Protein 1U96 (pdb70)

GO terms:
  GO:0005739 mitochondrion (C, IDA)
  GO:0018343 protein farnesylation (P, IDA)
  GO:0005758 mitochondrial intermembrane space (C, IDA)
  GO:0005829 cytosol (C, IDA)
  GO:0016531 copper chaperone activity (F, IDA)
  GO:0033617 mitochondrial respiratory chain complex IV assembly (P, IDA)
  GO:0006825 copper ion transport (P, IDA)
  GO:0005739 mitochondrion (C, HDA)
  GO:0016531 copper chaperone activity (F, IMP)
  GO:0033617 mitochondrial respiratory chain complex IV assembly (P, IMP)
  GO:0005758 mitochondrial intermembrane space (C, EXP)
  GO:0005758 mitochondrial intermembrane space (C, TAS)
  GO:1903136 cuprous ion binding (F, IDA)

Foldseek 3Di:
DPPDPDDDPDDDDDDQDKDDDPDPQDDVLVVVLVVVCVVPHVDDCRSVVSVVCVQCVAVVPPHDMPNRD

Nearest PDB structures (foldseek):
  1u96-assembly1_A  TM=6.035E-01  e=3.982E-09  Saccharomyces cerevisiae
  8om4-assembly1_Z  TM=4.361E-01  e=4.913E+00  Saccharomyces cerevisiae
  1u96-assembly1_A  TM=5.772E-01  e=7.305E-09  Saccharomyces cerevisiae
  1u96-assembly1_A  TM=6.243E-01  e=2.579E-09  Saccharomyces cerevisiae
  8d8l-assembly1_Z  TM=6.093E-01  e=8.422E+00  Saccharomyces cerevisiae

Radius of gyration: 16.54 Å; Cα contacts (8 Å, |Δi|>4): 35; chains: 1; bounding box: 46×29×39 Å

Solvent-accessible surface area: 6716 Å² total; per-residue (Å²): 241,136,129,130,114,162,186,147,158,163,156,92,200,89,141,48,136,43,71,49,144,53,40,126,78,3,136,86,42,42,103,100,66,76,57,25,61,127,168,72,37,114,108,54,138,149,7,123,94,72,86,72,119,38,94,100,82,8,141,28,236,26,78,84,43,63,54,75,193

Structure (mmCIF, N/CA/C/O backbone):
data_1U96
#
_entry.id   1U96
#
loop_
_entity.id
_entity.type
_entity.pdbx_description
1 polymer 'Cytochrome c oxidase copper chaperone'
2 non-polymer 'COPPER (I) ION'
#
loop_
_atom_site.group_PDB
_atom_site.id
_atom_site.type_symbol
_atom_site.label_atom_id
_atom_site.label_alt_id
_atom_site.label_comp_id
_atom_site.label_asym_id
_atom_site.label_entity_id
_atom_site.label_seq_id
_atom_site.pdbx_PDB_ins_code
_atom_site.Cartn_x
_atom_site.Cartn_y
_atom_site.Cartn_z
_atom_site.occupancy
_atom_site.B_iso_or_equiv
_atom_site.auth_seq_id
_atom_site.auth_comp_id
_atom_site.auth_asym_id
_atom_site.auth_atom_id
_atom_site.pdbx_PDB_model_num
ATOM 1 N N . MET A 1 1 ? -27.173 -5.180 -31.098 1.00 0.00 1 MET A N 1
ATOM 2 C CA . MET A 1 1 ? -26.129 -6.202 -31.368 1.00 0.00 1 MET A CA 1
ATOM 3 C C . MET A 1 1 ? -25.526 -6.721 -30.066 1.00 0.00 1 MET A C 1
ATOM 4 O O . MET A 1 1 ? -24.933 -5.963 -29.299 1.00 0.00 1 MET A O 1
ATOM 20 N N . THR A 1 2 ? -25.683 -8.019 -29.827 1.00 0.00 2 THR A N 1
ATOM 21 C CA . THR A 1 2 ? -25.158 -8.645 -28.619 1.00 0.00 2 THR A CA 1
ATOM 22 C C . THR A 1 2 ? -23.680 -8.994 -28.778 1.00 0.00 2 THR A C 1
ATOM 23 O O . THR A 1 2 ? -23.113 -8.854 -29.862 1.00 0.00 2 THR A O 1
ATOM 34 N N . GLU A 1 3 ? -23.064 -9.446 -27.690 1.00 0.00 3 GLU A N 1
ATOM 35 C CA . GLU A 1 3 ? -21.653 -9.817 -27.706 1.00 0.00 3 GLU A CA 1
ATOM 36 C C . GLU A 1 3 ? -21.372 -10.921 -26.690 1.00 0.00 3 GLU A C 1
ATOM 37 O O . GLU A 1 3 ? -21.993 -10.973 -25.628 1.00 0.00 3 GLU A O 1
ATOM 49 N N . THR A 1 4 ? -20.432 -11.802 -27.022 1.00 0.00 4 THR A N 1
ATOM 50 C CA . THR A 1 4 ? -20.068 -12.903 -26.137 1.00 0.00 4 THR A CA 1
ATOM 51 C C . THR A 1 4 ? -19.357 -12.389 -24.890 1.00 0.00 4 THR A C 1
ATOM 52 O O . THR A 1 4 ? -19.862 -12.526 -23.775 1.00 0.00 4 THR A O 1
ATOM 63 N N . ASP A 1 5 ? -18.183 -11.797 -25.087 1.00 0.00 5 ASP A N 1
ATOM 64 C CA . ASP A 1 5 ? -17.400 -11.258 -23.980 1.00 0.00 5 ASP A CA 1
ATOM 65 C C . ASP A 1 5 ? -16.578 -10.054 -24.432 1.00 0.00 5 ASP A C 1
ATOM 66 O O . ASP A 1 5 ? -16.102 -10.008 -25.567 1.00 0.00 5 ASP A O 1
ATOM 75 N N . LYS A 1 6 ? -16.418 -9.082 -23.540 1.00 0.00 6 LYS A N 1
ATOM 76 C CA . LYS A 1 6 ? -15.654 -7.878 -23.848 1.00 0.00 6 LYS A CA 1
ATOM 77 C C . LYS A 1 6 ? -15.066 -7.275 -22.575 1.00 0.00 6 LYS A C 1
ATOM 78 O O . LYS A 1 6 ? -13.869 -6.995 -22.504 1.00 0.00 6 LYS A O 1
ATOM 97 N N . LYS A 1 7 ? -15.917 -7.080 -21.571 1.00 0.00 7 LYS A N 1
ATOM 98 C CA . LYS A 1 7 ? -15.488 -6.509 -20.298 1.00 0.00 7 LYS A CA 1
ATOM 99 C C . LYS A 1 7 ? -14.428 -7.385 -19.638 1.00 0.00 7 LYS A C 1
ATOM 100 O O . LYS A 1 7 ? -14.676 -8.550 -19.330 1.00 0.00 7 LYS A O 1
ATOM 119 N N . GLN A 1 8 ? -13.247 -6.814 -19.422 1.00 0.00 8 GLN A N 1
ATOM 120 C CA . GLN A 1 8 ? -12.148 -7.542 -18.798 1.00 0.00 8 GLN A CA 1
ATOM 121 C C . GLN A 1 8 ? -12.227 -7.452 -17.277 1.00 0.00 8 GLN A C 1
ATOM 122 O O . GLN A 1 8 ? -12.445 -6.375 -16.719 1.00 0.00 8 GLN A O 1
ATOM 136 N N . GLU A 1 9 ? -12.047 -8.588 -16.612 1.00 0.00 9 GLU A N 1
ATOM 137 C CA . GLU A 1 9 ? -12.095 -8.638 -15.155 1.00 0.00 9 GLU A CA 1
ATOM 138 C C . GLU A 1 9 ? -10.792 -8.120 -14.553 1.00 0.00 9 GLU A C 1
ATOM 139 O O . GLU A 1 9 ? -10.780 -7.097 -13.867 1.00 0.00 9 GLU A O 1
ATOM 151 N N . GLN A 1 10 ? -9.699 -8.834 -14.817 1.00 0.00 10 GLN A N 1
ATOM 152 C CA . GLN A 1 10 ? -8.384 -8.453 -14.309 1.00 0.00 10 GLN A CA 1
ATOM 153 C C . GLN A 1 10 ? -8.376 -8.411 -12.782 1.00 0.00 10 GLN A C 1
ATOM 154 O O . GLN A 1 10 ? -8.839 -7.447 -12.173 1.00 0.00 10 GLN A O 1
ATOM 168 N N . GLU A 1 11 ? -7.842 -9.464 -12.170 1.00 0.00 11 GLU A N 1
ATOM 169 C CA . GLU A 1 11 ? -7.770 -9.553 -10.716 1.00 0.00 11 GLU A CA 1
ATOM 170 C C . GLU A 1 11 ? -6.402 -9.109 -10.208 1.00 0.00 11 GLU A C 1
ATOM 171 O O . GLU A 1 11 ? -5.500 -8.820 -10.995 1.00 0.00 11 GLU A O 1
ATOM 183 N N . ASN A 1 12 ? -6.258 -9.054 -8.887 1.00 0.00 12 ASN A N 1
ATOM 184 C CA . ASN A 1 12 ? -4.999 -8.649 -8.270 1.00 0.00 12 ASN A CA 1
ATOM 185 C C . ASN A 1 12 ? -4.114 -9.860 -7.996 1.00 0.00 12 ASN A C 1
ATOM 186 O O . ASN A 1 12 ? -4.552 -11.004 -8.125 1.00 0.00 12 ASN A O 1
ATOM 197 N N . HIS A 1 13 ? -2.866 -9.601 -7.619 1.00 0.00 13 HIS A N 1
ATOM 198 C CA . HIS A 1 13 ? -1.916 -10.669 -7.330 1.00 0.00 13 HIS A CA 1
ATOM 199 C C . HIS A 1 13 ? -2.341 -11.464 -6.099 1.00 0.00 13 HIS A C 1
ATOM 200 O O . HIS A 1 13 ? -2.706 -12.635 -6.200 1.00 0.00 13 HIS A O 1
ATOM 215 N N . ALA A 1 14 ? -2.286 -10.819 -4.938 1.00 0.00 14 ALA A N 1
ATOM 216 C CA . ALA A 1 14 ? -2.663 -11.465 -3.687 1.00 0.00 14 ALA A CA 1
ATOM 217 C C . ALA A 1 14 ? -3.781 -10.696 -2.989 1.00 0.00 14 ALA A C 1
ATOM 218 O O . ALA A 1 14 ? -4.892 -11.202 -2.835 1.00 0.00 14 ALA A O 1
ATOM 225 N N . GLU A 1 15 ? -3.477 -9.471 -2.569 1.00 0.00 15 GLU A N 1
ATOM 226 C CA . GLU A 1 15 ? -4.456 -8.630 -1.890 1.00 0.00 15 GLU A CA 1
ATOM 227 C C . GLU A 1 15 ? -3.954 -7.193 -1.773 1.00 0.00 15 GLU A C 1
ATOM 228 O O . GLU A 1 15 ? -2.784 -6.959 -1.471 1.00 0.00 15 GLU A O 1
ATOM 240 N N . CYS A 1 16 ? -4.850 -6.238 -2.017 1.00 0.00 16 CYS A N 1
ATOM 241 C CA . CYS A 1 16 ? -4.509 -4.819 -1.941 1.00 0.00 16 CYS A CA 1
ATOM 242 C C . CYS A 1 16 ? -3.407 -4.463 -2.933 1.00 0.00 16 CYS A C 1
ATOM 243 O O . CYS A 1 16 ? -2.226 -4.706 -2.679 1.00 0.00 16 CYS A O 1
ATOM 251 N N . GLU A 1 17 ? -3.801 -3.885 -4.066 1.00 0.00 17 GLU A N 1
ATOM 252 C CA . GLU A 1 17 ? -2.847 -3.494 -5.099 1.00 0.00 17 GLU A CA 1
ATOM 253 C C . GLU A 1 17 ? -1.832 -2.493 -4.554 1.00 0.00 17 GLU A C 1
ATOM 254 O O . GLU A 1 17 ? -0.653 -2.536 -4.910 1.00 0.00 17 GLU A O 1
ATOM 266 N N . ASP A 1 18 ? -2.298 -1.592 -3.690 1.00 0.00 18 ASP A N 1
ATOM 267 C CA . ASP A 1 18 ? -1.434 -0.578 -3.089 1.00 0.00 18 ASP A CA 1
ATOM 268 C C . ASP A 1 18 ? -0.812 0.318 -4.160 1.00 0.00 18 ASP A C 1
ATOM 269 O O . ASP A 1 18 ? -1.004 0.096 -5.356 1.00 0.00 18 ASP A O 1
ATOM 278 N N . LYS A 1 19 ? -0.073 1.335 -3.720 1.00 0.00 19 LYS A N 1
ATOM 279 C CA . LYS A 1 19 ? 0.584 2.267 -4.634 1.00 0.00 19 LYS A CA 1
ATOM 280 C C . LYS A 1 19 ? -0.441 3.022 -5.485 1.00 0.00 19 LYS A C 1
ATOM 281 O O . LYS A 1 19 ? -0.948 2.486 -6.470 1.00 0.00 19 LYS A O 1
ATOM 300 N N . PRO A 1 20 ? -0.762 4.280 -5.118 1.00 0.00 20 PRO A N 1
ATOM 301 C CA . PRO A 1 20 ? -1.729 5.092 -5.863 1.00 0.00 20 PRO A CA 1
ATOM 302 C C . PRO A 1 20 ? -1.148 5.624 -7.171 1.00 0.00 20 PRO A C 1
ATOM 303 O O . PRO A 1 20 ? -1.392 5.072 -8.244 1.00 0.00 20 PRO A O 1
ATOM 314 N N . LYS A 1 21 ? -0.379 6.700 -7.064 1.00 0.00 21 LYS A N 1
ATOM 315 C CA . LYS A 1 21 ? 0.263 7.318 -8.215 1.00 0.00 21 LYS A CA 1
ATOM 316 C C . LYS A 1 21 ? 1.630 7.864 -7.806 1.00 0.00 21 LYS A C 1
ATOM 317 O O . LYS A 1 21 ? 1.913 9.049 -7.987 1.00 0.00 21 LYS A O 1
ATOM 336 N N . PRO A 1 22 ? 2.486 6.986 -7.240 1.00 0.00 22 PRO A N 1
ATOM 337 C CA . PRO A 1 22 ? 3.824 7.309 -6.775 1.00 0.00 22 PRO A CA 1
ATOM 338 C C . PRO A 1 22 ? 4.427 8.530 -7.459 1.00 0.00 22 PRO A C 1
ATOM 339 O O . PRO A 1 22 ? 5.056 8.423 -8.512 1.00 0.00 22 PRO A O 1
ATOM 350 N N . CYS A 1 23 ? 4.216 9.693 -6.850 1.00 0.00 23 CYS A N 1
ATOM 351 C CA . CYS A 1 23 ? 4.737 10.946 -7.386 1.00 0.00 23 CYS A CA 1
ATOM 352 C C . CYS A 1 23 ? 6.263 10.988 -7.307 1.00 0.00 23 CYS A C 1
ATOM 353 O O . CYS A 1 23 ? 6.918 9.950 -7.199 1.00 0.00 23 CYS A O 1
ATOM 361 N N . CYS A 1 24 ? 6.822 12.194 -7.363 1.00 0.00 24 CYS A N 1
ATOM 362 C CA . CYS A 1 24 ? 8.269 12.372 -7.314 1.00 0.00 24 CYS A CA 1
ATOM 363 C C . CYS A 1 24 ? 8.808 12.283 -5.887 1.00 0.00 24 CYS A C 1
ATOM 364 O O . CYS A 1 24 ? 9.999 12.044 -5.685 1.00 0.00 24 CYS A O 1
ATOM 372 N N . VAL A 1 25 ? 7.936 12.475 -4.900 1.00 0.00 25 VAL A N 1
ATOM 373 C CA . VAL A 1 25 ? 8.356 12.418 -3.501 1.00 0.00 25 VAL A CA 1
ATOM 374 C C . VAL A 1 25 ? 8.815 11.011 -3.125 1.00 0.00 25 VAL A C 1
ATOM 375 O O . VAL A 1 25 ? 9.518 10.822 -2.133 1.00 0.00 25 VAL A O 1
ATOM 388 N N . CYS A 1 26 ? 8.412 10.029 -3.927 1.00 0.00 26 CYS A N 1
ATOM 389 C CA . CYS A 1 26 ? 8.780 8.639 -3.679 1.00 0.00 26 CYS A CA 1
ATOM 390 C C . CYS A 1 26 ? 9.432 8.016 -4.912 1.00 0.00 26 CYS A C 1
ATOM 391 O O . CYS A 1 26 ? 8.794 7.858 -5.952 1.00 0.00 26 CYS A O 1
ATOM 399 N N . LYS A 1 27 ? 10.707 7.665 -4.781 1.00 0.00 27 LYS A N 1
ATOM 400 C CA . LYS A 1 27 ? 11.453 7.058 -5.879 1.00 0.00 27 LYS A CA 1
ATOM 401 C C . LYS A 1 27 ? 12.710 6.327 -5.381 1.00 0.00 27 LYS A C 1
ATOM 402 O O . LYS A 1 27 ? 12.922 5.166 -5.731 1.00 0.00 27 LYS A O 1
ATOM 421 N N . PRO A 1 28 ? 13.568 6.983 -4.562 1.00 0.00 28 PRO A N 1
ATOM 422 C CA . PRO A 1 28 ? 14.796 6.352 -4.050 1.00 0.00 28 PRO A CA 1
ATOM 423 C C . PRO A 1 28 ? 14.523 5.110 -3.207 1.00 0.00 28 PRO A C 1
ATOM 424 O O . PRO A 1 28 ? 15.048 4.033 -3.494 1.00 0.00 28 PRO A O 1
ATOM 435 N N . GLU A 1 29 ? 13.705 5.259 -2.167 1.00 0.00 29 GLU A N 1
ATOM 436 C CA . GLU A 1 29 ? 13.377 4.139 -1.290 1.00 0.00 29 GLU A CA 1
ATOM 437 C C . GLU A 1 29 ? 12.772 2.988 -2.086 1.00 0.00 29 GLU A C 1
ATOM 438 O O . GLU A 1 29 ? 12.945 1.820 -1.737 1.00 0.00 29 GLU A O 1
ATOM 450 N N . LYS A 1 30 ? 12.060 3.328 -3.156 1.00 0.00 30 LYS A N 1
ATOM 451 C CA . LYS A 1 30 ? 11.438 2.322 -4.009 1.00 0.00 30 LYS A CA 1
ATOM 452 C C . LYS A 1 30 ? 12.505 1.465 -4.679 1.00 0.00 30 LYS A C 1
ATOM 453 O O . LYS A 1 30 ? 12.388 0.241 -4.740 1.00 0.00 30 LYS A O 1
ATOM 472 N N . GLU A 1 31 ? 13.546 2.123 -5.180 1.00 0.00 31 GLU A N 1
ATOM 473 C CA . GLU A 1 31 ? 14.644 1.431 -5.840 1.00 0.00 31 GLU A CA 1
ATOM 474 C C . GLU A 1 31 ? 15.406 0.569 -4.839 1.00 0.00 31 GLU A C 1
ATOM 475 O O . GLU A 1 31 ? 15.895 -0.509 -5.177 1.00 0.00 31 GLU A O 1
ATOM 487 N N . GLU A 1 32 ? 15.504 1.054 -3.604 1.00 0.00 32 GLU A N 1
ATOM 488 C CA . GLU A 1 32 ? 16.197 0.325 -2.549 1.00 0.00 32 GLU A CA 1
ATOM 489 C C . GLU A 1 32 ? 15.439 -0.951 -2.198 1.00 0.00 32 GLU A C 1
ATOM 490 O O . GLU A 1 32 ? 16.043 -1.987 -1.916 1.00 0.00 32 GLU A O 1
ATOM 502 N N . ARG A 1 33 ? 14.113 -0.867 -2.221 1.00 0.00 33 ARG A N 1
ATOM 503 C CA . ARG A 1 33 ? 13.267 -2.011 -1.906 1.00 0.00 33 ARG A CA 1
ATOM 504 C C . ARG A 1 33 ? 13.369 -3.075 -2.993 1.00 0.00 33 ARG A C 1
ATOM 505 O O . ARG A 1 33 ? 13.506 -4.262 -2.702 1.00 0.00 33 ARG A O 1
ATOM 526 N N . ASP A 1 34 ? 13.298 -2.641 -4.248 1.00 0.00 34 ASP A N 1
ATOM 527 C CA . ASP A 1 34 ? 13.384 -3.557 -5.379 1.00 0.00 34 ASP A CA 1
ATOM 528 C C . ASP A 1 34 ? 14.727 -4.279 -5.388 1.00 0.00 34 ASP A C 1
ATOM 529 O O . ASP A 1 34 ? 14.791 -5.491 -5.600 1.00 0.00 34 ASP A O 1
ATOM 538 N N . THR A 1 35 ? 15.798 -3.528 -5.152 1.00 0.00 35 THR A N 1
ATOM 539 C CA . THR A 1 35 ? 17.140 -4.096 -5.128 1.00 0.00 35 THR A CA 1
ATOM 540 C C . THR A 1 35 ? 17.285 -5.100 -3.990 1.00 0.00 35 THR A C 1
ATOM 541 O O . THR A 1 35 ? 17.896 -6.156 -4.153 1.00 0.00 35 THR A O 1
ATOM 552 N N . CYS A 1 36 ? 16.714 -4.764 -2.838 1.00 0.00 36 CYS A N 1
ATOM 553 C CA . CYS A 1 36 ? 16.777 -5.634 -1.669 1.00 0.00 36 CYS A CA 1
ATOM 554 C C . CYS A 1 36 ? 16.108 -6.974 -1.951 1.00 0.00 36 CYS A C 1
ATOM 555 O O . CYS A 1 36 ? 16.637 -8.029 -1.602 1.00 0.00 36 CYS A O 1
ATOM 563 N N . ILE A 1 37 ? 14.946 -6.926 -2.592 1.00 0.00 37 ILE A N 1
ATOM 564 C CA . ILE A 1 37 ? 14.199 -8.134 -2.922 1.00 0.00 37 ILE A CA 1
ATOM 565 C C . ILE A 1 37 ? 14.848 -8.883 -4.082 1.00 0.00 37 ILE A C 1
ATOM 566 O O . ILE A 1 37 ? 14.677 -10.094 -4.226 1.00 0.00 37 ILE A O 1
ATOM 582 N N . LEU A 1 38 ? 15.599 -8.157 -4.903 1.00 0.00 38 LEU A N 1
ATOM 583 C CA . LEU A 1 38 ? 16.270 -8.752 -6.054 1.00 0.00 38 LEU A CA 1
ATOM 584 C C . LEU A 1 38 ? 17.427 -9.649 -5.619 1.00 0.00 38 LEU A C 1
ATOM 585 O O . LEU A 1 38 ? 17.510 -10.808 -6.025 1.00 0.00 38 LEU A O 1
ATOM 601 N N . PHE A 1 39 ? 18.317 -9.108 -4.795 1.00 0.00 39 PHE A N 1
ATOM 602 C CA . PHE A 1 39 ? 19.475 -9.859 -4.315 1.00 0.00 39 PHE A CA 1
ATOM 603 C C . PHE A 1 39 ? 19.081 -10.884 -3.255 1.00 0.00 39 PHE A C 1
ATOM 604 O O . PHE A 1 39 ? 19.560 -12.018 -3.274 1.00 0.00 39 PHE A O 1
ATOM 621 N N . ASN A 1 40 ? 18.210 -10.485 -2.334 1.00 0.00 40 ASN A N 1
ATOM 622 C CA . ASN A 1 40 ? 17.768 -11.382 -1.269 1.00 0.00 40 ASN A CA 1
ATOM 623 C C . ASN A 1 40 ? 16.784 -12.423 -1.794 1.00 0.00 40 ASN A C 1
ATOM 624 O O . ASN A 1 40 ? 17.070 -13.619 -1.784 1.00 0.00 40 ASN A O 1
ATOM 635 N N . GLY A 1 41 ? 15.624 -11.958 -2.253 1.00 0.00 41 GLY A N 1
ATOM 636 C CA . GLY A 1 41 ? 14.616 -12.864 -2.772 1.00 0.00 41 GLY A CA 1
ATOM 637 C C . GLY A 1 41 ? 13.335 -12.821 -1.971 1.00 0.00 41 GLY A C 1
ATOM 638 O O . GLY A 1 41 ? 12.534 -13.754 -2.020 1.00 0.00 41 GLY A O 1
ATOM 642 N N . GLN A 1 42 ? 13.153 -11.734 -1.227 1.00 0.00 42 GLN A N 1
ATOM 643 C CA . GLN A 1 42 ? 11.971 -11.549 -0.387 1.00 0.00 42 GLN A CA 1
ATOM 644 C C . GLN A 1 42 ? 11.931 -12.585 0.739 1.00 0.00 42 GLN A C 1
ATOM 645 O O . GLN A 1 42 ? 11.100 -12.499 1.644 1.00 0.00 42 GLN A O 1
ATOM 659 N N . ASP A 1 43 ? 12.842 -13.556 0.686 1.00 0.00 43 ASP A N 1
ATOM 660 C CA . ASP A 1 43 ? 12.904 -14.602 1.704 1.00 0.00 43 ASP A CA 1
ATOM 661 C C . ASP A 1 43 ? 13.685 -14.129 2.926 1.00 0.00 43 ASP A C 1
ATOM 662 O O . ASP A 1 43 ? 13.957 -14.908 3.840 1.00 0.00 43 ASP A O 1
ATOM 671 N N . SER A 1 44 ? 14.043 -12.847 2.936 1.00 0.00 44 SER A N 1
ATOM 672 C CA . SER A 1 44 ? 14.792 -12.268 4.047 1.00 0.00 44 SER A CA 1
ATOM 673 C C . SER A 1 44 ? 13.921 -11.310 4.854 1.00 0.00 44 SER A C 1
ATOM 674 O O . SER A 1 44 ? 13.711 -10.163 4.457 1.00 0.00 44 SER A O 1
ATOM 682 N N . GLU A 1 45 ? 13.412 -11.791 5.988 1.00 0.00 45 GLU A N 1
ATOM 683 C CA . GLU A 1 45 ? 12.561 -10.983 6.857 1.00 0.00 45 GLU A CA 1
ATOM 684 C C . GLU A 1 45 ? 11.326 -10.495 6.102 1.00 0.00 45 GLU A C 1
ATOM 685 O O . GLU A 1 45 ? 10.652 -9.557 6.528 1.00 0.00 45 GLU A O 1
ATOM 697 N N . LYS A 1 46 ? 11.037 -11.145 4.976 1.00 0.00 46 LYS A N 1
ATOM 698 C CA . LYS A 1 46 ? 9.886 -10.790 4.149 1.00 0.00 46 LYS A CA 1
ATOM 699 C C . LYS A 1 46 ? 10.003 -9.364 3.619 1.00 0.00 46 LYS A C 1
ATOM 700 O O . LYS A 1 46 ? 9.067 -8.842 3.012 1.00 0.00 46 LYS A O 1
ATOM 719 N N . CYS A 1 47 ? 11.156 -8.741 3.850 1.00 0.00 47 CYS A N 1
ATOM 720 C CA . CYS A 1 47 ? 11.398 -7.374 3.396 1.00 0.00 47 CYS A CA 1
ATOM 721 C C . CYS A 1 47 ? 10.305 -6.431 3.893 1.00 0.00 47 CYS A C 1
ATOM 722 O O . CYS A 1 47 ? 10.059 -5.380 3.300 1.00 0.00 47 CYS A O 1
ATOM 730 N N . LYS A 1 48 ? 9.654 -6.809 4.989 1.00 0.00 48 LYS A N 1
ATOM 731 C CA . LYS A 1 48 ? 8.588 -5.997 5.562 1.00 0.00 48 LYS A CA 1
ATOM 732 C C . LYS A 1 48 ? 9.152 -4.726 6.189 1.00 0.00 48 LYS A C 1
ATOM 733 O O . LYS A 1 48 ? 8.424 -3.761 6.419 1.00 0.00 48 LYS A O 1
ATOM 752 N N . GLU A 1 49 ? 10.452 -4.735 6.466 1.00 0.00 49 GLU A N 1
ATOM 753 C CA . GLU A 1 49 ? 11.113 -3.581 7.068 1.00 0.00 49 GLU A CA 1
ATOM 754 C C . GLU A 1 49 ? 10.976 -2.351 6.178 1.00 0.00 49 GLU A C 1
ATOM 755 O O . GLU A 1 49 ? 10.627 -1.268 6.648 1.00 0.00 49 GLU A O 1
ATOM 767 N N . PHE A 1 50 ? 11.252 -2.524 4.889 1.00 0.00 50 PHE A N 1
ATOM 768 C CA . PHE A 1 50 ? 11.161 -1.428 3.933 1.00 0.00 50 PHE A CA 1
ATOM 769 C C . PHE A 1 50 ? 9.711 -0.996 3.737 1.00 0.00 50 PHE A C 1
ATOM 770 O O . PHE A 1 50 ? 9.432 0.179 3.500 1.00 0.00 50 PHE A O 1
ATOM 787 N N . ILE A 1 51 ? 8.796 -1.954 3.834 1.00 0.00 51 ILE A N 1
ATOM 788 C CA . ILE A 1 51 ? 7.375 -1.672 3.672 1.00 0.00 51 ILE A CA 1
ATOM 789 C C . ILE A 1 51 ? 6.869 -0.758 4.784 1.00 0.00 51 ILE A C 1
ATOM 790 O O . ILE A 1 51 ? 6.130 0.194 4.531 1.00 0.00 51 ILE A O 1
ATOM 806 N N . GLU A 1 52 ? 7.271 -1.056 6.017 1.00 0.00 52 GLU A N 1
ATOM 807 C CA . GLU A 1 52 ? 6.859 -0.263 7.169 1.00 0.00 52 GLU A CA 1
ATOM 808 C C . GLU A 1 52 ? 7.500 1.122 7.137 1.00 0.00 52 GLU A C 1
ATOM 809 O O . GLU A 1 52 ? 6.821 2.131 7.321 1.00 0.00 52 GLU A O 1
ATOM 821 N N . LYS A 1 53 ? 8.811 1.165 6.909 1.00 0.00 53 LYS A N 1
ATOM 822 C CA . LYS A 1 53 ? 9.535 2.431 6.850 1.00 0.00 53 LYS A CA 1
ATOM 823 C C . LYS A 1 53 ? 8.938 3.336 5.780 1.00 0.00 53 LYS A C 1
ATOM 824 O O . LYS A 1 53 ? 8.854 4.553 5.951 1.00 0.00 53 LYS A O 1
ATOM 843 N N . TYR A 1 54 ? 8.523 2.727 4.675 1.00 0.00 54 TYR A N 1
ATOM 844 C CA . TYR A 1 54 ? 7.920 3.463 3.573 1.00 0.00 54 TYR A CA 1
ATOM 845 C C . TYR A 1 54 ? 6.567 4.028 3.989 1.00 0.00 54 TYR A C 1
ATOM 846 O O . TYR A 1 54 ? 6.334 5.236 3.920 1.00 0.00 54 TYR A O 1
ATOM 864 N N . LYS A 1 55 ? 5.680 3.140 4.431 1.00 0.00 55 LYS A N 1
ATOM 865 C CA . LYS A 1 55 ? 4.346 3.537 4.863 1.00 0.00 55 LYS A CA 1
ATOM 866 C C . LYS A 1 55 ? 4.429 4.561 5.991 1.00 0.00 55 LYS A C 1
ATOM 867 O O . LYS A 1 55 ? 3.531 5.386 6.161 1.00 0.00 55 LYS A O 1
ATOM 886 N N . GLU A 1 56 ? 5.516 4.501 6.754 1.00 0.00 56 GLU A N 1
ATOM 887 C CA . GLU A 1 56 ? 5.721 5.411 7.874 1.00 0.00 56 GLU A CA 1
ATOM 888 C C . GLU A 1 56 ? 6.205 6.778 7.400 1.00 0.00 56 GLU A C 1
ATOM 889 O O . GLU A 1 56 ? 5.860 7.805 7.983 1.00 0.00 56 GLU A O 1
ATOM 901 N N . CYS A 1 57 ? 7.009 6.783 6.345 1.00 0.00 57 CYS A N 1
ATOM 902 C CA . CYS A 1 57 ? 7.548 8.025 5.805 1.00 0.00 57 CYS A CA 1
ATOM 903 C C . CYS A 1 57 ? 6.571 8.692 4.839 1.00 0.00 57 CYS A C 1
ATOM 904 O O . CYS A 1 57 ? 6.732 9.864 4.496 1.00 0.00 57 CYS A O 1
ATOM 912 N N . MET A 1 58 ? 5.556 7.951 4.404 1.00 0.00 58 MET A N 1
ATOM 913 C CA . MET A 1 58 ? 4.578 8.490 3.462 1.00 0.00 58 MET A CA 1
ATOM 914 C C . MET A 1 58 ? 3.276 8.913 4.143 1.00 0.00 58 MET A C 1
ATOM 915 O O . MET A 1 58 ? 2.693 9.937 3.783 1.00 0.00 58 MET A O 1
ATOM 929 N N . LYS A 1 59 ? 2.814 8.137 5.121 1.00 0.00 59 LYS A N 1
ATOM 930 C CA . LYS A 1 59 ? 1.569 8.463 5.814 1.00 0.00 59 LYS A CA 1
ATOM 931 C C . LYS A 1 59 ? 1.706 9.740 6.640 1.00 0.00 59 LYS A C 1
ATOM 932 O O . LYS A 1 59 ? 0.710 10.375 6.987 1.00 0.00 59 LYS A O 1
ATOM 951 N N . GLY A 1 60 ? 2.946 10.113 6.950 1.00 0.00 60 GLY A N 1
ATOM 952 C CA . GLY A 1 60 ? 3.186 11.311 7.735 1.00 0.00 60 GLY A CA 1
ATOM 953 C C . GLY A 1 60 ? 3.721 12.458 6.899 1.00 0.00 60 GLY A C 1
ATOM 954 O O . GLY A 1 60 ? 4.921 12.528 6.628 1.00 0.00 60 GLY A O 1
ATOM 958 N N . TYR A 1 61 ? 2.827 13.357 6.492 1.00 0.00 61 TYR A N 1
ATOM 959 C CA . TYR A 1 61 ? 3.206 14.512 5.680 1.00 0.00 61 TYR A CA 1
ATOM 960 C C . TYR A 1 61 ? 3.929 14.076 4.409 1.00 0.00 61 TYR A C 1
ATOM 961 O O . TYR A 1 61 ? 4.604 14.876 3.761 1.00 0.00 61 TYR A O 1
ATOM 979 N N . GLY A 1 62 ? 3.781 12.803 4.057 1.00 0.00 62 GLY A N 1
ATOM 980 C CA . GLY A 1 62 ? 4.427 12.282 2.866 1.00 0.00 62 GLY A CA 1
ATOM 981 C C . GLY A 1 62 ? 3.637 12.568 1.606 1.00 0.00 62 GLY A C 1
ATOM 982 O O . GLY A 1 62 ? 3.770 13.638 1.012 1.00 0.00 62 GLY A O 1
ATOM 986 N N . PHE A 1 63 ? 2.811 11.610 1.197 1.00 0.00 63 PHE A N 1
ATOM 987 C CA . PHE A 1 63 ? 1.998 11.766 -0.002 1.00 0.00 63 PHE A CA 1
ATOM 988 C C . PHE A 1 63 ? 0.611 11.158 0.197 1.00 0.00 63 PHE A C 1
ATOM 989 O O . PHE A 1 63 ? -0.309 11.833 0.662 1.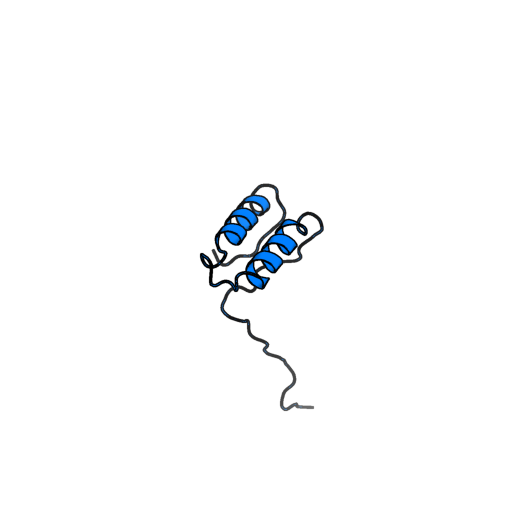00 0.00 63 PHE A O 1
ATOM 1006 N N . GLU A 1 64 ? 0.471 9.885 -0.150 1.00 0.00 64 GLU A N 1
ATOM 1007 C CA . GLU A 1 64 ? -0.804 9.187 -0.006 1.00 0.00 64 GLU A CA 1
ATOM 1008 C C . GLU A 1 64 ? -0.644 7.695 -0.276 1.00 0.00 64 GLU A C 1
ATOM 1009 O O . GLU A 1 64 ? 0.078 7.292 -1.189 1.00 0.00 64 GLU A O 1
ATOM 1021 N N . VAL A 1 65 ? -1.321 6.879 0.528 1.00 0.00 65 VAL A N 1
ATOM 1022 C CA . VAL A 1 65 ? -1.264 5.429 0.378 1.00 0.00 65 VAL A CA 1
ATOM 1023 C C . VAL A 1 65 ? -2.644 4.807 0.608 1.00 0.00 65 VAL A C 1
ATOM 1024 O O . VAL A 1 65 ? -3.274 5.054 1.637 1.00 0.00 65 VAL A O 1
ATOM 1037 N N . PRO A 1 66 ? -3.137 3.989 -0.345 1.00 0.00 66 PRO A N 1
ATOM 1038 C CA . PRO A 1 66 ? -4.448 3.341 -0.225 1.00 0.00 66 PRO A CA 1
ATOM 1039 C C . PRO A 1 66 ? -4.493 2.335 0.921 1.00 0.00 66 PRO A C 1
ATOM 1040 O O . PRO A 1 66 ? -5.303 2.464 1.840 1.00 0.00 66 PRO A O 1
ATOM 1051 N N . SER A 1 67 ? -3.619 1.332 0.856 1.00 0.00 67 SER A N 1
ATOM 1052 C CA . SER A 1 67 ? -3.549 0.297 1.883 1.00 0.00 67 SER A CA 1
ATOM 1053 C C . SER A 1 67 ? -4.870 -0.459 1.998 1.00 0.00 67 SER A C 1
ATOM 1054 O O . SER A 1 67 ? -5.814 -0.198 1.252 1.00 0.00 67 SER A O 1
ATOM 1062 N N . ALA A 1 68 ? -4.925 -1.401 2.935 1.00 0.00 68 ALA A N 1
ATOM 1063 C CA . ALA A 1 68 ? -6.126 -2.198 3.152 1.00 0.00 68 ALA A CA 1
ATOM 1064 C C . ALA A 1 68 ? -6.705 -1.947 4.540 1.00 0.00 68 ALA A C 1
ATOM 1065 O O . ALA A 1 68 ? -7.837 -2.335 4.830 1.00 0.00 68 ALA A O 1
ATOM 1072 N N . ASN A 1 69 ? -5.916 -1.297 5.393 1.00 0.00 69 ASN A N 1
ATOM 1073 C CA . ASN A 1 69 ? -6.340 -0.990 6.756 1.00 0.00 69 ASN A CA 1
ATOM 1074 C C . ASN A 1 69 ? -6.712 -2.261 7.515 1.00 0.00 69 ASN A C 1
ATOM 1075 O O . ASN A 1 69 ? -5.815 -2.847 8.157 1.00 0.00 69 ASN A O 1
ATOM 1088 N N . MET A 1 1 ? -19.065 -11.155 16.855 1.00 0.00 1 MET A N 2
ATOM 1089 C CA . MET A 1 1 ? -18.850 -9.812 17.451 1.00 0.00 1 MET A CA 2
ATOM 1090 C C . MET A 1 1 ? -19.246 -8.711 16.473 1.00 0.00 1 MET A C 2
ATOM 1091 O O . MET A 1 1 ? -20.002 -7.803 16.820 1.00 0.00 1 MET A O 2
ATOM 1107 N N . THR A 1 2 ? -18.732 -8.798 15.249 1.00 0.00 2 THR A N 2
ATOM 1108 C CA . THR A 1 2 ? -19.031 -7.807 14.223 1.00 0.00 2 THR A CA 2
ATOM 1109 C C . THR A 1 2 ? -19.520 -8.472 12.940 1.00 0.00 2 THR A C 2
ATOM 1110 O O . THR A 1 2 ? -19.072 -9.563 12.586 1.00 0.00 2 THR A O 2
ATOM 1121 N N . GLU A 1 3 ? -20.440 -7.808 12.248 1.00 0.00 3 GLU A N 2
ATOM 1122 C CA . GLU A 1 3 ? -20.992 -8.335 11.004 1.00 0.00 3 GLU A CA 2
ATOM 1123 C C . GLU A 1 3 ? -19.953 -8.295 9.887 1.00 0.00 3 GLU A C 2
ATOM 1124 O O . GLU A 1 3 ? -19.418 -9.330 9.488 1.00 0.00 3 GLU A O 2
ATOM 1136 N N . THR A 1 4 ? -19.674 -7.095 9.386 1.00 0.00 4 THR A N 2
ATOM 1137 C CA . THR A 1 4 ? -18.698 -6.920 8.316 1.00 0.00 4 THR A CA 2
ATOM 1138 C C . THR A 1 4 ? -17.885 -5.645 8.515 1.00 0.00 4 THR A C 2
ATOM 1139 O O . THR A 1 4 ? -16.674 -5.698 8.738 1.00 0.00 4 THR A O 2
ATOM 1150 N N . ASP A 1 5 ? -18.557 -4.502 8.434 1.00 0.00 5 ASP A N 2
ATOM 1151 C CA . ASP A 1 5 ? -17.901 -3.210 8.605 1.00 0.00 5 ASP A CA 2
ATOM 1152 C C . ASP A 1 5 ? -18.291 -2.576 9.936 1.00 0.00 5 ASP A C 2
ATOM 1153 O O . ASP A 1 5 ? -19.454 -2.239 10.157 1.00 0.00 5 ASP A O 2
ATOM 1162 N N . LYS A 1 6 ? -17.311 -2.413 10.820 1.00 0.00 6 LYS A N 2
ATOM 1163 C CA . LYS A 1 6 ? -17.552 -1.822 12.132 1.00 0.00 6 LYS A CA 2
ATOM 1164 C C . LYS A 1 6 ? -16.907 -0.443 12.241 1.00 0.00 6 LYS A C 2
ATOM 1165 O O . LYS A 1 6 ? -17.358 0.404 13.010 1.00 0.00 6 LYS A O 2
ATOM 1184 N N . LYS A 1 7 ? -15.848 -0.226 11.465 1.00 0.00 7 LYS A N 2
ATOM 1185 C CA . LYS A 1 7 ? -15.143 1.049 11.479 1.00 0.00 7 LYS A CA 2
ATOM 1186 C C . LYS A 1 7 ? -14.333 1.232 10.199 1.00 0.00 7 LYS A C 2
ATOM 1187 O O . LYS A 1 7 ? -13.544 0.365 9.825 1.00 0.00 7 LYS A O 2
ATOM 1206 N N . GLN A 1 8 ? -14.540 2.368 9.535 1.00 0.00 8 GLN A N 2
ATOM 1207 C CA . GLN A 1 8 ? -13.835 2.681 8.293 1.00 0.00 8 GLN A CA 2
ATOM 1208 C C . GLN A 1 8 ? -14.156 1.659 7.204 1.00 0.00 8 GLN A C 2
ATOM 1209 O O . GLN A 1 8 ? -13.666 0.530 7.231 1.00 0.00 8 GLN A O 2
ATOM 1223 N N . GLU A 1 9 ? -14.980 2.070 6.245 1.00 0.00 9 GLU A N 2
ATOM 1224 C CA . GLU A 1 9 ? -15.373 1.196 5.145 1.00 0.00 9 GLU A CA 2
ATOM 1225 C C . GLU A 1 9 ? -14.180 0.875 4.249 1.00 0.00 9 GLU A C 2
ATOM 1226 O O . GLU A 1 9 ? -13.423 1.767 3.866 1.00 0.00 9 GLU A O 2
ATOM 1238 N N . GLN A 1 10 ? -14.022 -0.403 3.918 1.00 0.00 10 GLN A N 2
ATOM 1239 C CA . GLN A 1 10 ? -12.924 -0.839 3.063 1.00 0.00 10 GLN A CA 2
ATOM 1240 C C . GLN A 1 10 ? -13.421 -1.137 1.652 1.00 0.00 10 GLN A C 2
ATOM 1241 O O . GLN A 1 10 ? -14.296 -1.980 1.457 1.00 0.00 10 GLN A O 2
ATOM 1255 N N . GLU A 1 11 ? -12.857 -0.441 0.671 1.00 0.00 11 GLU A N 2
ATOM 1256 C CA . GLU A 1 11 ? -13.244 -0.633 -0.721 1.00 0.00 11 GLU A CA 2
ATOM 1257 C C . GLU A 1 11 ? -12.768 -1.985 -1.237 1.00 0.00 11 GLU A C 2
ATOM 1258 O O . GLU A 1 11 ? -11.566 -2.237 -1.334 1.00 0.00 11 GLU A O 2
ATOM 1270 N N . ASN A 1 12 ? -13.718 -2.854 -1.565 1.00 0.00 12 ASN A N 2
ATOM 1271 C CA . ASN A 1 12 ? -13.401 -4.183 -2.073 1.00 0.00 12 ASN A CA 2
ATOM 1272 C C . ASN A 1 12 ? -14.468 -4.655 -3.052 1.00 0.00 12 ASN A C 2
ATOM 1273 O O . ASN A 1 12 ? -15.656 -4.388 -2.868 1.00 0.00 12 ASN A O 2
ATOM 1284 N N . HIS A 1 13 ? -14.038 -5.359 -4.094 1.00 0.00 13 HIS A N 2
ATOM 1285 C CA . HIS A 1 13 ? -14.959 -5.868 -5.104 1.00 0.00 13 HIS A CA 2
ATOM 1286 C C . HIS A 1 13 ? -14.538 -7.253 -5.584 1.00 0.00 13 HIS A C 2
ATOM 1287 O O . HIS A 1 13 ? -15.381 -8.102 -5.869 1.00 0.00 13 HIS A O 2
ATOM 1302 N N . ALA A 1 14 ? -13.227 -7.475 -5.668 1.00 0.00 14 ALA A N 2
ATOM 1303 C CA . ALA A 1 14 ? -12.699 -8.758 -6.116 1.00 0.00 14 ALA A CA 2
ATOM 1304 C C . ALA A 1 14 ? -11.222 -8.903 -5.760 1.00 0.00 14 ALA A C 2
ATOM 1305 O O . ALA A 1 14 ? -10.859 -9.694 -4.888 1.00 0.00 14 ALA A O 2
ATOM 1312 N N . GLU A 1 15 ? -10.377 -8.136 -6.442 1.00 0.00 15 GLU A N 2
ATOM 1313 C CA . GLU A 1 15 ? -8.939 -8.177 -6.202 1.00 0.00 15 GLU A CA 2
ATOM 1314 C C . GLU A 1 15 ? -8.348 -6.772 -6.214 1.00 0.00 15 GLU A C 2
ATOM 1315 O O . GLU A 1 15 ? -9.074 -5.788 -6.355 1.00 0.00 15 GLU A O 2
ATOM 1327 N N . CYS A 1 16 ? -7.028 -6.689 -6.067 1.00 0.00 16 CYS A N 2
ATOM 1328 C CA . CYS A 1 16 ? -6.331 -5.406 -6.066 1.00 0.00 16 CYS A CA 2
ATOM 1329 C C . CYS A 1 16 ? -6.863 -4.493 -4.967 1.00 0.00 16 CYS A C 2
ATOM 1330 O O . CYS A 1 16 ? -7.881 -3.821 -5.140 1.00 0.00 16 CYS A O 2
ATOM 1338 N N . GLU A 1 17 ? -6.169 -4.472 -3.833 1.00 0.00 17 GLU A N 2
ATOM 1339 C CA . GLU A 1 17 ? -6.574 -3.638 -2.707 1.00 0.00 17 GLU A CA 2
ATOM 1340 C C . GLU A 1 17 ? -5.470 -2.652 -2.343 1.00 0.00 17 GLU A C 2
ATOM 1341 O O . GLU A 1 17 ? -4.285 -2.965 -2.455 1.00 0.00 17 GLU A O 2
ATOM 1353 N N . ASP A 1 18 ? -5.869 -1.460 -1.906 1.00 0.00 18 ASP A N 2
ATOM 1354 C CA . ASP A 1 18 ? -4.918 -0.422 -1.530 1.00 0.00 18 ASP A CA 2
ATOM 1355 C C . ASP A 1 18 ? -3.981 -0.103 -2.693 1.00 0.00 18 ASP A C 2
ATOM 1356 O O . ASP A 1 18 ? -4.293 -0.401 -3.846 1.00 0.00 18 ASP A O 2
ATOM 1365 N N . LYS A 1 19 ? -2.837 0.506 -2.383 1.00 0.00 19 LYS A N 2
ATOM 1366 C CA . LYS A 1 19 ? -1.855 0.866 -3.402 1.00 0.00 19 LYS A CA 2
ATOM 1367 C C . LYS A 1 19 ? -2.448 1.856 -4.407 1.00 0.00 19 LYS A C 2
ATOM 1368 O O . LYS A 1 19 ? -3.215 1.469 -5.288 1.00 0.00 19 LYS A O 2
ATOM 1387 N N . PRO A 1 20 ? -2.100 3.153 -4.289 1.00 0.00 20 PRO A N 2
ATOM 1388 C CA . PRO A 1 20 ? -2.600 4.196 -5.178 1.00 0.00 20 PRO A CA 2
ATOM 1389 C C . PRO A 1 20 ? -1.656 4.452 -6.344 1.00 0.00 20 PRO A C 2
ATOM 1390 O O . PRO A 1 20 ? -1.698 5.515 -6.965 1.00 0.00 20 PRO A O 2
ATOM 1401 N N . LYS A 1 21 ? -0.804 3.473 -6.632 1.00 0.00 21 LYS A N 2
ATOM 1402 C CA . LYS A 1 21 ? 0.177 3.605 -7.701 1.00 0.00 21 LYS A CA 2
ATOM 1403 C C . LYS A 1 21 ? 1.121 4.764 -7.392 1.00 0.00 21 LYS A C 2
ATOM 1404 O O . LYS A 1 21 ? 1.157 5.761 -8.114 1.00 0.00 21 LYS A O 2
ATOM 1423 N N . PRO A 1 22 ? 1.897 4.642 -6.296 1.00 0.00 22 PRO A N 2
ATOM 1424 C CA . PRO A 1 22 ? 2.839 5.681 -5.866 1.00 0.00 22 PRO A CA 2
ATOM 1425 C C . PRO A 1 22 ? 3.938 5.928 -6.890 1.00 0.00 22 PRO A C 2
ATOM 1426 O O . PRO A 1 22 ? 4.755 5.049 -7.161 1.00 0.00 22 PRO A O 2
ATOM 1437 N N . CYS A 1 23 ? 3.949 7.132 -7.453 1.00 0.00 23 CYS A N 2
ATOM 1438 C CA . CYS A 1 23 ? 4.948 7.506 -8.453 1.00 0.00 23 CYS A CA 2
ATOM 1439 C C . CYS A 1 23 ? 5.033 9.022 -8.608 1.00 0.00 23 CYS A C 2
ATOM 1440 O O . CYS A 1 23 ? 5.568 9.524 -9.597 1.00 0.00 23 CYS A O 2
ATOM 1448 N N . CYS A 1 24 ? 4.512 9.744 -7.624 1.00 0.00 24 CYS A N 2
ATOM 1449 C CA . CYS A 1 24 ? 4.527 11.202 -7.661 1.00 0.00 24 CYS A CA 2
ATOM 1450 C C . CYS A 1 24 ? 5.510 11.769 -6.641 1.00 0.00 24 CYS A C 2
ATOM 1451 O O . CYS A 1 24 ? 5.632 12.986 -6.493 1.00 0.00 24 CYS A O 2
ATOM 1459 N N . VAL A 1 25 ? 6.215 10.884 -5.939 1.00 0.00 25 VAL A N 2
ATOM 1460 C CA . VAL A 1 25 ? 7.181 11.311 -4.934 1.00 0.00 25 VAL A CA 2
ATOM 1461 C C . VAL A 1 25 ? 8.199 10.213 -4.630 1.00 0.00 25 VAL A C 2
ATOM 1462 O O . VAL A 1 25 ? 9.356 10.498 -4.316 1.00 0.00 25 VAL A O 2
ATOM 1475 N N . CYS A 1 26 ? 7.765 8.960 -4.724 1.00 0.00 26 CYS A N 2
ATOM 1476 C CA . CYS A 1 26 ? 8.641 7.825 -4.450 1.00 0.00 26 CYS A CA 2
ATOM 1477 C C . CYS A 1 26 ? 9.795 7.769 -5.446 1.00 0.00 26 CYS A C 2
ATOM 1478 O O . CYS A 1 26 ? 9.614 8.027 -6.637 1.00 0.00 26 CYS A O 2
ATOM 1486 N N . LYS A 1 27 ? 10.982 7.430 -4.952 1.00 0.00 27 LYS A N 2
ATOM 1487 C CA . LYS A 1 27 ? 12.167 7.335 -5.799 1.00 0.00 27 LYS A CA 2
ATOM 1488 C C . LYS A 1 27 ? 13.310 6.603 -5.084 1.00 0.00 27 LYS A C 2
ATOM 1489 O O . LYS A 1 27 ? 13.854 5.638 -5.622 1.00 0.00 27 LYS A O 2
ATOM 1508 N N . PRO A 1 28 ? 13.698 7.040 -3.863 1.00 0.00 28 PRO A N 2
ATOM 1509 C CA . PRO A 1 28 ? 14.782 6.396 -3.114 1.00 0.00 28 PRO A CA 2
ATOM 1510 C C . PRO A 1 28 ? 14.356 5.065 -2.499 1.00 0.00 28 PRO A C 2
ATOM 1511 O O . PRO A 1 28 ? 14.989 4.035 -2.728 1.00 0.00 28 PRO A O 2
ATOM 1522 N N . GLU A 1 29 ? 13.277 5.096 -1.722 1.00 0.00 29 GLU A N 2
ATOM 1523 C CA . GLU A 1 29 ? 12.768 3.895 -1.070 1.00 0.00 29 GLU A CA 2
ATOM 1524 C C . GLU A 1 29 ? 12.342 2.850 -2.096 1.00 0.00 29 GLU A C 2
ATOM 1525 O O . GLU A 1 29 ? 12.362 1.651 -1.821 1.00 0.00 29 GLU A O 2
ATOM 1537 N N . LYS A 1 30 ? 11.957 3.315 -3.281 1.00 0.00 30 LYS A N 2
ATOM 1538 C CA . LYS A 1 30 ? 11.523 2.424 -4.350 1.00 0.00 30 LYS A CA 2
ATOM 1539 C C . LYS A 1 30 ? 12.682 1.568 -4.855 1.00 0.00 30 LYS A C 2
ATOM 1540 O O . LYS A 1 30 ? 12.606 0.340 -4.850 1.00 0.00 30 LYS A O 2
ATOM 1559 N N . GLU A 1 31 ? 13.754 2.227 -5.286 1.00 0.00 31 GLU A N 2
ATOM 1560 C CA . GLU A 1 31 ? 14.928 1.530 -5.801 1.00 0.00 31 GLU A CA 2
ATOM 1561 C C . GLU A 1 31 ? 15.552 0.629 -4.740 1.00 0.00 31 GLU A C 2
ATOM 1562 O O . GLU A 1 31 ? 15.980 -0.485 -5.036 1.00 0.00 31 GLU A O 2
ATOM 1574 N N . GLU A 1 32 ? 15.602 1.117 -3.505 1.00 0.00 32 GLU A N 2
ATOM 1575 C CA . GLU A 1 32 ? 16.181 0.352 -2.405 1.00 0.00 32 GLU A CA 2
ATOM 1576 C C . GLU A 1 32 ? 15.389 -0.925 -2.134 1.00 0.00 32 GLU A C 2
ATOM 1577 O O . GLU A 1 32 ? 15.968 -1.998 -1.958 1.00 0.00 32 GLU A O 2
ATOM 1589 N N . ARG A 1 33 ? 14.065 -0.803 -2.102 1.00 0.00 33 ARG A N 2
ATOM 1590 C CA . ARG A 1 33 ? 13.198 -1.949 -1.843 1.00 0.00 33 ARG A CA 2
ATOM 1591 C C . ARG A 1 33 ? 13.327 -3.000 -2.942 1.00 0.00 33 ARG A C 2
ATOM 1592 O O . ARG A 1 33 ? 13.550 -4.178 -2.660 1.00 0.00 33 ARG A O 2
ATOM 1613 N N . ASP A 1 34 ? 13.185 -2.570 -4.192 1.00 0.00 34 ASP A N 2
ATOM 1614 C CA . ASP A 1 34 ? 13.285 -3.480 -5.329 1.00 0.00 34 ASP A CA 2
ATOM 1615 C C . ASP A 1 34 ? 14.630 -4.202 -5.334 1.00 0.00 34 ASP A C 2
ATOM 1616 O O . ASP A 1 34 ? 14.698 -5.404 -5.592 1.00 0.00 34 ASP A O 2
ATOM 1625 N N . THR A 1 35 ? 15.695 -3.462 -5.043 1.00 0.00 35 THR A N 2
ATOM 1626 C CA . THR A 1 35 ? 17.037 -4.032 -5.012 1.00 0.00 35 THR A CA 2
ATOM 1627 C C . THR A 1 35 ? 17.142 -5.113 -3.941 1.00 0.00 35 THR A C 2
ATOM 1628 O O . THR A 1 35 ? 17.724 -6.172 -4.172 1.00 0.00 35 THR A O 2
ATOM 1639 N N . CYS A 1 36 ? 16.571 -4.839 -2.771 1.00 0.00 36 CYS A N 2
ATOM 1640 C CA . CYS A 1 36 ? 16.601 -5.791 -1.666 1.00 0.00 36 CYS A CA 2
ATOM 1641 C C . CYS A 1 36 ? 15.901 -7.091 -2.045 1.00 0.00 36 CYS A C 2
ATOM 1642 O O . CYS A 1 36 ? 16.418 -8.181 -1.800 1.00 0.00 36 CYS A O 2
ATOM 1650 N N . ILE A 1 37 ? 14.723 -6.967 -2.648 1.00 0.00 37 ILE A N 2
ATOM 1651 C CA . ILE A 1 37 ? 13.949 -8.131 -3.063 1.00 0.00 37 ILE A CA 2
ATOM 1652 C C . ILE A 1 37 ? 14.596 -8.818 -4.263 1.00 0.00 37 ILE A C 2
ATOM 1653 O O . ILE A 1 37 ? 14.359 -9.999 -4.518 1.00 0.00 37 ILE A O 2
ATOM 1669 N N . LEU A 1 38 ? 15.420 -8.073 -4.992 1.00 0.00 38 LEU A N 2
ATOM 1670 C CA . LEU A 1 38 ? 16.102 -8.610 -6.165 1.00 0.00 38 LEU A CA 2
ATOM 1671 C C . LEU A 1 38 ? 17.235 -9.553 -5.760 1.00 0.00 38 LEU A C 2
ATOM 1672 O O . LEU A 1 38 ? 17.364 -10.650 -6.304 1.00 0.00 38 LEU A O 2
ATOM 1688 N N . PHE A 1 39 ? 18.053 -9.119 -4.806 1.00 0.00 39 PHE A N 2
ATOM 1689 C CA . PHE A 1 39 ? 19.177 -9.926 -4.336 1.00 0.00 39 PHE A CA 2
ATOM 1690 C C . PHE A 1 39 ? 18.746 -10.902 -3.246 1.00 0.00 39 PHE A C 2
ATOM 1691 O O . PHE A 1 39 ? 18.924 -12.113 -3.382 1.00 0.00 39 PHE A O 2
ATOM 1708 N N . ASN A 1 40 ? 18.184 -10.372 -2.164 1.00 0.00 40 ASN A N 2
ATOM 1709 C CA . ASN A 1 40 ? 17.735 -11.204 -1.052 1.00 0.00 40 ASN A CA 2
ATOM 1710 C C . ASN A 1 40 ? 16.440 -11.931 -1.399 1.00 0.00 40 ASN A C 2
ATOM 1711 O O . ASN A 1 40 ? 16.407 -13.161 -1.463 1.00 0.00 40 ASN A O 2
ATOM 1722 N N . GLY A 1 41 ? 15.379 -11.164 -1.622 1.00 0.00 41 GLY A N 2
ATOM 1723 C CA . GLY A 1 41 ? 14.096 -11.752 -1.955 1.00 0.00 41 GLY A CA 2
ATOM 1724 C C . GLY A 1 41 ? 13.016 -11.391 -0.957 1.00 0.00 41 GLY A C 2
ATOM 1725 O O . GLY A 1 41 ? 13.266 -10.661 0.003 1.00 0.00 41 GLY A O 2
ATOM 1729 N N . GLN A 1 42 ? 11.812 -11.905 -1.182 1.00 0.00 42 GLN A N 2
ATOM 1730 C CA . GLN A 1 42 ? 10.687 -11.635 -0.295 1.00 0.00 42 GLN A CA 2
ATOM 1731 C C . GLN A 1 42 ? 10.789 -12.467 0.979 1.00 0.00 42 GLN A C 2
ATOM 1732 O O . GLN A 1 42 ? 10.006 -12.289 1.912 1.00 0.00 42 GLN A O 2
ATOM 1746 N N . ASP A 1 43 ? 11.758 -13.377 1.007 1.00 0.00 43 ASP A N 2
ATOM 1747 C CA . ASP A 1 43 ? 11.965 -14.237 2.168 1.00 0.00 43 ASP A CA 2
ATOM 1748 C C . ASP A 1 43 ? 13.433 -14.251 2.583 1.00 0.00 43 ASP A C 2
ATOM 1749 O O . ASP A 1 43 ? 14.232 -15.022 2.054 1.00 0.00 43 ASP A O 2
ATOM 1758 N N . SER A 1 44 ? 13.779 -13.385 3.532 1.00 0.00 44 SER A N 2
ATOM 1759 C CA . SER A 1 44 ? 15.147 -13.293 4.027 1.00 0.00 44 SER A CA 2
ATOM 1760 C C . SER A 1 44 ? 15.218 -12.384 5.250 1.00 0.00 44 SER A C 2
ATOM 1761 O O . SER A 1 44 ? 15.290 -11.161 5.122 1.00 0.00 44 SER A O 2
ATOM 1769 N N . GLU A 1 45 ? 15.189 -12.992 6.434 1.00 0.00 45 GLU A N 2
ATOM 1770 C CA . GLU A 1 45 ? 15.247 -12.242 7.686 1.00 0.00 45 GLU A CA 2
ATOM 1771 C C . GLU A 1 45 ? 14.121 -11.213 7.758 1.00 0.00 45 GLU A C 2
ATOM 1772 O O . GLU A 1 45 ? 14.213 -10.229 8.493 1.00 0.00 45 GLU A O 2
ATOM 1784 N N . LYS A 1 46 ? 13.058 -11.454 6.994 1.00 0.00 46 LYS A N 2
ATOM 1785 C CA . LYS A 1 46 ? 11.909 -10.556 6.963 1.00 0.00 46 LYS A CA 2
ATOM 1786 C C . LYS A 1 46 ? 12.321 -9.161 6.504 1.00 0.00 46 LYS A C 2
ATOM 1787 O O . LYS A 1 46 ? 12.668 -8.302 7.316 1.00 0.00 46 LYS A O 2
ATOM 1806 N N . CYS A 1 47 ? 12.287 -8.950 5.194 1.00 0.00 47 CYS A N 2
ATOM 1807 C CA . CYS A 1 47 ? 12.655 -7.664 4.610 1.00 0.00 47 CYS A CA 2
ATOM 1808 C C . CYS A 1 47 ? 11.481 -6.689 4.652 1.00 0.00 47 CYS A C 2
ATOM 1809 O O . CYS A 1 47 ? 11.464 -5.691 3.931 1.00 0.00 47 CYS A O 2
ATOM 1817 N N . LYS A 1 48 ? 10.503 -6.981 5.506 1.00 0.00 48 LYS A N 2
ATOM 1818 C CA . LYS A 1 48 ? 9.323 -6.133 5.642 1.00 0.00 48 LYS A CA 2
ATOM 1819 C C . LYS A 1 48 ? 9.688 -4.770 6.225 1.00 0.00 48 LYS A C 2
ATOM 1820 O O . LYS A 1 48 ? 8.872 -3.849 6.226 1.00 0.00 48 LYS A O 2
ATOM 1839 N N . GLU A 1 49 ? 10.916 -4.651 6.722 1.00 0.00 49 GLU A N 2
ATOM 1840 C CA . GLU A 1 49 ? 11.389 -3.400 7.307 1.00 0.00 49 GLU A CA 2
ATOM 1841 C C . GLU A 1 49 ? 11.277 -2.252 6.308 1.00 0.00 49 GLU A C 2
ATOM 1842 O O . GLU A 1 49 ? 10.860 -1.148 6.661 1.00 0.00 49 GLU A O 2
ATOM 1854 N N . PHE A 1 50 ? 11.648 -2.519 5.059 1.00 0.00 50 PHE A N 2
ATOM 1855 C CA . PHE A 1 50 ? 11.593 -1.507 4.010 1.00 0.00 50 PHE A CA 2
ATOM 1856 C C . PHE A 1 50 ? 10.155 -1.067 3.745 1.00 0.00 50 PHE A C 2
ATOM 1857 O O . PHE A 1 50 ? 9.877 0.126 3.618 1.00 0.00 50 PHE A O 2
ATOM 1874 N N . ILE A 1 51 ? 9.248 -2.035 3.660 1.00 0.00 51 ILE A N 2
ATOM 1875 C CA . ILE A 1 51 ? 7.839 -1.746 3.410 1.00 0.00 51 ILE A CA 2
ATOM 1876 C C . ILE A 1 51 ? 7.252 -0.861 4.508 1.00 0.00 51 ILE A C 2
ATOM 1877 O O . ILE A 1 51 ? 6.724 0.219 4.232 1.00 0.00 51 ILE A O 2
ATOM 1893 N N . GLU A 1 52 ? 7.346 -1.328 5.749 1.00 0.00 52 GLU A N 2
ATOM 1894 C CA . GLU A 1 52 ? 6.824 -0.585 6.893 1.00 0.00 52 GLU A CA 2
ATOM 1895 C C . GLU A 1 52 ? 7.411 0.821 6.945 1.00 0.00 52 GLU A C 2
ATOM 1896 O O . GLU A 1 52 ? 6.712 1.786 7.253 1.00 0.00 52 GLU A O 2
ATOM 1908 N N . LYS A 1 53 ? 8.702 0.928 6.646 1.00 0.00 53 LYS A N 2
ATOM 1909 C CA . LYS A 1 53 ? 9.387 2.215 6.658 1.00 0.00 53 LYS A CA 2
ATOM 1910 C C . LYS A 1 53 ? 8.779 3.148 5.618 1.00 0.00 53 LYS A C 2
ATOM 1911 O O . LYS A 1 53 ? 8.583 4.336 5.871 1.00 0.00 53 LYS A O 2
ATOM 1930 N N . TYR A 1 54 ? 8.479 2.594 4.447 1.00 0.00 54 TYR A N 2
ATOM 1931 C CA . TYR A 1 54 ? 7.886 3.365 3.362 1.00 0.00 54 TYR A CA 2
ATOM 1932 C C . TYR A 1 54 ? 6.561 3.978 3.805 1.00 0.00 54 TYR A C 2
ATOM 1933 O O . TYR A 1 54 ? 6.395 5.199 3.786 1.00 0.00 54 TYR A O 2
ATOM 1951 N N . LYS A 1 55 ? 5.627 3.123 4.213 1.00 0.00 55 LYS A N 2
ATOM 1952 C CA . LYS A 1 55 ? 4.315 3.577 4.667 1.00 0.00 55 LYS A CA 2
ATOM 1953 C C . LYS A 1 55 ? 4.451 4.651 5.742 1.00 0.00 55 LYS A C 2
ATOM 1954 O O . LYS A 1 55 ? 3.734 5.651 5.731 1.00 0.00 55 LYS A O 2
ATOM 1973 N N . GLU A 1 56 ? 5.382 4.433 6.666 1.00 0.00 56 GLU A N 2
ATOM 1974 C CA . GLU A 1 56 ? 5.618 5.369 7.759 1.00 0.00 56 GLU A CA 2
ATOM 1975 C C . GLU A 1 56 ? 6.131 6.710 7.241 1.00 0.00 56 GLU A C 2
ATOM 1976 O O . GLU A 1 56 ? 5.837 7.760 7.814 1.00 0.00 56 GLU A O 2
ATOM 1988 N N . CYS A 1 57 ? 6.894 6.667 6.156 1.00 0.00 57 CYS A N 2
ATOM 1989 C CA . CYS A 1 57 ? 7.456 7.878 5.566 1.00 0.00 57 CYS A CA 2
ATOM 1990 C C . CYS A 1 57 ? 6.459 8.554 4.628 1.00 0.00 57 CYS A C 2
ATOM 1991 O O . CYS A 1 57 ? 6.618 9.724 4.282 1.00 0.00 57 CYS A O 2
ATOM 1999 N N . MET A 1 58 ? 5.431 7.815 4.222 1.00 0.00 58 MET A N 2
ATOM 2000 C CA . MET A 1 58 ? 4.421 8.350 3.314 1.00 0.00 58 MET A CA 2
ATOM 2001 C C . MET A 1 58 ? 3.332 9.119 4.061 1.00 0.00 58 MET A C 2
ATOM 2002 O O . MET A 1 58 ? 3.089 10.292 3.775 1.00 0.00 58 MET A O 2
ATOM 2016 N N . LYS A 1 59 ? 2.677 8.460 5.014 1.00 0.00 59 LYS A N 2
ATOM 2017 C CA . LYS A 1 59 ? 1.605 9.095 5.775 1.00 0.00 59 LYS A CA 2
ATOM 2018 C C . LYS A 1 59 ? 2.139 10.220 6.661 1.00 0.00 59 LYS A C 2
ATOM 2019 O O . LYS A 1 59 ? 1.366 10.985 7.239 1.00 0.00 59 LYS A O 2
ATOM 2038 N N . GLY A 1 60 ? 3.461 10.313 6.764 1.00 0.00 60 GLY A N 2
ATOM 2039 C CA . GLY A 1 60 ? 4.073 11.347 7.581 1.00 0.00 60 GLY A CA 2
ATOM 2040 C C . GLY A 1 60 ? 3.787 12.742 7.061 1.00 0.00 60 GLY A C 2
ATOM 2041 O O . GLY A 1 60 ? 3.975 13.728 7.774 1.00 0.00 60 GLY A O 2
ATOM 2045 N N . TYR A 1 61 ? 3.337 12.825 5.813 1.00 0.00 61 TYR A N 2
ATOM 2046 C CA . TYR A 1 61 ? 3.024 14.109 5.196 1.00 0.00 61 TYR A CA 2
ATOM 2047 C C . TYR A 1 61 ? 1.586 14.133 4.692 1.00 0.00 61 TYR A C 2
ATOM 2048 O O . TYR A 1 61 ? 0.972 15.196 4.586 1.00 0.00 61 TYR A O 2
ATOM 2066 N N . GLY A 1 62 ? 1.054 12.954 4.386 1.00 0.00 62 GLY A N 2
ATOM 2067 C CA . GLY A 1 62 ? -0.309 12.860 3.897 1.00 0.00 62 GLY A CA 2
ATOM 2068 C C . GLY A 1 62 ? -0.378 12.853 2.383 1.00 0.00 62 GLY A C 2
ATOM 2069 O O . GLY A 1 62 ? -1.387 13.249 1.799 1.00 0.00 62 GLY A O 2
ATOM 2073 N N . PHE A 1 63 ? 0.699 12.403 1.748 1.00 0.00 63 PHE A N 2
ATOM 2074 C CA . PHE A 1 63 ? 0.763 12.345 0.293 1.00 0.00 63 PHE A CA 2
ATOM 2075 C C . PHE A 1 63 ? 0.566 10.913 -0.195 1.00 0.00 63 PHE A C 2
ATOM 2076 O O . PHE A 1 63 ? 1.255 9.996 0.254 1.00 0.00 63 PHE A O 2
ATOM 2093 N N . GLU A 1 64 ? -0.380 10.728 -1.115 1.00 0.00 64 GLU A N 2
ATOM 2094 C CA . GLU A 1 64 ? -0.672 9.405 -1.661 1.00 0.00 64 GLU A CA 2
ATOM 2095 C C . GLU A 1 64 ? -1.115 8.450 -0.551 1.00 0.00 64 GLU A C 2
ATOM 2096 O O . GLU A 1 64 ? -1.442 8.885 0.553 1.00 0.00 64 GLU A O 2
ATOM 2108 N N . VAL A 1 65 ? -1.129 7.153 -0.856 1.00 0.00 65 VAL A N 2
ATOM 2109 C CA . VAL A 1 65 ? -1.533 6.132 0.109 1.00 0.00 65 VAL A CA 2
ATOM 2110 C C . VAL A 1 65 ? -3.007 6.293 0.498 1.00 0.00 65 VAL A C 2
ATOM 2111 O O . VAL A 1 65 ? -3.360 7.207 1.241 1.00 0.00 65 VAL A O 2
ATOM 2124 N N . PRO A 1 66 ? -3.893 5.401 0.000 1.00 0.00 66 PRO A N 2
ATOM 2125 C CA . PRO A 1 66 ? -5.327 5.456 0.295 1.00 0.00 66 PRO A CA 2
ATOM 2126 C C . PRO A 1 66 ? -5.646 4.984 1.709 1.00 0.00 66 PRO A C 2
ATOM 2127 O O . PRO A 1 66 ? -6.679 5.344 2.275 1.00 0.00 66 PRO A O 2
ATOM 2138 N N . SER A 1 67 ? -4.755 4.175 2.276 1.00 0.00 67 SER A N 2
ATOM 2139 C CA . SER A 1 67 ? -4.946 3.653 3.625 1.00 0.00 67 SER A CA 2
ATOM 2140 C C . SER A 1 67 ? -4.333 4.587 4.663 1.00 0.00 67 SER A C 2
ATOM 2141 O O . SER A 1 67 ? -3.295 5.203 4.422 1.00 0.00 67 SER A O 2
ATOM 2149 N N . ALA A 1 68 ? -4.980 4.687 5.820 1.00 0.00 68 ALA A N 2
ATOM 2150 C CA . ALA A 1 68 ? -4.497 5.545 6.896 1.00 0.00 68 ALA A CA 2
ATOM 2151 C C . ALA A 1 68 ? -3.820 4.724 7.988 1.00 0.00 68 ALA A C 2
ATOM 2152 O O . ALA A 1 68 ? -3.753 3.497 7.906 1.00 0.00 68 ALA A O 2
ATOM 2159 N N . ASN A 1 69 ? -3.321 5.410 9.012 1.00 0.00 69 ASN A N 2
ATOM 2160 C CA . ASN A 1 69 ? -2.649 4.746 10.123 1.00 0.00 69 ASN A CA 2
ATOM 2161 C C . ASN A 1 69 ? -3.658 4.278 11.167 1.00 0.00 69 ASN A C 2
ATOM 2162 O O . ASN A 1 69 ? -4.105 3.115 11.077 1.00 0.00 69 ASN A O 2
ATOM 2175 N N . MET A 1 1 ? 1.050 -24.472 5.917 1.00 0.00 1 MET A N 3
ATOM 2176 C CA . MET A 1 1 ? 1.468 -25.840 5.517 1.00 0.00 1 MET A CA 3
ATOM 2177 C C . MET A 1 1 ? 0.255 -26.745 5.345 1.00 0.00 1 MET A C 3
ATOM 2178 O O . MET A 1 1 ? 0.182 -27.531 4.400 1.00 0.00 1 MET A O 3
ATOM 2194 N N . THR A 1 2 ? -0.699 -26.627 6.264 1.00 0.00 2 THR A N 3
ATOM 2195 C CA . THR A 1 2 ? -1.911 -27.433 6.216 1.00 0.00 2 THR A CA 3
ATOM 2196 C C . THR A 1 2 ? -3.080 -26.637 5.645 1.00 0.00 2 THR A C 3
ATOM 2197 O O . THR A 1 2 ? -3.262 -25.463 5.970 1.00 0.00 2 THR A O 3
ATOM 2208 N N . GLU A 1 3 ? -3.868 -27.283 4.790 1.00 0.00 3 GLU A N 3
ATOM 2209 C CA . GLU A 1 3 ? -5.021 -26.636 4.172 1.00 0.00 3 GLU A CA 3
ATOM 2210 C C . GLU A 1 3 ? -6.214 -27.584 4.125 1.00 0.00 3 GLU A C 3
ATOM 2211 O O . GLU A 1 3 ? -7.194 -27.395 4.845 1.00 0.00 3 GLU A O 3
ATOM 2223 N N . THR A 1 4 ? -6.112 -28.605 3.273 1.00 0.00 4 THR A N 3
ATOM 2224 C CA . THR A 1 4 ? -7.169 -29.597 3.110 1.00 0.00 4 THR A CA 3
ATOM 2225 C C . THR A 1 4 ? -8.556 -28.956 3.065 1.00 0.00 4 THR A C 3
ATOM 2226 O O . THR A 1 4 ? -8.999 -28.497 2.011 1.00 0.00 4 THR A O 3
ATOM 2237 N N . ASP A 1 5 ? -9.240 -28.925 4.208 1.00 0.00 5 ASP A N 3
ATOM 2238 C CA . ASP A 1 5 ? -10.574 -28.340 4.284 1.00 0.00 5 ASP A CA 3
ATOM 2239 C C . ASP A 1 5 ? -10.659 -27.335 5.429 1.00 0.00 5 ASP A C 3
ATOM 2240 O O . ASP A 1 5 ? -9.795 -27.311 6.306 1.00 0.00 5 ASP A O 3
ATOM 2249 N N . LYS A 1 6 ? -11.707 -26.512 5.412 1.00 0.00 6 LYS A N 3
ATOM 2250 C CA . LYS A 1 6 ? -11.916 -25.496 6.441 1.00 0.00 6 LYS A CA 3
ATOM 2251 C C . LYS A 1 6 ? -10.803 -24.452 6.412 1.00 0.00 6 LYS A C 3
ATOM 2252 O O . LYS A 1 6 ? -9.632 -24.769 6.626 1.00 0.00 6 LYS A O 3
ATOM 2271 N N . LYS A 1 7 ? -11.175 -23.205 6.147 1.00 0.00 7 LYS A N 3
ATOM 2272 C CA . LYS A 1 7 ? -10.212 -22.115 6.088 1.00 0.00 7 LYS A CA 3
ATOM 2273 C C . LYS A 1 7 ? -10.876 -20.781 6.412 1.00 0.00 7 LYS A C 3
ATOM 2274 O O . LYS A 1 7 ? -11.899 -20.426 5.827 1.00 0.00 7 LYS A O 3
ATOM 2293 N N . GLN A 1 8 ? -10.288 -20.046 7.351 1.00 0.00 8 GLN A N 3
ATOM 2294 C CA . GLN A 1 8 ? -10.820 -18.750 7.753 1.00 0.00 8 GLN A CA 3
ATOM 2295 C C . GLN A 1 8 ? -10.219 -17.632 6.906 1.00 0.00 8 GLN A C 3
ATOM 2296 O O . GLN A 1 8 ? -10.602 -16.469 7.034 1.00 0.00 8 GLN A O 3
ATOM 2310 N N . GLU A 1 9 ? -9.275 -17.995 6.041 1.00 0.00 9 GLU A N 3
ATOM 2311 C CA . GLU A 1 9 ? -8.616 -17.025 5.172 1.00 0.00 9 GLU A CA 3
ATOM 2312 C C . GLU A 1 9 ? -9.289 -16.974 3.803 1.00 0.00 9 GLU A C 3
ATOM 2313 O O . GLU A 1 9 ? -9.446 -17.998 3.139 1.00 0.00 9 GLU A O 3
ATOM 2325 N N . GLN A 1 10 ? -9.684 -15.774 3.389 1.00 0.00 10 GLN A N 3
ATOM 2326 C CA . GLN A 1 10 ? -10.340 -15.587 2.100 1.00 0.00 10 GLN A CA 3
ATOM 2327 C C . GLN A 1 10 ? -9.886 -14.288 1.442 1.00 0.00 10 GLN A C 3
ATOM 2328 O O . GLN A 1 10 ? -10.122 -13.199 1.967 1.00 0.00 10 GLN A O 3
ATOM 2342 N N . GLU A 1 11 ? -9.233 -14.410 0.290 1.00 0.00 11 GLU A N 3
ATOM 2343 C CA . GLU A 1 11 ? -8.745 -13.244 -0.440 1.00 0.00 11 GLU A CA 3
ATOM 2344 C C . GLU A 1 11 ? -9.874 -12.591 -1.232 1.00 0.00 11 GLU A C 3
ATOM 2345 O O . GLU A 1 11 ? -11.036 -12.968 -1.092 1.00 0.00 11 GLU A O 3
ATOM 2357 N N . ASN A 1 12 ? -9.518 -11.612 -2.064 1.00 0.00 12 ASN A N 3
ATOM 2358 C CA . ASN A 1 12 ? -10.495 -10.894 -2.881 1.00 0.00 12 ASN A CA 3
ATOM 2359 C C . ASN A 1 12 ? -11.511 -10.165 -2.004 1.00 0.00 12 ASN A C 3
ATOM 2360 O O . ASN A 1 12 ? -11.375 -8.968 -1.746 1.00 0.00 12 ASN A O 3
ATOM 2371 N N . HIS A 1 13 ? -12.527 -10.891 -1.548 1.00 0.00 13 HIS A N 3
ATOM 2372 C CA . HIS A 1 13 ? -13.560 -10.311 -0.697 1.00 0.00 13 HIS A CA 3
ATOM 2373 C C . HIS A 1 13 ? -13.002 -9.989 0.687 1.00 0.00 13 HIS A C 3
ATOM 2374 O O . HIS A 1 13 ? -12.874 -10.872 1.536 1.00 0.00 13 HIS A O 3
ATOM 2389 N N . ALA A 1 14 ? -12.671 -8.721 0.905 1.00 0.00 14 ALA A N 3
ATOM 2390 C CA . ALA A 1 14 ? -12.127 -8.279 2.185 1.00 0.00 14 ALA A CA 3
ATOM 2391 C C . ALA A 1 14 ? -12.127 -6.758 2.281 1.00 0.00 14 ALA A C 3
ATOM 2392 O O . ALA A 1 14 ? -12.700 -6.185 3.209 1.00 0.00 14 ALA A O 3
ATOM 2399 N N . GLU A 1 15 ? -11.476 -6.110 1.315 1.00 0.00 15 GLU A N 3
ATOM 2400 C CA . GLU A 1 15 ? -11.395 -4.652 1.278 1.00 0.00 15 GLU A CA 3
ATOM 2401 C C . GLU A 1 15 ? -10.670 -4.107 2.506 1.00 0.00 15 GLU A C 3
ATOM 2402 O O . GLU A 1 15 ? -10.377 -4.845 3.447 1.00 0.00 15 GLU A O 3
ATOM 2414 N N . CYS A 1 16 ? -10.383 -2.809 2.485 1.00 0.00 16 CYS A N 3
ATOM 2415 C CA . CYS A 1 16 ? -9.693 -2.155 3.591 1.00 0.00 16 CYS A CA 3
ATOM 2416 C C . CYS A 1 16 ? -9.729 -0.638 3.430 1.00 0.00 16 CYS A C 3
ATOM 2417 O O . CYS A 1 16 ? -10.088 -0.125 2.370 1.00 0.00 16 CYS A O 3
ATOM 2425 N N . GLU A 1 17 ? -9.353 0.074 4.489 1.00 0.00 17 GLU A N 3
ATOM 2426 C CA . GLU A 1 17 ? -9.341 1.533 4.465 1.00 0.00 17 GLU A CA 3
ATOM 2427 C C . GLU A 1 17 ? -7.923 2.066 4.274 1.00 0.00 17 GLU A C 3
ATOM 2428 O O . GLU A 1 17 ? -7.697 3.276 4.298 1.00 0.00 17 GLU A O 3
ATOM 2440 N N . ASP A 1 18 ? -6.973 1.154 4.087 1.00 0.00 18 ASP A N 3
ATOM 2441 C CA . ASP A 1 18 ? -5.577 1.531 3.888 1.00 0.00 18 ASP A CA 3
ATOM 2442 C C . ASP A 1 18 ? -5.134 1.239 2.457 1.00 0.00 18 ASP A C 3
ATOM 2443 O O . ASP A 1 18 ? -5.883 0.653 1.675 1.00 0.00 18 ASP A O 3
ATOM 2452 N N . LYS A 1 19 ? -3.911 1.650 2.127 1.00 0.00 19 LYS A N 3
ATOM 2453 C CA . LYS A 1 19 ? -3.359 1.440 0.791 1.00 0.00 19 LYS A CA 3
ATOM 2454 C C . LYS A 1 19 ? -4.258 2.070 -0.276 1.00 0.00 19 LYS A C 3
ATOM 2455 O O . LYS A 1 19 ? -5.238 1.460 -0.706 1.00 0.00 19 LYS A O 3
ATOM 2474 N N . PRO A 1 20 ? -3.937 3.303 -0.719 1.00 0.00 20 PRO A N 3
ATOM 2475 C CA . PRO A 1 20 ? -4.722 4.004 -1.730 1.00 0.00 20 PRO A CA 3
ATOM 2476 C C . PRO A 1 20 ? -4.286 3.646 -3.149 1.00 0.00 20 PRO A C 3
ATOM 2477 O O . PRO A 1 20 ? -5.032 3.023 -3.905 1.00 0.00 20 PRO A O 3
ATOM 2488 N N . LYS A 1 21 ? -3.065 4.043 -3.494 1.00 0.00 21 LYS A N 3
ATOM 2489 C CA . LYS A 1 21 ? -2.495 3.776 -4.808 1.00 0.00 21 LYS A CA 3
ATOM 2490 C C . LYS A 1 21 ? -1.025 4.193 -4.823 1.00 0.00 21 LYS A C 3
ATOM 2491 O O . LYS A 1 21 ? -0.660 5.190 -5.448 1.00 0.00 21 LYS A O 3
ATOM 2510 N N . PRO A 1 22 ? -0.165 3.439 -4.114 1.00 0.00 22 PRO A N 3
ATOM 2511 C CA . PRO A 1 22 ? 1.271 3.736 -4.028 1.00 0.00 22 PRO A CA 3
ATOM 2512 C C . PRO A 1 22 ? 1.949 3.810 -5.393 1.00 0.00 22 PRO A C 3
ATOM 2513 O O . PRO A 1 22 ? 2.474 2.815 -5.889 1.00 0.00 22 PRO A O 3
ATOM 2524 N N . CYS A 1 23 ? 1.933 5.000 -5.990 1.00 0.00 23 CYS A N 3
ATOM 2525 C CA . CYS A 1 23 ? 2.551 5.221 -7.296 1.00 0.00 23 CYS A CA 3
ATOM 2526 C C . CYS A 1 23 ? 2.626 6.710 -7.614 1.00 0.00 23 CYS A C 3
ATOM 2527 O O . CYS A 1 23 ? 2.057 7.536 -6.900 1.00 0.00 23 CYS A O 3
ATOM 2535 N N . CYS A 1 24 ? 3.337 7.043 -8.691 1.00 0.00 24 CYS A N 3
ATOM 2536 C CA . CYS A 1 24 ? 3.497 8.432 -9.115 1.00 0.00 24 CYS A CA 3
ATOM 2537 C C . CYS A 1 24 ? 4.246 9.247 -8.063 1.00 0.00 24 CYS A C 3
ATOM 2538 O O . CYS A 1 24 ? 4.395 10.460 -8.198 1.00 0.00 24 CYS A O 3
ATOM 2546 N N . VAL A 1 25 ? 4.719 8.572 -7.018 1.00 0.00 25 VAL A N 3
ATOM 2547 C CA . VAL A 1 25 ? 5.454 9.237 -5.948 1.00 0.00 25 VAL A CA 3
ATOM 2548 C C . VAL A 1 25 ? 6.578 8.352 -5.416 1.00 0.00 25 VAL A C 3
ATOM 2549 O O . VAL A 1 25 ? 7.624 8.848 -4.998 1.00 0.00 25 VAL A O 3
ATOM 2562 N N . CYS A 1 26 ? 6.354 7.041 -5.435 1.00 0.00 26 CYS A N 3
ATOM 2563 C CA . CYS A 1 26 ? 7.349 6.091 -4.951 1.00 0.00 26 CYS A CA 3
ATOM 2564 C C . CYS A 1 26 ? 8.434 5.849 -5.995 1.00 0.00 26 CYS A C 3
ATOM 2565 O O . CYS A 1 26 ? 8.212 5.159 -6.990 1.00 0.00 26 CYS A O 3
ATOM 2573 N N . LYS A 1 27 ? 9.608 6.428 -5.762 1.00 0.00 27 LYS A N 3
ATOM 2574 C CA . LYS A 1 27 ? 10.735 6.271 -6.676 1.00 0.00 27 LYS A CA 3
ATOM 2575 C C . LYS A 1 27 ? 11.988 5.773 -5.941 1.00 0.00 27 LYS A C 3
ATOM 2576 O O . LYS A 1 27 ? 12.597 4.789 -6.363 1.00 0.00 27 LYS A O 3
ATOM 2595 N N . PRO A 1 28 ? 12.403 6.434 -4.834 1.00 0.00 28 PRO A N 3
ATOM 2596 C CA . PRO A 1 28 ? 13.585 6.015 -4.073 1.00 0.00 28 PRO A CA 3
ATOM 2597 C C . PRO A 1 28 ? 13.355 4.690 -3.349 1.00 0.00 28 PRO A C 3
ATOM 2598 O O . PRO A 1 28 ? 14.121 3.738 -3.513 1.00 0.00 28 PRO A O 3
ATOM 2609 N N . GLU A 1 29 ? 12.294 4.640 -2.550 1.00 0.00 29 GLU A N 3
ATOM 2610 C CA . GLU A 1 29 ? 11.950 3.437 -1.798 1.00 0.00 29 GLU A CA 3
ATOM 2611 C C . GLU A 1 29 ? 11.780 2.245 -2.735 1.00 0.00 29 GLU A C 3
ATOM 2612 O O . GLU A 1 29 ? 12.099 1.112 -2.378 1.00 0.00 29 GLU A O 3
ATOM 2624 N N . LYS A 1 30 ? 11.278 2.510 -3.938 1.00 0.00 30 LYS A N 3
ATOM 2625 C CA . LYS A 1 30 ? 11.069 1.459 -4.927 1.00 0.00 30 LYS A CA 3
ATOM 2626 C C . LYS A 1 30 ? 12.396 0.818 -5.318 1.00 0.00 30 LYS A C 3
ATOM 2627 O O . LYS A 1 30 ? 12.495 -0.404 -5.428 1.00 0.00 30 LYS A O 3
ATOM 2646 N N . GLU A 1 31 ? 13.412 1.649 -5.522 1.00 0.00 31 GLU A N 3
ATOM 2647 C CA . GLU A 1 31 ? 14.734 1.162 -5.900 1.00 0.00 31 GLU A CA 3
ATOM 2648 C C . GLU A 1 31 ? 15.384 0.402 -4.749 1.00 0.00 31 GLU A C 3
ATOM 2649 O O . GLU A 1 31 ? 16.091 -0.582 -4.965 1.00 0.00 31 GLU A O 3
ATOM 2661 N N . GLU A 1 32 ? 15.141 0.863 -3.526 1.00 0.00 32 GLU A N 3
ATOM 2662 C CA . GLU A 1 32 ? 15.706 0.222 -2.343 1.00 0.00 32 GLU A CA 3
ATOM 2663 C C . GLU A 1 32 ? 15.140 -1.184 -2.158 1.00 0.00 32 GLU A C 3
ATOM 2664 O O . GLU A 1 32 ? 15.885 -2.162 -2.110 1.00 0.00 32 GLU A O 3
ATOM 2676 N N . ARG A 1 33 ? 13.817 -1.274 -2.053 1.00 0.00 33 ARG A N 3
ATOM 2677 C CA . ARG A 1 33 ? 13.148 -2.558 -1.873 1.00 0.00 33 ARG A CA 3
ATOM 2678 C C . ARG A 1 33 ? 13.478 -3.512 -3.019 1.00 0.00 33 ARG A C 3
ATOM 2679 O O . ARG A 1 33 ? 13.733 -4.696 -2.799 1.00 0.00 33 ARG A O 3
ATOM 2700 N N . ASP A 1 34 ? 13.475 -2.986 -4.241 1.00 0.00 34 ASP A N 3
ATOM 2701 C CA . ASP A 1 34 ? 13.773 -3.792 -5.421 1.00 0.00 34 ASP A CA 3
ATOM 2702 C C . ASP A 1 34 ? 15.180 -4.380 -5.337 1.00 0.00 34 ASP A C 3
ATOM 2703 O O . ASP A 1 34 ? 15.372 -5.583 -5.517 1.00 0.00 34 ASP A O 3
ATOM 2712 N N . THR A 1 35 ? 16.159 -3.523 -5.059 1.00 0.00 35 THR A N 3
ATOM 2713 C CA . THR A 1 35 ? 17.546 -3.957 -4.947 1.00 0.00 35 THR A CA 3
ATOM 2714 C C . THR A 1 35 ? 17.690 -5.060 -3.904 1.00 0.00 35 THR A C 3
ATOM 2715 O O . THR A 1 35 ? 18.434 -6.022 -4.104 1.00 0.00 35 THR A O 3
ATOM 2726 N N . CYS A 1 36 ? 16.975 -4.918 -2.793 1.00 0.00 36 CYS A N 3
ATOM 2727 C CA . CYS A 1 36 ? 17.021 -5.911 -1.726 1.00 0.00 36 CYS A CA 3
ATOM 2728 C C . CYS A 1 36 ? 16.505 -7.256 -2.224 1.00 0.00 36 CYS A C 3
ATOM 2729 O O . CYS A 1 36 ? 17.085 -8.303 -1.930 1.00 0.00 36 CYS A O 3
ATOM 2737 N N . ILE A 1 37 ? 15.411 -7.222 -2.979 1.00 0.00 37 ILE A N 3
ATOM 2738 C CA . ILE A 1 37 ? 14.822 -8.439 -3.526 1.00 0.00 37 ILE A CA 3
ATOM 2739 C C . ILE A 1 37 ? 15.785 -9.114 -4.499 1.00 0.00 37 ILE A C 3
ATOM 2740 O O . ILE A 1 37 ? 15.814 -10.339 -4.612 1.00 0.00 37 ILE A O 3
ATOM 2756 N N . LEU A 1 38 ? 16.572 -8.304 -5.199 1.00 0.00 38 LEU A N 3
ATOM 2757 C CA . LEU A 1 38 ? 17.539 -8.823 -6.161 1.00 0.00 38 LEU A CA 3
ATOM 2758 C C . LEU A 1 38 ? 18.673 -9.554 -5.444 1.00 0.00 38 LEU A C 3
ATOM 2759 O O . LEU A 1 38 ? 19.079 -10.642 -5.853 1.00 0.00 38 LEU A O 3
ATOM 2775 N N . PHE A 1 39 ? 19.173 -8.951 -4.370 1.00 0.00 39 PHE A N 3
ATOM 2776 C CA . PHE A 1 39 ? 20.267 -9.538 -3.598 1.00 0.00 39 PHE A CA 3
ATOM 2777 C C . PHE A 1 39 ? 19.782 -10.687 -2.720 1.00 0.00 39 PHE A C 3
ATOM 2778 O O . PHE A 1 39 ? 20.077 -11.852 -2.989 1.00 0.00 39 PHE A O 3
ATOM 2795 N N . ASN A 1 40 ? 19.037 -10.352 -1.672 1.00 0.00 40 ASN A N 3
ATOM 2796 C CA . ASN A 1 40 ? 18.526 -11.356 -0.744 1.00 0.00 40 ASN A CA 3
ATOM 2797 C C . ASN A 1 40 ? 17.369 -12.140 -1.353 1.00 0.00 40 ASN A C 3
ATOM 2798 O O . ASN A 1 40 ? 17.473 -13.347 -1.570 1.00 0.00 40 ASN A O 3
ATOM 2809 N N . GLY A 1 41 ? 16.269 -11.447 -1.629 1.00 0.00 41 GLY A N 3
ATOM 2810 C CA . GLY A 1 41 ? 15.108 -12.102 -2.203 1.00 0.00 41 GLY A CA 3
ATOM 2811 C C . GLY A 1 41 ? 13.813 -11.648 -1.560 1.00 0.00 41 GLY A C 3
ATOM 2812 O O . GLY A 1 41 ? 13.827 -10.974 -0.529 1.00 0.00 41 GLY A O 3
ATOM 2816 N N . GLN A 1 42 ? 12.691 -12.016 -2.169 1.00 0.00 42 GLN A N 3
ATOM 2817 C CA . GLN A 1 42 ? 11.382 -11.644 -1.647 1.00 0.00 42 GLN A CA 3
ATOM 2818 C C . GLN A 1 42 ? 10.805 -12.761 -0.783 1.00 0.00 42 GLN A C 3
ATOM 2819 O O . GLN A 1 42 ? 9.684 -12.658 -0.284 1.00 0.00 42 GLN A O 3
ATOM 2833 N N . ASP A 1 43 ? 11.581 -13.827 -0.608 1.00 0.00 43 ASP A N 3
ATOM 2834 C CA . ASP A 1 43 ? 11.150 -14.967 0.194 1.00 0.00 43 ASP A CA 3
ATOM 2835 C C . ASP A 1 43 ? 11.834 -14.968 1.558 1.00 0.00 43 ASP A C 3
ATOM 2836 O O . ASP A 1 43 ? 11.573 -15.836 2.391 1.00 0.00 43 ASP A O 3
ATOM 2845 N N . SER A 1 44 ? 12.711 -13.993 1.779 1.00 0.00 44 SER A N 3
ATOM 2846 C CA . SER A 1 44 ? 13.429 -13.886 3.044 1.00 0.00 44 SER A CA 3
ATOM 2847 C C . SER A 1 44 ? 12.522 -13.333 4.138 1.00 0.00 44 SER A C 3
ATOM 2848 O O . SER A 1 44 ? 12.125 -14.055 5.052 1.00 0.00 44 SER A O 3
ATOM 2856 N N . GLU A 1 45 ? 12.197 -12.049 4.036 1.00 0.00 45 GLU A N 3
ATOM 2857 C CA . GLU A 1 45 ? 11.336 -11.393 5.013 1.00 0.00 45 GLU A CA 3
ATOM 2858 C C . GLU A 1 45 ? 10.224 -10.618 4.318 1.00 0.00 45 GLU A C 3
ATOM 2859 O O . GLU A 1 45 ? 9.603 -9.736 4.912 1.00 0.00 45 GLU A O 3
ATOM 2871 N N . LYS A 1 46 ? 9.983 -10.954 3.053 1.00 0.00 46 LYS A N 3
ATOM 2872 C CA . LYS A 1 46 ? 8.950 -10.292 2.260 1.00 0.00 46 LYS A CA 3
ATOM 2873 C C . LYS A 1 46 ? 9.266 -8.810 2.083 1.00 0.00 46 LYS A C 3
ATOM 2874 O O . LYS A 1 46 ? 8.465 -8.058 1.527 1.00 0.00 46 LYS A O 3
ATOM 2893 N N . CYS A 1 47 ? 10.442 -8.399 2.556 1.00 0.00 47 CYS A N 3
ATOM 2894 C CA . CYS A 1 47 ? 10.871 -7.008 2.455 1.00 0.00 47 CYS A CA 3
ATOM 2895 C C . CYS A 1 47 ? 9.817 -6.067 3.033 1.00 0.00 47 CYS A C 3
ATOM 2896 O O . CYS A 1 47 ? 9.732 -4.901 2.646 1.00 0.00 47 CYS A O 3
ATOM 2904 N N . LYS A 1 48 ? 9.021 -6.579 3.969 1.00 0.00 48 LYS A N 3
ATOM 2905 C CA . LYS A 1 48 ? 7.972 -5.784 4.599 1.00 0.00 48 LYS A CA 3
ATOM 2906 C C . LYS A 1 48 ? 8.567 -4.615 5.375 1.00 0.00 48 LYS A C 3
ATOM 2907 O O . LYS A 1 48 ? 7.873 -3.649 5.688 1.00 0.00 48 LYS A O 3
ATOM 2926 N N . GLU A 1 49 ? 9.856 -4.710 5.683 1.00 0.00 49 GLU A N 3
ATOM 2927 C CA . GLU A 1 49 ? 10.543 -3.661 6.420 1.00 0.00 49 GLU A CA 3
ATOM 2928 C C . GLU A 1 49 ? 10.523 -2.350 5.643 1.00 0.00 49 GLU A C 3
ATOM 2929 O O . GLU A 1 49 ? 10.268 -1.287 6.209 1.00 0.00 49 GLU A O 3
ATOM 2941 N N . PHE A 1 50 ? 10.791 -2.434 4.343 1.00 0.00 50 PHE A N 3
ATOM 2942 C CA . PHE A 1 50 ? 10.801 -1.253 3.488 1.00 0.00 50 PHE A CA 3
ATOM 2943 C C . PHE A 1 50 ? 9.395 -0.681 3.331 1.00 0.00 50 PHE A C 3
ATOM 2944 O O . PHE A 1 50 ? 9.207 0.536 3.314 1.00 0.00 50 PHE A O 3
ATOM 2961 N N . ILE A 1 51 ? 8.409 -1.568 3.217 1.00 0.00 51 ILE A N 3
ATOM 2962 C CA . ILE A 1 51 ? 7.020 -1.152 3.063 1.00 0.00 51 ILE A CA 3
ATOM 2963 C C . ILE A 1 51 ? 6.552 -0.349 4.276 1.00 0.00 51 ILE A C 3
ATOM 2964 O O . ILE A 1 51 ? 6.144 0.808 4.152 1.00 0.00 51 ILE A O 3
ATOM 2980 N N . GLU A 1 52 ? 6.614 -0.977 5.448 1.00 0.00 52 GLU A N 3
ATOM 2981 C CA . GLU A 1 52 ? 6.201 -0.332 6.690 1.00 0.00 52 GLU A CA 3
ATOM 2982 C C . GLU A 1 52 ? 6.982 0.958 6.923 1.00 0.00 52 GLU A C 3
ATOM 2983 O O . GLU A 1 52 ? 6.416 1.971 7.335 1.00 0.00 52 GLU A O 3
ATOM 2995 N N . LYS A 1 53 ? 8.287 0.912 6.660 1.00 0.00 53 LYS A N 3
ATOM 2996 C CA . LYS A 1 53 ? 9.141 2.083 6.841 1.00 0.00 53 LYS A CA 3
ATOM 2997 C C . LYS A 1 53 ? 8.677 3.229 5.949 1.00 0.00 53 LYS A C 3
ATOM 2998 O O . LYS A 1 53 ? 8.761 4.397 6.327 1.00 0.00 53 LYS A O 3
ATOM 3017 N N . TYR A 1 54 ? 8.192 2.885 4.760 1.00 0.00 54 TYR A N 3
ATOM 3018 C CA . TYR A 1 54 ? 7.703 3.882 3.818 1.00 0.00 54 TYR A CA 3
ATOM 3019 C C . TYR A 1 54 ? 6.466 4.578 4.372 1.00 0.00 54 TYR A C 3
ATOM 3020 O O . TYR A 1 54 ? 6.462 5.790 4.579 1.00 0.00 54 TYR A O 3
ATOM 3038 N N . LYS A 1 55 ? 5.421 3.794 4.613 1.00 0.00 55 LYS A N 3
ATOM 3039 C CA . LYS A 1 55 ? 4.168 4.324 5.138 1.00 0.00 55 LYS A CA 3
ATOM 3040 C C . LYS A 1 55 ? 4.385 5.122 6.422 1.00 0.00 55 LYS A C 3
ATOM 3041 O O . LYS A 1 55 ? 3.656 6.072 6.698 1.00 0.00 55 LYS A O 3
ATOM 3060 N N . GLU A 1 56 ? 5.393 4.736 7.198 1.00 0.00 56 GLU A N 3
ATOM 3061 C CA . GLU A 1 56 ? 5.687 5.409 8.460 1.00 0.00 56 GLU A CA 3
ATOM 3062 C C . GLU A 1 56 ? 6.419 6.734 8.240 1.00 0.00 56 GLU A C 3
ATOM 3063 O O . GLU A 1 56 ? 6.132 7.727 8.906 1.00 0.00 56 GLU A O 3
ATOM 3075 N N . CYS A 1 57 ? 7.362 6.748 7.308 1.00 0.00 57 CYS A N 3
ATOM 3076 C CA . CYS A 1 57 ? 8.135 7.954 7.027 1.00 0.00 57 CYS A CA 3
ATOM 3077 C C . CYS A 1 57 ? 7.419 8.878 6.044 1.00 0.00 57 CYS A C 3
ATOM 3078 O O . CYS A 1 57 ? 7.847 10.013 5.833 1.00 0.00 57 CYS A O 3
ATOM 3086 N N . MET A 1 58 ? 6.334 8.397 5.443 1.00 0.00 58 MET A N 3
ATOM 3087 C CA . MET A 1 58 ? 5.596 9.194 4.467 1.00 0.00 58 MET A CA 3
ATOM 3088 C C . MET A 1 58 ? 4.282 9.751 5.018 1.00 0.00 58 MET A C 3
ATOM 3089 O O . MET A 1 58 ? 3.925 10.893 4.730 1.00 0.00 58 MET A O 3
ATOM 3103 N N . LYS A 1 59 ? 3.558 8.955 5.808 1.00 0.00 59 LYS A N 3
ATOM 3104 C CA . LYS A 1 59 ? 2.275 9.402 6.356 1.00 0.00 59 LYS A CA 3
ATOM 3105 C C . LYS A 1 59 ? 2.436 10.634 7.245 1.00 0.00 59 LYS A C 3
ATOM 3106 O O . LYS A 1 59 ? 1.450 11.260 7.633 1.00 0.00 59 LYS A O 3
ATOM 3125 N N . GLY A 1 60 ? 3.680 10.978 7.567 1.00 0.00 60 GLY A N 3
ATOM 3126 C CA . GLY A 1 60 ? 3.932 12.136 8.404 1.00 0.00 60 GLY A CA 3
ATOM 3127 C C . GLY A 1 60 ? 3.933 13.432 7.615 1.00 0.00 60 GLY A C 3
ATOM 3128 O O . GLY A 1 60 ? 4.466 14.443 8.072 1.00 0.00 60 GLY A O 3
ATOM 3132 N N . TYR A 1 61 ? 3.333 13.401 6.428 1.00 0.00 61 TYR A N 3
ATOM 3133 C CA . TYR A 1 61 ? 3.270 14.582 5.572 1.00 0.00 61 TYR A CA 3
ATOM 3134 C C . TYR A 1 61 ? 1.975 14.605 4.764 1.00 0.00 61 TYR A C 3
ATOM 3135 O O . TYR A 1 61 ? 1.445 15.674 4.456 1.00 0.00 61 TYR A O 3
ATOM 3153 N N . GLY A 1 62 ? 1.471 13.424 4.422 1.00 0.00 62 GLY A N 3
ATOM 3154 C CA . GLY A 1 62 ? 0.244 13.337 3.650 1.00 0.00 62 GLY A CA 3
ATOM 3155 C C . GLY A 1 62 ? 0.476 13.569 2.169 1.00 0.00 62 GLY A C 3
ATOM 3156 O O . GLY A 1 62 ? 0.759 14.691 1.748 1.00 0.00 62 GLY A O 3
ATOM 3160 N N . PHE A 1 63 ? 0.357 12.508 1.376 1.00 0.00 63 PHE A N 3
ATOM 3161 C CA . PHE A 1 63 ? 0.559 12.608 -0.066 1.00 0.00 63 PHE A CA 3
ATOM 3162 C C . PHE A 1 63 ? -0.526 11.856 -0.828 1.00 0.00 63 PHE A C 3
ATOM 3163 O O . PHE A 1 63 ? -0.922 12.257 -1.923 1.00 0.00 63 PHE A O 3
ATOM 3180 N N . GLU A 1 64 ? -1.003 10.766 -0.240 1.00 0.00 64 GLU A N 3
ATOM 3181 C CA . GLU A 1 64 ? -2.046 9.955 -0.862 1.00 0.00 64 GLU A CA 3
ATOM 3182 C C . GLU A 1 64 ? -2.635 8.960 0.133 1.00 0.00 64 GLU A C 3
ATOM 3183 O O . GLU A 1 64 ? -3.815 8.618 0.054 1.00 0.00 64 GLU A O 3
ATOM 3195 N N . VAL A 1 65 ? -1.803 8.495 1.062 1.00 0.00 65 VAL A N 3
ATOM 3196 C CA . VAL A 1 65 ? -2.236 7.541 2.074 1.00 0.00 65 VAL A CA 3
ATOM 3197 C C . VAL A 1 65 ? -3.552 7.979 2.724 1.00 0.00 65 VAL A C 3
ATOM 3198 O O . VAL A 1 65 ? -3.688 9.130 3.140 1.00 0.00 65 VAL A O 3
ATOM 3211 N N . PRO A 1 66 ? -4.542 7.067 2.819 1.00 0.00 66 PRO A N 3
ATOM 3212 C CA . PRO A 1 66 ? -5.848 7.376 3.412 1.00 0.00 66 PRO A CA 3
ATOM 3213 C C . PRO A 1 66 ? -5.751 7.686 4.902 1.00 0.00 66 PRO A C 3
ATOM 3214 O O . PRO A 1 66 ? -6.424 8.587 5.403 1.00 0.00 66 PRO A O 3
ATOM 3225 N N . SER A 1 67 ? -4.909 6.935 5.608 1.00 0.00 67 SER A N 3
ATOM 3226 C CA . SER A 1 67 ? -4.730 7.130 7.042 1.00 0.00 67 SER A CA 3
ATOM 3227 C C . SER A 1 67 ? -4.075 8.476 7.332 1.00 0.00 67 SER A C 3
ATOM 3228 O O . SER A 1 67 ? -2.877 8.658 7.107 1.00 0.00 67 SER A O 3
ATOM 3236 N N . ALA A 1 68 ? -4.870 9.417 7.831 1.00 0.00 68 ALA A N 3
ATOM 3237 C CA . ALA A 1 68 ? -4.370 10.747 8.156 1.00 0.00 68 ALA A CA 3
ATOM 3238 C C . ALA A 1 68 ? -4.281 10.945 9.664 1.00 0.00 68 ALA A C 3
ATOM 3239 O O . ALA A 1 68 ? -5.238 10.682 10.393 1.00 0.00 68 ALA A O 3
ATOM 3246 N N . ASN A 1 69 ? -3.125 11.409 10.127 1.00 0.00 69 ASN A N 3
ATOM 3247 C CA . ASN A 1 69 ? -2.910 11.644 11.549 1.00 0.00 69 ASN A CA 3
ATOM 3248 C C . ASN A 1 69 ? -3.684 12.870 12.021 1.00 0.00 69 ASN A C 3
ATOM 3249 O O . ASN A 1 69 ? -4.824 12.701 12.502 1.00 0.00 69 ASN A O 3
ATOM 3262 N N . MET A 1 1 ? -7.223 15.608 -22.723 1.00 0.00 1 MET A N 4
ATOM 3263 C CA . MET A 1 1 ? -6.600 14.261 -22.787 1.00 0.00 1 MET A CA 4
ATOM 3264 C C . MET A 1 1 ? -6.920 13.453 -21.534 1.00 0.00 1 MET A C 4
ATOM 3265 O O . MET A 1 1 ? -6.411 13.742 -20.451 1.00 0.00 1 MET A O 4
ATOM 3281 N N . THR A 1 2 ? -7.766 12.439 -21.689 1.00 0.00 2 THR A N 4
ATOM 3282 C CA . THR A 1 2 ? -8.157 11.588 -20.570 1.00 0.00 2 THR A CA 4
ATOM 3283 C C . THR A 1 2 ? -7.939 10.115 -20.899 1.00 0.00 2 THR A C 4
ATOM 3284 O O . THR A 1 2 ? -8.043 9.705 -22.056 1.00 0.00 2 THR A O 4
ATOM 3295 N N . GLU A 1 3 ? -7.637 9.323 -19.875 1.00 0.00 3 GLU A N 4
ATOM 3296 C CA . GLU A 1 3 ? -7.403 7.895 -20.055 1.00 0.00 3 GLU A CA 4
ATOM 3297 C C . GLU A 1 3 ? -7.654 7.133 -18.758 1.00 0.00 3 GLU A C 4
ATOM 3298 O O . GLU A 1 3 ? -7.472 7.672 -17.666 1.00 0.00 3 GLU A O 4
ATOM 3310 N N . THR A 1 4 ? -8.071 5.877 -18.885 1.00 0.00 4 THR A N 4
ATOM 3311 C CA . THR A 1 4 ? -8.348 5.043 -17.721 1.00 0.00 4 THR A CA 4
ATOM 3312 C C . THR A 1 4 ? -7.166 4.136 -17.395 1.00 0.00 4 THR A C 4
ATOM 3313 O O . THR A 1 4 ? -6.535 4.275 -16.347 1.00 0.00 4 THR A O 4
ATOM 3324 N N . ASP A 1 5 ? -6.869 3.205 -18.299 1.00 0.00 5 ASP A N 4
ATOM 3325 C CA . ASP A 1 5 ? -5.763 2.275 -18.105 1.00 0.00 5 ASP A CA 4
ATOM 3326 C C . ASP A 1 5 ? -4.908 2.172 -19.365 1.00 0.00 5 ASP A C 4
ATOM 3327 O O . ASP A 1 5 ? -5.413 2.296 -20.482 1.00 0.00 5 ASP A O 4
ATOM 3336 N N . LYS A 1 6 ? -3.611 1.942 -19.177 1.00 0.00 6 LYS A N 4
ATOM 3337 C CA . LYS A 1 6 ? -2.680 1.823 -20.295 1.00 0.00 6 LYS A CA 4
ATOM 3338 C C . LYS A 1 6 ? -1.323 1.316 -19.817 1.00 0.00 6 LYS A C 4
ATOM 3339 O O . LYS A 1 6 ? -0.509 0.843 -20.611 1.00 0.00 6 LYS A O 4
ATOM 3358 N N . LYS A 1 7 ? -1.090 1.412 -18.512 1.00 0.00 7 LYS A N 4
ATOM 3359 C CA . LYS A 1 7 ? 0.166 0.970 -17.928 1.00 0.00 7 LYS A CA 4
ATOM 3360 C C . LYS A 1 7 ? -0.060 0.322 -16.565 1.00 0.00 7 LYS A C 4
ATOM 3361 O O . LYS A 1 7 ? -0.583 0.955 -15.648 1.00 0.00 7 LYS A O 4
ATOM 3380 N N . GLN A 1 8 ? 0.339 -0.943 -16.447 1.00 0.00 8 GLN A N 4
ATOM 3381 C CA . GLN A 1 8 ? 0.192 -1.691 -15.200 1.00 0.00 8 GLN A CA 4
ATOM 3382 C C . GLN A 1 8 ? -1.275 -1.828 -14.803 1.00 0.00 8 GLN A C 4
ATOM 3383 O O . GLN A 1 8 ? -1.927 -0.850 -14.439 1.00 0.00 8 GLN A O 4
ATOM 3397 N N . GLU A 1 9 ? -1.784 -3.053 -14.873 1.00 0.00 9 GLU A N 4
ATOM 3398 C CA . GLU A 1 9 ? -3.171 -3.328 -14.519 1.00 0.00 9 GLU A CA 4
ATOM 3399 C C . GLU A 1 9 ? -3.393 -3.140 -13.022 1.00 0.00 9 GLU A C 4
ATOM 3400 O O . GLU A 1 9 ? -2.468 -2.794 -12.286 1.00 0.00 9 GLU A O 4
ATOM 3412 N N . GLN A 1 10 ? -4.624 -3.373 -12.576 1.00 0.00 10 GLN A N 4
ATOM 3413 C CA . GLN A 1 10 ? -4.963 -3.232 -11.165 1.00 0.00 10 GLN A CA 4
ATOM 3414 C C . GLN A 1 10 ? -5.495 -4.543 -10.599 1.00 0.00 10 GLN A C 4
ATOM 3415 O O . GLN A 1 10 ? -6.090 -5.347 -11.318 1.00 0.00 10 GLN A O 4
ATOM 3429 N N . GLU A 1 11 ? -5.276 -4.752 -9.306 1.00 0.00 11 GLU A N 4
ATOM 3430 C CA . GLU A 1 11 ? -5.733 -5.964 -8.636 1.00 0.00 11 GLU A CA 4
ATOM 3431 C C . GLU A 1 11 ? -7.254 -5.999 -8.553 1.00 0.00 11 GLU A C 4
ATOM 3432 O O . GLU A 1 11 ? -7.862 -5.238 -7.798 1.00 0.00 11 GLU A O 4
ATOM 3444 N N . ASN A 1 12 ? -7.865 -6.884 -9.333 1.00 0.00 12 ASN A N 4
ATOM 3445 C CA . ASN A 1 12 ? -9.316 -7.019 -9.346 1.00 0.00 12 ASN A CA 4
ATOM 3446 C C . ASN A 1 12 ? -9.779 -7.998 -8.272 1.00 0.00 12 ASN A C 4
ATOM 3447 O O . ASN A 1 12 ? -9.727 -9.213 -8.461 1.00 0.00 12 ASN A O 4
ATOM 3458 N N . HIS A 1 13 ? -10.226 -7.459 -7.142 1.00 0.00 13 HIS A N 4
ATOM 3459 C CA . HIS A 1 13 ? -10.697 -8.283 -6.034 1.00 0.00 13 HIS A CA 4
ATOM 3460 C C . HIS A 1 13 ? -11.497 -7.447 -5.040 1.00 0.00 13 HIS A C 4
ATOM 3461 O O . HIS A 1 13 ? -12.725 -7.515 -5.004 1.00 0.00 13 HIS A O 4
ATOM 3476 N N . ALA A 1 14 ? -10.790 -6.659 -4.235 1.00 0.00 14 ALA A N 4
ATOM 3477 C CA . ALA A 1 14 ? -11.432 -5.806 -3.241 1.00 0.00 14 ALA A CA 4
ATOM 3478 C C . ALA A 1 14 ? -10.488 -4.704 -2.776 1.00 0.00 14 ALA A C 4
ATOM 3479 O O . ALA A 1 14 ? -10.682 -3.531 -3.095 1.00 0.00 14 ALA A O 4
ATOM 3486 N N . GLU A 1 15 ? -9.463 -5.091 -2.022 1.00 0.00 15 GLU A N 4
ATOM 3487 C CA . GLU A 1 15 ? -8.485 -4.137 -1.514 1.00 0.00 15 GLU A CA 4
ATOM 3488 C C . GLU A 1 15 ? -7.385 -3.892 -2.542 1.00 0.00 15 GLU A C 4
ATOM 3489 O O . GLU A 1 15 ? -7.397 -4.470 -3.628 1.00 0.00 15 GLU A O 4
ATOM 3501 N N . CYS A 1 16 ? -6.435 -3.030 -2.191 1.00 0.00 16 CYS A N 4
ATOM 3502 C CA . CYS A 1 16 ? -5.327 -2.709 -3.080 1.00 0.00 16 CYS A CA 4
ATOM 3503 C C . CYS A 1 16 ? -4.049 -2.477 -2.281 1.00 0.00 16 CYS A C 4
ATOM 3504 O O . CYS A 1 16 ? -3.062 -1.957 -2.804 1.00 0.00 16 CYS A O 4
ATOM 3512 N N . GLU A 1 17 ? -4.078 -2.870 -1.010 1.00 0.00 17 GLU A N 4
ATOM 3513 C CA . GLU A 1 17 ? -2.929 -2.706 -0.125 1.00 0.00 17 GLU A CA 4
ATOM 3514 C C . GLU A 1 17 ? -2.479 -1.248 -0.082 1.00 0.00 17 GLU A C 4
ATOM 3515 O O . GLU A 1 17 ? -3.194 -0.355 -0.537 1.00 0.00 17 GLU A O 4
ATOM 3527 N N . ASP A 1 18 ? -1.294 -1.012 0.475 1.00 0.00 18 ASP A N 4
ATOM 3528 C CA . ASP A 1 18 ? -0.753 0.340 0.571 1.00 0.00 18 ASP A CA 4
ATOM 3529 C C . ASP A 1 18 ? -0.459 0.904 -0.816 1.00 0.00 18 ASP A C 4
ATOM 3530 O O . ASP A 1 18 ? -0.450 0.168 -1.803 1.00 0.00 18 ASP A O 4
ATOM 3539 N N . LYS A 1 19 ? -0.217 2.211 -0.879 1.00 0.00 19 LYS A N 4
ATOM 3540 C CA . LYS A 1 19 ? 0.076 2.883 -2.143 1.00 0.00 19 LYS A CA 4
ATOM 3541 C C . LYS A 1 19 ? -1.083 2.732 -3.129 1.00 0.00 19 LYS A C 4
ATOM 3542 O O . LYS A 1 19 ? -1.238 1.683 -3.755 1.00 0.00 19 LYS A O 4
ATOM 3561 N N . PRO A 1 20 ? -1.915 3.780 -3.285 1.00 0.00 20 PRO A N 4
ATOM 3562 C CA . PRO A 1 20 ? -3.055 3.747 -4.205 1.00 0.00 20 PRO A CA 4
ATOM 3563 C C . PRO A 1 20 ? -2.612 3.741 -5.665 1.00 0.00 20 PRO A C 4
ATOM 3564 O O . PRO A 1 20 ? -2.688 2.715 -6.343 1.00 0.00 20 PRO A O 4
ATOM 3575 N N . LYS A 1 21 ? -2.149 4.893 -6.144 1.00 0.00 21 LYS A N 4
ATOM 3576 C CA . LYS A 1 21 ? -1.678 5.020 -7.518 1.00 0.00 21 LYS A CA 4
ATOM 3577 C C . LYS A 1 21 ? -0.865 6.305 -7.720 1.00 0.00 21 LYS A C 4
ATOM 3578 O O . LYS A 1 21 ? -1.114 7.054 -8.665 1.00 0.00 21 LYS A O 4
ATOM 3597 N N . PRO A 1 22 ? 0.125 6.583 -6.842 1.00 0.00 22 PRO A N 4
ATOM 3598 C CA . PRO A 1 22 ? 0.963 7.766 -6.947 1.00 0.00 22 PRO A CA 4
ATOM 3599 C C . PRO A 1 22 ? 2.248 7.486 -7.718 1.00 0.00 22 PRO A C 4
ATOM 3600 O O . PRO A 1 22 ? 2.370 7.839 -8.892 1.00 0.00 22 PRO A O 4
ATOM 3611 N N . CYS A 1 23 ? 3.203 6.847 -7.046 1.00 0.00 23 CYS A N 4
ATOM 3612 C CA . CYS A 1 23 ? 4.485 6.506 -7.657 1.00 0.00 23 CYS A CA 4
ATOM 3613 C C . CYS A 1 23 ? 5.167 7.742 -8.241 1.00 0.00 23 CYS A C 4
ATOM 3614 O O . CYS A 1 23 ? 6.087 7.633 -9.051 1.00 0.00 23 CYS A O 4
ATOM 3622 N N . CYS A 1 24 ? 4.714 8.917 -7.817 1.00 0.00 24 CYS A N 4
ATOM 3623 C CA . CYS A 1 24 ? 5.277 10.173 -8.297 1.00 0.00 24 CYS A CA 4
ATOM 3624 C C . CYS A 1 24 ? 6.036 10.884 -7.181 1.00 0.00 24 CYS A C 4
ATOM 3625 O O . CYS A 1 24 ? 6.465 12.027 -7.337 1.00 0.00 24 CYS A O 4
ATOM 3633 N N . VAL A 1 25 ? 6.205 10.195 -6.058 1.00 0.00 25 VAL A N 4
ATOM 3634 C CA . VAL A 1 25 ? 6.909 10.760 -4.914 1.00 0.00 25 VAL A CA 4
ATOM 3635 C C . VAL A 1 25 ? 8.038 9.840 -4.453 1.00 0.00 25 VAL A C 4
ATOM 3636 O O . VAL A 1 25 ? 9.050 10.301 -3.923 1.00 0.00 25 VAL A O 4
ATOM 3649 N N . CYS A 1 26 ? 7.859 8.539 -4.663 1.00 0.00 26 CYS A N 4
ATOM 3650 C CA . CYS A 1 26 ? 8.864 7.557 -4.267 1.00 0.00 26 CYS A CA 4
ATOM 3651 C C . CYS A 1 26 ? 9.855 7.306 -5.398 1.00 0.00 26 CYS A C 4
ATOM 3652 O O . CYS A 1 26 ? 9.463 7.017 -6.528 1.00 0.00 26 CYS A O 4
ATOM 3660 N N . LYS A 1 27 ? 11.144 7.421 -5.087 1.00 0.00 27 LYS A N 4
ATOM 3661 C CA . LYS A 1 27 ? 12.191 7.204 -6.081 1.00 0.00 27 LYS A CA 4
ATOM 3662 C C . LYS A 1 27 ? 13.408 6.492 -5.475 1.00 0.00 27 LYS A C 4
ATOM 3663 O O . LYS A 1 27 ? 13.834 5.458 -5.991 1.00 0.00 27 LYS A O 4
ATOM 3682 N N . PRO A 1 28 ? 13.994 7.022 -4.376 1.00 0.00 28 PRO A N 4
ATOM 3683 C CA . PRO A 1 28 ? 15.162 6.402 -3.740 1.00 0.00 28 PRO A CA 4
ATOM 3684 C C . PRO A 1 28 ? 14.800 5.155 -2.936 1.00 0.00 28 PRO A C 4
ATOM 3685 O O . PRO A 1 28 ? 15.395 4.094 -3.119 1.00 0.00 28 PRO A O 4
ATOM 3696 N N . GLU A 1 29 ? 13.822 5.295 -2.046 1.00 0.00 29 GLU A N 4
ATOM 3697 C CA . GLU A 1 29 ? 13.382 4.188 -1.204 1.00 0.00 29 GLU A CA 4
ATOM 3698 C C . GLU A 1 29 ? 12.805 3.052 -2.045 1.00 0.00 29 GLU A C 4
ATOM 3699 O O . GLU A 1 29 ? 12.978 1.878 -1.718 1.00 0.00 29 GLU A O 4
ATOM 3711 N N . LYS A 1 30 ? 12.118 3.406 -3.127 1.00 0.00 30 LYS A N 4
ATOM 3712 C CA . LYS A 1 30 ? 11.520 2.411 -4.010 1.00 0.00 30 LYS A CA 4
ATOM 3713 C C . LYS A 1 30 ? 12.599 1.593 -4.711 1.00 0.00 30 LYS A C 4
ATOM 3714 O O . LYS A 1 30 ? 12.450 0.386 -4.906 1.00 0.00 30 LYS A O 4
ATOM 3733 N N . GLU A 1 31 ? 13.688 2.257 -5.082 1.00 0.00 31 GLU A N 4
ATOM 3734 C CA . GLU A 1 31 ? 14.796 1.597 -5.762 1.00 0.00 31 GLU A CA 4
ATOM 3735 C C . GLU A 1 31 ? 15.513 0.628 -4.825 1.00 0.00 31 GLU A C 4
ATOM 3736 O O . GLU A 1 31 ? 15.681 -0.547 -5.145 1.00 0.00 31 GLU A O 4
ATOM 3748 N N . GLU A 1 32 ? 15.932 1.133 -3.668 1.00 0.00 32 GLU A N 4
ATOM 3749 C CA . GLU A 1 32 ? 16.635 0.315 -2.684 1.00 0.00 32 GLU A CA 4
ATOM 3750 C C . GLU A 1 32 ? 15.787 -0.879 -2.258 1.00 0.00 32 GLU A C 4
ATOM 3751 O O . GLU A 1 32 ? 16.300 -1.985 -2.081 1.00 0.00 32 GLU A O 4
ATOM 3763 N N . ARG A 1 33 ? 14.487 -0.648 -2.097 1.00 0.00 33 ARG A N 4
ATOM 3764 C CA . ARG A 1 33 ? 13.567 -1.703 -1.686 1.00 0.00 33 ARG A CA 4
ATOM 3765 C C . ARG A 1 33 ? 13.488 -2.801 -2.742 1.00 0.00 33 ARG A C 4
ATOM 3766 O O . ARG A 1 33 ? 13.738 -3.971 -2.453 1.00 0.00 33 ARG A O 4
ATOM 3787 N N . ASP A 1 34 ? 13.139 -2.416 -3.967 1.00 0.00 34 ASP A N 4
ATOM 3788 C CA . ASP A 1 34 ? 13.025 -3.367 -5.069 1.00 0.00 34 ASP A CA 4
ATOM 3789 C C . ASP A 1 34 ? 14.318 -4.158 -5.248 1.00 0.00 34 ASP A C 4
ATOM 3790 O O . ASP A 1 34 ? 14.291 -5.369 -5.473 1.00 0.00 34 ASP A O 4
ATOM 3799 N N . THR A 1 35 ? 15.447 -3.465 -5.143 1.00 0.00 35 THR A N 4
ATOM 3800 C CA . THR A 1 35 ? 16.752 -4.099 -5.296 1.00 0.00 35 THR A CA 4
ATOM 3801 C C . THR A 1 35 ? 16.969 -5.174 -4.238 1.00 0.00 35 THR A C 4
ATOM 3802 O O . THR A 1 35 ? 17.425 -6.276 -4.543 1.00 0.00 35 THR A O 4
ATOM 3813 N N . CYS A 1 36 ? 16.641 -4.847 -2.993 1.00 0.00 36 CYS A N 4
ATOM 3814 C CA . CYS A 1 36 ? 16.804 -5.784 -1.889 1.00 0.00 36 CYS A CA 4
ATOM 3815 C C . CYS A 1 36 ? 15.881 -6.989 -2.049 1.00 0.00 36 CYS A C 4
ATOM 3816 O O . CYS A 1 36 ? 16.225 -8.101 -1.651 1.00 0.00 36 CYS A O 4
ATOM 3824 N N . ILE A 1 37 ? 14.709 -6.763 -2.638 1.00 0.00 37 ILE A N 4
ATOM 3825 C CA . ILE A 1 37 ? 13.735 -7.830 -2.842 1.00 0.00 37 ILE A CA 4
ATOM 3826 C C . ILE A 1 37 ? 14.190 -8.799 -3.930 1.00 0.00 37 ILE A C 4
ATOM 3827 O O . ILE A 1 37 ? 13.952 -10.004 -3.839 1.00 0.00 37 ILE A O 4
ATOM 3843 N N . LEU A 1 38 ? 14.847 -8.270 -4.956 1.00 0.00 38 LEU A N 4
ATOM 3844 C CA . LEU A 1 38 ? 15.324 -9.094 -6.062 1.00 0.00 38 LEU A CA 4
ATOM 3845 C C . LEU A 1 38 ? 16.650 -9.776 -5.725 1.00 0.00 38 LEU A C 4
ATOM 3846 O O . LEU A 1 38 ? 16.950 -10.853 -6.241 1.00 0.00 38 LEU A O 4
ATOM 3862 N N . PHE A 1 39 ? 17.439 -9.146 -4.860 1.00 0.00 39 PHE A N 4
ATOM 3863 C CA . PHE A 1 39 ? 18.736 -9.695 -4.472 1.00 0.00 39 PHE A CA 4
ATOM 3864 C C . PHE A 1 39 ? 18.632 -10.607 -3.251 1.00 0.00 39 PHE A C 4
ATOM 3865 O O . PHE A 1 39 ? 18.886 -11.808 -3.344 1.00 0.00 39 PHE A O 4
ATOM 3882 N N . ASN A 1 40 ? 18.260 -10.037 -2.106 1.00 0.00 40 ASN A N 4
ATOM 3883 C CA . ASN A 1 40 ? 18.153 -10.810 -0.870 1.00 0.00 40 ASN A CA 4
ATOM 3884 C C . ASN A 1 40 ? 16.767 -10.687 -0.241 1.00 0.00 40 ASN A C 4
ATOM 3885 O O . ASN A 1 40 ? 16.639 -10.616 0.982 1.00 0.00 40 ASN A O 4
ATOM 3896 N N . GLY A 1 41 ? 15.733 -10.666 -1.075 1.00 0.00 41 GLY A N 4
ATOM 3897 C CA . GLY A 1 41 ? 14.378 -10.552 -0.563 1.00 0.00 41 GLY A CA 4
ATOM 3898 C C . GLY A 1 41 ? 13.394 -11.439 -1.302 1.00 0.00 41 GLY A C 4
ATOM 3899 O O . GLY A 1 41 ? 13.776 -12.463 -1.869 1.00 0.00 41 GLY A O 4
ATOM 3903 N N . GLN A 1 42 ? 12.120 -11.043 -1.280 1.00 0.00 42 GLN A N 4
ATOM 3904 C CA . GLN A 1 42 ? 11.055 -11.789 -1.950 1.00 0.00 42 GLN A CA 4
ATOM 3905 C C . GLN A 1 42 ? 10.795 -13.130 -1.261 1.00 0.00 42 GLN A C 4
ATOM 3906 O O . GLN A 1 42 ? 9.875 -13.859 -1.636 1.00 0.00 42 GLN A O 4
ATOM 3920 N N . ASP A 1 43 ? 11.599 -13.445 -0.247 1.00 0.00 43 ASP A N 4
ATOM 3921 C CA . ASP A 1 43 ? 11.453 -14.698 0.490 1.00 0.00 43 ASP A CA 4
ATOM 3922 C C . ASP A 1 43 ? 12.457 -14.776 1.635 1.00 0.00 43 ASP A C 4
ATOM 3923 O O . ASP A 1 43 ? 12.158 -15.316 2.701 1.00 0.00 43 ASP A O 4
ATOM 3932 N N . SER A 1 44 ? 13.648 -14.235 1.402 1.00 0.00 44 SER A N 4
ATOM 3933 C CA . SER A 1 44 ? 14.706 -14.245 2.405 1.00 0.00 44 SER A CA 4
ATOM 3934 C C . SER A 1 44 ? 14.263 -13.556 3.692 1.00 0.00 44 SER A C 4
ATOM 3935 O O . SER A 1 44 ? 13.986 -14.215 4.695 1.00 0.00 44 SER A O 4
ATOM 3943 N N . GLU A 1 45 ? 14.192 -12.229 3.658 1.00 0.00 45 GLU A N 4
ATOM 3944 C CA . GLU A 1 45 ? 13.791 -11.455 4.827 1.00 0.00 45 GLU A CA 4
ATOM 3945 C C . GLU A 1 45 ? 12.448 -10.764 4.602 1.00 0.00 45 GLU A C 4
ATOM 3946 O O . GLU A 1 45 ? 11.945 -10.068 5.484 1.00 0.00 45 GLU A O 4
ATOM 3958 N N . LYS A 1 46 ? 11.883 -10.955 3.410 1.00 0.00 46 LYS A N 4
ATOM 3959 C CA . LYS A 1 46 ? 10.595 -10.359 3.049 1.00 0.00 46 LYS A CA 4
ATOM 3960 C C . LYS A 1 46 ? 10.683 -8.837 2.938 1.00 0.00 46 LYS A C 4
ATOM 3961 O O . LYS A 1 46 ? 9.746 -8.190 2.470 1.00 0.00 46 LYS A O 4
ATOM 3980 N N . CYS A 1 47 ? 11.809 -8.271 3.367 1.00 0.00 47 CYS A N 4
ATOM 3981 C CA . CYS A 1 47 ? 12.018 -6.826 3.308 1.00 0.00 47 CYS A CA 4
ATOM 3982 C C . CYS A 1 47 ? 10.889 -6.070 4.004 1.00 0.00 47 CYS A C 4
ATOM 3983 O O . CYS A 1 47 ? 10.607 -4.918 3.670 1.00 0.00 47 CYS A O 4
ATOM 3991 N N . LYS A 1 48 ? 10.249 -6.718 4.972 1.00 0.00 48 LYS A N 4
ATOM 3992 C CA . LYS A 1 48 ? 9.153 -6.099 5.712 1.00 0.00 48 LYS A CA 4
ATOM 3993 C C . LYS A 1 48 ? 9.587 -4.775 6.332 1.00 0.00 48 LYS A C 4
ATOM 3994 O O . LYS A 1 48 ? 8.765 -3.890 6.567 1.00 0.00 48 LYS A O 4
ATOM 4013 N N . GLU A 1 49 ? 10.885 -4.645 6.593 1.00 0.00 49 GLU A N 4
ATOM 4014 C CA . GLU A 1 49 ? 11.432 -3.434 7.187 1.00 0.00 49 GLU A CA 4
ATOM 4015 C C . GLU A 1 49 ? 11.262 -2.236 6.257 1.00 0.00 49 GLU A C 4
ATOM 4016 O O . GLU A 1 49 ? 10.844 -1.161 6.686 1.00 0.00 49 GLU A O 4
ATOM 4028 N N . PHE A 1 50 ? 11.593 -2.428 4.985 1.00 0.00 50 PHE A N 4
ATOM 4029 C CA . PHE A 1 50 ? 11.481 -1.363 3.995 1.00 0.00 50 PHE A CA 4
ATOM 4030 C C . PHE A 1 50 ? 10.020 -1.027 3.714 1.00 0.00 50 PHE A C 4
ATOM 4031 O O . PHE A 1 50 ? 9.674 0.129 3.469 1.00 0.00 50 PHE A O 4
ATOM 4048 N N . ILE A 1 51 ? 9.166 -2.044 3.757 1.00 0.00 51 ILE A N 4
ATOM 4049 C CA . ILE A 1 51 ? 7.742 -1.860 3.500 1.00 0.00 51 ILE A CA 4
ATOM 4050 C C . ILE A 1 51 ? 7.096 -0.955 4.545 1.00 0.00 51 ILE A C 4
ATOM 4051 O O . ILE A 1 51 ? 6.440 0.029 4.204 1.00 0.00 51 ILE A O 4
ATOM 4067 N N . GLU A 1 52 ? 7.285 -1.290 5.818 1.00 0.00 52 GLU A N 4
ATOM 4068 C CA . GLU A 1 52 ? 6.708 -0.508 6.907 1.00 0.00 52 GLU A CA 4
ATOM 4069 C C . GLU A 1 52 ? 7.372 0.863 7.016 1.00 0.00 52 GLU A C 4
ATOM 4070 O O . GLU A 1 52 ? 6.700 1.866 7.243 1.00 0.00 52 GLU A O 4
ATOM 4082 N N . LYS A 1 53 ? 8.690 0.903 6.859 1.00 0.00 53 LYS A N 4
ATOM 4083 C CA . LYS A 1 53 ? 9.420 2.163 6.934 1.00 0.00 53 LYS A CA 4
ATOM 4084 C C . LYS A 1 53 ? 8.910 3.128 5.869 1.00 0.00 53 LYS A C 4
ATOM 4085 O O . LYS A 1 53 ? 8.827 4.338 6.091 1.00 0.00 53 LYS A O 4
ATOM 4104 N N . TYR A 1 54 ? 8.564 2.574 4.712 1.00 0.00 54 TYR A N 4
ATOM 4105 C CA . TYR A 1 54 ? 8.052 3.361 3.598 1.00 0.00 54 TYR A CA 4
ATOM 4106 C C . TYR A 1 54 ? 6.642 3.861 3.898 1.00 0.00 54 TYR A C 4
ATOM 4107 O O . TYR A 1 54 ? 6.369 5.060 3.829 1.00 0.00 54 TYR A O 4
ATOM 4125 N N . LYS A 1 55 ? 5.753 2.933 4.240 1.00 0.00 55 LYS A N 4
ATOM 4126 C CA . LYS A 1 55 ? 4.368 3.273 4.542 1.00 0.00 55 LYS A CA 4
ATOM 4127 C C . LYS A 1 55 ? 4.288 4.304 5.667 1.00 0.00 55 LYS A C 4
ATOM 4128 O O . LYS A 1 55 ? 3.379 5.134 5.696 1.00 0.00 55 LYS A O 4
ATOM 4147 N N . GLU A 1 56 ? 5.256 4.252 6.580 1.00 0.00 56 GLU A N 4
ATOM 4148 C CA . GLU A 1 56 ? 5.292 5.172 7.713 1.00 0.00 56 GLU A CA 4
ATOM 4149 C C . GLU A 1 56 ? 5.883 6.524 7.322 1.00 0.00 56 GLU A C 4
ATOM 4150 O O . GLU A 1 56 ? 5.462 7.562 7.830 1.00 0.00 56 GLU A O 4
ATOM 4162 N N . CYS A 1 57 ? 6.859 6.508 6.420 1.00 0.00 57 CYS A N 4
ATOM 4163 C CA . CYS A 1 57 ? 7.504 7.740 5.977 1.00 0.00 57 CYS A CA 4
ATOM 4164 C C . CYS A 1 57 ? 6.699 8.418 4.872 1.00 0.00 57 CYS A C 4
ATOM 4165 O O . CYS A 1 57 ? 6.980 9.557 4.497 1.00 0.00 57 CYS A O 4
ATOM 4173 N N . MET A 1 58 ? 5.695 7.715 4.354 1.00 0.00 58 MET A N 4
ATOM 4174 C CA . MET A 1 58 ? 4.864 8.255 3.284 1.00 0.00 58 MET A CA 4
ATOM 4175 C C . MET A 1 58 ? 3.516 8.757 3.796 1.00 0.00 58 MET A C 4
ATOM 4176 O O . MET A 1 58 ? 3.065 9.833 3.405 1.00 0.00 58 MET A O 4
ATOM 4190 N N . LYS A 1 59 ? 2.868 7.983 4.664 1.00 0.00 59 LYS A N 4
ATOM 4191 C CA . LYS A 1 59 ? 1.567 8.378 5.194 1.00 0.00 59 LYS A CA 4
ATOM 4192 C C . LYS A 1 59 ? 1.695 9.579 6.128 1.00 0.00 59 LYS A C 4
ATOM 4193 O O . LYS A 1 59 ? 0.708 10.253 6.427 1.00 0.00 59 LYS A O 4
ATOM 4212 N N . GLY A 1 60 ? 2.916 9.839 6.584 1.00 0.00 60 GLY A N 4
ATOM 4213 C CA . GLY A 1 60 ? 3.154 10.956 7.479 1.00 0.00 60 GLY A CA 4
ATOM 4214 C C . GLY A 1 60 ? 2.937 12.296 6.804 1.00 0.00 60 GLY A C 4
ATOM 4215 O O . GLY A 1 60 ? 2.194 13.138 7.308 1.00 0.00 60 GLY A O 4
ATOM 4219 N N . TYR A 1 61 ? 3.587 12.492 5.662 1.00 0.00 61 TYR A N 4
ATOM 4220 C CA . TYR A 1 61 ? 3.465 13.738 4.916 1.00 0.00 61 TYR A CA 4
ATOM 4221 C C . TYR A 1 61 ? 3.965 13.559 3.486 1.00 0.00 61 TYR A C 4
ATOM 4222 O O . TYR A 1 61 ? 4.130 14.530 2.746 1.00 0.00 61 TYR A O 4
ATOM 4240 N N . GLY A 1 62 ? 4.204 12.309 3.102 1.00 0.00 62 GLY A N 4
ATOM 4241 C CA . GLY A 1 62 ? 4.682 12.022 1.762 1.00 0.00 62 GLY A CA 4
ATOM 4242 C C . GLY A 1 62 ? 3.691 12.436 0.694 1.00 0.00 62 GLY A C 4
ATOM 4243 O O . GLY A 1 62 ? 3.709 13.580 0.236 1.00 0.00 62 GLY A O 4
ATOM 4247 N N . PHE A 1 63 ? 2.818 11.508 0.299 1.00 0.00 63 PHE A N 4
ATOM 4248 C CA . PHE A 1 63 ? 1.815 11.786 -0.727 1.00 0.00 63 PHE A CA 4
ATOM 4249 C C . PHE A 1 63 ? 0.914 10.577 -0.962 1.00 0.00 63 PHE A C 4
ATOM 4250 O O . PHE A 1 63 ? 1.386 9.442 -1.034 1.00 0.00 63 PHE A O 4
ATOM 4267 N N . GLU A 1 64 ? -0.388 10.835 -1.082 1.00 0.00 64 GLU A N 4
ATOM 4268 C CA . GLU A 1 64 ? -1.371 9.780 -1.315 1.00 0.00 64 GLU A CA 4
ATOM 4269 C C . GLU A 1 64 ? -1.369 8.754 -0.176 1.00 0.00 64 GLU A C 4
ATOM 4270 O O . GLU A 1 64 ? -1.565 9.117 0.984 1.00 0.00 64 GLU A O 4
ATOM 4282 N N . VAL A 1 65 ? -1.149 7.479 -0.513 1.00 0.00 65 VAL A N 4
ATOM 4283 C CA . VAL A 1 65 ? -1.134 6.404 0.479 1.00 0.00 65 VAL A CA 4
ATOM 4284 C C . VAL A 1 65 ? -2.518 6.216 1.111 1.00 0.00 65 VAL A C 4
ATOM 4285 O O . VAL A 1 65 ? -3.134 7.183 1.559 1.00 0.00 65 VAL A O 4
ATOM 4298 N N . PRO A 1 66 ? -3.031 4.967 1.161 1.00 0.00 66 PRO A N 4
ATOM 4299 C CA . PRO A 1 66 ? -4.341 4.671 1.735 1.00 0.00 66 PRO A CA 4
ATOM 4300 C C . PRO A 1 66 ? -4.284 4.503 3.251 1.00 0.00 66 PRO A C 4
ATOM 4301 O O . PRO A 1 66 ? -3.229 4.672 3.862 1.00 0.00 66 PRO A O 4
ATOM 4312 N N . SER A 1 67 ? -5.429 4.168 3.844 1.00 0.00 67 SER A N 4
ATOM 4313 C CA . SER A 1 67 ? -5.536 3.967 5.290 1.00 0.00 67 SER A CA 4
ATOM 4314 C C . SER A 1 67 ? -4.893 5.113 6.067 1.00 0.00 67 SER A C 4
ATOM 4315 O O . SER A 1 67 ? -3.698 5.082 6.367 1.00 0.00 67 SER A O 4
ATOM 4323 N N . ALA A 1 68 ? -5.694 6.123 6.392 1.00 0.00 68 ALA A N 4
ATOM 4324 C CA . ALA A 1 68 ? -5.204 7.275 7.140 1.00 0.00 68 ALA A CA 4
ATOM 4325 C C . ALA A 1 68 ? -4.833 6.882 8.564 1.00 0.00 68 ALA A C 4
ATOM 4326 O O . ALA A 1 68 ? -3.867 7.394 9.130 1.00 0.00 68 ALA A O 4
ATOM 4333 N N . ASN A 1 69 ? -5.610 5.968 9.138 1.00 0.00 69 ASN A N 4
ATOM 4334 C CA . ASN A 1 69 ? -5.367 5.503 10.498 1.00 0.00 69 ASN A CA 4
ATOM 4335 C C . ASN A 1 69 ? -5.705 4.021 10.631 1.00 0.00 69 ASN A C 4
ATOM 4336 O O . ASN A 1 69 ? -6.876 3.705 10.926 1.00 0.00 69 ASN A O 4
ATOM 4349 N N . MET A 1 1 ? -35.981 22.673 13.852 1.00 0.00 1 MET A N 5
ATOM 4350 C CA . MET A 1 1 ? -35.424 23.851 13.138 1.00 0.00 1 MET A CA 5
ATOM 4351 C C . MET A 1 1 ? -34.788 23.435 11.814 1.00 0.00 1 MET A C 5
ATOM 4352 O O . MET A 1 1 ? -34.220 24.264 11.102 1.00 0.00 1 MET A O 5
ATOM 4368 N N . THR A 1 2 ? -34.892 22.147 11.493 1.00 0.00 2 THR A N 5
ATOM 4369 C CA . THR A 1 2 ? -34.336 21.607 10.254 1.00 0.00 2 THR A CA 5
ATOM 4370 C C . THR A 1 2 ? -32.825 21.813 10.186 1.00 0.00 2 THR A C 5
ATOM 4371 O O . THR A 1 2 ? -32.347 22.923 9.955 1.00 0.00 2 THR A O 5
ATOM 4382 N N . GLU A 1 3 ? -32.078 20.730 10.384 1.00 0.00 3 GLU A N 5
ATOM 4383 C CA . GLU A 1 3 ? -30.621 20.786 10.346 1.00 0.00 3 GLU A CA 5
ATOM 4384 C C . GLU A 1 3 ? -30.113 20.790 8.906 1.00 0.00 3 GLU A C 5
ATOM 4385 O O . GLU A 1 3 ? -30.751 20.231 8.012 1.00 0.00 3 GLU A O 5
ATOM 4397 N N . THR A 1 4 ? -28.964 21.422 8.690 1.00 0.00 4 THR A N 5
ATOM 4398 C CA . THR A 1 4 ? -28.373 21.496 7.359 1.00 0.00 4 THR A CA 5
ATOM 4399 C C . THR A 1 4 ? -27.833 20.139 6.919 1.00 0.00 4 THR A C 5
ATOM 4400 O O . THR A 1 4 ? -27.421 19.326 7.746 1.00 0.00 4 THR A O 5
ATOM 4411 N N . ASP A 1 5 ? -27.840 19.905 5.612 1.00 0.00 5 ASP A N 5
ATOM 4412 C CA . ASP A 1 5 ? -27.352 18.650 5.052 1.00 0.00 5 ASP A CA 5
ATOM 4413 C C . ASP A 1 5 ? -27.157 18.779 3.547 1.00 0.00 5 ASP A C 5
ATOM 4414 O O . ASP A 1 5 ? -28.125 18.877 2.792 1.00 0.00 5 ASP A O 5
ATOM 4423 N N . LYS A 1 6 ? -25.900 18.781 3.114 1.00 0.00 6 LYS A N 5
ATOM 4424 C CA . LYS A 1 6 ? -25.584 18.910 1.697 1.00 0.00 6 LYS A CA 5
ATOM 4425 C C . LYS A 1 6 ? -25.304 17.547 1.067 1.00 0.00 6 LYS A C 5
ATOM 4426 O O . LYS A 1 6 ? -24.167 17.079 1.058 1.00 0.00 6 LYS A O 5
ATOM 4445 N N . LYS A 1 7 ? -26.359 16.926 0.542 1.00 0.00 7 LYS A N 5
ATOM 4446 C CA . LYS A 1 7 ? -26.256 15.618 -0.103 1.00 0.00 7 LYS A CA 5
ATOM 4447 C C . LYS A 1 7 ? -25.501 14.612 0.766 1.00 0.00 7 LYS A C 5
ATOM 4448 O O . LYS A 1 7 ? -24.270 14.583 0.776 1.00 0.00 7 LYS A O 5
ATOM 4467 N N . GLN A 1 8 ? -26.250 13.782 1.489 1.00 0.00 8 GLN A N 5
ATOM 4468 C CA . GLN A 1 8 ? -25.655 12.771 2.357 1.00 0.00 8 GLN A CA 5
ATOM 4469 C C . GLN A 1 8 ? -26.207 11.386 2.031 1.00 0.00 8 GLN A C 5
ATOM 4470 O O . GLN A 1 8 ? -27.328 11.049 2.410 1.00 0.00 8 GLN A O 5
ATOM 4484 N N . GLU A 1 9 ? -25.411 10.587 1.323 1.00 0.00 9 GLU A N 5
ATOM 4485 C CA . GLU A 1 9 ? -25.823 9.239 0.944 1.00 0.00 9 GLU A CA 5
ATOM 4486 C C . GLU A 1 9 ? -24.645 8.440 0.394 1.00 0.00 9 GLU A C 5
ATOM 4487 O O . GLU A 1 9 ? -24.800 7.288 -0.013 1.00 0.00 9 GLU A O 5
ATOM 4499 N N . GLN A 1 10 ? -23.466 9.056 0.387 1.00 0.00 10 GLN A N 5
ATOM 4500 C CA . GLN A 1 10 ? -22.262 8.402 -0.115 1.00 0.00 10 GLN A CA 5
ATOM 4501 C C . GLN A 1 10 ? -21.846 7.249 0.795 1.00 0.00 10 GLN A C 5
ATOM 4502 O O . GLN A 1 10 ? -21.350 7.465 1.900 1.00 0.00 10 GLN A O 5
ATOM 4516 N N . GLU A 1 11 ? -22.054 6.022 0.321 1.00 0.00 11 GLU A N 5
ATOM 4517 C CA . GLU A 1 11 ? -21.703 4.832 1.090 1.00 0.00 11 GLU A CA 5
ATOM 4518 C C . GLU A 1 11 ? -20.656 3.997 0.357 1.00 0.00 11 GLU A C 5
ATOM 4519 O O . GLU A 1 11 ? -19.760 3.427 0.981 1.00 0.00 11 GLU A O 5
ATOM 4531 N N . ASN A 1 12 ? -20.778 3.932 -0.969 1.00 0.00 12 ASN A N 5
ATOM 4532 C CA . ASN A 1 12 ? -19.848 3.168 -1.800 1.00 0.00 12 ASN A CA 5
ATOM 4533 C C . ASN A 1 12 ? -19.972 1.670 -1.523 1.00 0.00 12 ASN A C 5
ATOM 4534 O O . ASN A 1 12 ? -20.046 1.246 -0.370 1.00 0.00 12 ASN A O 5
ATOM 4545 N N . HIS A 1 13 ? -19.994 0.874 -2.589 1.00 0.00 13 HIS A N 5
ATOM 4546 C CA . HIS A 1 13 ? -20.116 -0.575 -2.460 1.00 0.00 13 HIS A CA 5
ATOM 4547 C C . HIS A 1 13 ? -18.859 -1.181 -1.841 1.00 0.00 13 HIS A C 5
ATOM 4548 O O . HIS A 1 13 ? -18.832 -2.365 -1.503 1.00 0.00 13 HIS A O 5
ATOM 4563 N N . ALA A 1 14 ? -17.822 -0.363 -1.694 1.00 0.00 14 ALA A N 5
ATOM 4564 C CA . ALA A 1 14 ? -16.564 -0.818 -1.116 1.00 0.00 14 ALA A CA 5
ATOM 4565 C C . ALA A 1 14 ? -16.033 0.191 -0.103 1.00 0.00 14 ALA A C 5
ATOM 4566 O O . ALA A 1 14 ? -15.627 1.294 -0.468 1.00 0.00 14 ALA A O 5
ATOM 4573 N N . GLU A 1 15 ? -16.042 -0.194 1.170 1.00 0.00 15 GLU A N 5
ATOM 4574 C CA . GLU A 1 15 ? -15.562 0.678 2.236 1.00 0.00 15 GLU A CA 5
ATOM 4575 C C . GLU A 1 15 ? -14.274 0.136 2.845 1.00 0.00 15 GLU A C 5
ATOM 4576 O O . GLU A 1 15 ? -13.977 -1.054 2.736 1.00 0.00 15 GLU A O 5
ATOM 4588 N N . CYS A 1 16 ? -13.515 1.021 3.488 1.00 0.00 16 CYS A N 5
ATOM 4589 C CA . CYS A 1 16 ? -12.254 0.644 4.122 1.00 0.00 16 CYS A CA 5
ATOM 4590 C C . CYS A 1 16 ? -11.267 0.088 3.099 1.00 0.00 16 CYS A C 5
ATOM 4591 O O . CYS A 1 16 ? -11.321 -1.090 2.745 1.00 0.00 16 CYS A O 5
ATOM 4599 N N . GLU A 1 17 ? -10.368 0.946 2.628 1.00 0.00 17 GLU A N 5
ATOM 4600 C CA . GLU A 1 17 ? -9.367 0.547 1.647 1.00 0.00 17 GLU A CA 5
ATOM 4601 C C . GLU A 1 17 ? -8.002 1.138 1.990 1.00 0.00 17 GLU A C 5
ATOM 4602 O O . GLU A 1 17 ? -7.888 1.988 2.873 1.00 0.00 17 GLU A O 5
ATOM 4614 N N . ASP A 1 18 ? -6.969 0.681 1.289 1.00 0.00 18 ASP A N 5
ATOM 4615 C CA . ASP A 1 18 ? -5.611 1.165 1.523 1.00 0.00 18 ASP A CA 5
ATOM 4616 C C . ASP A 1 18 ? -4.815 1.217 0.223 1.00 0.00 18 ASP A C 5
ATOM 4617 O O . ASP A 1 18 ? -5.332 0.891 -0.845 1.00 0.00 18 ASP A O 5
ATOM 4626 N N . LYS A 1 19 ? -3.554 1.631 0.328 1.00 0.00 19 LYS A N 5
ATOM 4627 C CA . LYS A 1 19 ? -2.671 1.727 -0.831 1.00 0.00 19 LYS A CA 5
ATOM 4628 C C . LYS A 1 19 ? -3.240 2.682 -1.884 1.00 0.00 19 LYS A C 5
ATOM 4629 O O . LYS A 1 19 ? -4.119 2.306 -2.659 1.00 0.00 19 LYS A O 5
ATOM 4648 N N . PRO A 1 20 ? -2.745 3.935 -1.925 1.00 0.00 20 PRO A N 5
ATOM 4649 C CA . PRO A 1 20 ? -3.205 4.939 -2.884 1.00 0.00 20 PRO A CA 5
ATOM 4650 C C . PRO A 1 20 ? -2.430 4.870 -4.192 1.00 0.00 20 PRO A C 5
ATOM 4651 O O . PRO A 1 20 ? -2.266 5.880 -4.878 1.00 0.00 20 PRO A O 5
ATOM 4662 N N . LYS A 1 21 ? -1.959 3.674 -4.533 1.00 0.00 21 LYS A N 5
ATOM 4663 C CA . LYS A 1 21 ? -1.174 3.483 -5.745 1.00 0.00 21 LYS A CA 5
ATOM 4664 C C . LYS A 1 21 ? 0.093 4.333 -5.666 1.00 0.00 21 LYS A C 5
ATOM 4665 O O . LYS A 1 21 ? 0.222 5.335 -6.371 1.00 0.00 21 LYS A O 5
ATOM 4684 N N . PRO A 1 22 ? 1.040 3.946 -4.787 1.00 0.00 22 PRO A N 5
ATOM 4685 C CA . PRO A 1 22 ? 2.295 4.680 -4.593 1.00 0.00 22 PRO A CA 5
ATOM 4686 C C . PRO A 1 22 ? 3.062 4.885 -5.891 1.00 0.00 22 PRO A C 5
ATOM 4687 O O . PRO A 1 22 ? 3.800 4.006 -6.332 1.00 0.00 22 PRO A O 5
ATOM 4698 N N . CYS A 1 23 ? 2.875 6.055 -6.494 1.00 0.00 23 CYS A N 5
ATOM 4699 C CA . CYS A 1 23 ? 3.547 6.398 -7.746 1.00 0.00 23 CYS A CA 5
ATOM 4700 C C . CYS A 1 23 ? 3.412 7.887 -8.045 1.00 0.00 23 CYS A C 5
ATOM 4701 O O . CYS A 1 23 ? 3.567 8.317 -9.189 1.00 0.00 23 CYS A O 5
ATOM 4709 N N . CYS A 1 24 ? 3.129 8.671 -7.011 1.00 0.00 24 CYS A N 5
ATOM 4710 C CA . CYS A 1 24 ? 2.966 10.111 -7.167 1.00 0.00 24 CYS A CA 5
ATOM 4711 C C . CYS A 1 24 ? 4.108 10.877 -6.502 1.00 0.00 24 CYS A C 5
ATOM 4712 O O . CYS A 1 24 ? 4.103 12.108 -6.470 1.00 0.00 24 CYS A O 5
ATOM 4720 N N . VAL A 1 25 ? 5.088 10.145 -5.974 1.00 0.00 25 VAL A N 5
ATOM 4721 C CA . VAL A 1 25 ? 6.232 10.769 -5.315 1.00 0.00 25 VAL A CA 5
ATOM 4722 C C . VAL A 1 25 ? 7.345 9.757 -5.047 1.00 0.00 25 VAL A C 5
ATOM 4723 O O . VAL A 1 25 ? 8.521 10.121 -4.977 1.00 0.00 25 VAL A O 5
ATOM 4736 N N . CYS A 1 26 ? 6.973 8.488 -4.899 1.00 0.00 26 CYS A N 5
ATOM 4737 C CA . CYS A 1 26 ? 7.947 7.433 -4.633 1.00 0.00 26 CYS A CA 5
ATOM 4738 C C . CYS A 1 26 ? 8.940 7.300 -5.785 1.00 0.00 26 CYS A C 5
ATOM 4739 O O . CYS A 1 26 ? 8.551 7.135 -6.941 1.00 0.00 26 CYS A O 5
ATOM 4747 N N . LYS A 1 27 ? 10.227 7.379 -5.458 1.00 0.00 27 LYS A N 5
ATOM 4748 C CA . LYS A 1 27 ? 11.280 7.265 -6.463 1.00 0.00 27 LYS A CA 5
ATOM 4749 C C . LYS A 1 27 ? 12.483 6.480 -5.925 1.00 0.00 27 LYS A C 5
ATOM 4750 O O . LYS A 1 27 ? 12.887 5.485 -6.529 1.00 0.00 27 LYS A O 5
ATOM 4769 N N . PRO A 1 28 ? 13.080 6.901 -4.785 1.00 0.00 28 PRO A N 5
ATOM 4770 C CA . PRO A 1 28 ? 14.231 6.204 -4.203 1.00 0.00 28 PRO A CA 5
ATOM 4771 C C . PRO A 1 28 ? 13.827 4.913 -3.500 1.00 0.00 28 PRO A C 5
ATOM 4772 O O . PRO A 1 28 ? 14.618 3.975 -3.395 1.00 0.00 28 PRO A O 5
ATOM 4783 N N . GLU A 1 29 ? 12.588 4.876 -3.018 1.00 0.00 29 GLU A N 5
ATOM 4784 C CA . GLU A 1 29 ? 12.071 3.706 -2.316 1.00 0.00 29 GLU A CA 5
ATOM 4785 C C . GLU A 1 29 ? 11.993 2.500 -3.245 1.00 0.00 29 GLU A C 5
ATOM 4786 O O . GLU A 1 29 ? 12.243 1.369 -2.830 1.00 0.00 29 GLU A O 5
ATOM 4798 N N . LYS A 1 30 ? 11.642 2.747 -4.502 1.00 0.00 30 LYS A N 5
ATOM 4799 C CA . LYS A 1 30 ? 11.529 1.678 -5.487 1.00 0.00 30 LYS A CA 5
ATOM 4800 C C . LYS A 1 30 ? 12.895 1.081 -5.809 1.00 0.00 30 LYS A C 5
ATOM 4801 O O . LYS A 1 30 ? 13.019 -0.126 -6.015 1.00 0.00 30 LYS A O 5
ATOM 4820 N N . GLU A 1 31 ? 13.916 1.930 -5.850 1.00 0.00 31 GLU A N 5
ATOM 4821 C CA . GLU A 1 31 ? 15.271 1.479 -6.147 1.00 0.00 31 GLU A CA 5
ATOM 4822 C C . GLU A 1 31 ? 15.823 0.632 -5.003 1.00 0.00 31 GLU A C 5
ATOM 4823 O O . GLU A 1 31 ? 16.345 -0.461 -5.222 1.00 0.00 31 GLU A O 5
ATOM 4835 N N . GLU A 1 32 ? 15.701 1.144 -3.782 1.00 0.00 32 GLU A N 5
ATOM 4836 C CA . GLU A 1 32 ? 16.185 0.435 -2.601 1.00 0.00 32 GLU A CA 5
ATOM 4837 C C . GLU A 1 32 ? 15.456 -0.893 -2.423 1.00 0.00 32 GLU A C 5
ATOM 4838 O O . GLU A 1 32 ? 16.084 -1.945 -2.284 1.00 0.00 32 GLU A O 5
ATOM 4850 N N . ARG A 1 33 ? 14.125 -0.838 -2.427 1.00 0.00 33 ARG A N 5
ATOM 4851 C CA . ARG A 1 33 ? 13.311 -2.038 -2.265 1.00 0.00 33 ARG A CA 5
ATOM 4852 C C . ARG A 1 33 ? 13.662 -3.073 -3.329 1.00 0.00 33 ARG A C 5
ATOM 4853 O O . ARG A 1 33 ? 13.798 -4.260 -3.031 1.00 0.00 33 ARG A O 5
ATOM 4874 N N . ASP A 1 34 ? 13.810 -2.614 -4.568 1.00 0.00 34 ASP A N 5
ATOM 4875 C CA . ASP A 1 34 ? 14.153 -3.498 -5.676 1.00 0.00 34 ASP A CA 5
ATOM 4876 C C . ASP A 1 34 ? 15.467 -4.218 -5.398 1.00 0.00 34 ASP A C 5
ATOM 4877 O O . ASP A 1 34 ? 15.592 -5.420 -5.635 1.00 0.00 34 ASP A O 5
ATOM 4886 N N . THR A 1 35 ? 16.445 -3.472 -4.894 1.00 0.00 35 THR A N 5
ATOM 4887 C CA . THR A 1 35 ? 17.748 -4.037 -4.575 1.00 0.00 35 THR A CA 5
ATOM 4888 C C . THR A 1 35 ? 17.607 -5.166 -3.562 1.00 0.00 35 THR A C 5
ATOM 4889 O O . THR A 1 35 ? 18.209 -6.232 -3.710 1.00 0.00 35 THR A O 5
ATOM 4900 N N . CYS A 1 36 ? 16.802 -4.925 -2.532 1.00 0.00 36 CYS A N 5
ATOM 4901 C CA . CYS A 1 36 ? 16.569 -5.919 -1.493 1.00 0.00 36 CYS A CA 5
ATOM 4902 C C . CYS A 1 36 ? 15.943 -7.178 -2.082 1.00 0.00 36 CYS A C 5
ATOM 4903 O O . CYS A 1 36 ? 16.268 -8.294 -1.677 1.00 0.00 36 CYS A O 5
ATOM 4911 N N . ILE A 1 37 ? 15.042 -6.989 -3.043 1.00 0.00 37 ILE A N 5
ATOM 4912 C CA . ILE A 1 37 ? 14.370 -8.109 -3.693 1.00 0.00 37 ILE A CA 5
ATOM 4913 C C . ILE A 1 37 ? 15.328 -8.857 -4.615 1.00 0.00 37 ILE A C 5
ATOM 4914 O O . ILE A 1 37 ? 15.156 -10.047 -4.878 1.00 0.00 37 ILE A O 5
ATOM 4930 N N . LEU A 1 38 ? 16.342 -8.150 -5.103 1.00 0.00 38 LEU A N 5
ATOM 4931 C CA . LEU A 1 38 ? 17.330 -8.743 -5.996 1.00 0.00 38 LEU A CA 5
ATOM 4932 C C . LEU A 1 38 ? 18.250 -9.696 -5.236 1.00 0.00 38 LEU A C 5
ATOM 4933 O O . LEU A 1 38 ? 18.474 -10.828 -5.663 1.00 0.00 38 LEU A O 5
ATOM 4949 N N . PHE A 1 39 ? 18.777 -9.233 -4.106 1.00 0.00 39 PHE A N 5
ATOM 4950 C CA . PHE A 1 39 ? 19.678 -10.047 -3.293 1.00 0.00 39 PHE A CA 5
ATOM 4951 C C . PHE A 1 39 ? 18.917 -11.090 -2.479 1.00 0.00 39 PHE A C 5
ATOM 4952 O O . PHE A 1 39 ? 19.177 -12.287 -2.594 1.00 0.00 39 PHE A O 5
ATOM 4969 N N . ASN A 1 40 ? 17.978 -10.630 -1.657 1.00 0.00 40 ASN A N 5
ATOM 4970 C CA . ASN A 1 40 ? 17.193 -11.530 -0.817 1.00 0.00 40 ASN A CA 5
ATOM 4971 C C . ASN A 1 40 ? 16.149 -12.285 -1.633 1.00 0.00 40 ASN A C 5
ATOM 4972 O O . ASN A 1 40 ? 16.205 -13.510 -1.746 1.00 0.00 40 ASN A O 5
ATOM 4983 N N . GLY A 1 41 ? 15.199 -11.550 -2.201 1.00 0.00 41 GLY A N 5
ATOM 4984 C CA . GLY A 1 41 ? 14.157 -12.173 -2.994 1.00 0.00 41 GLY A CA 5
ATOM 4985 C C . GLY A 1 41 ? 12.828 -11.456 -2.872 1.00 0.00 41 GLY A C 5
ATOM 4986 O O . GLY A 1 41 ? 12.723 -10.444 -2.177 1.00 0.00 41 GLY A O 5
ATOM 4990 N N . GLN A 1 42 ? 11.809 -11.981 -3.543 1.00 0.00 42 GLN A N 5
ATOM 4991 C CA . GLN A 1 42 ? 10.482 -11.380 -3.508 1.00 0.00 42 GLN A CA 5
ATOM 4992 C C . GLN A 1 42 ? 9.774 -11.691 -2.192 1.00 0.00 42 GLN A C 5
ATOM 4993 O O . GLN A 1 42 ? 8.681 -11.186 -1.932 1.00 0.00 42 GLN A O 5
ATOM 5007 N N . ASP A 1 43 ? 10.403 -12.523 -1.366 1.00 0.00 43 ASP A N 5
ATOM 5008 C CA . ASP A 1 43 ? 9.829 -12.897 -0.078 1.00 0.00 43 ASP A CA 5
ATOM 5009 C C . ASP A 1 43 ? 10.868 -13.563 0.818 1.00 0.00 43 ASP A C 5
ATOM 5010 O O . ASP A 1 43 ? 11.407 -14.618 0.485 1.00 0.00 43 ASP A O 5
ATOM 5019 N N . SER A 1 44 ? 11.138 -12.934 1.958 1.00 0.00 44 SER A N 5
ATOM 5020 C CA . SER A 1 44 ? 12.104 -13.455 2.919 1.00 0.00 44 SER A CA 5
ATOM 5021 C C . SER A 1 44 ? 12.056 -12.649 4.214 1.00 0.00 44 SER A C 5
ATOM 5022 O O . SER A 1 44 ? 13.000 -12.667 5.003 1.00 0.00 44 SER A O 5
ATOM 5030 N N . GLU A 1 45 ? 10.942 -11.948 4.423 1.00 0.00 45 GLU A N 5
ATOM 5031 C CA . GLU A 1 45 ? 10.758 -11.125 5.617 1.00 0.00 45 GLU A CA 5
ATOM 5032 C C . GLU A 1 45 ? 11.813 -10.025 5.677 1.00 0.00 45 GLU A C 5
ATOM 5033 O O . GLU A 1 45 ? 12.129 -9.512 6.751 1.00 0.00 45 GLU A O 5
ATOM 5045 N N . LYS A 1 46 ? 12.347 -9.664 4.515 1.00 0.00 46 LYS A N 5
ATOM 5046 C CA . LYS A 1 46 ? 13.370 -8.631 4.429 1.00 0.00 46 LYS A CA 5
ATOM 5047 C C . LYS A 1 46 ? 12.794 -7.327 3.887 1.00 0.00 46 LYS A C 5
ATOM 5048 O O . LYS A 1 46 ? 13.187 -6.239 4.309 1.00 0.00 46 LYS A O 5
ATOM 5067 N N . CYS A 1 47 ? 11.861 -7.446 2.949 1.00 0.00 47 CYS A N 5
ATOM 5068 C CA . CYS A 1 47 ? 11.233 -6.278 2.342 1.00 0.00 47 CYS A CA 5
ATOM 5069 C C . CYS A 1 47 ? 10.182 -5.674 3.268 1.00 0.00 47 CYS A C 5
ATOM 5070 O O . CYS A 1 47 ? 9.843 -4.497 3.147 1.00 0.00 47 CYS A O 5
ATOM 5078 N N . LYS A 1 48 ? 9.674 -6.484 4.191 1.00 0.00 48 LYS A N 5
ATOM 5079 C CA . LYS A 1 48 ? 8.656 -6.031 5.135 1.00 0.00 48 LYS A CA 5
ATOM 5080 C C . LYS A 1 48 ? 9.111 -4.777 5.877 1.00 0.00 48 LYS A C 5
ATOM 5081 O O . LYS A 1 48 ? 8.299 -3.914 6.213 1.00 0.00 48 LYS A O 5
ATOM 5100 N N . GLU A 1 49 ? 10.413 -4.683 6.127 1.00 0.00 49 GLU A N 5
ATOM 5101 C CA . GLU A 1 49 ? 10.978 -3.541 6.830 1.00 0.00 49 GLU A CA 5
ATOM 5102 C C . GLU A 1 49 ? 10.855 -2.268 5.996 1.00 0.00 49 GLU A C 5
ATOM 5103 O O . GLU A 1 49 ? 10.504 -1.208 6.514 1.00 0.00 49 GLU A O 5
ATOM 5115 N N . PHE A 1 50 ? 11.145 -2.381 4.703 1.00 0.00 50 PHE A N 5
ATOM 5116 C CA . PHE A 1 50 ? 11.065 -1.243 3.798 1.00 0.00 50 PHE A CA 5
ATOM 5117 C C . PHE A 1 50 ? 9.618 -0.796 3.610 1.00 0.00 50 PHE A C 5
ATOM 5118 O O . PHE A 1 50 ? 9.340 0.395 3.465 1.00 0.00 50 PHE A O 5
ATOM 5135 N N . ILE A 1 51 ? 8.701 -1.758 3.616 1.00 0.00 51 ILE A N 5
ATOM 5136 C CA . ILE A 1 51 ? 7.282 -1.465 3.450 1.00 0.00 51 ILE A CA 5
ATOM 5137 C C . ILE A 1 51 ? 6.759 -0.634 4.619 1.00 0.00 51 ILE A C 5
ATOM 5138 O O . ILE A 1 51 ? 6.212 0.456 4.428 1.00 0.00 51 ILE A O 5
ATOM 5154 N N . GLU A 1 52 ? 6.934 -1.156 5.830 1.00 0.00 52 GLU A N 5
ATOM 5155 C CA . GLU A 1 52 ? 6.486 -0.466 7.035 1.00 0.00 52 GLU A CA 5
ATOM 5156 C C . GLU A 1 52 ? 7.168 0.893 7.163 1.00 0.00 52 GLU A C 5
ATOM 5157 O O . GLU A 1 52 ? 6.551 1.871 7.584 1.00 0.00 52 GLU A O 5
ATOM 5169 N N . LYS A 1 53 ? 8.444 0.941 6.791 1.00 0.00 53 LYS A N 5
ATOM 5170 C CA . LYS A 1 53 ? 9.212 2.179 6.859 1.00 0.00 53 LYS A CA 5
ATOM 5171 C C . LYS A 1 53 ? 8.613 3.231 5.933 1.00 0.00 53 LYS A C 5
ATOM 5172 O O . LYS A 1 53 ? 8.566 4.413 6.267 1.00 0.00 53 LYS A O 5
ATOM 5191 N N . TYR A 1 54 ? 8.159 2.788 4.765 1.00 0.00 54 TYR A N 5
ATOM 5192 C CA . TYR A 1 54 ? 7.552 3.683 3.787 1.00 0.00 54 TYR A CA 5
ATOM 5193 C C . TYR A 1 54 ? 6.269 4.295 4.343 1.00 0.00 54 TYR A C 5
ATOM 5194 O O . TYR A 1 54 ? 6.133 5.515 4.421 1.00 0.00 54 TYR A O 5
ATOM 5212 N N . LYS A 1 55 ? 5.333 3.434 4.735 1.00 0.00 55 LYS A N 5
ATOM 5213 C CA . LYS A 1 55 ? 4.055 3.885 5.277 1.00 0.00 55 LYS A CA 5
ATOM 5214 C C . LYS A 1 55 ? 4.251 4.816 6.470 1.00 0.00 55 LYS A C 5
ATOM 5215 O O . LYS A 1 55 ? 3.483 5.757 6.666 1.00 0.00 55 LYS A O 5
ATOM 5234 N N . GLU A 1 56 ? 5.287 4.551 7.259 1.00 0.00 56 GLU A N 5
ATOM 5235 C CA . GLU A 1 56 ? 5.576 5.357 8.441 1.00 0.00 56 GLU A CA 5
ATOM 5236 C C . GLU A 1 56 ? 6.241 6.683 8.072 1.00 0.00 56 GLU A C 5
ATOM 5237 O O . GLU A 1 56 ? 6.037 7.695 8.742 1.00 0.00 56 GLU A O 5
ATOM 5249 N N . CYS A 1 57 ? 7.040 6.671 7.013 1.00 0.00 57 CYS A N 5
ATOM 5250 C CA . CYS A 1 57 ? 7.743 7.873 6.573 1.00 0.00 57 CYS A CA 5
ATOM 5251 C C . CYS A 1 57 ? 6.879 8.739 5.655 1.00 0.00 57 CYS A C 5
ATOM 5252 O O . CYS A 1 57 ? 7.221 9.891 5.384 1.00 0.00 57 CYS A O 5
ATOM 5260 N N . MET A 1 58 ? 5.766 8.190 5.178 1.00 0.00 58 MET A N 5
ATOM 5261 C CA . MET A 1 58 ? 4.889 8.930 4.271 1.00 0.00 58 MET A CA 5
ATOM 5262 C C . MET A 1 58 ? 3.622 9.440 4.957 1.00 0.00 58 MET A C 5
ATOM 5263 O O . MET A 1 58 ? 3.161 10.544 4.666 1.00 0.00 58 MET A O 5
ATOM 5277 N N . LYS A 1 59 ? 3.054 8.648 5.865 1.00 0.00 59 LYS A N 5
ATOM 5278 C CA . LYS A 1 59 ? 1.829 9.053 6.553 1.00 0.00 59 LYS A CA 5
ATOM 5279 C C . LYS A 1 59 ? 2.067 10.276 7.437 1.00 0.00 59 LYS A C 5
ATOM 5280 O O . LYS A 1 59 ? 1.125 10.842 7.994 1.00 0.00 59 LYS A O 5
ATOM 5299 N N . GLY A 1 60 ? 3.330 10.677 7.562 1.00 0.00 60 GLY A N 5
ATOM 5300 C CA . GLY A 1 60 ? 3.668 11.831 8.375 1.00 0.00 60 GLY A CA 5
ATOM 5301 C C . GLY A 1 60 ? 2.890 13.071 7.976 1.00 0.00 60 GLY A C 5
ATOM 5302 O O . GLY A 1 60 ? 2.581 13.916 8.816 1.00 0.00 60 GLY A O 5
ATOM 5306 N N . TYR A 1 61 ? 2.573 13.179 6.687 1.00 0.00 61 TYR A N 5
ATOM 5307 C CA . TYR A 1 61 ? 1.822 14.321 6.175 1.00 0.00 61 TYR A CA 5
ATOM 5308 C C . TYR A 1 61 ? 0.632 13.858 5.339 1.00 0.00 61 TYR A C 5
ATOM 5309 O O . TYR A 1 61 ? -0.317 14.612 5.122 1.00 0.00 61 TYR A O 5
ATOM 5327 N N . GLY A 1 62 ? 0.691 12.614 4.872 1.00 0.00 62 GLY A N 5
ATOM 5328 C CA . GLY A 1 62 ? -0.387 12.071 4.067 1.00 0.00 62 GLY A CA 5
ATOM 5329 C C . GLY A 1 62 ? -0.507 12.751 2.719 1.00 0.00 62 GLY A C 5
ATOM 5330 O O . GLY A 1 62 ? -1.304 13.676 2.550 1.00 0.00 62 GLY A O 5
ATOM 5334 N N . PHE A 1 63 ? 0.285 12.293 1.755 1.00 0.00 63 PHE A N 5
ATOM 5335 C CA . PHE A 1 63 ? 0.263 12.861 0.412 1.00 0.00 63 PHE A CA 5
ATOM 5336 C C . PHE A 1 63 ? -0.833 12.214 -0.424 1.00 0.00 63 PHE A C 5
ATOM 5337 O O . PHE A 1 63 ? -1.459 12.862 -1.263 1.00 0.00 63 PHE A O 5
ATOM 5354 N N . GLU A 1 64 ? -1.053 10.930 -0.178 1.00 0.00 64 GLU A N 5
ATOM 5355 C CA . GLU A 1 64 ? -2.068 10.163 -0.891 1.00 0.00 64 GLU A CA 5
ATOM 5356 C C . GLU A 1 64 ? -2.563 9.008 -0.028 1.00 0.00 64 GLU A C 5
ATOM 5357 O O . GLU A 1 64 ? -3.659 8.488 -0.236 1.00 0.00 64 GLU A O 5
ATOM 5369 N N . VAL A 1 65 ? -1.737 8.618 0.939 1.00 0.00 65 VAL A N 5
ATOM 5370 C CA . VAL A 1 65 ? -2.060 7.527 1.847 1.00 0.00 65 VAL A CA 5
ATOM 5371 C C . VAL A 1 65 ? -3.480 7.662 2.403 1.00 0.00 65 VAL A C 5
ATOM 5372 O O . VAL A 1 65 ? -3.768 8.589 3.160 1.00 0.00 65 VAL A O 5
ATOM 5385 N N . PRO A 1 66 ? -4.390 6.735 2.035 1.00 0.00 66 PRO A N 5
ATOM 5386 C CA . PRO A 1 66 ? -5.781 6.764 2.502 1.00 0.00 66 PRO A CA 5
ATOM 5387 C C . PRO A 1 66 ? -5.891 6.558 4.009 1.00 0.00 66 PRO A C 5
ATOM 5388 O O . PRO A 1 66 ? -6.343 7.443 4.736 1.00 0.00 66 PRO A O 5
ATOM 5399 N N . SER A 1 67 ? -5.470 5.384 4.472 1.00 0.00 67 SER A N 5
ATOM 5400 C CA . SER A 1 67 ? -5.522 5.056 5.892 1.00 0.00 67 SER A CA 5
ATOM 5401 C C . SER A 1 67 ? -4.127 4.755 6.430 1.00 0.00 67 SER A C 5
ATOM 5402 O O . SER A 1 67 ? -3.196 4.507 5.664 1.00 0.00 67 SER A O 5
ATOM 5410 N N . ALA A 1 68 ? -3.989 4.778 7.753 1.00 0.00 68 ALA A N 5
ATOM 5411 C CA . ALA A 1 68 ? -2.707 4.510 8.393 1.00 0.00 68 ALA A CA 5
ATOM 5412 C C . ALA A 1 68 ? -2.840 3.430 9.460 1.00 0.00 68 ALA A C 5
ATOM 5413 O O . ALA A 1 68 ? -3.918 3.223 10.016 1.00 0.00 68 ALA A O 5
ATOM 5420 N N . ASN A 1 69 ? -1.737 2.742 9.741 1.00 0.00 69 ASN A N 5
ATOM 5421 C CA . ASN A 1 69 ? -1.732 1.682 10.741 1.00 0.00 69 ASN A CA 5
ATOM 5422 C C . ASN A 1 69 ? -0.309 1.378 11.200 1.00 0.00 69 ASN A C 5
ATOM 5423 O O . ASN A 1 69 ? 0.134 1.989 12.195 1.00 0.00 69 ASN A O 5
ATOM 5436 N N . MET A 1 1 ? -6.192 -32.848 -1.119 1.00 0.00 1 MET A N 6
ATOM 5437 C CA . MET A 1 1 ? -6.497 -33.995 -0.226 1.00 0.00 1 MET A CA 6
ATOM 5438 C C . MET A 1 1 ? -5.268 -34.397 0.585 1.00 0.00 1 MET A C 6
ATOM 5439 O O . MET A 1 1 ? -5.363 -35.198 1.517 1.00 0.00 1 MET A O 6
ATOM 5455 N N . THR A 1 2 ? -4.118 -33.835 0.226 1.00 0.00 2 THR A N 6
ATOM 5456 C CA . THR A 1 2 ? -2.870 -34.132 0.918 1.00 0.00 2 THR A CA 6
ATOM 5457 C C . THR A 1 2 ? -2.177 -32.853 1.377 1.00 0.00 2 THR A C 6
ATOM 5458 O O . THR A 1 2 ? -1.287 -32.889 2.226 1.00 0.00 2 THR A O 6
ATOM 5469 N N . GLU A 1 3 ? -2.591 -31.724 0.809 1.00 0.00 3 GLU A N 6
ATOM 5470 C CA . GLU A 1 3 ? -2.008 -30.434 1.160 1.00 0.00 3 GLU A CA 6
ATOM 5471 C C . GLU A 1 3 ? -2.793 -29.771 2.287 1.00 0.00 3 GLU A C 6
ATOM 5472 O O . GLU A 1 3 ? -3.929 -29.338 2.094 1.00 0.00 3 GLU A O 6
ATOM 5484 N N . THR A 1 4 ? -2.179 -29.697 3.463 1.00 0.00 4 THR A N 6
ATOM 5485 C CA . THR A 1 4 ? -2.819 -29.086 4.622 1.00 0.00 4 THR A CA 6
ATOM 5486 C C . THR A 1 4 ? -2.379 -27.636 4.795 1.00 0.00 4 THR A C 6
ATOM 5487 O O . THR A 1 4 ? -1.491 -27.158 4.088 1.00 0.00 4 THR A O 6
ATOM 5498 N N . ASP A 1 5 ? -3.002 -26.943 5.743 1.00 0.00 5 ASP A N 6
ATOM 5499 C CA . ASP A 1 5 ? -2.678 -25.547 6.009 1.00 0.00 5 ASP A CA 6
ATOM 5500 C C . ASP A 1 5 ? -2.630 -25.275 7.510 1.00 0.00 5 ASP A C 6
ATOM 5501 O O . ASP A 1 5 ? -3.618 -25.473 8.217 1.00 0.00 5 ASP A O 6
ATOM 5510 N N . LYS A 1 6 ? -1.476 -24.822 7.987 1.00 0.00 6 LYS A N 6
ATOM 5511 C CA . LYS A 1 6 ? -1.295 -24.524 9.403 1.00 0.00 6 LYS A CA 6
ATOM 5512 C C . LYS A 1 6 ? -1.498 -23.038 9.674 1.00 0.00 6 LYS A C 6
ATOM 5513 O O . LYS A 1 6 ? -2.046 -22.654 10.707 1.00 0.00 6 LYS A O 6
ATOM 5532 N N . LYS A 1 7 ? -1.051 -22.206 8.738 1.00 0.00 7 LYS A N 6
ATOM 5533 C CA . LYS A 1 7 ? -1.180 -20.761 8.875 1.00 0.00 7 LYS A CA 6
ATOM 5534 C C . LYS A 1 7 ? -0.874 -20.060 7.555 1.00 0.00 7 LYS A C 6
ATOM 5535 O O . LYS A 1 7 ? 0.179 -20.276 6.955 1.00 0.00 7 LYS A O 6
ATOM 5554 N N . GLN A 1 8 ? -1.802 -19.219 7.113 1.00 0.00 8 GLN A N 6
ATOM 5555 C CA . GLN A 1 8 ? -1.637 -18.481 5.865 1.00 0.00 8 GLN A CA 6
ATOM 5556 C C . GLN A 1 8 ? -0.674 -17.312 6.046 1.00 0.00 8 GLN A C 6
ATOM 5557 O O . GLN A 1 8 ? -0.267 -16.998 7.166 1.00 0.00 8 GLN A O 6
ATOM 5571 N N . GLU A 1 9 ? -0.314 -16.673 4.938 1.00 0.00 9 GLU A N 6
ATOM 5572 C CA . GLU A 1 9 ? 0.599 -15.535 4.970 1.00 0.00 9 GLU A CA 6
ATOM 5573 C C . GLU A 1 9 ? -0.022 -14.335 4.262 1.00 0.00 9 GLU A C 6
ATOM 5574 O O . GLU A 1 9 ? -0.264 -13.295 4.876 1.00 0.00 9 GLU A O 6
ATOM 5586 N N . GLN A 1 10 ? -0.279 -14.488 2.966 1.00 0.00 10 GLN A N 6
ATOM 5587 C CA . GLN A 1 10 ? -0.875 -13.420 2.171 1.00 0.00 10 GLN A CA 6
ATOM 5588 C C . GLN A 1 10 ? -1.847 -13.985 1.142 1.00 0.00 10 GLN A C 6
ATOM 5589 O O . GLN A 1 10 ? -1.436 -14.579 0.145 1.00 0.00 10 GLN A O 6
ATOM 5603 N N . GLU A 1 11 ? -3.139 -13.794 1.390 1.00 0.00 11 GLU A N 6
ATOM 5604 C CA . GLU A 1 11 ? -4.174 -14.284 0.486 1.00 0.00 11 GLU A CA 6
ATOM 5605 C C . GLU A 1 11 ? -4.983 -13.126 -0.091 1.00 0.00 11 GLU A C 6
ATOM 5606 O O . GLU A 1 11 ? -5.323 -13.122 -1.273 1.00 0.00 11 GLU A O 6
ATOM 5618 N N . ASN A 1 12 ? -5.287 -12.146 0.755 1.00 0.00 12 ASN A N 6
ATOM 5619 C CA . ASN A 1 12 ? -6.053 -10.979 0.333 1.00 0.00 12 ASN A CA 6
ATOM 5620 C C . ASN A 1 12 ? -5.252 -9.702 0.573 1.00 0.00 12 ASN A C 6
ATOM 5621 O O . ASN A 1 12 ? -4.157 -9.746 1.132 1.00 0.00 12 ASN A O 6
ATOM 5632 N N . HIS A 1 13 ? -5.807 -8.566 0.152 1.00 0.00 13 HIS A N 6
ATOM 5633 C CA . HIS A 1 13 ? -5.142 -7.277 0.319 1.00 0.00 13 HIS A CA 6
ATOM 5634 C C . HIS A 1 13 ? -3.768 -7.283 -0.347 1.00 0.00 13 HIS A C 6
ATOM 5635 O O . HIS A 1 13 ? -2.774 -7.680 0.262 1.00 0.00 13 HIS A O 6
ATOM 5650 N N . ALA A 1 14 ? -3.720 -6.846 -1.602 1.00 0.00 14 ALA A N 6
ATOM 5651 C CA . ALA A 1 14 ? -2.469 -6.803 -2.349 1.00 0.00 14 ALA A CA 6
ATOM 5652 C C . ALA A 1 14 ? -2.516 -5.755 -3.454 1.00 0.00 14 ALA A C 6
ATOM 5653 O O . ALA A 1 14 ? -1.562 -5.601 -4.217 1.00 0.00 14 ALA A O 6
ATOM 5660 N N . GLU A 1 15 ? -3.631 -5.034 -3.537 1.00 0.00 15 GLU A N 6
ATOM 5661 C CA . GLU A 1 15 ? -3.795 -4.000 -4.552 1.00 0.00 15 GLU A CA 6
ATOM 5662 C C . GLU A 1 15 ? -4.710 -2.884 -4.054 1.00 0.00 15 GLU A C 6
ATOM 5663 O O . GLU A 1 15 ? -5.610 -3.121 -3.246 1.00 0.00 15 GLU A O 6
ATOM 5675 N N . CYS A 1 16 ? -4.468 -1.669 -4.539 1.00 0.00 16 CYS A N 6
ATOM 5676 C CA . CYS A 1 16 ? -5.269 -0.510 -4.152 1.00 0.00 16 CYS A CA 6
ATOM 5677 C C . CYS A 1 16 ? -5.255 -0.313 -2.637 1.00 0.00 16 CYS A C 6
ATOM 5678 O O . CYS A 1 16 ? -6.199 0.232 -2.065 1.00 0.00 16 CYS A O 6
ATOM 5686 N N . GLU A 1 17 ? -4.176 -0.752 -1.997 1.00 0.00 17 GLU A N 6
ATOM 5687 C CA . GLU A 1 17 ? -4.040 -0.625 -0.550 1.00 0.00 17 GLU A CA 6
ATOM 5688 C C . GLU A 1 17 ? -3.438 0.725 -0.172 1.00 0.00 17 GLU A C 6
ATOM 5689 O O . GLU A 1 17 ? -3.888 1.371 0.775 1.00 0.00 17 GLU A O 6
ATOM 5701 N N . ASP A 1 18 ? -2.421 1.148 -0.918 1.00 0.00 18 ASP A N 6
ATOM 5702 C CA . ASP A 1 18 ? -1.758 2.421 -0.656 1.00 0.00 18 ASP A CA 6
ATOM 5703 C C . ASP A 1 18 ? -1.784 3.320 -1.890 1.00 0.00 18 ASP A C 6
ATOM 5704 O O . ASP A 1 18 ? -2.388 2.969 -2.904 1.00 0.00 18 ASP A O 6
ATOM 5713 N N . LYS A 1 19 ? -1.120 4.474 -1.783 1.00 0.00 19 LYS A N 6
ATOM 5714 C CA . LYS A 1 19 ? -1.039 5.462 -2.869 1.00 0.00 19 LYS A CA 6
ATOM 5715 C C . LYS A 1 19 ? -2.367 5.613 -3.622 1.00 0.00 19 LYS A C 6
ATOM 5716 O O . LYS A 1 19 ? -2.702 4.797 -4.480 1.00 0.00 19 LYS A O 6
ATOM 5735 N N . PRO A 1 20 ? -3.138 6.680 -3.324 1.00 0.00 20 PRO A N 6
ATOM 5736 C CA . PRO A 1 20 ? -4.425 6.923 -3.982 1.00 0.00 20 PRO A CA 6
ATOM 5737 C C . PRO A 1 20 ? -4.254 7.387 -5.424 1.00 0.00 20 PRO A C 6
ATOM 5738 O O . PRO A 1 20 ? -5.013 6.990 -6.308 1.00 0.00 20 PRO A O 6
ATOM 5749 N N . LYS A 1 21 ? -3.248 8.227 -5.652 1.00 0.00 21 LYS A N 6
ATOM 5750 C CA . LYS A 1 21 ? -2.973 8.751 -6.986 1.00 0.00 21 LYS A CA 6
ATOM 5751 C C . LYS A 1 21 ? -1.586 9.406 -7.061 1.00 0.00 21 LYS A C 6
ATOM 5752 O O . LYS A 1 21 ? -0.809 9.094 -7.963 1.00 0.00 21 LYS A O 6
ATOM 5771 N N . PRO A 1 22 ? -1.246 10.320 -6.121 1.00 0.00 22 PRO A N 6
ATOM 5772 C CA . PRO A 1 22 ? 0.057 10.995 -6.119 1.00 0.00 22 PRO A CA 6
ATOM 5773 C C . PRO A 1 22 ? 1.187 10.081 -5.653 1.00 0.00 22 PRO A C 6
ATOM 5774 O O . PRO A 1 22 ? 2.353 10.320 -5.960 1.00 0.00 22 PRO A O 6
ATOM 5785 N N . CYS A 1 23 ? 0.824 9.041 -4.902 1.00 0.00 23 CYS A N 6
ATOM 5786 C CA . CYS A 1 23 ? 1.791 8.074 -4.378 1.00 0.00 23 CYS A CA 6
ATOM 5787 C C . CYS A 1 23 ? 2.933 8.768 -3.636 1.00 0.00 23 CYS A C 6
ATOM 5788 O O . CYS A 1 23 ? 3.989 8.175 -3.409 1.00 0.00 23 CYS A O 6
ATOM 5796 N N . CYS A 1 24 ? 2.711 10.026 -3.256 1.00 0.00 24 CYS A N 6
ATOM 5797 C CA . CYS A 1 24 ? 3.710 10.810 -2.528 1.00 0.00 24 CYS A CA 6
ATOM 5798 C C . CYS A 1 24 ? 5.008 10.950 -3.322 1.00 0.00 24 CYS A C 6
ATOM 5799 O O . CYS A 1 24 ? 6.001 11.463 -2.808 1.00 0.00 24 CYS A O 6
ATOM 5807 N N . VAL A 1 25 ? 4.990 10.502 -4.575 1.00 0.00 25 VAL A N 6
ATOM 5808 C CA . VAL A 1 25 ? 6.168 10.576 -5.436 1.00 0.00 25 VAL A CA 6
ATOM 5809 C C . VAL A 1 25 ? 7.348 9.830 -4.820 1.00 0.00 25 VAL A C 6
ATOM 5810 O O . VAL A 1 25 ? 8.033 10.349 -3.939 1.00 0.00 25 VAL A O 6
ATOM 5823 N N . CYS A 1 26 ? 7.580 8.613 -5.295 1.00 0.00 26 CYS A N 6
ATOM 5824 C CA . CYS A 1 26 ? 8.675 7.791 -4.790 1.00 0.00 26 CYS A CA 6
ATOM 5825 C C . CYS A 1 26 ? 9.645 7.422 -5.907 1.00 0.00 26 CYS A C 6
ATOM 5826 O O . CYS A 1 26 ? 9.304 7.492 -7.088 1.00 0.00 26 CYS A O 6
ATOM 5834 N N . LYS A 1 27 ? 10.856 7.028 -5.521 1.00 0.00 27 LYS A N 6
ATOM 5835 C CA . LYS A 1 27 ? 11.884 6.644 -6.483 1.00 0.00 27 LYS A CA 6
ATOM 5836 C C . LYS A 1 27 ? 13.103 6.033 -5.780 1.00 0.00 27 LYS A C 6
ATOM 5837 O O . LYS A 1 27 ? 13.537 4.939 -6.138 1.00 0.00 27 LYS A O 6
ATOM 5856 N N . PRO A 1 28 ? 13.679 6.722 -4.766 1.00 0.00 28 PRO A N 6
ATOM 5857 C CA . PRO A 1 28 ? 14.849 6.210 -4.042 1.00 0.00 28 PRO A CA 6
ATOM 5858 C C . PRO A 1 28 ? 14.505 5.028 -3.143 1.00 0.00 28 PRO A C 6
ATOM 5859 O O . PRO A 1 28 ? 15.113 3.962 -3.245 1.00 0.00 28 PRO A O 6
ATOM 5870 N N . GLU A 1 29 ? 13.529 5.224 -2.261 1.00 0.00 29 GLU A N 6
ATOM 5871 C CA . GLU A 1 29 ? 13.106 4.175 -1.340 1.00 0.00 29 GLU A CA 6
ATOM 5872 C C . GLU A 1 29 ? 12.659 2.931 -2.100 1.00 0.00 29 GLU A C 6
ATOM 5873 O O . GLU A 1 29 ? 13.030 1.809 -1.749 1.00 0.00 29 GLU A O 6
ATOM 5885 N N . LYS A 1 30 ? 11.861 3.137 -3.144 1.00 0.00 30 LYS A N 6
ATOM 5886 C CA . LYS A 1 30 ? 11.366 2.031 -3.955 1.00 0.00 30 LYS A CA 6
ATOM 5887 C C . LYS A 1 30 ? 12.520 1.292 -4.624 1.00 0.00 30 LYS A C 6
ATOM 5888 O O . LYS A 1 30 ? 12.495 0.068 -4.749 1.00 0.00 30 LYS A O 6
ATOM 5907 N N . GLU A 1 31 ? 13.532 2.043 -5.050 1.00 0.00 31 GLU A N 6
ATOM 5908 C CA . GLU A 1 31 ? 14.698 1.456 -5.700 1.00 0.00 31 GLU A CA 6
ATOM 5909 C C . GLU A 1 31 ? 15.455 0.551 -4.732 1.00 0.00 31 GLU A C 6
ATOM 5910 O O . GLU A 1 31 ? 15.930 -0.520 -5.112 1.00 0.00 31 GLU A O 6
ATOM 5922 N N . GLU A 1 32 ? 15.564 0.991 -3.482 1.00 0.00 32 GLU A N 6
ATOM 5923 C CA . GLU A 1 32 ? 16.257 0.217 -2.458 1.00 0.00 32 GLU A CA 6
ATOM 5924 C C . GLU A 1 32 ? 15.514 -1.085 -2.180 1.00 0.00 32 GLU A C 6
ATOM 5925 O O . GLU A 1 32 ? 16.129 -2.141 -2.027 1.00 0.00 32 GLU A O 6
ATOM 5937 N N . ARG A 1 33 ? 14.189 -1.000 -2.116 1.00 0.00 33 ARG A N 6
ATOM 5938 C CA . ARG A 1 33 ? 13.359 -2.172 -1.865 1.00 0.00 33 ARG A CA 6
ATOM 5939 C C . ARG A 1 33 ? 13.524 -3.194 -2.986 1.00 0.00 33 ARG A C 6
ATOM 5940 O O . ARG A 1 33 ? 13.684 -4.387 -2.732 1.00 0.00 33 ARG A O 6
ATOM 5961 N N . ASP A 1 34 ? 13.488 -2.712 -4.225 1.00 0.00 34 ASP A N 6
ATOM 5962 C CA . ASP A 1 34 ? 13.638 -3.578 -5.388 1.00 0.00 34 ASP A CA 6
ATOM 5963 C C . ASP A 1 34 ? 14.985 -4.292 -5.358 1.00 0.00 34 ASP A C 6
ATOM 5964 O O . ASP A 1 34 ? 15.067 -5.496 -5.610 1.00 0.00 34 ASP A O 6
ATOM 5973 N N . THR A 1 35 ? 16.037 -3.543 -5.045 1.00 0.00 35 THR A N 6
ATOM 5974 C CA . THR A 1 35 ? 17.382 -4.102 -4.979 1.00 0.00 35 THR A CA 6
ATOM 5975 C C . THR A 1 35 ? 17.448 -5.236 -3.961 1.00 0.00 35 THR A C 6
ATOM 5976 O O . THR A 1 35 ? 18.004 -6.299 -4.239 1.00 0.00 35 THR A O 6
ATOM 5987 N N . CYS A 1 36 ? 16.877 -5.002 -2.784 1.00 0.00 36 CYS A N 6
ATOM 5988 C CA . CYS A 1 36 ? 16.864 -6.008 -1.727 1.00 0.00 36 CYS A CA 6
ATOM 5989 C C . CYS A 1 36 ? 16.217 -7.296 -2.223 1.00 0.00 36 CYS A C 6
ATOM 5990 O O . CYS A 1 36 ? 16.779 -8.383 -2.080 1.00 0.00 36 CYS A O 6
ATOM 5998 N N . ILE A 1 37 ? 15.033 -7.162 -2.813 1.00 0.00 37 ILE A N 6
ATOM 5999 C CA . ILE A 1 37 ? 14.303 -8.309 -3.337 1.00 0.00 37 ILE A CA 6
ATOM 6000 C C . ILE A 1 37 ? 15.049 -8.935 -4.513 1.00 0.00 37 ILE A C 6
ATOM 6001 O O . ILE A 1 37 ? 14.854 -10.108 -4.835 1.00 0.00 37 ILE A O 6
ATOM 6017 N N . LEU A 1 38 ? 15.907 -8.144 -5.150 1.00 0.00 38 LEU A N 6
ATOM 6018 C CA . LEU A 1 38 ? 16.683 -8.619 -6.288 1.00 0.00 38 LEU A CA 6
ATOM 6019 C C . LEU A 1 38 ? 17.781 -9.573 -5.827 1.00 0.00 38 LEU A C 6
ATOM 6020 O O . LEU A 1 38 ? 18.026 -10.603 -6.457 1.00 0.00 38 LEU A O 6
ATOM 6036 N N . PHE A 1 39 ? 18.435 -9.228 -4.721 1.00 0.00 39 PHE A N 6
ATOM 6037 C CA . PHE A 1 39 ? 19.507 -10.057 -4.177 1.00 0.00 39 PHE A CA 6
ATOM 6038 C C . PHE A 1 39 ? 18.947 -11.260 -3.422 1.00 0.00 39 PHE A C 6
ATOM 6039 O O . PHE A 1 39 ? 19.170 -12.406 -3.817 1.00 0.00 39 PHE A O 6
ATOM 6056 N N . ASN A 1 40 ? 18.221 -10.998 -2.339 1.00 0.00 40 ASN A N 6
ATOM 6057 C CA . ASN A 1 40 ? 17.641 -12.070 -1.535 1.00 0.00 40 ASN A CA 6
ATOM 6058 C C . ASN A 1 40 ? 16.239 -12.434 -2.020 1.00 0.00 40 ASN A C 6
ATOM 6059 O O . ASN A 1 40 ? 16.001 -13.561 -2.452 1.00 0.00 40 ASN A O 6
ATOM 6070 N N . GLY A 1 41 ? 15.317 -11.480 -1.947 1.00 0.00 41 GLY A N 6
ATOM 6071 C CA . GLY A 1 41 ? 13.955 -11.736 -2.385 1.00 0.00 41 GLY A CA 6
ATOM 6072 C C . GLY A 1 41 ? 12.923 -11.405 -1.326 1.00 0.00 41 GLY A C 6
ATOM 6073 O O . GLY A 1 41 ? 13.249 -10.833 -0.286 1.00 0.00 41 GLY A O 6
ATOM 6077 N N . GLN A 1 42 ? 11.674 -11.771 -1.596 1.00 0.00 42 GLN A N 6
ATOM 6078 C CA . GLN A 1 42 ? 10.581 -11.516 -0.666 1.00 0.00 42 GLN A CA 6
ATOM 6079 C C . GLN A 1 42 ? 10.426 -12.676 0.315 1.00 0.00 42 GLN A C 6
ATOM 6080 O O . GLN A 1 42 ? 9.666 -12.589 1.279 1.00 0.00 42 GLN A O 6
ATOM 6094 N N . ASP A 1 43 ? 11.153 -13.760 0.058 1.00 0.00 43 ASP A N 6
ATOM 6095 C CA . ASP A 1 43 ? 11.096 -14.941 0.914 1.00 0.00 43 ASP A CA 6
ATOM 6096 C C . ASP A 1 43 ? 12.286 -14.975 1.869 1.00 0.00 43 ASP A C 6
ATOM 6097 O O . ASP A 1 43 ? 12.491 -15.952 2.589 1.00 0.00 43 ASP A O 6
ATOM 6106 N N . SER A 1 44 ? 13.064 -13.897 1.872 1.00 0.00 44 SER A N 6
ATOM 6107 C CA . SER A 1 44 ? 14.234 -13.795 2.738 1.00 0.00 44 SER A CA 6
ATOM 6108 C C . SER A 1 44 ? 13.818 -13.688 4.203 1.00 0.00 44 SER A C 6
ATOM 6109 O O . SER A 1 44 ? 12.771 -14.204 4.600 1.00 0.00 44 SER A O 6
ATOM 6117 N N . GLU A 1 45 ? 14.642 -13.019 5.006 1.00 0.00 45 GLU A N 6
ATOM 6118 C CA . GLU A 1 45 ? 14.355 -12.846 6.427 1.00 0.00 45 GLU A CA 6
ATOM 6119 C C . GLU A 1 45 ? 13.314 -11.749 6.651 1.00 0.00 45 GLU A C 6
ATOM 6120 O O . GLU A 1 45 ? 13.407 -10.983 7.612 1.00 0.00 45 GLU A O 6
ATOM 6132 N N . LYS A 1 46 ? 12.327 -11.680 5.758 1.00 0.00 46 LYS A N 6
ATOM 6133 C CA . LYS A 1 46 ? 11.263 -10.688 5.855 1.00 0.00 46 LYS A CA 6
ATOM 6134 C C . LYS A 1 46 ? 11.812 -9.274 5.714 1.00 0.00 46 LYS A C 6
ATOM 6135 O O . LYS A 1 46 ? 12.237 -8.658 6.692 1.00 0.00 46 LYS A O 6
ATOM 6154 N N . CYS A 1 47 ? 11.804 -8.773 4.485 1.00 0.00 47 CYS A N 6
ATOM 6155 C CA . CYS A 1 47 ? 12.294 -7.429 4.201 1.00 0.00 47 CYS A CA 6
ATOM 6156 C C . CYS A 1 47 ? 11.170 -6.406 4.336 1.00 0.00 47 CYS A C 6
ATOM 6157 O O . CYS A 1 47 ? 11.203 -5.345 3.712 1.00 0.00 47 CYS A O 6
ATOM 6165 N N . LYS A 1 48 ? 10.178 -6.731 5.161 1.00 0.00 48 LYS A N 6
ATOM 6166 C CA . LYS A 1 48 ? 9.040 -5.844 5.379 1.00 0.00 48 LYS A CA 6
ATOM 6167 C C . LYS A 1 48 ? 9.478 -4.529 6.016 1.00 0.00 48 LYS A C 6
ATOM 6168 O O . LYS A 1 48 ? 8.693 -3.585 6.104 1.00 0.00 48 LYS A O 6
ATOM 6187 N N . GLU A 1 49 ? 10.729 -4.471 6.463 1.00 0.00 49 GLU A N 6
ATOM 6188 C CA . GLU A 1 49 ? 11.260 -3.266 7.092 1.00 0.00 49 GLU A CA 6
ATOM 6189 C C . GLU A 1 49 ? 11.117 -2.061 6.166 1.00 0.00 49 GLU A C 6
ATOM 6190 O O . GLU A 1 49 ? 10.756 -0.970 6.603 1.00 0.00 49 GLU A O 6
ATOM 6202 N N . PHE A 1 50 ? 11.399 -2.271 4.884 1.00 0.00 50 PHE A N 6
ATOM 6203 C CA . PHE A 1 50 ? 11.302 -1.203 3.895 1.00 0.00 50 PHE A CA 6
ATOM 6204 C C . PHE A 1 50 ? 9.848 -0.823 3.640 1.00 0.00 50 PHE A C 6
ATOM 6205 O O . PHE A 1 50 ? 9.536 0.340 3.384 1.00 0.00 50 PHE A O 6
ATOM 6222 N N . ILE A 1 51 ? 8.962 -1.812 3.706 1.00 0.00 51 ILE A N 6
ATOM 6223 C CA . ILE A 1 51 ? 7.539 -1.579 3.480 1.00 0.00 51 ILE A CA 6
ATOM 6224 C C . ILE A 1 51 ? 6.943 -0.722 4.593 1.00 0.00 51 ILE A C 6
ATOM 6225 O O . ILE A 1 51 ? 6.327 0.312 4.331 1.00 0.00 51 ILE A O 6
ATOM 6241 N N . GLU A 1 52 ? 7.132 -1.157 5.836 1.00 0.00 52 GLU A N 6
ATOM 6242 C CA . GLU A 1 52 ? 6.615 -0.430 6.988 1.00 0.00 52 GLU A CA 6
ATOM 6243 C C . GLU A 1 52 ? 7.205 0.974 7.051 1.00 0.00 52 GLU A C 6
ATOM 6244 O O . GLU A 1 52 ? 6.483 1.950 7.258 1.00 0.00 52 GLU A O 6
ATOM 6256 N N . LYS A 1 53 ? 8.519 1.068 6.870 1.00 0.00 53 LYS A N 6
ATOM 6257 C CA . LYS A 1 53 ? 9.206 2.356 6.900 1.00 0.00 53 LYS A CA 6
ATOM 6258 C C . LYS A 1 53 ? 8.630 3.288 5.841 1.00 0.00 53 LYS A C 6
ATOM 6259 O O . LYS A 1 53 ? 8.418 4.476 6.089 1.00 0.00 53 LYS A O 6
ATOM 6278 N N . TYR A 1 54 ? 8.376 2.736 4.657 1.00 0.00 54 TYR A N 6
ATOM 6279 C CA . TYR A 1 54 ? 7.808 3.508 3.560 1.00 0.00 54 TYR A CA 6
ATOM 6280 C C . TYR A 1 54 ? 6.495 4.145 3.997 1.00 0.00 54 TYR A C 6
ATOM 6281 O O . TYR A 1 54 ? 6.318 5.360 3.903 1.00 0.00 54 TYR A O 6
ATOM 6299 N N . LYS A 1 55 ? 5.583 3.309 4.482 1.00 0.00 55 LYS A N 6
ATOM 6300 C CA . LYS A 1 55 ? 4.285 3.776 4.948 1.00 0.00 55 LYS A CA 6
ATOM 6301 C C . LYS A 1 55 ? 4.453 4.868 5.999 1.00 0.00 55 LYS A C 6
ATOM 6302 O O . LYS A 1 55 ? 3.782 5.898 5.947 1.00 0.00 55 LYS A O 6
ATOM 6321 N N . GLU A 1 56 ? 5.358 4.635 6.948 1.00 0.00 56 GLU A N 6
ATOM 6322 C CA . GLU A 1 56 ? 5.624 5.603 8.006 1.00 0.00 56 GLU A CA 6
ATOM 6323 C C . GLU A 1 56 ? 6.001 6.952 7.410 1.00 0.00 56 GLU A C 6
ATOM 6324 O O . GLU A 1 56 ? 5.648 8.002 7.948 1.00 0.00 56 GLU A O 6
ATOM 6336 N N . CYS A 1 57 ? 6.721 6.915 6.292 1.00 0.00 57 CYS A N 6
ATOM 6337 C CA . CYS A 1 57 ? 7.141 8.132 5.613 1.00 0.00 57 CYS A CA 6
ATOM 6338 C C . CYS A 1 57 ? 5.985 8.722 4.810 1.00 0.00 57 CYS A C 6
ATOM 6339 O O . CYS A 1 57 ? 5.963 9.918 4.522 1.00 0.00 57 CYS A O 6
ATOM 6347 N N . MET A 1 58 ? 5.029 7.869 4.451 1.00 0.00 58 MET A N 6
ATOM 6348 C CA . MET A 1 58 ? 3.864 8.301 3.682 1.00 0.00 58 MET A CA 6
ATOM 6349 C C . MET A 1 58 ? 2.936 9.179 4.518 1.00 0.00 58 MET A C 6
ATOM 6350 O O . MET A 1 58 ? 2.661 10.322 4.151 1.00 0.00 58 MET A O 6
ATOM 6364 N N . LYS A 1 59 ? 2.449 8.646 5.636 1.00 0.00 59 LYS A N 6
ATOM 6365 C CA . LYS A 1 59 ? 1.549 9.405 6.500 1.00 0.00 59 LYS A CA 6
ATOM 6366 C C . LYS A 1 59 ? 2.325 10.382 7.378 1.00 0.00 59 LYS A C 6
ATOM 6367 O O . LYS A 1 59 ? 1.753 11.323 7.929 1.00 0.00 59 LYS A O 6
ATOM 6386 N N . GLY A 1 60 ? 3.626 10.150 7.505 1.00 0.00 60 GLY A N 6
ATOM 6387 C CA . GLY A 1 60 ? 4.460 11.019 8.316 1.00 0.00 60 GLY A CA 6
ATOM 6388 C C . GLY A 1 60 ? 4.980 12.212 7.538 1.00 0.00 60 GLY A C 6
ATOM 6389 O O . GLY A 1 60 ? 6.104 12.188 7.036 1.00 0.00 60 GLY A O 6
ATOM 6393 N N . TYR A 1 61 ? 4.158 13.254 7.439 1.00 0.00 61 TYR A N 6
ATOM 6394 C CA . TYR A 1 61 ? 4.533 14.468 6.718 1.00 0.00 61 TYR A CA 6
ATOM 6395 C C . TYR A 1 61 ? 4.836 14.162 5.252 1.00 0.00 61 TYR A C 6
ATOM 6396 O O . TYR A 1 61 ? 5.454 14.965 4.552 1.00 0.00 61 TYR A O 6
ATOM 6414 N N . GLY A 1 62 ? 4.387 12.998 4.789 1.00 0.00 62 GLY A N 6
ATOM 6415 C CA . GLY A 1 62 ? 4.621 12.608 3.410 1.00 0.00 62 GLY A CA 6
ATOM 6416 C C . GLY A 1 62 ? 3.926 13.524 2.421 1.00 0.00 62 GLY A C 6
ATOM 6417 O O . GLY A 1 62 ? 4.470 14.560 2.040 1.00 0.00 62 GLY A O 6
ATOM 6421 N N . PHE A 1 63 ? 2.721 13.143 2.006 1.00 0.00 63 PHE A N 6
ATOM 6422 C CA . PHE A 1 63 ? 1.954 13.941 1.055 1.00 0.00 63 PHE A CA 6
ATOM 6423 C C . PHE A 1 63 ? 0.495 13.505 1.031 1.00 0.00 63 PHE A C 6
ATOM 6424 O O . PHE A 1 63 ? -0.398 14.256 1.425 1.00 0.00 63 PHE A O 6
ATOM 6441 N N . GLU A 1 64 ? 0.267 12.287 0.564 1.00 0.00 64 GLU A N 6
ATOM 6442 C CA . GLU A 1 64 ? -1.081 11.732 0.484 1.00 0.00 64 GLU A CA 6
ATOM 6443 C C . GLU A 1 64 ? -1.040 10.217 0.296 1.00 0.00 64 GLU A C 6
ATOM 6444 O O . GLU A 1 64 ? -0.422 9.714 -0.643 1.00 0.00 64 GLU A O 6
ATOM 6456 N N . VAL A 1 65 ? -1.704 9.498 1.196 1.00 0.00 65 VAL A N 6
ATOM 6457 C CA . VAL A 1 65 ? -1.751 8.041 1.136 1.00 0.00 65 VAL A CA 6
ATOM 6458 C C . VAL A 1 65 ? -2.957 7.508 1.919 1.00 0.00 65 VAL A C 6
ATOM 6459 O O . VAL A 1 65 ? -3.410 8.144 2.870 1.00 0.00 65 VAL A O 6
ATOM 6472 N N . PRO A 1 66 ? -3.492 6.332 1.531 1.00 0.00 66 PRO A N 6
ATOM 6473 C CA . PRO A 1 66 ? -4.646 5.728 2.194 1.00 0.00 66 PRO A CA 6
ATOM 6474 C C . PRO A 1 66 ? -4.254 4.979 3.464 1.00 0.00 66 PRO A C 6
ATOM 6475 O O . PRO A 1 66 ? -3.450 4.048 3.423 1.00 0.00 66 PRO A O 6
ATOM 6486 N N . SER A 1 67 ? -4.828 5.393 4.589 1.00 0.00 67 SER A N 6
ATOM 6487 C CA . SER A 1 67 ? -4.539 4.762 5.871 1.00 0.00 67 SER A CA 6
ATOM 6488 C C . SER A 1 67 ? -5.580 5.151 6.915 1.00 0.00 67 SER A C 6
ATOM 6489 O O . SER A 1 67 ? -5.737 6.328 7.243 1.00 0.00 67 SER A O 6
ATOM 6497 N N . ALA A 1 68 ? -6.289 4.153 7.433 1.00 0.00 68 ALA A N 6
ATOM 6498 C CA . ALA A 1 68 ? -7.316 4.385 8.439 1.00 0.00 68 ALA A CA 6
ATOM 6499 C C . ALA A 1 68 ? -6.844 3.941 9.819 1.00 0.00 68 ALA A C 6
ATOM 6500 O O . ALA A 1 68 ? -5.701 3.512 9.983 1.00 0.00 68 ALA A O 6
ATOM 6507 N N . ASN A 1 69 ? -7.731 4.046 10.805 1.00 0.00 69 ASN A N 6
ATOM 6508 C CA . ASN A 1 69 ? -7.409 3.655 12.176 1.00 0.00 69 ASN A CA 6
ATOM 6509 C C . ASN A 1 69 ? -6.199 4.426 12.695 1.00 0.00 69 ASN A C 6
ATOM 6510 O O . ASN A 1 69 ? -6.395 5.519 13.265 1.00 0.00 69 ASN A O 6
ATOM 6523 N N . MET A 1 1 ? -30.536 0.589 -11.625 1.00 0.00 1 MET A N 7
ATOM 6524 C CA . MET A 1 1 ? -29.622 -0.573 -11.778 1.00 0.00 1 MET A CA 7
ATOM 6525 C C . MET A 1 1 ? -30.400 -1.833 -12.142 1.00 0.00 1 MET A C 7
ATOM 6526 O O . MET A 1 1 ? -31.350 -2.209 -11.455 1.00 0.00 1 MET A O 7
ATOM 6542 N N . THR A 1 2 ? -29.991 -2.481 -13.229 1.00 0.00 2 THR A N 7
ATOM 6543 C CA . THR A 1 2 ? -30.646 -3.700 -13.687 1.00 0.00 2 THR A CA 7
ATOM 6544 C C . THR A 1 2 ? -29.619 -4.752 -14.093 1.00 0.00 2 THR A C 7
ATOM 6545 O O . THR A 1 2 ? -29.489 -5.791 -13.445 1.00 0.00 2 THR A O 7
ATOM 6556 N N . GLU A 1 3 ? -28.894 -4.474 -15.172 1.00 0.00 3 GLU A N 7
ATOM 6557 C CA . GLU A 1 3 ? -27.874 -5.391 -15.670 1.00 0.00 3 GLU A CA 7
ATOM 6558 C C . GLU A 1 3 ? -26.994 -4.702 -16.707 1.00 0.00 3 GLU A C 7
ATOM 6559 O O . GLU A 1 3 ? -25.777 -4.613 -16.545 1.00 0.00 3 GLU A O 7
ATOM 6571 N N . THR A 1 4 ? -27.621 -4.215 -17.772 1.00 0.00 4 THR A N 7
ATOM 6572 C CA . THR A 1 4 ? -26.902 -3.530 -18.839 1.00 0.00 4 THR A CA 7
ATOM 6573 C C . THR A 1 4 ? -27.079 -2.020 -18.738 1.00 0.00 4 THR A C 7
ATOM 6574 O O . THR A 1 4 ? -28.153 -1.533 -18.384 1.00 0.00 4 THR A O 7
ATOM 6585 N N . ASP A 1 5 ? -26.018 -1.285 -19.052 1.00 0.00 5 ASP A N 7
ATOM 6586 C CA . ASP A 1 5 ? -26.053 0.170 -18.994 1.00 0.00 5 ASP A CA 7
ATOM 6587 C C . ASP A 1 5 ? -25.501 0.779 -20.280 1.00 0.00 5 ASP A C 7
ATOM 6588 O O . ASP A 1 5 ? -25.263 1.984 -20.353 1.00 0.00 5 ASP A O 7
ATOM 6597 N N . LYS A 1 6 ? -25.305 -0.069 -21.290 1.00 0.00 6 LYS A N 7
ATOM 6598 C CA . LYS A 1 6 ? -24.779 0.370 -22.581 1.00 0.00 6 LYS A CA 7
ATOM 6599 C C . LYS A 1 6 ? -23.366 0.929 -22.432 1.00 0.00 6 LYS A C 7
ATOM 6600 O O . LYS A 1 6 ? -22.383 0.222 -22.662 1.00 0.00 6 LYS A O 7
ATOM 6619 N N . LYS A 1 7 ? -23.271 2.198 -22.046 1.00 0.00 7 LYS A N 7
ATOM 6620 C CA . LYS A 1 7 ? -21.979 2.848 -21.862 1.00 0.00 7 LYS A CA 7
ATOM 6621 C C . LYS A 1 7 ? -21.234 2.249 -20.671 1.00 0.00 7 LYS A C 7
ATOM 6622 O O . LYS A 1 7 ? -21.515 2.584 -19.520 1.00 0.00 7 LYS A O 7
ATOM 6641 N N . GLN A 1 8 ? -20.289 1.358 -20.956 1.00 0.00 8 GLN A N 7
ATOM 6642 C CA . GLN A 1 8 ? -19.503 0.713 -19.910 1.00 0.00 8 GLN A CA 7
ATOM 6643 C C . GLN A 1 8 ? -18.015 0.995 -20.092 1.00 0.00 8 GLN A C 7
ATOM 6644 O O . GLN A 1 8 ? -17.600 1.562 -21.104 1.00 0.00 8 GLN A O 7
ATOM 6658 N N . GLU A 1 9 ? -17.218 0.597 -19.105 1.00 0.00 9 GLU A N 7
ATOM 6659 C CA . GLU A 1 9 ? -15.775 0.800 -19.153 1.00 0.00 9 GLU A CA 7
ATOM 6660 C C . GLU A 1 9 ? -15.038 -0.529 -19.006 1.00 0.00 9 GLU A C 7
ATOM 6661 O O . GLU A 1 9 ? -15.626 -1.532 -18.600 1.00 0.00 9 GLU A O 7
ATOM 6673 N N . GLN A 1 10 ? -13.752 -0.529 -19.339 1.00 0.00 10 GLN A N 7
ATOM 6674 C CA . GLN A 1 10 ? -12.939 -1.737 -19.241 1.00 0.00 10 GLN A CA 7
ATOM 6675 C C . GLN A 1 10 ? -11.638 -1.460 -18.494 1.00 0.00 10 GLN A C 7
ATOM 6676 O O . GLN A 1 10 ? -10.719 -0.845 -19.036 1.00 0.00 10 GLN A O 7
ATOM 6690 N N . GLU A 1 11 ? -11.567 -1.918 -17.248 1.00 0.00 11 GLU A N 7
ATOM 6691 C CA . GLU A 1 11 ? -10.380 -1.718 -16.423 1.00 0.00 11 GLU A CA 7
ATOM 6692 C C . GLU A 1 11 ? -10.187 -2.880 -15.453 1.00 0.00 11 GLU A C 7
ATOM 6693 O O . GLU A 1 11 ? -10.997 -3.807 -15.413 1.00 0.00 11 GLU A O 7
ATOM 6705 N N . ASN A 1 12 ? -9.112 -2.823 -14.671 1.00 0.00 12 ASN A N 7
ATOM 6706 C CA . ASN A 1 12 ? -8.814 -3.872 -13.701 1.00 0.00 12 ASN A CA 7
ATOM 6707 C C . ASN A 1 12 ? -8.246 -3.283 -12.414 1.00 0.00 12 ASN A C 7
ATOM 6708 O O . ASN A 1 12 ? -7.065 -2.943 -12.343 1.00 0.00 12 ASN A O 7
ATOM 6719 N N . HIS A 1 13 ? -9.098 -3.160 -11.399 1.00 0.00 13 HIS A N 7
ATOM 6720 C CA . HIS A 1 13 ? -8.685 -2.615 -10.110 1.00 0.00 13 HIS A CA 7
ATOM 6721 C C . HIS A 1 13 ? -9.396 -3.336 -8.969 1.00 0.00 13 HIS A C 7
ATOM 6722 O O . HIS A 1 13 ? -10.601 -3.582 -9.035 1.00 0.00 13 HIS A O 7
ATOM 6737 N N . ALA A 1 14 ? -8.646 -3.671 -7.924 1.00 0.00 14 ALA A N 7
ATOM 6738 C CA . ALA A 1 14 ? -9.207 -4.368 -6.772 1.00 0.00 14 ALA A CA 7
ATOM 6739 C C . ALA A 1 14 ? -9.397 -3.422 -5.591 1.00 0.00 14 ALA A C 7
ATOM 6740 O O . ALA A 1 14 ? -10.524 -3.086 -5.228 1.00 0.00 14 ALA A O 7
ATOM 6747 N N . GLU A 1 15 ? -8.288 -2.998 -4.993 1.00 0.00 15 GLU A N 7
ATOM 6748 C CA . GLU A 1 15 ? -8.335 -2.094 -3.849 1.00 0.00 15 GLU A CA 7
ATOM 6749 C C . GLU A 1 15 ? -7.066 -1.248 -3.766 1.00 0.00 15 GLU A C 7
ATOM 6750 O O . GLU A 1 15 ? -5.975 -1.714 -4.096 1.00 0.00 15 GLU A O 7
ATOM 6762 N N . CYS A 1 16 ? -7.221 -0.004 -3.324 1.00 0.00 16 CYS A N 7
ATOM 6763 C CA . CYS A 1 16 ? -6.092 0.908 -3.193 1.00 0.00 16 CYS A CA 7
ATOM 6764 C C . CYS A 1 16 ? -5.422 0.747 -1.833 1.00 0.00 16 CYS A C 7
ATOM 6765 O O . CYS A 1 16 ? -6.068 0.879 -0.792 1.00 0.00 16 CYS A O 7
ATOM 6773 N N . GLU A 1 17 ? -4.126 0.461 -1.851 1.00 0.00 17 GLU A N 7
ATOM 6774 C CA . GLU A 1 17 ? -3.367 0.283 -0.622 1.00 0.00 17 GLU A CA 7
ATOM 6775 C C . GLU A 1 17 ? -1.919 0.721 -0.816 1.00 0.00 17 GLU A C 7
ATOM 6776 O O . GLU A 1 17 ? -1.252 0.289 -1.755 1.00 0.00 17 GLU A O 7
ATOM 6788 N N . ASP A 1 18 ? -1.448 1.585 0.081 1.00 0.00 18 ASP A N 7
ATOM 6789 C CA . ASP A 1 18 ? -0.080 2.096 0.024 1.00 0.00 18 ASP A CA 7
ATOM 6790 C C . ASP A 1 18 ? 0.146 2.930 -1.234 1.00 0.00 18 ASP A C 7
ATOM 6791 O O . ASP A 1 18 ? 0.090 2.414 -2.351 1.00 0.00 18 ASP A O 7
ATOM 6800 N N . LYS A 1 19 ? 0.403 4.222 -1.039 1.00 0.00 19 LYS A N 7
ATOM 6801 C CA . LYS A 1 19 ? 0.642 5.141 -2.150 1.00 0.00 19 LYS A CA 7
ATOM 6802 C C . LYS A 1 19 ? -0.575 5.216 -3.074 1.00 0.00 19 LYS A C 7
ATOM 6803 O O . LYS A 1 19 ? -0.767 4.349 -3.927 1.00 0.00 19 LYS A O 7
ATOM 6822 N N . PRO A 1 20 ? -1.417 6.256 -2.916 1.00 0.00 20 PRO A N 7
ATOM 6823 C CA . PRO A 1 20 ? -2.615 6.428 -3.741 1.00 0.00 20 PRO A CA 7
ATOM 6824 C C . PRO A 1 20 ? -2.283 6.864 -5.165 1.00 0.00 20 PRO A C 7
ATOM 6825 O O . PRO A 1 20 ? -2.406 6.079 -6.105 1.00 0.00 20 PRO A O 7
ATOM 6836 N N . LYS A 1 21 ? -1.859 8.116 -5.319 1.00 0.00 21 LYS A N 7
ATOM 6837 C CA . LYS A 1 21 ? -1.511 8.647 -6.632 1.00 0.00 21 LYS A CA 7
ATOM 6838 C C . LYS A 1 21 ? -0.633 9.900 -6.522 1.00 0.00 21 LYS A C 7
ATOM 6839 O O . LYS A 1 21 ? -0.940 10.929 -7.124 1.00 0.00 21 LYS A O 7
ATOM 6858 N N . PRO A 1 22 ? 0.481 9.834 -5.761 1.00 0.00 22 PRO A N 7
ATOM 6859 C CA . PRO A 1 22 ? 1.391 10.956 -5.593 1.00 0.00 22 PRO A CA 7
ATOM 6860 C C . PRO A 1 22 ? 2.549 10.905 -6.585 1.00 0.00 22 PRO A C 7
ATOM 6861 O O . PRO A 1 22 ? 2.621 11.709 -7.514 1.00 0.00 22 PRO A O 7
ATOM 6872 N N . CYS A 1 23 ? 3.451 9.950 -6.373 1.00 0.00 23 CYS A N 7
ATOM 6873 C CA . CYS A 1 23 ? 4.613 9.771 -7.240 1.00 0.00 23 CYS A CA 7
ATOM 6874 C C . CYS A 1 23 ? 5.408 11.067 -7.371 1.00 0.00 23 CYS A C 7
ATOM 6875 O O . CYS A 1 23 ? 6.140 11.263 -8.342 1.00 0.00 23 CYS A O 7
ATOM 6883 N N . CYS A 1 24 ? 5.265 11.943 -6.383 1.00 0.00 24 CYS A N 7
ATOM 6884 C CA . CYS A 1 24 ? 5.969 13.218 -6.385 1.00 0.00 24 CYS A CA 7
ATOM 6885 C C . CYS A 1 24 ? 7.000 13.264 -5.262 1.00 0.00 24 CYS A C 7
ATOM 6886 O O . CYS A 1 24 ? 7.742 14.237 -5.124 1.00 0.00 24 CYS A O 7
ATOM 6894 N N . VAL A 1 25 ? 7.045 12.200 -4.464 1.00 0.00 25 VAL A N 7
ATOM 6895 C CA . VAL A 1 25 ? 7.980 12.120 -3.349 1.00 0.00 25 VAL A CA 7
ATOM 6896 C C . VAL A 1 25 ? 8.587 10.726 -3.225 1.00 0.00 25 VAL A C 7
ATOM 6897 O O . VAL A 1 25 ? 9.415 10.477 -2.347 1.00 0.00 25 VAL A O 7
ATOM 6910 N N . CYS A 1 26 ? 8.176 9.820 -4.108 1.00 0.00 26 CYS A N 7
ATOM 6911 C CA . CYS A 1 26 ? 8.686 8.454 -4.089 1.00 0.00 26 CYS A CA 7
ATOM 6912 C C . CYS A 1 26 ? 9.448 8.137 -5.372 1.00 0.00 26 CYS A C 7
ATOM 6913 O O . CYS A 1 26 ? 8.872 8.111 -6.460 1.00 0.00 26 CYS A O 7
ATOM 6921 N N . LYS A 1 27 ? 10.751 7.899 -5.237 1.00 0.00 27 LYS A N 7
ATOM 6922 C CA . LYS A 1 27 ? 11.591 7.578 -6.388 1.00 0.00 27 LYS A CA 7
ATOM 6923 C C . LYS A 1 27 ? 12.719 6.608 -6.010 1.00 0.00 27 LYS A C 7
ATOM 6924 O O . LYS A 1 27 ? 12.847 5.547 -6.621 1.00 0.00 27 LYS A O 7
ATOM 6943 N N . PRO A 1 28 ? 13.557 6.945 -5.000 1.00 0.00 28 PRO A N 7
ATOM 6944 C CA . PRO A 1 28 ? 14.662 6.077 -4.581 1.00 0.00 28 PRO A CA 7
ATOM 6945 C C . PRO A 1 28 ? 14.193 4.878 -3.763 1.00 0.00 28 PRO A C 7
ATOM 6946 O O . PRO A 1 28 ? 14.777 3.797 -3.839 1.00 0.00 28 PRO A O 7
ATOM 6957 N N . GLU A 1 29 ? 13.137 5.078 -2.978 1.00 0.00 29 GLU A N 7
ATOM 6958 C CA . GLU A 1 29 ? 12.591 4.017 -2.136 1.00 0.00 29 GLU A CA 7
ATOM 6959 C C . GLU A 1 29 ? 12.283 2.765 -2.953 1.00 0.00 29 GLU A C 7
ATOM 6960 O O . GLU A 1 29 ? 12.558 1.646 -2.519 1.00 0.00 29 GLU A O 7
ATOM 6972 N N . LYS A 1 30 ? 11.707 2.960 -4.134 1.00 0.00 30 LYS A N 7
ATOM 6973 C CA . LYS A 1 30 ? 11.361 1.845 -5.009 1.00 0.00 30 LYS A CA 7
ATOM 6974 C C . LYS A 1 30 ? 12.610 1.082 -5.440 1.00 0.00 30 LYS A C 7
ATOM 6975 O O . LYS A 1 30 ? 12.584 -0.141 -5.583 1.00 0.00 30 LYS A O 7
ATOM 6994 N N . GLU A 1 31 ? 13.703 1.814 -5.641 1.00 0.00 31 GLU A N 7
ATOM 6995 C CA . GLU A 1 31 ? 14.965 1.208 -6.056 1.00 0.00 31 GLU A CA 7
ATOM 6996 C C . GLU A 1 31 ? 15.571 0.381 -4.928 1.00 0.00 31 GLU A C 7
ATOM 6997 O O . GLU A 1 31 ? 16.048 -0.731 -5.149 1.00 0.00 31 GLU A O 7
ATOM 7009 N N . GLU A 1 32 ? 15.546 0.931 -3.718 1.00 0.00 32 GLU A N 7
ATOM 7010 C CA . GLU A 1 32 ? 16.098 0.247 -2.554 1.00 0.00 32 GLU A CA 7
ATOM 7011 C C . GLU A 1 32 ? 15.367 -1.066 -2.292 1.00 0.00 32 GLU A C 7
ATOM 7012 O O . GLU A 1 32 ? 15.990 -2.088 -2.003 1.00 0.00 32 GLU A O 7
ATOM 7024 N N . ARG A 1 33 ? 14.042 -1.030 -2.394 1.00 0.00 33 ARG A N 7
ATOM 7025 C CA . ARG A 1 33 ? 13.226 -2.218 -2.169 1.00 0.00 33 ARG A CA 7
ATOM 7026 C C . ARG A 1 33 ? 13.523 -3.284 -3.221 1.00 0.00 33 ARG A C 7
ATOM 7027 O O . ARG A 1 33 ? 13.848 -4.424 -2.886 1.00 0.00 33 ARG A O 7
ATOM 7048 N N . ASP A 1 34 ? 13.413 -2.904 -4.491 1.00 0.00 34 ASP A N 7
ATOM 7049 C CA . ASP A 1 34 ? 13.674 -3.824 -5.593 1.00 0.00 34 ASP A CA 7
ATOM 7050 C C . ASP A 1 34 ? 15.051 -4.466 -5.450 1.00 0.00 34 ASP A C 7
ATOM 7051 O O . ASP A 1 34 ? 15.211 -5.671 -5.652 1.00 0.00 34 ASP A O 7
ATOM 7060 N N . THR A 1 35 ? 16.042 -3.653 -5.097 1.00 0.00 35 THR A N 7
ATOM 7061 C CA . THR A 1 35 ? 17.404 -4.140 -4.921 1.00 0.00 35 THR A CA 7
ATOM 7062 C C . THR A 1 35 ? 17.474 -5.141 -3.773 1.00 0.00 35 THR A C 7
ATOM 7063 O O . THR A 1 35 ? 18.198 -6.135 -3.846 1.00 0.00 35 THR A O 7
ATOM 7074 N N . CYS A 1 36 ? 16.716 -4.874 -2.714 1.00 0.00 36 CYS A N 7
ATOM 7075 C CA . CYS A 1 36 ? 16.688 -5.754 -1.552 1.00 0.00 36 CYS A CA 7
ATOM 7076 C C . CYS A 1 36 ? 16.206 -7.148 -1.940 1.00 0.00 36 CYS A C 7
ATOM 7077 O O . CYS A 1 36 ? 16.801 -8.152 -1.550 1.00 0.00 36 CYS A O 7
ATOM 7085 N N . ILE A 1 37 ? 15.124 -7.202 -2.709 1.00 0.00 37 ILE A N 7
ATOM 7086 C CA . ILE A 1 37 ? 14.563 -8.474 -3.150 1.00 0.00 37 ILE A CA 7
ATOM 7087 C C . ILE A 1 37 ? 15.477 -9.151 -4.173 1.00 0.00 37 ILE A C 7
ATOM 7088 O O . ILE A 1 37 ? 15.524 -10.378 -4.260 1.00 0.00 37 ILE A O 7
ATOM 7104 N N . LEU A 1 38 ? 16.208 -8.346 -4.935 1.00 0.00 38 LEU A N 7
ATOM 7105 C CA . LEU A 1 38 ? 17.112 -8.869 -5.954 1.00 0.00 38 LEU A CA 7
ATOM 7106 C C . LEU A 1 38 ? 18.288 -9.620 -5.326 1.00 0.00 38 LEU A C 7
ATOM 7107 O O . LEU A 1 38 ? 18.654 -10.705 -5.780 1.00 0.00 38 LEU A O 7
ATOM 7123 N N . PHE A 1 39 ? 18.871 -9.043 -4.278 1.00 0.00 39 PHE A N 7
ATOM 7124 C CA . PHE A 1 39 ? 20.014 -9.656 -3.603 1.00 0.00 39 PHE A CA 7
ATOM 7125 C C . PHE A 1 39 ? 19.581 -10.686 -2.561 1.00 0.00 39 PHE A C 7
ATOM 7126 O O . PHE A 1 39 ? 20.044 -11.826 -2.579 1.00 0.00 39 PHE A O 7
ATOM 7143 N N . ASN A 1 40 ? 18.695 -10.281 -1.656 1.00 0.00 40 ASN A N 7
ATOM 7144 C CA . ASN A 1 40 ? 18.219 -11.177 -0.606 1.00 0.00 40 ASN A CA 7
ATOM 7145 C C . ASN A 1 40 ? 17.244 -12.211 -1.160 1.00 0.00 40 ASN A C 7
ATOM 7146 O O . ASN A 1 40 ? 17.516 -13.411 -1.123 1.00 0.00 40 ASN A O 7
ATOM 7157 N N . GLY A 1 41 ? 16.111 -11.743 -1.672 1.00 0.00 41 GLY A N 7
ATOM 7158 C CA . GLY A 1 41 ? 15.121 -12.650 -2.223 1.00 0.00 41 GLY A CA 7
ATOM 7159 C C . GLY A 1 41 ? 13.718 -12.079 -2.191 1.00 0.00 41 GLY A C 7
ATOM 7160 O O . GLY A 1 41 ? 13.489 -11.009 -1.626 1.00 0.00 41 GLY A O 7
ATOM 7164 N N . GLN A 1 42 ? 12.779 -12.800 -2.797 1.00 0.00 42 GLN A N 7
ATOM 7165 C CA . GLN A 1 42 ? 11.386 -12.366 -2.841 1.00 0.00 42 GLN A CA 7
ATOM 7166 C C . GLN A 1 42 ? 10.825 -12.181 -1.435 1.00 0.00 42 GLN A C 7
ATOM 7167 O O . GLN A 1 42 ? 9.808 -11.512 -1.247 1.00 0.00 42 GLN A O 7
ATOM 7181 N N . ASP A 1 43 ? 11.493 -12.778 -0.452 1.00 0.00 43 ASP A N 7
ATOM 7182 C CA . ASP A 1 43 ? 11.059 -12.679 0.937 1.00 0.00 43 ASP A CA 7
ATOM 7183 C C . ASP A 1 43 ? 12.110 -13.254 1.880 1.00 0.00 43 ASP A C 7
ATOM 7184 O O . ASP A 1 43 ? 12.439 -14.439 1.815 1.00 0.00 43 ASP A O 7
ATOM 7193 N N . SER A 1 44 ? 12.634 -12.402 2.751 1.00 0.00 44 SER A N 7
ATOM 7194 C CA . SER A 1 44 ? 13.644 -12.808 3.714 1.00 0.00 44 SER A CA 7
ATOM 7195 C C . SER A 1 44 ? 13.540 -11.964 4.980 1.00 0.00 44 SER A C 7
ATOM 7196 O O . SER A 1 44 ? 14.551 -11.626 5.597 1.00 0.00 44 SER A O 7
ATOM 7204 N N . GLU A 1 45 ? 12.306 -11.634 5.358 1.00 0.00 45 GLU A N 7
ATOM 7205 C CA . GLU A 1 45 ? 12.049 -10.824 6.546 1.00 0.00 45 GLU A CA 7
ATOM 7206 C C . GLU A 1 45 ? 12.624 -9.420 6.366 1.00 0.00 45 GLU A C 7
ATOM 7207 O O . GLU A 1 45 ? 12.952 -8.738 7.337 1.00 0.00 45 GLU A O 7
ATOM 7219 N N . LYS A 1 46 ? 12.731 -8.991 5.111 1.00 0.00 46 LYS A N 7
ATOM 7220 C CA . LYS A 1 46 ? 13.263 -7.672 4.792 1.00 0.00 46 LYS A CA 7
ATOM 7221 C C . LYS A 1 46 ? 12.277 -6.870 3.949 1.00 0.00 46 LYS A C 7
ATOM 7222 O O . LYS A 1 46 ? 12.252 -5.641 4.005 1.00 0.00 46 LYS A O 7
ATOM 7241 N N . CYS A 1 47 ? 11.466 -7.577 3.167 1.00 0.00 47 CYS A N 7
ATOM 7242 C CA . CYS A 1 47 ? 10.478 -6.935 2.305 1.00 0.00 47 CYS A CA 7
ATOM 7243 C C . CYS A 1 47 ? 9.503 -6.086 3.115 1.00 0.00 47 CYS A C 7
ATOM 7244 O O . CYS A 1 47 ? 9.182 -4.961 2.731 1.00 0.00 47 CYS A O 7
ATOM 7252 N N . LYS A 1 48 ? 9.037 -6.627 4.236 1.00 0.00 48 LYS A N 7
ATOM 7253 C CA . LYS A 1 48 ? 8.094 -5.916 5.093 1.00 0.00 48 LYS A CA 7
ATOM 7254 C C . LYS A 1 48 ? 8.744 -4.695 5.734 1.00 0.00 48 LYS A C 7
ATOM 7255 O O . LYS A 1 48 ? 8.060 -3.736 6.090 1.00 0.00 48 LYS A O 7
ATOM 7274 N N . GLU A 1 49 ? 10.065 -4.735 5.878 1.00 0.00 49 GLU A N 7
ATOM 7275 C CA . GLU A 1 49 ? 10.800 -3.629 6.482 1.00 0.00 49 GLU A CA 7
ATOM 7276 C C . GLU A 1 49 ? 10.684 -2.363 5.635 1.00 0.00 49 GLU A C 7
ATOM 7277 O O . GLU A 1 49 ? 10.410 -1.282 6.154 1.00 0.00 49 GLU A O 7
ATOM 7289 N N . PHE A 1 50 ? 10.893 -2.507 4.330 1.00 0.00 50 PHE A N 7
ATOM 7290 C CA . PHE A 1 50 ? 10.816 -1.374 3.413 1.00 0.00 50 PHE A CA 7
ATOM 7291 C C . PHE A 1 50 ? 9.390 -0.843 3.303 1.00 0.00 50 PHE A C 7
ATOM 7292 O O . PHE A 1 50 ? 9.176 0.363 3.187 1.00 0.00 50 PHE A O 7
ATOM 7309 N N . ILE A 1 51 ? 8.417 -1.748 3.337 1.00 0.00 51 ILE A N 7
ATOM 7310 C CA . ILE A 1 51 ? 7.014 -1.362 3.239 1.00 0.00 51 ILE A CA 7
ATOM 7311 C C . ILE A 1 51 ? 6.596 -0.504 4.430 1.00 0.00 51 ILE A C 7
ATOM 7312 O O . ILE A 1 51 ? 6.118 0.619 4.261 1.00 0.00 51 ILE A O 7
ATOM 7328 N N . GLU A 1 52 ? 6.781 -1.042 5.632 1.00 0.00 52 GLU A N 7
ATOM 7329 C CA . GLU A 1 52 ? 6.424 -0.326 6.852 1.00 0.00 52 GLU A CA 7
ATOM 7330 C C . GLU A 1 52 ? 7.199 0.982 6.958 1.00 0.00 52 GLU A C 7
ATOM 7331 O O . GLU A 1 52 ? 6.667 1.992 7.418 1.00 0.00 52 GLU A O 7
ATOM 7343 N N . LYS A 1 53 ? 8.459 0.956 6.534 1.00 0.00 53 LYS A N 7
ATOM 7344 C CA . LYS A 1 53 ? 9.303 2.144 6.576 1.00 0.00 53 LYS A CA 7
ATOM 7345 C C . LYS A 1 53 ? 8.700 3.250 5.719 1.00 0.00 53 LYS A C 7
ATOM 7346 O O . LYS A 1 53 ? 8.657 4.412 6.123 1.00 0.00 53 LYS A O 7
ATOM 7365 N N . TYR A 1 54 ? 8.234 2.872 4.533 1.00 0.00 54 TYR A N 7
ATOM 7366 C CA . TYR A 1 54 ? 7.623 3.819 3.609 1.00 0.00 54 TYR A CA 7
ATOM 7367 C C . TYR A 1 54 ? 6.379 4.451 4.227 1.00 0.00 54 TYR A C 7
ATOM 7368 O O . TYR A 1 54 ? 6.319 5.667 4.419 1.00 0.00 54 TYR A O 7
ATOM 7386 N N . LYS A 1 55 ? 5.393 3.617 4.544 1.00 0.00 55 LYS A N 7
ATOM 7387 C CA . LYS A 1 55 ? 4.146 4.093 5.134 1.00 0.00 55 LYS A CA 7
ATOM 7388 C C . LYS A 1 55 ? 4.415 4.999 6.332 1.00 0.00 55 LYS A C 7
ATOM 7389 O O . LYS A 1 55 ? 3.897 6.111 6.407 1.00 0.00 55 LYS A O 7
ATOM 7408 N N . GLU A 1 56 ? 5.231 4.514 7.263 1.00 0.00 56 GLU A N 7
ATOM 7409 C CA . GLU A 1 56 ? 5.567 5.273 8.463 1.00 0.00 56 GLU A CA 7
ATOM 7410 C C . GLU A 1 56 ? 6.211 6.612 8.114 1.00 0.00 56 GLU A C 7
ATOM 7411 O O . GLU A 1 56 ? 5.995 7.610 8.802 1.00 0.00 56 GLU A O 7
ATOM 7423 N N . CYS A 1 57 ? 7.002 6.628 7.046 1.00 0.00 57 CYS A N 7
ATOM 7424 C CA . CYS A 1 57 ? 7.681 7.847 6.622 1.00 0.00 57 CYS A CA 7
ATOM 7425 C C . CYS A 1 57 ? 6.783 8.710 5.740 1.00 0.00 57 CYS A C 7
ATOM 7426 O O . CYS A 1 57 ? 7.113 9.859 5.445 1.00 0.00 57 CYS A O 7
ATOM 7434 N N . MET A 1 58 ? 5.649 8.158 5.320 1.00 0.00 58 MET A N 7
ATOM 7435 C CA . MET A 1 58 ? 4.725 8.890 4.458 1.00 0.00 58 MET A CA 7
ATOM 7436 C C . MET A 1 58 ? 3.532 9.440 5.233 1.00 0.00 58 MET A C 7
ATOM 7437 O O . MET A 1 58 ? 2.934 10.440 4.836 1.00 0.00 58 MET A O 7
ATOM 7451 N N . LYS A 1 59 ? 3.186 8.789 6.336 1.00 0.00 59 LYS A N 7
ATOM 7452 C CA . LYS A 1 59 ? 2.058 9.223 7.149 1.00 0.00 59 LYS A CA 7
ATOM 7453 C C . LYS A 1 59 ? 2.494 10.264 8.175 1.00 0.00 59 LYS A C 7
ATOM 7454 O O . LYS A 1 59 ? 1.754 11.199 8.478 1.00 0.00 59 LYS A O 7
ATOM 7473 N N . GLY A 1 60 ? 3.702 10.094 8.704 1.00 0.00 60 GLY A N 7
ATOM 7474 C CA . GLY A 1 60 ? 4.223 11.033 9.679 1.00 0.00 60 GLY A CA 7
ATOM 7475 C C . GLY A 1 60 ? 4.885 12.223 9.016 1.00 0.00 60 GLY A C 7
ATOM 7476 O O . GLY A 1 60 ? 6.089 12.205 8.756 1.00 0.00 60 GLY A O 7
ATOM 7480 N N . TYR A 1 61 ? 4.093 13.258 8.738 1.00 0.00 61 TYR A N 7
ATOM 7481 C CA . TYR A 1 61 ? 4.602 14.460 8.086 1.00 0.00 61 TYR A CA 7
ATOM 7482 C C . TYR A 1 61 ? 5.203 14.114 6.727 1.00 0.00 61 TYR A C 7
ATOM 7483 O O . TYR A 1 61 ? 6.009 14.869 6.181 1.00 0.00 61 TYR A O 7
ATOM 7501 N N . GLY A 1 62 ? 4.800 12.967 6.188 1.00 0.00 62 GLY A N 7
ATOM 7502 C CA . GLY A 1 62 ? 5.305 12.525 4.902 1.00 0.00 62 GLY A CA 7
ATOM 7503 C C . GLY A 1 62 ? 4.859 13.416 3.760 1.00 0.00 62 GLY A C 7
ATOM 7504 O O . GLY A 1 62 ? 5.464 14.457 3.506 1.00 0.00 62 GLY A O 7
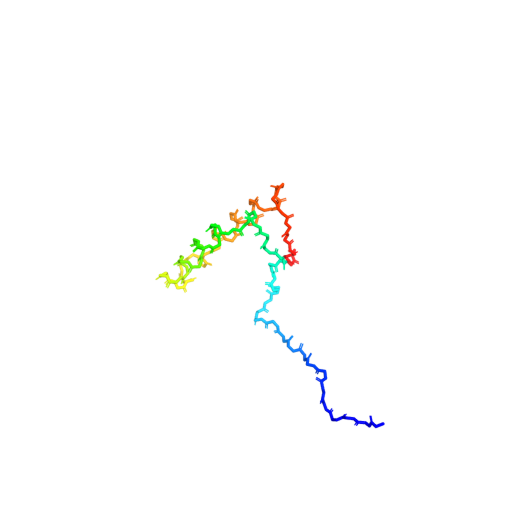ATOM 7508 N N . PHE A 1 63 ? 3.796 13.007 3.070 1.00 0.00 63 PHE A N 7
ATOM 7509 C CA . PHE A 1 63 ? 3.279 13.778 1.945 1.00 0.00 63 PHE A CA 7
ATOM 7510 C C . PHE A 1 63 ? 1.893 13.301 1.533 1.00 0.00 63 PHE A C 7
ATOM 7511 O O . PHE A 1 63 ? 0.886 13.937 1.846 1.00 0.00 63 PHE A O 7
ATOM 7528 N N . GLU A 1 64 ? 1.850 12.176 0.833 1.00 0.00 64 GLU A N 7
ATOM 7529 C CA . GLU A 1 64 ? 0.587 11.613 0.364 1.00 0.00 64 GLU A CA 7
ATOM 7530 C C . GLU A 1 64 ? 0.535 10.100 0.565 1.00 0.00 64 GLU A C 7
ATOM 7531 O O . GLU A 1 64 ? 1.435 9.373 0.146 1.00 0.00 64 GLU A O 7
ATOM 7543 N N . VAL A 1 65 ? -0.533 9.635 1.214 1.00 0.00 65 VAL A N 7
ATOM 7544 C CA . VAL A 1 65 ? -0.726 8.210 1.466 1.00 0.00 65 VAL A CA 7
ATOM 7545 C C . VAL A 1 65 ? -2.211 7.885 1.619 1.00 0.00 65 VAL A C 7
ATOM 7546 O O . VAL A 1 65 ? -3.012 8.767 1.931 1.00 0.00 65 VAL A O 7
ATOM 7559 N N . PRO A 1 66 ? -2.605 6.615 1.401 1.00 0.00 66 PRO A N 7
ATOM 7560 C CA . PRO A 1 66 ? -4.003 6.192 1.510 1.00 0.00 66 PRO A CA 7
ATOM 7561 C C . PRO A 1 66 ? -4.483 6.137 2.956 1.00 0.00 66 PRO A C 7
ATOM 7562 O O . PRO A 1 66 ? -3.688 5.962 3.880 1.00 0.00 66 PRO A O 7
ATOM 7573 N N . SER A 1 67 ? -5.793 6.288 3.142 1.00 0.00 67 SER A N 7
ATOM 7574 C CA . SER A 1 67 ? -6.390 6.256 4.473 1.00 0.00 67 SER A CA 7
ATOM 7575 C C . SER A 1 67 ? -7.914 6.256 4.382 1.00 0.00 67 SER A C 7
ATOM 7576 O O . SER A 1 67 ? -8.481 6.476 3.311 1.00 0.00 67 SER A O 7
ATOM 7584 N N . ALA A 1 68 ? -8.568 6.007 5.515 1.00 0.00 68 ALA A N 7
ATOM 7585 C CA . ALA A 1 68 ? -10.027 5.977 5.578 1.00 0.00 68 ALA A CA 7
ATOM 7586 C C . ALA A 1 68 ? -10.607 4.950 4.609 1.00 0.00 68 ALA A C 7
ATOM 7587 O O . ALA A 1 68 ? -10.762 5.222 3.419 1.00 0.00 68 ALA A O 7
ATOM 7594 N N . ASN A 1 69 ? -10.927 3.768 5.132 1.00 0.00 69 ASN A N 7
ATOM 7595 C CA . ASN A 1 69 ? -11.494 2.694 4.322 1.00 0.00 69 ASN A CA 7
ATOM 7596 C C . ASN A 1 69 ? -10.598 2.377 3.128 1.00 0.00 69 ASN A C 7
ATOM 7597 O O . ASN A 1 69 ? -9.630 1.608 3.303 1.00 0.00 69 ASN A O 7
ATOM 7610 N N . MET A 1 1 ? -14.878 4.458 34.982 1.00 0.00 1 MET A N 8
ATOM 7611 C CA . MET A 1 1 ? -15.782 3.483 34.319 1.00 0.00 1 MET A CA 8
ATOM 7612 C C . MET A 1 1 ? -15.948 3.817 32.841 1.00 0.00 1 MET A C 8
ATOM 7613 O O . MET A 1 1 ? -16.660 3.123 32.114 1.00 0.00 1 MET A O 8
ATOM 7629 N N . THR A 1 2 ? -15.286 4.881 32.403 1.00 0.00 2 THR A N 8
ATOM 7630 C CA . THR A 1 2 ? -15.363 5.311 31.013 1.00 0.00 2 THR A CA 8
ATOM 7631 C C . THR A 1 2 ? -13.987 5.308 30.357 1.00 0.00 2 THR A C 8
ATOM 7632 O O . THR A 1 2 ? -12.962 5.312 31.039 1.00 0.00 2 THR A O 8
ATOM 7643 N N . GLU A 1 3 ? -13.973 5.300 29.028 1.00 0.00 3 GLU A N 8
ATOM 7644 C CA . GLU A 1 3 ? -12.727 5.296 28.274 1.00 0.00 3 GLU A CA 8
ATOM 7645 C C . GLU A 1 3 ? -12.293 6.717 27.928 1.00 0.00 3 GLU A C 8
ATOM 7646 O O . GLU A 1 3 ? -12.949 7.687 28.310 1.00 0.00 3 GLU A O 8
ATOM 7658 N N . THR A 1 4 ? -11.183 6.833 27.204 1.00 0.00 4 THR A N 8
ATOM 7659 C CA . THR A 1 4 ? -10.662 8.135 26.805 1.00 0.00 4 THR A CA 8
ATOM 7660 C C . THR A 1 4 ? -11.628 8.845 25.863 1.00 0.00 4 THR A C 8
ATOM 7661 O O . THR A 1 4 ? -12.171 9.900 26.194 1.00 0.00 4 THR A O 8
ATOM 7672 N N . ASP A 1 5 ? -11.836 8.263 24.686 1.00 0.00 5 ASP A N 8
ATOM 7673 C CA . ASP A 1 5 ? -12.742 8.834 23.698 1.00 0.00 5 ASP A CA 8
ATOM 7674 C C . ASP A 1 5 ? -13.508 7.734 22.971 1.00 0.00 5 ASP A C 8
ATOM 7675 O O . ASP A 1 5 ? -13.103 6.572 22.979 1.00 0.00 5 ASP A O 8
ATOM 7684 N N . LYS A 1 6 ? -14.616 8.109 22.341 1.00 0.00 6 LYS A N 8
ATOM 7685 C CA . LYS A 1 6 ? -15.440 7.155 21.610 1.00 0.00 6 LYS A CA 8
ATOM 7686 C C . LYS A 1 6 ? -15.806 7.701 20.235 1.00 0.00 6 LYS A C 8
ATOM 7687 O O . LYS A 1 6 ? -15.393 7.157 19.209 1.00 0.00 6 LYS A O 8
ATOM 7706 N N . LYS A 1 7 ? -16.583 8.779 20.220 1.00 0.00 7 LYS A N 8
ATOM 7707 C CA . LYS A 1 7 ? -17.004 9.403 18.973 1.00 0.00 7 LYS A CA 8
ATOM 7708 C C . LYS A 1 7 ? -15.806 9.987 18.232 1.00 0.00 7 LYS A C 8
ATOM 7709 O O . LYS A 1 7 ? -15.253 11.009 18.636 1.00 0.00 7 LYS A O 8
ATOM 7728 N N . GLN A 1 8 ? -15.408 9.328 17.148 1.00 0.00 8 GLN A N 8
ATOM 7729 C CA . GLN A 1 8 ? -14.272 9.783 16.354 1.00 0.00 8 GLN A CA 8
ATOM 7730 C C . GLN A 1 8 ? -14.538 9.595 14.864 1.00 0.00 8 GLN A C 8
ATOM 7731 O O . GLN A 1 8 ? -14.502 10.554 14.092 1.00 0.00 8 GLN A O 8
ATOM 7745 N N . GLU A 1 9 ? -14.804 8.354 14.465 1.00 0.00 9 GLU A N 8
ATOM 7746 C CA . GLU A 1 9 ? -15.073 8.041 13.066 1.00 0.00 9 GLU A CA 8
ATOM 7747 C C . GLU A 1 9 ? -16.344 7.210 12.926 1.00 0.00 9 GLU A C 8
ATOM 7748 O O . GLU A 1 9 ? -16.660 6.725 11.839 1.00 0.00 9 GLU A O 8
ATOM 7760 N N . GLN A 1 10 ? -17.068 7.055 14.033 1.00 0.00 10 GLN A N 8
ATOM 7761 C CA . GLN A 1 10 ? -18.308 6.284 14.045 1.00 0.00 10 GLN A CA 8
ATOM 7762 C C . GLN A 1 10 ? -18.060 4.835 13.638 1.00 0.00 10 GLN A C 8
ATOM 7763 O O . GLN A 1 10 ? -17.861 4.536 12.459 1.00 0.00 10 GLN A O 8
ATOM 7777 N N . GLU A 1 11 ? -18.073 3.939 14.621 1.00 0.00 11 GLU A N 8
ATOM 7778 C CA . GLU A 1 11 ? -17.853 2.517 14.373 1.00 0.00 11 GLU A CA 8
ATOM 7779 C C . GLU A 1 11 ? -16.505 2.281 13.696 1.00 0.00 11 GLU A C 8
ATOM 7780 O O . GLU A 1 11 ? -15.654 3.171 13.657 1.00 0.00 11 GLU A O 8
ATOM 7792 N N . ASN A 1 12 ? -16.319 1.076 13.166 1.00 0.00 12 ASN A N 8
ATOM 7793 C CA . ASN A 1 12 ? -15.075 0.717 12.493 1.00 0.00 12 ASN A CA 8
ATOM 7794 C C . ASN A 1 12 ? -15.074 1.200 11.046 1.00 0.00 12 ASN A C 8
ATOM 7795 O O . ASN A 1 12 ? -14.164 0.888 10.278 1.00 0.00 12 ASN A O 8
ATOM 7806 N N . HIS A 1 13 ? -16.100 1.965 10.681 1.00 0.00 13 HIS A N 8
ATOM 7807 C CA . HIS A 1 13 ? -16.220 2.494 9.327 1.00 0.00 13 HIS A CA 8
ATOM 7808 C C . HIS A 1 13 ? -15.024 3.378 8.982 1.00 0.00 13 HIS A C 8
ATOM 7809 O O . HIS A 1 13 ? -14.720 4.332 9.697 1.00 0.00 13 HIS A O 8
ATOM 7824 N N . ALA A 1 14 ? -14.351 3.054 7.882 1.00 0.00 14 ALA A N 8
ATOM 7825 C CA . ALA A 1 14 ? -13.188 3.818 7.443 1.00 0.00 14 ALA A CA 8
ATOM 7826 C C . ALA A 1 14 ? -12.857 3.532 5.982 1.00 0.00 14 ALA A C 8
ATOM 7827 O O . ALA A 1 14 ? -12.046 4.231 5.373 1.00 0.00 14 ALA A O 8
ATOM 7834 N N . GLU A 1 15 ? -13.490 2.499 5.426 1.00 0.00 15 GLU A N 8
ATOM 7835 C CA . GLU A 1 15 ? -13.266 2.108 4.035 1.00 0.00 15 GLU A CA 8
ATOM 7836 C C . GLU A 1 15 ? -11.825 1.650 3.820 1.00 0.00 15 GLU A C 8
ATOM 7837 O O . GLU A 1 15 ? -10.932 1.985 4.599 1.00 0.00 15 GLU A O 8
ATOM 7849 N N . CYS A 1 16 ? -11.605 0.878 2.758 1.00 0.00 16 CYS A N 8
ATOM 7850 C CA . CYS A 1 16 ? -10.273 0.372 2.446 1.00 0.00 16 CYS A CA 8
ATOM 7851 C C . CYS A 1 16 ? -9.996 0.439 0.946 1.00 0.00 16 CYS A C 8
ATOM 7852 O O . CYS A 1 16 ? -10.590 -0.299 0.161 1.00 0.00 16 CYS A O 8
ATOM 7860 N N . GLU A 1 17 ? -9.087 1.329 0.557 1.00 0.00 17 GLU A N 8
ATOM 7861 C CA . GLU A 1 17 ? -8.723 1.492 -0.847 1.00 0.00 17 GLU A CA 8
ATOM 7862 C C . GLU A 1 17 ? -7.209 1.582 -1.003 1.00 0.00 17 GLU A C 8
ATOM 7863 O O . GLU A 1 17 ? -6.467 1.476 -0.026 1.00 0.00 17 GLU A O 8
ATOM 7875 N N . ASP A 1 18 ? -6.753 1.778 -2.237 1.00 0.00 18 ASP A N 8
ATOM 7876 C CA . ASP A 1 18 ? -5.325 1.879 -2.517 1.00 0.00 18 ASP A CA 8
ATOM 7877 C C . ASP A 1 18 ? -5.044 2.978 -3.535 1.00 0.00 18 ASP A C 8
ATOM 7878 O O . ASP A 1 18 ? -5.836 3.206 -4.449 1.00 0.00 18 ASP A O 8
ATOM 7887 N N . LYS A 1 19 ? -3.908 3.653 -3.370 1.00 0.00 19 LYS A N 8
ATOM 7888 C CA . LYS A 1 19 ? -3.517 4.735 -4.270 1.00 0.00 19 LYS A CA 8
ATOM 7889 C C . LYS A 1 19 ? -4.611 5.798 -4.348 1.00 0.00 19 LYS A C 8
ATOM 7890 O O . LYS A 1 19 ? -5.500 5.721 -5.195 1.00 0.00 19 LYS A O 8
ATOM 7909 N N . PRO A 1 20 ? -4.561 6.806 -3.459 1.00 0.00 20 PRO A N 8
ATOM 7910 C CA . PRO A 1 20 ? -5.556 7.875 -3.439 1.00 0.00 20 PRO A CA 8
ATOM 7911 C C . PRO A 1 20 ? -5.392 8.840 -4.608 1.00 0.00 20 PRO A C 8
ATOM 7912 O O . PRO A 1 20 ? -6.377 9.279 -5.201 1.00 0.00 20 PRO A O 8
ATOM 7923 N N . LYS A 1 21 ? -4.141 9.154 -4.939 1.00 0.00 21 LYS A N 8
ATOM 7924 C CA . LYS A 1 21 ? -3.841 10.069 -6.039 1.00 0.00 21 LYS A CA 8
ATOM 7925 C C . LYS A 1 21 ? -2.332 10.276 -6.215 1.00 0.00 21 LYS A C 8
ATOM 7926 O O . LYS A 1 21 ? -1.824 10.197 -7.334 1.00 0.00 21 LYS A O 8
ATOM 7945 N N . PRO A 1 22 ? -1.587 10.542 -5.119 1.00 0.00 22 PRO A N 8
ATOM 7946 C CA . PRO A 1 22 ? -0.141 10.769 -5.191 1.00 0.00 22 PRO A CA 8
ATOM 7947 C C . PRO A 1 22 ? 0.654 9.468 -5.325 1.00 0.00 22 PRO A C 8
ATOM 7948 O O . PRO A 1 22 ? 0.550 8.776 -6.338 1.00 0.00 22 PRO A O 8
ATOM 7959 N N . CYS A 1 23 ? 1.445 9.136 -4.301 1.00 0.00 23 CYS A N 8
ATOM 7960 C CA . CYS A 1 23 ? 2.256 7.920 -4.320 1.00 0.00 23 CYS A CA 8
ATOM 7961 C C . CYS A 1 23 ? 3.135 7.871 -5.571 1.00 0.00 23 CYS A C 8
ATOM 7962 O O . CYS A 1 23 ? 3.532 6.796 -6.023 1.00 0.00 23 CYS A O 8
ATOM 7970 N N . CYS A 1 24 ? 3.442 9.043 -6.120 1.00 0.00 24 CYS A N 8
ATOM 7971 C CA . CYS A 1 24 ? 4.268 9.135 -7.319 1.00 0.00 24 CYS A CA 8
ATOM 7972 C C . CYS A 1 24 ? 5.614 9.789 -7.018 1.00 0.00 24 CYS A C 8
ATOM 7973 O O . CYS A 1 24 ? 6.614 9.500 -7.675 1.00 0.00 24 CYS A O 8
ATOM 7981 N N . VAL A 1 25 ? 5.632 10.673 -6.024 1.00 0.00 25 VAL A N 8
ATOM 7982 C CA . VAL A 1 25 ? 6.854 11.373 -5.643 1.00 0.00 25 VAL A CA 8
ATOM 7983 C C . VAL A 1 25 ? 7.950 10.390 -5.241 1.00 0.00 25 VAL A C 8
ATOM 7984 O O . VAL A 1 25 ? 9.137 10.653 -5.439 1.00 0.00 25 VAL A O 8
ATOM 7997 N N . CYS A 1 26 ? 7.544 9.257 -4.678 1.00 0.00 26 CYS A N 8
ATOM 7998 C CA . CYS A 1 26 ? 8.488 8.233 -4.248 1.00 0.00 26 CYS A CA 8
ATOM 7999 C C . CYS A 1 26 ? 9.302 7.713 -5.427 1.00 0.00 26 CYS A C 8
ATOM 8000 O O . CYS A 1 26 ? 8.804 7.634 -6.550 1.00 0.00 26 CYS A O 8
ATOM 8008 N N . LYS A 1 27 ? 10.555 7.356 -5.162 1.00 0.00 27 LYS A N 8
ATOM 8009 C CA . LYS A 1 27 ? 11.443 6.840 -6.199 1.00 0.00 27 LYS A CA 8
ATOM 8010 C C . LYS A 1 27 ? 12.707 6.217 -5.594 1.00 0.00 27 LYS A C 8
ATOM 8011 O O . LYS A 1 27 ? 13.065 5.092 -5.942 1.00 0.00 27 LYS A O 8
ATOM 8030 N N . PRO A 1 28 ? 13.410 6.931 -4.684 1.00 0.00 28 PRO A N 8
ATOM 8031 C CA . PRO A 1 28 ? 14.629 6.405 -4.054 1.00 0.00 28 PRO A CA 8
ATOM 8032 C C . PRO A 1 28 ? 14.366 5.119 -3.279 1.00 0.00 28 PRO A C 8
ATOM 8033 O O . PRO A 1 28 ? 15.018 4.099 -3.508 1.00 0.00 28 PRO A O 8
ATOM 8044 N N . GLU A 1 29 ? 13.406 5.175 -2.361 1.00 0.00 29 GLU A N 8
ATOM 8045 C CA . GLU A 1 29 ? 13.053 4.016 -1.549 1.00 0.00 29 GLU A CA 8
ATOM 8046 C C . GLU A 1 29 ? 12.570 2.864 -2.426 1.00 0.00 29 GLU A C 8
ATOM 8047 O O . GLU A 1 29 ? 12.742 1.695 -2.081 1.00 0.00 29 GLU A O 8
ATOM 8059 N N . LYS A 1 30 ? 11.968 3.202 -3.561 1.00 0.00 30 LYS A N 8
ATOM 8060 C CA . LYS A 1 30 ? 11.467 2.196 -4.490 1.00 0.00 30 LYS A CA 8
ATOM 8061 C C . LYS A 1 30 ? 12.624 1.401 -5.086 1.00 0.00 30 LYS A C 8
ATOM 8062 O O . LYS A 1 30 ? 12.556 0.177 -5.203 1.00 0.00 30 LYS A O 8
ATOM 8081 N N . GLU A 1 31 ? 13.685 2.108 -5.459 1.00 0.00 31 GLU A N 8
ATOM 8082 C CA . GLU A 1 31 ? 14.863 1.474 -6.035 1.00 0.00 31 GLU A CA 8
ATOM 8083 C C . GLU A 1 31 ? 15.578 0.615 -4.995 1.00 0.00 31 GLU A C 8
ATOM 8084 O O . GLU A 1 31 ? 16.054 -0.477 -5.301 1.00 0.00 31 GLU A O 8
ATOM 8096 N N . GLU A 1 32 ? 15.648 1.120 -3.766 1.00 0.00 32 GLU A N 8
ATOM 8097 C CA . GLU A 1 32 ? 16.300 0.399 -2.677 1.00 0.00 32 GLU A CA 8
ATOM 8098 C C . GLU A 1 32 ? 15.596 -0.926 -2.407 1.00 0.00 32 GLU A C 8
ATOM 8099 O O . GLU A 1 32 ? 16.224 -1.986 -2.413 1.00 0.00 32 GLU A O 8
ATOM 8111 N N . ARG A 1 33 ? 14.289 -0.856 -2.166 1.00 0.00 33 ARG A N 8
ATOM 8112 C CA . ARG A 1 33 ? 13.497 -2.050 -1.896 1.00 0.00 33 ARG A CA 8
ATOM 8113 C C . ARG A 1 33 ? 13.645 -3.061 -3.024 1.00 0.00 33 ARG A C 8
ATOM 8114 O O . ARG A 1 33 ? 13.906 -4.238 -2.780 1.00 0.00 33 ARG A O 8
ATOM 8135 N N . ASP A 1 34 ? 13.483 -2.593 -4.261 1.00 0.00 34 ASP A N 8
ATOM 8136 C CA . ASP A 1 34 ? 13.598 -3.461 -5.429 1.00 0.00 34 ASP A CA 8
ATOM 8137 C C . ASP A 1 34 ? 14.915 -4.229 -5.401 1.00 0.00 34 ASP A C 8
ATOM 8138 O O . ASP A 1 34 ? 14.944 -5.443 -5.613 1.00 0.00 34 ASP A O 8
ATOM 8147 N N . THR A 1 35 ? 16.004 -3.513 -5.133 1.00 0.00 35 THR A N 8
ATOM 8148 C CA . THR A 1 35 ? 17.321 -4.133 -5.063 1.00 0.00 35 THR A CA 8
ATOM 8149 C C . THR A 1 35 ? 17.334 -5.226 -4.003 1.00 0.00 35 THR A C 8
ATOM 8150 O O . THR A 1 35 ? 17.910 -6.296 -4.204 1.00 0.00 35 THR A O 8
ATOM 8161 N N . CYS A 1 36 ? 16.691 -4.951 -2.873 1.00 0.00 36 CYS A N 8
ATOM 8162 C CA . CYS A 1 36 ? 16.621 -5.914 -1.782 1.00 0.00 36 CYS A CA 8
ATOM 8163 C C . CYS A 1 36 ? 15.771 -7.114 -2.182 1.00 0.00 36 CYS A C 8
ATOM 8164 O O . CYS A 1 36 ? 15.985 -8.227 -1.703 1.00 0.00 36 CYS A O 8
ATOM 8172 N N . ILE A 1 37 ? 14.808 -6.879 -3.068 1.00 0.00 37 ILE A N 8
ATOM 8173 C CA . ILE A 1 37 ? 13.926 -7.940 -3.534 1.00 0.00 37 ILE A CA 8
ATOM 8174 C C . ILE A 1 37 ? 14.684 -8.953 -4.384 1.00 0.00 37 ILE A C 8
ATOM 8175 O O . ILE A 1 37 ? 14.522 -10.163 -4.219 1.00 0.00 37 ILE A O 8
ATOM 8191 N N . LEU A 1 38 ? 15.510 -8.452 -5.293 1.00 0.00 38 LEU A N 8
ATOM 8192 C CA . LEU A 1 38 ? 16.287 -9.312 -6.179 1.00 0.00 38 LEU A CA 8
ATOM 8193 C C . LEU A 1 38 ? 17.480 -9.934 -5.457 1.00 0.00 38 LEU A C 8
ATOM 8194 O O . LEU A 1 38 ? 17.933 -11.020 -5.816 1.00 0.00 38 LEU A O 8
ATOM 8210 N N . PHE A 1 39 ? 17.988 -9.240 -4.443 1.00 0.00 39 PHE A N 8
ATOM 8211 C CA . PHE A 1 39 ? 19.139 -9.729 -3.689 1.00 0.00 39 PHE A CA 8
ATOM 8212 C C . PHE A 1 39 ? 18.731 -10.664 -2.551 1.00 0.00 39 PHE A C 8
ATOM 8213 O O . PHE A 1 39 ? 19.547 -11.450 -2.069 1.00 0.00 39 PHE A O 8
ATOM 8230 N N . ASN A 1 40 ? 17.474 -10.583 -2.120 1.00 0.00 40 ASN A N 8
ATOM 8231 C CA . ASN A 1 40 ? 16.995 -11.432 -1.030 1.00 0.00 40 ASN A CA 8
ATOM 8232 C C . ASN A 1 40 ? 15.812 -12.294 -1.465 1.00 0.00 40 ASN A C 8
ATOM 8233 O O . ASN A 1 40 ? 15.911 -13.520 -1.502 1.00 0.00 40 ASN A O 8
ATOM 8244 N N . GLY A 1 41 ? 14.696 -11.650 -1.793 1.00 0.00 41 GLY A N 8
ATOM 8245 C CA . GLY A 1 41 ? 13.516 -12.385 -2.212 1.00 0.00 41 GLY A CA 8
ATOM 8246 C C . GLY A 1 41 ? 12.360 -11.476 -2.576 1.00 0.00 41 GLY A C 8
ATOM 8247 O O . GLY A 1 41 ? 12.445 -10.261 -2.412 1.00 0.00 41 GLY A O 8
ATOM 8251 N N . GLN A 1 42 ? 11.274 -12.068 -3.065 1.00 0.00 42 GLN A N 8
ATOM 8252 C CA . GLN A 1 42 ? 10.094 -11.304 -3.457 1.00 0.00 42 GLN A CA 8
ATOM 8253 C C . GLN A 1 42 ? 9.585 -10.448 -2.301 1.00 0.00 42 GLN A C 8
ATOM 8254 O O . GLN A 1 42 ? 8.838 -9.490 -2.509 1.00 0.00 42 GLN A O 8
ATOM 8268 N N . ASP A 1 43 ? 9.995 -10.795 -1.083 1.00 0.00 43 ASP A N 8
ATOM 8269 C CA . ASP A 1 43 ? 9.575 -10.054 0.100 1.00 0.00 43 ASP A CA 8
ATOM 8270 C C . ASP A 1 43 ? 10.442 -10.406 1.308 1.00 0.00 43 ASP A C 8
ATOM 8271 O O . ASP A 1 43 ? 10.882 -9.520 2.042 1.00 0.00 43 ASP A O 8
ATOM 8280 N N . SER A 1 44 ? 10.684 -11.702 1.502 1.00 0.00 44 SER A N 8
ATOM 8281 C CA . SER A 1 44 ? 11.494 -12.181 2.617 1.00 0.00 44 SER A CA 8
ATOM 8282 C C . SER A 1 44 ? 11.054 -11.546 3.934 1.00 0.00 44 SER A C 8
ATOM 8283 O O . SER A 1 44 ? 9.930 -11.060 4.055 1.00 0.00 44 SER A O 8
ATOM 8291 N N . GLU A 1 45 ? 11.944 -11.561 4.924 1.00 0.00 45 GLU A N 8
ATOM 8292 C CA . GLU A 1 45 ? 11.642 -10.987 6.230 1.00 0.00 45 GLU A CA 8
ATOM 8293 C C . GLU A 1 45 ? 12.638 -9.889 6.589 1.00 0.00 45 GLU A C 8
ATOM 8294 O O . GLU A 1 45 ? 12.522 -9.253 7.636 1.00 0.00 45 GLU A O 8
ATOM 8306 N N . LYS A 1 46 ? 13.615 -9.671 5.714 1.00 0.00 46 LYS A N 8
ATOM 8307 C CA . LYS A 1 46 ? 14.630 -8.648 5.945 1.00 0.00 46 LYS A CA 8
ATOM 8308 C C . LYS A 1 46 ? 14.374 -7.420 5.078 1.00 0.00 46 LYS A C 8
ATOM 8309 O O . LYS A 1 46 ? 15.143 -6.459 5.106 1.00 0.00 46 LYS A O 8
ATOM 8328 N N . CYS A 1 47 ? 13.288 -7.458 4.312 1.00 0.00 47 CYS A N 8
ATOM 8329 C CA . CYS A 1 47 ? 12.932 -6.349 3.435 1.00 0.00 47 CYS A CA 8
ATOM 8330 C C . CYS A 1 47 ? 11.631 -5.691 3.886 1.00 0.00 47 CYS A C 8
ATOM 8331 O O . CYS A 1 47 ? 11.316 -4.572 3.478 1.00 0.00 47 CYS A O 8
ATOM 8339 N N . LYS A 1 48 ? 10.879 -6.393 4.729 1.00 0.00 48 LYS A N 8
ATOM 8340 C CA . LYS A 1 48 ? 9.612 -5.879 5.236 1.00 0.00 48 LYS A CA 8
ATOM 8341 C C . LYS A 1 48 ? 9.824 -4.601 6.041 1.00 0.00 48 LYS A C 8
ATOM 8342 O O . LYS A 1 48 ? 8.909 -3.791 6.192 1.00 0.00 48 LYS A O 8
ATOM 8361 N N . GLU A 1 49 ? 11.038 -4.428 6.556 1.00 0.00 49 GLU A N 8
ATOM 8362 C CA . GLU A 1 49 ? 11.376 -3.254 7.348 1.00 0.00 49 GLU A CA 8
ATOM 8363 C C . GLU A 1 49 ? 11.270 -1.979 6.517 1.00 0.00 49 GLU A C 8
ATOM 8364 O O . GLU A 1 49 ? 10.682 -0.992 6.952 1.00 0.00 49 GLU A O 8
ATOM 8376 N N . PHE A 1 50 ? 11.841 -2.012 5.317 1.00 0.00 50 PHE A N 8
ATOM 8377 C CA . PHE A 1 50 ? 11.818 -0.858 4.423 1.00 0.00 50 PHE A CA 8
ATOM 8378 C C . PHE A 1 50 ? 10.399 -0.556 3.946 1.00 0.00 50 PHE A C 8
ATOM 8379 O O . PHE A 1 50 ? 10.047 0.602 3.718 1.00 0.00 50 PHE A O 8
ATOM 8396 N N . ILE A 1 51 ? 9.593 -1.601 3.792 1.00 0.00 51 ILE A N 8
ATOM 8397 C CA . ILE A 1 51 ? 8.216 -1.446 3.337 1.00 0.00 51 ILE A CA 8
ATOM 8398 C C . ILE A 1 51 ? 7.371 -0.699 4.367 1.00 0.00 51 ILE A C 8
ATOM 8399 O O . ILE A 1 51 ? 6.844 0.382 4.090 1.00 0.00 51 ILE A O 8
ATOM 8415 N N . GLU A 1 52 ? 7.246 -1.284 5.557 1.00 0.00 52 GLU A N 8
ATOM 8416 C CA . GLU A 1 52 ? 6.464 -0.683 6.634 1.00 0.00 52 GLU A CA 8
ATOM 8417 C C . GLU A 1 52 ? 6.990 0.705 6.982 1.00 0.00 52 GLU A C 8
ATOM 8418 O O . GLU A 1 52 ? 6.213 1.631 7.221 1.00 0.00 52 GLU A O 8
ATOM 8430 N N . LYS A 1 53 ? 8.311 0.844 7.007 1.00 0.00 53 LYS A N 8
ATOM 8431 C CA . LYS A 1 53 ? 8.937 2.123 7.323 1.00 0.00 53 LYS A CA 8
ATOM 8432 C C . LYS A 1 53 ? 8.554 3.168 6.283 1.00 0.00 53 LYS A C 8
ATOM 8433 O O . LYS A 1 53 ? 8.284 4.321 6.615 1.00 0.00 53 LYS A O 8
ATOM 8452 N N . TYR A 1 54 ? 8.528 2.750 5.024 1.00 0.00 54 TYR A N 8
ATOM 8453 C CA . TYR A 1 54 ? 8.176 3.6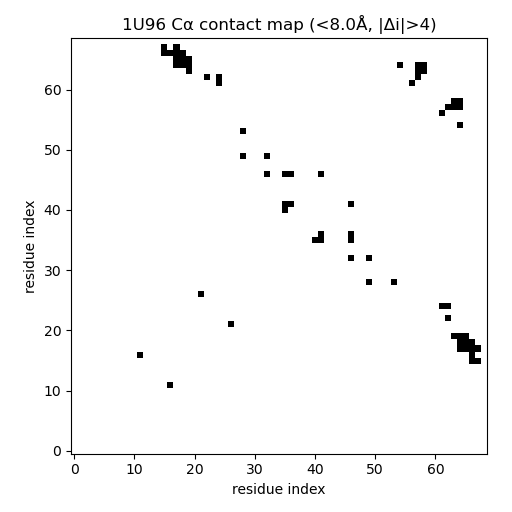39 3.924 1.00 0.00 54 TYR A CA 8
ATOM 8454 C C . TYR A 1 54 ? 6.768 4.198 4.106 1.00 0.00 54 TYR A C 8
ATOM 8455 O O . TYR A 1 54 ? 6.579 5.410 4.214 1.00 0.00 54 TYR A O 8
ATOM 8473 N N . LYS A 1 55 ? 5.785 3.305 4.144 1.00 0.00 55 LYS A N 8
ATOM 8474 C CA . LYS A 1 55 ? 4.388 3.704 4.303 1.00 0.00 55 LYS A CA 8
ATOM 8475 C C . LYS A 1 55 ? 4.206 4.651 5.488 1.00 0.00 55 LYS A C 8
ATOM 8476 O O . LYS A 1 55 ? 3.728 5.776 5.330 1.00 0.00 55 LYS A O 8
ATOM 8495 N N . GLU A 1 56 ? 4.606 4.190 6.668 1.00 0.00 56 GLU A N 8
ATOM 8496 C CA . GLU A 1 56 ? 4.470 4.971 7.896 1.00 0.00 56 GLU A CA 8
ATOM 8497 C C . GLU A 1 56 ? 5.176 6.326 7.807 1.00 0.00 56 GLU A C 8
ATOM 8498 O O . GLU A 1 56 ? 4.703 7.312 8.372 1.00 0.00 56 GLU A O 8
ATOM 8510 N N . CYS A 1 57 ? 6.301 6.373 7.103 1.00 0.00 57 CYS A N 8
ATOM 8511 C CA . CYS A 1 57 ? 7.066 7.610 6.977 1.00 0.00 57 CYS A CA 8
ATOM 8512 C C . CYS A 1 57 ? 6.549 8.498 5.846 1.00 0.00 57 CYS A C 8
ATOM 8513 O O . CYS A 1 57 ? 6.890 9.680 5.778 1.00 0.00 57 CYS A O 8
ATOM 8521 N N . MET A 1 58 ? 5.726 7.939 4.964 1.00 0.00 58 MET A N 8
ATOM 8522 C CA . MET A 1 58 ? 5.203 8.707 3.836 1.00 0.00 58 MET A CA 8
ATOM 8523 C C . MET A 1 58 ? 3.741 9.100 4.034 1.00 0.00 58 MET A C 8
ATOM 8524 O O . MET A 1 58 ? 3.211 9.921 3.286 1.00 0.00 58 MET A O 8
ATOM 8538 N N . LYS A 1 59 ? 3.093 8.519 5.037 1.00 0.00 59 LYS A N 8
ATOM 8539 C CA . LYS A 1 59 ? 1.691 8.826 5.308 1.00 0.00 59 LYS A CA 8
ATOM 8540 C C . LYS A 1 59 ? 1.553 9.811 6.465 1.00 0.00 59 LYS A C 8
ATOM 8541 O O . LYS A 1 59 ? 0.487 10.393 6.669 1.00 0.00 59 LYS A O 8
ATOM 8560 N N . GLY A 1 60 ? 2.635 9.992 7.219 1.00 0.00 60 GLY A N 8
ATOM 8561 C CA . GLY A 1 60 ? 2.612 10.913 8.343 1.00 0.00 60 GLY A CA 8
ATOM 8562 C C . GLY A 1 60 ? 2.139 12.295 7.942 1.00 0.00 60 GLY A C 8
ATOM 8563 O O . GLY A 1 60 ? 1.097 12.762 8.403 1.00 0.00 60 GLY A O 8
ATOM 8567 N N . TYR A 1 61 ? 2.910 12.948 7.079 1.00 0.00 61 TYR A N 8
ATOM 8568 C CA . TYR A 1 61 ? 2.572 14.283 6.601 1.00 0.00 61 TYR A CA 8
ATOM 8569 C C . TYR A 1 61 ? 2.961 14.440 5.135 1.00 0.00 61 TYR A C 8
ATOM 8570 O O . TYR A 1 61 ? 2.992 15.550 4.604 1.00 0.00 61 TYR A O 8
ATOM 8588 N N . GLY A 1 62 ? 3.250 13.315 4.487 1.00 0.00 62 GLY A N 8
ATOM 8589 C CA . GLY A 1 62 ? 3.637 13.341 3.090 1.00 0.00 62 GLY A CA 8
ATOM 8590 C C . GLY A 1 62 ? 2.537 12.854 2.167 1.00 0.00 62 GLY A C 8
ATOM 8591 O O . GLY A 1 62 ? 1.419 13.368 2.197 1.00 0.00 62 GLY A O 8
ATOM 8595 N N . PHE A 1 63 ? 2.858 11.859 1.345 1.00 0.00 63 PHE A N 8
ATOM 8596 C CA . PHE A 1 63 ? 1.900 11.301 0.399 1.00 0.00 63 PHE A CA 8
ATOM 8597 C C . PHE A 1 63 ? 2.085 9.795 0.263 1.00 0.00 63 PHE A C 8
ATOM 8598 O O . PHE A 1 63 ? 3.209 9.310 0.130 1.00 0.00 63 PHE A O 8
ATOM 8615 N N . GLU A 1 64 ? 0.977 9.057 0.290 1.00 0.00 64 GLU A N 8
ATOM 8616 C CA . GLU A 1 64 ? 1.027 7.604 0.164 1.00 0.00 64 GLU A CA 8
ATOM 8617 C C . GLU A 1 64 ? -0.373 7.006 0.066 1.00 0.00 64 GLU A C 8
ATOM 8618 O O . GLU A 1 64 ? -1.368 7.727 -0.001 1.00 0.00 64 GLU A O 8
ATOM 8630 N N . VAL A 1 65 ? -0.430 5.679 0.058 1.00 0.00 65 VAL A N 8
ATOM 8631 C CA . VAL A 1 65 ? -1.691 4.953 -0.034 1.00 0.00 65 VAL A CA 8
ATOM 8632 C C . VAL A 1 65 ? -2.628 5.311 1.124 1.00 0.00 65 VAL A C 8
ATOM 8633 O O . VAL A 1 65 ? -2.189 5.859 2.135 1.00 0.00 65 VAL A O 8
ATOM 8646 N N . PRO A 1 66 ? -3.936 5.006 0.992 1.00 0.00 66 PRO A N 8
ATOM 8647 C CA . PRO A 1 66 ? -4.928 5.294 2.025 1.00 0.00 66 PRO A CA 8
ATOM 8648 C C . PRO A 1 66 ? -4.966 4.223 3.112 1.00 0.00 66 PRO A C 8
ATOM 8649 O O . PRO A 1 66 ? -5.439 4.469 4.221 1.00 0.00 66 PRO A O 8
ATOM 8660 N N . SER A 1 67 ? -4.464 3.034 2.787 1.00 0.00 67 SER A N 8
ATOM 8661 C CA . SER A 1 67 ? -4.447 1.923 3.735 1.00 0.00 67 SER A CA 8
ATOM 8662 C C . SER A 1 67 ? -3.477 2.190 4.882 1.00 0.00 67 SER A C 8
ATOM 8663 O O . SER A 1 67 ? -2.569 3.014 4.761 1.00 0.00 67 SER A O 8
ATOM 8671 N N . ALA A 1 68 ? -3.674 1.484 5.994 1.00 0.00 68 ALA A N 8
ATOM 8672 C CA . ALA A 1 68 ? -2.821 1.641 7.168 1.00 0.00 68 ALA A CA 8
ATOM 8673 C C . ALA A 1 68 ? -2.958 0.448 8.110 1.00 0.00 68 ALA A C 8
ATOM 8674 O O . ALA A 1 68 ? -3.992 0.267 8.754 1.00 0.00 68 ALA A O 8
ATOM 8681 N N . ASN A 1 69 ? -1.905 -0.362 8.187 1.00 0.00 69 ASN A N 8
ATOM 8682 C CA . ASN A 1 69 ? -1.904 -1.538 9.049 1.00 0.00 69 ASN A CA 8
ATOM 8683 C C . ASN A 1 69 ? -0.682 -1.542 9.964 1.00 0.00 69 ASN A C 8
ATOM 8684 O O . ASN A 1 69 ? 0.384 -2.024 9.525 1.00 0.00 69 ASN A O 8
ATOM 8697 N N . MET A 1 1 ? 13.157 -19.543 -24.824 1.00 0.00 1 MET A N 9
ATOM 8698 C CA . MET A 1 1 ? 13.631 -18.245 -24.278 1.00 0.00 1 MET A CA 9
ATOM 8699 C C . MET A 1 1 ? 12.544 -17.181 -24.392 1.00 0.00 1 MET A C 9
ATOM 8700 O O . MET A 1 1 ? 12.766 -16.016 -24.062 1.00 0.00 1 MET A O 9
ATOM 8716 N N . THR A 1 2 ? 11.371 -17.591 -24.862 1.00 0.00 2 THR A N 9
ATOM 8717 C CA . THR A 1 2 ? 10.249 -16.676 -25.022 1.00 0.00 2 THR A CA 9
ATOM 8718 C C . THR A 1 2 ? 8.982 -17.250 -24.396 1.00 0.00 2 THR A C 9
ATOM 8719 O O . THR A 1 2 ? 8.276 -16.564 -23.658 1.00 0.00 2 THR A O 9
ATOM 8730 N N . GLU A 1 3 ? 8.702 -18.515 -24.697 1.00 0.00 3 GLU A N 9
ATOM 8731 C CA . GLU A 1 3 ? 7.523 -19.186 -24.164 1.00 0.00 3 GLU A CA 9
ATOM 8732 C C . GLU A 1 3 ? 7.747 -19.601 -22.713 1.00 0.00 3 GLU A C 9
ATOM 8733 O O . GLU A 1 3 ? 8.824 -19.385 -22.157 1.00 0.00 3 GLU A O 9
ATOM 8745 N N . THR A 1 4 ? 6.727 -20.199 -22.107 1.00 0.00 4 THR A N 9
ATOM 8746 C CA . THR A 1 4 ? 6.817 -20.639 -20.718 1.00 0.00 4 THR A CA 9
ATOM 8747 C C . THR A 1 4 ? 6.282 -22.056 -20.545 1.00 0.00 4 THR A C 9
ATOM 8748 O O . THR A 1 4 ? 5.402 -22.495 -21.287 1.00 0.00 4 THR A O 9
ATOM 8759 N N . ASP A 1 5 ? 6.822 -22.768 -19.560 1.00 0.00 5 ASP A N 9
ATOM 8760 C CA . ASP A 1 5 ? 6.401 -24.137 -19.281 1.00 0.00 5 ASP A CA 9
ATOM 8761 C C . ASP A 1 5 ? 6.486 -24.433 -17.786 1.00 0.00 5 ASP A C 9
ATOM 8762 O O . ASP A 1 5 ? 7.571 -24.656 -17.248 1.00 0.00 5 ASP A O 9
ATOM 8771 N N . LYS A 1 6 ? 5.335 -24.429 -17.121 1.00 0.00 6 LYS A N 9
ATOM 8772 C CA . LYS A 1 6 ? 5.278 -24.695 -15.687 1.00 0.00 6 LYS A CA 9
ATOM 8773 C C . LYS A 1 6 ? 4.324 -25.847 -15.385 1.00 0.00 6 LYS A C 9
ATOM 8774 O O . LYS A 1 6 ? 3.394 -26.110 -16.148 1.00 0.00 6 LYS A O 9
ATOM 8793 N N . LYS A 1 7 ? 4.562 -26.531 -14.269 1.00 0.00 7 LYS A N 9
ATOM 8794 C CA . LYS A 1 7 ? 3.723 -27.653 -13.864 1.00 0.00 7 LYS A CA 9
ATOM 8795 C C . LYS A 1 7 ? 2.299 -27.192 -13.574 1.00 0.00 7 LYS A C 9
ATOM 8796 O O . LYS A 1 7 ? 2.023 -26.635 -12.511 1.00 0.00 7 LYS A O 9
ATOM 8815 N N . GLN A 1 8 ? 1.401 -27.427 -14.529 1.00 0.00 8 GLN A N 9
ATOM 8816 C CA . GLN A 1 8 ? -0.000 -27.039 -14.386 1.00 0.00 8 GLN A CA 9
ATOM 8817 C C . GLN A 1 8 ? -0.131 -25.550 -14.082 1.00 0.00 8 GLN A C 9
ATOM 8818 O O . GLN A 1 8 ? -0.027 -25.128 -12.929 1.00 0.00 8 GLN A O 9
ATOM 8832 N N . GLU A 1 9 ? -0.359 -24.757 -15.123 1.00 0.00 9 GLU A N 9
ATOM 8833 C CA . GLU A 1 9 ? -0.502 -23.314 -14.966 1.00 0.00 9 GLU A CA 9
ATOM 8834 C C . GLU A 1 9 ? -1.957 -22.889 -15.143 1.00 0.00 9 GLU A C 9
ATOM 8835 O O . GLU A 1 9 ? -2.584 -23.185 -16.159 1.00 0.00 9 GLU A O 9
ATOM 8847 N N . GLN A 1 10 ? -2.487 -22.193 -14.140 1.00 0.00 10 GLN A N 9
ATOM 8848 C CA . GLN A 1 10 ? -3.867 -21.724 -14.178 1.00 0.00 10 GLN A CA 9
ATOM 8849 C C . GLN A 1 10 ? -4.027 -20.445 -13.361 1.00 0.00 10 GLN A C 9
ATOM 8850 O O . GLN A 1 10 ? -3.919 -20.466 -12.135 1.00 0.00 10 GLN A O 9
ATOM 8864 N N . GLU A 1 11 ? -4.285 -19.335 -14.054 1.00 0.00 11 GLU A N 9
ATOM 8865 C CA . GLU A 1 11 ? -4.465 -18.037 -13.408 1.00 0.00 11 GLU A CA 9
ATOM 8866 C C . GLU A 1 11 ? -3.189 -17.590 -12.699 1.00 0.00 11 GLU A C 9
ATOM 8867 O O . GLU A 1 11 ? -2.736 -18.228 -11.749 1.00 0.00 11 GLU A O 9
ATOM 8879 N N . ASN A 1 12 ? -2.617 -16.485 -13.167 1.00 0.00 12 ASN A N 9
ATOM 8880 C CA . ASN A 1 12 ? -1.393 -15.950 -12.581 1.00 0.00 12 ASN A CA 9
ATOM 8881 C C . ASN A 1 12 ? -1.652 -14.603 -11.912 1.00 0.00 12 ASN A C 9
ATOM 8882 O O . ASN A 1 12 ? -2.391 -13.770 -12.436 1.00 0.00 12 ASN A O 9
ATOM 8893 N N . HIS A 1 13 ? -1.036 -14.399 -10.750 1.00 0.00 13 HIS A N 9
ATOM 8894 C CA . HIS A 1 13 ? -1.196 -13.155 -10.005 1.00 0.00 13 HIS A CA 9
ATOM 8895 C C . HIS A 1 13 ? 0.156 -12.633 -9.530 1.00 0.00 13 HIS A C 9
ATOM 8896 O O . HIS A 1 13 ? 0.895 -13.335 -8.840 1.00 0.00 13 HIS A O 9
ATOM 8911 N N . ALA A 1 14 ? 0.475 -11.397 -9.904 1.00 0.00 14 ALA A N 9
ATOM 8912 C CA . ALA A 1 14 ? 1.740 -10.785 -9.514 1.00 0.00 14 ALA A CA 9
ATOM 8913 C C . ALA A 1 14 ? 1.708 -9.270 -9.702 1.00 0.00 14 ALA A C 9
ATOM 8914 O O . ALA A 1 14 ? 2.220 -8.522 -8.871 1.00 0.00 14 ALA A O 9
ATOM 8921 N N . GLU A 1 15 ? 1.101 -8.827 -10.800 1.00 0.00 15 GLU A N 9
ATOM 8922 C CA . GLU A 1 15 ? 1.008 -7.401 -11.100 1.00 0.00 15 GLU A CA 9
ATOM 8923 C C . GLU A 1 15 ? 0.142 -6.679 -10.071 1.00 0.00 15 GLU A C 9
ATOM 8924 O O . GLU A 1 15 ? -0.710 -7.289 -9.426 1.00 0.00 15 GLU A O 9
ATOM 8936 N N . CYS A 1 16 ? 0.371 -5.373 -9.930 1.00 0.00 16 CYS A N 9
ATOM 8937 C CA . CYS A 1 16 ? -0.382 -4.549 -8.986 1.00 0.00 16 CYS A CA 9
ATOM 8938 C C . CYS A 1 16 ? -0.138 -4.997 -7.548 1.00 0.00 16 CYS A C 9
ATOM 8939 O O . CYS A 1 16 ? -0.569 -6.077 -7.141 1.00 0.00 16 CYS A O 9
ATOM 8947 N N . GLU A 1 17 ? 0.555 -4.160 -6.782 1.00 0.00 17 GLU A N 9
ATOM 8948 C CA . GLU A 1 17 ? 0.858 -4.471 -5.388 1.00 0.00 17 GLU A CA 9
ATOM 8949 C C . GLU A 1 17 ? 0.810 -3.213 -4.524 1.00 0.00 17 GLU A C 9
ATOM 8950 O O . GLU A 1 17 ? -0.037 -3.091 -3.639 1.00 0.00 17 GLU A O 9
ATOM 8962 N N . ASP A 1 18 ? 1.723 -2.283 -4.787 1.00 0.00 18 ASP A N 9
ATOM 8963 C CA . ASP A 1 18 ? 1.784 -1.036 -4.031 1.00 0.00 18 ASP A CA 9
ATOM 8964 C C . ASP A 1 18 ? 1.583 0.168 -4.947 1.00 0.00 18 ASP A C 9
ATOM 8965 O O . ASP A 1 18 ? 1.660 0.046 -6.170 1.00 0.00 18 ASP A O 9
ATOM 8974 N N . LYS A 1 19 ? 1.329 1.328 -4.342 1.00 0.00 19 LYS A N 9
ATOM 8975 C CA . LYS A 1 19 ? 1.109 2.565 -5.091 1.00 0.00 19 LYS A CA 9
ATOM 8976 C C . LYS A 1 19 ? -0.097 2.436 -6.024 1.00 0.00 19 LYS A C 9
ATOM 8977 O O . LYS A 1 19 ? -0.023 1.760 -7.050 1.00 0.00 19 LYS A O 9
ATOM 8996 N N . PRO A 1 20 ? -1.229 3.087 -5.687 1.00 0.00 20 PRO A N 9
ATOM 8997 C CA . PRO A 1 20 ? -2.442 3.024 -6.510 1.00 0.00 20 PRO A CA 9
ATOM 8998 C C . PRO A 1 20 ? -2.302 3.797 -7.820 1.00 0.00 20 PRO A C 9
ATOM 8999 O O . PRO A 1 20 ? -2.073 3.206 -8.877 1.00 0.00 20 PRO A O 9
ATOM 9010 N N . LYS A 1 21 ? -2.438 5.118 -7.747 1.00 0.00 21 LYS A N 9
ATOM 9011 C CA . LYS A 1 21 ? -2.328 5.967 -8.929 1.00 0.00 21 LYS A CA 9
ATOM 9012 C C . LYS A 1 21 ? -1.053 6.819 -8.903 1.00 0.00 21 LYS A C 9
ATOM 9013 O O . LYS A 1 21 ? -0.312 6.847 -9.887 1.00 0.00 21 LYS A O 9
ATOM 9032 N N . PRO A 1 22 ? -0.773 7.532 -7.786 1.00 0.00 22 PRO A N 9
ATOM 9033 C CA . PRO A 1 22 ? 0.421 8.379 -7.674 1.00 0.00 22 PRO A CA 9
ATOM 9034 C C . PRO A 1 22 ? 1.701 7.669 -8.113 1.00 0.00 22 PRO A C 9
ATOM 9035 O O . PRO A 1 22 ? 2.154 7.841 -9.245 1.00 0.00 22 PRO A O 9
ATOM 9046 N N . CYS A 1 23 ? 2.276 6.871 -7.214 1.00 0.00 23 CYS A N 9
ATOM 9047 C CA . CYS A 1 23 ? 3.509 6.143 -7.509 1.00 0.00 23 CYS A CA 9
ATOM 9048 C C . CYS A 1 23 ? 4.596 7.085 -8.027 1.00 0.00 23 CYS A C 9
ATOM 9049 O O . CYS A 1 23 ? 5.550 6.653 -8.675 1.00 0.00 23 CYS A O 9
ATOM 9057 N N . CYS A 1 24 ? 4.451 8.375 -7.730 1.00 0.00 24 CYS A N 9
ATOM 9058 C CA . CYS A 1 24 ? 5.417 9.374 -8.174 1.00 0.00 24 CYS A CA 9
ATOM 9059 C C . CYS A 1 24 ? 6.286 9.855 -7.016 1.00 0.00 24 CYS A C 9
ATOM 9060 O O . CYS A 1 24 ? 7.454 10.193 -7.205 1.00 0.00 24 CYS A O 9
ATOM 9068 N N . VAL A 1 25 ? 5.710 9.884 -5.817 1.00 0.00 25 VAL A N 9
ATOM 9069 C CA . VAL A 1 25 ? 6.440 10.326 -4.634 1.00 0.00 25 VAL A CA 9
ATOM 9070 C C . VAL A 1 25 ? 7.255 9.182 -4.035 1.00 0.00 25 VAL A C 9
ATOM 9071 O O . VAL A 1 25 ? 7.134 8.869 -2.850 1.00 0.00 25 VAL A O 9
ATOM 9084 N N . CYS A 1 26 ? 8.082 8.559 -4.867 1.00 0.00 26 CYS A N 9
ATOM 9085 C CA . CYS A 1 26 ? 8.920 7.449 -4.428 1.00 0.00 26 CYS A CA 9
ATOM 9086 C C . CYS A 1 26 ? 9.958 7.100 -5.488 1.00 0.00 26 CYS A C 9
ATOM 9087 O O . CYS A 1 26 ? 9.620 6.617 -6.569 1.00 0.00 26 CYS A O 9
ATOM 9095 N N . LYS A 1 27 ? 11.224 7.352 -5.172 1.00 0.00 27 LYS A N 9
ATOM 9096 C CA . LYS A 1 27 ? 12.315 7.066 -6.098 1.00 0.00 27 LYS A CA 9
ATOM 9097 C C . LYS A 1 27 ? 13.501 6.403 -5.386 1.00 0.00 27 LYS A C 9
ATOM 9098 O O . LYS A 1 27 ? 13.944 5.331 -5.801 1.00 0.00 27 LYS A O 9
ATOM 9117 N N . PRO A 1 28 ? 14.040 7.015 -4.305 1.00 0.00 28 PRO A N 9
ATOM 9118 C CA . PRO A 1 28 ? 15.174 6.440 -3.574 1.00 0.00 28 PRO A CA 9
ATOM 9119 C C . PRO A 1 28 ? 14.772 5.212 -2.766 1.00 0.00 28 PRO A C 9
ATOM 9120 O O . PRO A 1 28 ? 15.381 4.150 -2.887 1.00 0.00 28 PRO A O 9
ATOM 9131 N N . GLU A 1 29 ? 13.739 5.368 -1.945 1.00 0.00 29 GLU A N 9
ATOM 9132 C CA . GLU A 1 29 ? 13.248 4.275 -1.115 1.00 0.00 29 GLU A CA 9
ATOM 9133 C C . GLU A 1 29 ? 12.679 3.156 -1.981 1.00 0.00 29 GLU A C 9
ATOM 9134 O O . GLU A 1 29 ? 12.801 1.976 -1.650 1.00 0.00 29 GLU A O 9
ATOM 9146 N N . LYS A 1 30 ? 12.059 3.537 -3.094 1.00 0.00 30 LYS A N 9
ATOM 9147 C CA . LYS A 1 30 ? 11.469 2.570 -4.014 1.00 0.00 30 LYS A CA 9
ATOM 9148 C C . LYS A 1 30 ? 12.549 1.700 -4.650 1.00 0.00 30 LYS A C 9
ATOM 9149 O O . LYS A 1 30 ? 12.461 0.473 -4.632 1.00 0.00 30 LYS A O 9
ATOM 9168 N N . GLU A 1 31 ? 13.568 2.347 -5.208 1.00 0.00 31 GLU A N 9
ATOM 9169 C CA . GLU A 1 31 ? 14.668 1.639 -5.856 1.00 0.00 31 GLU A CA 9
ATOM 9170 C C . GLU A 1 31 ? 15.375 0.703 -4.880 1.00 0.00 31 GLU A C 9
ATOM 9171 O O . GLU A 1 31 ? 15.593 -0.471 -5.178 1.00 0.00 31 GLU A O 9
ATOM 9183 N N . GLU A 1 32 ? 15.728 1.231 -3.712 1.00 0.00 32 GLU A N 9
ATOM 9184 C CA . GLU A 1 32 ? 16.416 0.446 -2.692 1.00 0.00 32 GLU A CA 9
ATOM 9185 C C . GLU A 1 32 ? 15.584 -0.762 -2.273 1.00 0.00 32 GLU A C 9
ATOM 9186 O O . GLU A 1 32 ? 16.117 -1.851 -2.054 1.00 0.00 32 GLU A O 9
ATOM 9198 N N . ARG A 1 33 ? 14.273 -0.563 -2.167 1.00 0.00 33 ARG A N 9
ATOM 9199 C CA . ARG A 1 33 ? 13.367 -1.636 -1.770 1.00 0.00 33 ARG A CA 9
ATOM 9200 C C . ARG A 1 33 ? 13.397 -2.783 -2.778 1.00 0.00 33 ARG A C 9
ATOM 9201 O O . ARG A 1 33 ? 13.669 -3.929 -2.418 1.00 0.00 33 ARG A O 9
ATOM 9222 N N . ASP A 1 34 ? 13.114 -2.467 -4.040 1.00 0.00 34 ASP A N 9
ATOM 9223 C CA . ASP A 1 34 ? 13.110 -3.472 -5.098 1.00 0.00 34 ASP A CA 9
ATOM 9224 C C . ASP A 1 34 ? 14.447 -4.201 -5.167 1.00 0.00 34 ASP A C 9
ATOM 9225 O O . ASP A 1 34 ? 14.498 -5.401 -5.443 1.00 0.00 34 ASP A O 9
ATOM 9234 N N . THR A 1 35 ? 15.529 -3.470 -4.914 1.00 0.00 35 THR A N 9
ATOM 9235 C CA . THR A 1 35 ? 16.866 -4.050 -4.942 1.00 0.00 35 THR A CA 9
ATOM 9236 C C . THR A 1 35 ? 17.002 -5.147 -3.894 1.00 0.00 35 THR A C 9
ATOM 9237 O O . THR A 1 35 ? 17.449 -6.256 -4.195 1.00 0.00 35 THR A O 9
ATOM 9248 N N . CYS A 1 36 ? 16.614 -4.829 -2.663 1.00 0.00 36 CYS A N 9
ATOM 9249 C CA . CYS A 1 36 ? 16.687 -5.786 -1.566 1.00 0.00 36 CYS A CA 9
ATOM 9250 C C . CYS A 1 36 ? 15.880 -7.040 -1.887 1.00 0.00 36 CYS A C 9
ATOM 9251 O O . CYS A 1 36 ? 16.336 -8.158 -1.656 1.00 0.00 36 CYS A O 9
ATOM 9259 N N . ILE A 1 37 ? 14.679 -6.843 -2.423 1.00 0.00 37 ILE A N 9
ATOM 9260 C CA . ILE A 1 37 ? 13.809 -7.958 -2.776 1.00 0.00 37 ILE A CA 9
ATOM 9261 C C . ILE A 1 37 ? 14.363 -8.726 -3.975 1.00 0.00 37 ILE A C 9
ATOM 9262 O O . ILE A 1 37 ? 14.065 -9.906 -4.162 1.00 0.00 37 ILE A O 9
ATOM 9278 N N . LEU A 1 38 ? 15.179 -8.052 -4.779 1.00 0.00 38 LEU A N 9
ATOM 9279 C CA . LEU A 1 38 ? 15.773 -8.671 -5.960 1.00 0.00 38 LEU A CA 9
ATOM 9280 C C . LEU A 1 38 ? 16.838 -9.694 -5.565 1.00 0.00 38 LEU A C 9
ATOM 9281 O O . LEU A 1 38 ? 16.796 -10.845 -6.000 1.00 0.00 38 LEU A O 9
ATOM 9297 N N . PHE A 1 39 ? 17.787 -9.270 -4.735 1.00 0.00 39 PHE A N 9
ATOM 9298 C CA . PHE A 1 39 ? 18.869 -10.149 -4.298 1.00 0.00 39 PHE A CA 9
ATOM 9299 C C . PHE A 1 39 ? 18.430 -11.068 -3.157 1.00 0.00 39 PHE A C 9
ATOM 9300 O O . PHE A 1 39 ? 18.562 -12.289 -3.253 1.00 0.00 39 PHE A O 9
ATOM 9317 N N . ASN A 1 40 ? 17.912 -10.480 -2.082 1.00 0.00 40 ASN A N 9
ATOM 9318 C CA . ASN A 1 40 ? 17.468 -11.259 -0.927 1.00 0.00 40 ASN A CA 9
ATOM 9319 C C . ASN A 1 40 ? 16.148 -11.970 -1.212 1.00 0.00 40 ASN A C 9
ATOM 9320 O O . ASN A 1 40 ? 16.089 -13.200 -1.232 1.00 0.00 40 ASN A O 9
ATOM 9331 N N . GLY A 1 41 ? 15.095 -11.191 -1.432 1.00 0.00 41 GLY A N 9
ATOM 9332 C CA . GLY A 1 41 ? 13.793 -11.767 -1.712 1.00 0.00 41 GLY A CA 9
ATOM 9333 C C . GLY A 1 41 ? 12.671 -11.041 -1.000 1.00 0.00 41 GLY A C 9
ATOM 9334 O O . GLY A 1 41 ? 12.911 -10.080 -0.267 1.00 0.00 41 GLY A O 9
ATOM 9338 N N . GLN A 1 42 ? 11.443 -11.501 -1.215 1.00 0.00 42 GLN A N 9
ATOM 9339 C CA . GLN A 1 42 ? 10.279 -10.893 -0.585 1.00 0.00 42 GLN A CA 9
ATOM 9340 C C . GLN A 1 42 ? 10.364 -11.011 0.934 1.00 0.00 42 GLN A C 9
ATOM 9341 O O . GLN A 1 42 ? 9.708 -10.268 1.664 1.00 0.00 42 GLN A O 9
ATOM 9355 N N . ASP A 1 43 ? 11.183 -11.949 1.401 1.00 0.00 43 ASP A N 9
ATOM 9356 C CA . ASP A 1 43 ? 11.359 -12.168 2.832 1.00 0.00 43 ASP A CA 9
ATOM 9357 C C . ASP A 1 43 ? 12.796 -12.577 3.144 1.00 0.00 43 ASP A C 9
ATOM 9358 O O . ASP A 1 43 ? 13.639 -11.730 3.438 1.00 0.00 43 ASP A O 9
ATOM 9367 N N . SER A 1 44 ? 13.065 -13.880 3.069 1.00 0.00 44 SER A N 9
ATOM 9368 C CA . SER A 1 44 ? 14.398 -14.413 3.342 1.00 0.00 44 SER A CA 9
ATOM 9369 C C . SER A 1 44 ? 14.881 -14.006 4.734 1.00 0.00 44 SER A C 9
ATOM 9370 O O . SER A 1 44 ? 14.688 -14.737 5.706 1.00 0.00 44 SER A O 9
ATOM 9378 N N . GLU A 1 45 ? 15.506 -12.834 4.821 1.00 0.00 45 GLU A N 9
ATOM 9379 C CA . GLU A 1 45 ? 16.015 -12.327 6.091 1.00 0.00 45 GLU A CA 9
ATOM 9380 C C . GLU A 1 45 ? 15.198 -11.120 6.553 1.00 0.00 45 GLU A C 9
ATOM 9381 O O . GLU A 1 45 ? 15.749 -10.125 7.025 1.00 0.00 45 GLU A O 9
ATOM 9393 N N . LYS A 1 46 ? 13.877 -11.222 6.417 1.00 0.00 46 LYS A N 9
ATOM 9394 C CA . LYS A 1 46 ? 12.977 -10.143 6.814 1.00 0.00 46 LYS A CA 9
ATOM 9395 C C . LYS A 1 46 ? 13.294 -8.860 6.055 1.00 0.00 46 LYS A C 9
ATOM 9396 O O . LYS A 1 46 ? 14.052 -8.014 6.532 1.00 0.00 46 LYS A O 9
ATOM 9415 N N . CYS A 1 47 ? 12.715 -8.726 4.866 1.00 0.00 47 CYS A N 9
ATOM 9416 C CA . CYS A 1 47 ? 12.936 -7.546 4.038 1.00 0.00 47 CYS A CA 9
ATOM 9417 C C . CYS A 1 47 ? 11.723 -6.624 4.073 1.00 0.00 47 CYS A C 9
ATOM 9418 O O . CYS A 1 47 ? 11.641 -5.662 3.308 1.00 0.00 47 CYS A O 9
ATOM 9426 N N . LYS A 1 48 ? 10.784 -6.920 4.967 1.00 0.00 48 LYS A N 9
ATOM 9427 C CA . LYS A 1 48 ? 9.575 -6.116 5.101 1.00 0.00 48 LYS A CA 9
ATOM 9428 C C . LYS A 1 48 ? 9.872 -4.812 5.836 1.00 0.00 48 LYS A C 9
ATOM 9429 O O . LYS A 1 48 ? 9.012 -3.938 5.942 1.00 0.00 48 LYS A O 9
ATOM 9448 N N . GLU A 1 49 ? 11.096 -4.694 6.343 1.00 0.00 49 GLU A N 9
ATOM 9449 C CA . GLU A 1 49 ? 11.514 -3.500 7.067 1.00 0.00 49 GLU A CA 9
ATOM 9450 C C . GLU A 1 49 ? 11.344 -2.258 6.195 1.00 0.00 49 GLU A C 9
ATOM 9451 O O . GLU A 1 49 ? 10.851 -1.227 6.654 1.00 0.00 49 GLU A O 9
ATOM 9463 N N . PHE A 1 50 ? 11.751 -2.370 4.933 1.00 0.00 50 PHE A N 9
ATOM 9464 C CA . PHE A 1 50 ? 11.641 -1.262 3.990 1.00 0.00 50 PHE A CA 9
ATOM 9465 C C . PHE A 1 50 ? 10.179 -0.919 3.728 1.00 0.00 50 PHE A C 9
ATOM 9466 O O . PHE A 1 50 ? 9.836 0.239 3.494 1.00 0.00 50 PHE A O 9
ATOM 9483 N N . ILE A 1 51 ? 9.323 -1.936 3.766 1.00 0.00 51 ILE A N 9
ATOM 9484 C CA . ILE A 1 51 ? 7.898 -1.746 3.532 1.00 0.00 51 ILE A CA 9
ATOM 9485 C C . ILE A 1 51 ? 7.277 -0.876 4.620 1.00 0.00 51 ILE A C 9
ATOM 9486 O O . ILE A 1 51 ? 6.627 0.129 4.330 1.00 0.00 51 ILE A O 9
ATOM 9502 N N . GLU A 1 52 ? 7.481 -1.272 5.872 1.00 0.00 52 GLU A N 9
ATOM 9503 C CA . GLU A 1 52 ? 6.944 -0.532 7.007 1.00 0.00 52 GLU A CA 9
ATOM 9504 C C . GLU A 1 52 ? 7.478 0.896 7.025 1.00 0.00 52 GLU A C 9
ATOM 9505 O O . GLU A 1 52 ? 6.724 1.846 7.229 1.00 0.00 52 GLU A O 9
ATOM 9517 N N . LYS A 1 53 ? 8.783 1.038 6.810 1.00 0.00 53 LYS A N 9
ATOM 9518 C CA . LYS A 1 53 ? 9.419 2.352 6.800 1.00 0.00 53 LYS A CA 9
ATOM 9519 C C . LYS A 1 53 ? 8.850 3.222 5.686 1.00 0.00 53 LYS A C 9
ATOM 9520 O O . LYS A 1 53 ? 8.685 4.431 5.854 1.00 0.00 53 LYS A O 9
ATOM 9539 N N . TYR A 1 54 ? 8.554 2.601 4.549 1.00 0.00 54 TYR A N 9
ATOM 9540 C CA . TYR A 1 54 ? 8.002 3.321 3.408 1.00 0.00 54 TYR A CA 9
ATOM 9541 C C . TYR A 1 54 ? 6.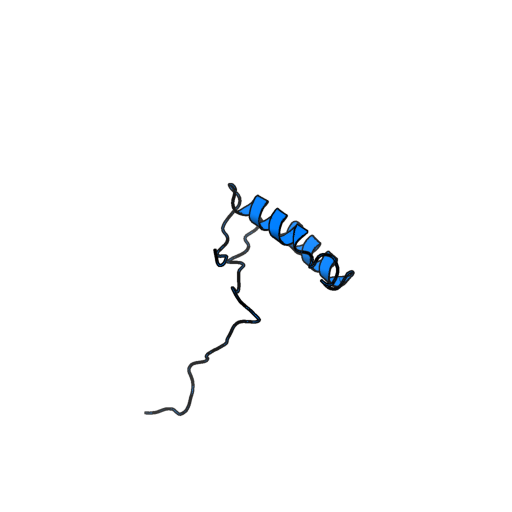649 3.927 3.761 1.00 0.00 54 TYR A C 9
ATOM 9542 O O . TYR A 1 54 ? 6.483 5.147 3.755 1.00 0.00 54 TYR A O 9
ATOM 9560 N N . LYS A 1 55 ? 5.692 3.067 4.091 1.00 0.00 55 LYS A N 9
ATOM 9561 C CA . LYS A 1 55 ? 4.353 3.519 4.447 1.00 0.00 55 LYS A CA 9
ATOM 9562 C C . LYS A 1 55 ? 4.409 4.496 5.615 1.00 0.00 55 LYS A C 9
ATOM 9563 O O . LYS A 1 55 ? 3.622 5.440 5.686 1.00 0.00 55 LYS A O 9
ATOM 9582 N N . GLU A 1 56 ? 5.355 4.267 6.521 1.00 0.00 56 GLU A N 9
ATOM 9583 C CA . GLU A 1 56 ? 5.520 5.116 7.694 1.00 0.00 56 GLU A CA 9
ATOM 9584 C C . GLU A 1 56 ? 5.881 6.545 7.300 1.00 0.00 56 GLU A C 9
ATOM 9585 O O . GLU A 1 56 ? 5.318 7.505 7.825 1.00 0.00 56 GLU A O 9
ATOM 9597 N N . CYS A 1 57 ? 6.824 6.678 6.373 1.00 0.00 57 CYS A N 9
ATOM 9598 C CA . CYS A 1 57 ? 7.268 7.990 5.915 1.00 0.00 57 CYS A CA 9
ATOM 9599 C C . CYS A 1 57 ? 6.367 8.533 4.811 1.00 0.00 57 CYS A C 9
ATOM 9600 O O . CYS A 1 57 ? 6.484 9.698 4.427 1.00 0.00 57 CYS A O 9
ATOM 9608 N N . MET A 1 58 ? 5.467 7.695 4.304 1.00 0.00 58 MET A N 9
ATOM 9609 C CA . MET A 1 58 ? 4.570 8.113 3.228 1.00 0.00 58 MET A CA 9
ATOM 9610 C C . MET A 1 58 ? 3.173 8.443 3.744 1.00 0.00 58 MET A C 9
ATOM 9611 O O . MET A 1 58 ? 2.373 9.054 3.035 1.00 0.00 58 MET A O 9
ATOM 9625 N N . LYS A 1 59 ? 2.880 8.040 4.976 1.00 0.00 59 LYS A N 9
ATOM 9626 C CA . LYS A 1 59 ? 1.574 8.307 5.569 1.00 0.00 59 LYS A CA 9
ATOM 9627 C C . LYS A 1 59 ? 1.578 9.629 6.331 1.00 0.00 59 LYS A C 9
ATOM 9628 O O . LYS A 1 59 ? 0.522 10.186 6.632 1.00 0.00 59 LYS A O 9
ATOM 9647 N N . GLY A 1 60 ? 2.774 10.124 6.640 1.00 0.00 60 GLY A N 9
ATOM 9648 C CA . GLY A 1 60 ? 2.894 11.375 7.366 1.00 0.00 60 GLY A CA 9
ATOM 9649 C C . GLY A 1 60 ? 3.227 12.546 6.461 1.00 0.00 60 GLY A C 9
ATOM 9650 O O . GLY A 1 60 ? 3.170 13.700 6.885 1.00 0.00 60 GLY A O 9
ATOM 9654 N N . TYR A 1 61 ? 3.579 12.249 5.213 1.00 0.00 61 TYR A N 9
ATOM 9655 C CA . TYR A 1 61 ? 3.921 13.286 4.246 1.00 0.00 61 TYR A CA 9
ATOM 9656 C C . TYR A 1 61 ? 2.742 13.576 3.322 1.00 0.00 61 TYR A C 9
ATOM 9657 O O . TYR A 1 61 ? 2.550 14.710 2.882 1.00 0.00 61 TYR A O 9
ATOM 9675 N N . GLY A 1 62 ? 1.956 12.543 3.031 1.00 0.00 62 GLY A N 9
ATOM 9676 C CA . GLY A 1 62 ? 0.803 12.706 2.163 1.00 0.00 62 GLY A CA 9
ATOM 9677 C C . GLY A 1 62 ? 0.894 11.860 0.908 1.00 0.00 62 GLY A C 9
ATOM 9678 O O . GLY A 1 62 ? 1.074 12.386 -0.191 1.00 0.00 62 GLY A O 9
ATOM 9682 N N . PHE A 1 63 ? 0.766 10.547 1.072 1.00 0.00 63 PHE A N 9
ATOM 9683 C CA . PHE A 1 63 ? 0.836 9.626 -0.056 1.00 0.00 63 PHE A CA 9
ATOM 9684 C C . PHE A 1 63 ? -0.155 8.479 0.115 1.00 0.00 63 PHE A C 9
ATOM 9685 O O . PHE A 1 63 ? -0.015 7.656 1.021 1.00 0.00 63 PHE A O 9
ATOM 9702 N N . GLU A 1 64 ? -1.155 8.432 -0.760 1.00 0.00 64 GLU A N 9
ATOM 9703 C CA . GLU A 1 64 ? -2.171 7.387 -0.706 1.00 0.00 64 GLU A CA 9
ATOM 9704 C C . GLU A 1 64 ? -1.635 6.076 -1.275 1.00 0.00 64 GLU A C 9
ATOM 9705 O O . GLU A 1 64 ? -1.061 6.047 -2.364 1.00 0.00 64 GLU A O 9
ATOM 9717 N N . VAL A 1 65 ? -1.822 4.995 -0.525 1.00 0.00 65 VAL A N 9
ATOM 9718 C CA . VAL A 1 65 ? -1.365 3.677 -0.939 1.00 0.00 65 VAL A CA 9
ATOM 9719 C C . VAL A 1 65 ? -2.545 2.711 -1.084 1.00 0.00 65 VAL A C 9
ATOM 9720 O O . VAL A 1 65 ? -3.637 2.989 -0.590 1.00 0.00 65 VAL A O 9
ATOM 9733 N N . PRO A 1 66 ? -2.347 1.562 -1.765 1.00 0.00 66 PRO A N 9
ATOM 9734 C CA . PRO A 1 66 ? -3.413 0.570 -1.962 1.00 0.00 66 PRO A CA 9
ATOM 9735 C C . PRO A 1 66 ? -3.867 -0.064 -0.652 1.00 0.00 66 PRO A C 9
ATOM 9736 O O . PRO A 1 66 ? -5.009 -0.509 -0.531 1.00 0.00 66 PRO A O 9
ATOM 9747 N N . SER A 1 67 ? -2.967 -0.104 0.326 1.00 0.00 67 SER A N 9
ATOM 9748 C CA . SER A 1 67 ? -3.278 -0.685 1.627 1.00 0.00 67 SER A CA 9
ATOM 9749 C C . SER A 1 67 ? -4.098 0.284 2.473 1.00 0.00 67 SER A C 9
ATOM 9750 O O . SER A 1 67 ? -3.750 1.459 2.601 1.00 0.00 67 SER A O 9
ATOM 9758 N N . ALA A 1 68 ? -5.188 -0.215 3.048 1.00 0.00 68 ALA A N 9
ATOM 9759 C CA . ALA A 1 68 ? -6.057 0.606 3.884 1.00 0.00 68 ALA A CA 9
ATOM 9760 C C . ALA A 1 68 ? -6.087 0.094 5.320 1.00 0.00 68 ALA A C 9
ATOM 9761 O O . ALA A 1 68 ? -6.798 -0.862 5.634 1.00 0.00 68 ALA A O 9
ATOM 9768 N N . ASN A 1 69 ? -5.309 0.734 6.187 1.00 0.00 69 ASN A N 9
ATOM 9769 C CA . ASN A 1 69 ? -5.246 0.344 7.592 1.00 0.00 69 ASN A CA 9
ATOM 9770 C C . ASN A 1 69 ? -6.182 1.204 8.436 1.00 0.00 69 ASN A C 9
ATOM 9771 O O . ASN A 1 69 ? -7.343 0.790 8.639 1.00 0.00 69 ASN A O 9
ATOM 9784 N N . MET A 1 1 ? -8.029 -2.106 -16.761 1.00 0.00 1 MET A N 10
ATOM 9785 C CA . MET A 1 1 ? -8.067 -3.282 -17.667 1.00 0.00 1 MET A CA 10
ATOM 9786 C C . MET A 1 1 ? -7.568 -2.911 -19.059 1.00 0.00 1 MET A C 10
ATOM 9787 O O . MET A 1 1 ? -7.170 -3.778 -19.839 1.00 0.00 1 MET A O 10
ATOM 9803 N N . THR A 1 2 ? -7.593 -1.617 -19.364 1.00 0.00 2 THR A N 10
ATOM 9804 C CA . THR A 1 2 ? -7.145 -1.126 -20.661 1.00 0.00 2 THR A CA 10
ATOM 9805 C C . THR A 1 2 ? -5.737 -0.546 -20.567 1.00 0.00 2 THR A C 10
ATOM 9806 O O . THR A 1 2 ? -4.809 -1.033 -21.212 1.00 0.00 2 THR A O 10
ATOM 9817 N N . GLU A 1 3 ? -5.586 0.498 -19.757 1.00 0.00 3 GLU A N 10
ATOM 9818 C CA . GLU A 1 3 ? -4.292 1.147 -19.577 1.00 0.00 3 GLU A CA 10
ATOM 9819 C C . GLU A 1 3 ? -3.476 0.446 -18.495 1.00 0.00 3 GLU A C 10
ATOM 9820 O O . GLU A 1 3 ? -2.253 0.346 -18.596 1.00 0.00 3 GLU A O 10
ATOM 9832 N N . THR A 1 4 ? -4.158 -0.037 -17.461 1.00 0.00 4 THR A N 10
ATOM 9833 C CA . THR A 1 4 ? -3.491 -0.725 -16.361 1.00 0.00 4 THR A CA 10
ATOM 9834 C C . THR A 1 4 ? -3.479 -2.234 -16.579 1.00 0.00 4 THR A C 10
ATOM 9835 O O . THR A 1 4 ? -4.293 -2.770 -17.331 1.00 0.00 4 THR A O 10
ATOM 9846 N N . ASP A 1 5 ? -2.551 -2.914 -15.912 1.00 0.00 5 ASP A N 10
ATOM 9847 C CA . ASP A 1 5 ? -2.429 -4.361 -16.028 1.00 0.00 5 ASP A CA 10
ATOM 9848 C C . ASP A 1 5 ? -3.508 -5.063 -15.210 1.00 0.00 5 ASP A C 10
ATOM 9849 O O . ASP A 1 5 ? -4.105 -4.469 -14.314 1.00 0.00 5 ASP A O 10
ATOM 9858 N N . LYS A 1 6 ? -3.753 -6.331 -15.526 1.00 0.00 6 LYS A N 10
ATOM 9859 C CA . LYS A 1 6 ? -4.762 -7.110 -14.817 1.00 0.00 6 LYS A CA 10
ATOM 9860 C C . LYS A 1 6 ? -4.356 -7.307 -13.358 1.00 0.00 6 LYS A C 10
ATOM 9861 O O . LYS A 1 6 ? -3.535 -8.167 -13.042 1.00 0.00 6 LYS A O 10
ATOM 9880 N N . LYS A 1 7 ? -4.936 -6.499 -12.477 1.00 0.00 7 LYS A N 10
ATOM 9881 C CA . LYS A 1 7 ? -4.635 -6.577 -11.053 1.00 0.00 7 LYS A CA 10
ATOM 9882 C C . LYS A 1 7 ? -5.070 -7.919 -10.472 1.00 0.00 7 LYS A C 10
ATOM 9883 O O . LYS A 1 7 ? -6.211 -8.346 -10.653 1.00 0.00 7 LYS A O 10
ATOM 9902 N N . GLN A 1 8 ? -4.150 -8.580 -9.773 1.00 0.00 8 GLN A N 10
ATOM 9903 C CA . GLN A 1 8 ? -4.435 -9.872 -9.159 1.00 0.00 8 GLN A CA 10
ATOM 9904 C C . GLN A 1 8 ? -3.862 -9.937 -7.747 1.00 0.00 8 GLN A C 10
ATOM 9905 O O . GLN A 1 8 ? -4.573 -10.253 -6.792 1.00 0.00 8 GLN A O 10
ATOM 9919 N N . GLU A 1 9 ? -2.572 -9.636 -7.622 1.00 0.00 9 GLU A N 10
ATOM 9920 C CA . GLU A 1 9 ? -1.902 -9.657 -6.326 1.00 0.00 9 GLU A CA 10
ATOM 9921 C C . GLU A 1 9 ? -2.501 -8.608 -5.392 1.00 0.00 9 GLU A C 10
ATOM 9922 O O . GLU A 1 9 ? -2.417 -8.730 -4.169 1.00 0.00 9 GLU A O 10
ATOM 9934 N N . GLN A 1 10 ? -3.105 -7.581 -5.979 1.00 0.00 10 GLN A N 10
ATOM 9935 C CA . GLN A 1 10 ? -3.719 -6.510 -5.203 1.00 0.00 10 GLN A CA 10
ATOM 9936 C C . GLN A 1 10 ? -4.967 -7.009 -4.481 1.00 0.00 10 GLN A C 10
ATOM 9937 O O . GLN A 1 10 ? -5.794 -7.710 -5.065 1.00 0.00 10 GLN A O 10
ATOM 9951 N N . GLU A 1 11 ? -5.098 -6.642 -3.210 1.00 0.00 11 GLU A N 10
ATOM 9952 C CA . GLU A 1 11 ? -6.247 -7.051 -2.410 1.00 0.00 11 GLU A CA 10
ATOM 9953 C C . GLU A 1 11 ? -7.314 -5.961 -2.396 1.00 0.00 11 GLU A C 10
ATOM 9954 O O . GLU A 1 11 ? -8.324 -6.077 -1.702 1.00 0.00 11 GLU A O 10
ATOM 9966 N N . ASN A 1 12 ? -7.081 -4.902 -3.166 1.00 0.00 12 ASN A N 10
ATOM 9967 C CA . ASN A 1 12 ? -8.019 -3.787 -3.245 1.00 0.00 12 ASN A CA 10
ATOM 9968 C C . ASN A 1 12 ? -9.313 -4.214 -3.930 1.00 0.00 12 ASN A C 10
ATOM 9969 O O . ASN A 1 12 ? -9.348 -4.413 -5.145 1.00 0.00 12 ASN A O 10
ATOM 9980 N N . HIS A 1 13 ? -10.375 -4.353 -3.142 1.00 0.00 13 HIS A N 10
ATOM 9981 C CA . HIS A 1 13 ? -11.673 -4.760 -3.669 1.00 0.00 13 HIS A CA 10
ATOM 9982 C C . HIS A 1 13 ? -12.801 -3.976 -3.007 1.00 0.00 13 HIS A C 10
ATOM 9983 O O . HIS A 1 13 ? -13.670 -3.428 -3.685 1.00 0.00 13 HIS A O 10
ATOM 9998 N N . ALA A 1 14 ? -12.780 -3.927 -1.678 1.00 0.00 14 ALA A N 10
ATOM 9999 C CA . ALA A 1 14 ? -13.801 -3.211 -0.922 1.00 0.00 14 ALA A CA 10
ATOM 10000 C C . ALA A 1 14 ? -13.220 -2.613 0.354 1.00 0.00 14 ALA A C 10
ATOM 10001 O O . ALA A 1 14 ? -13.525 -1.475 0.712 1.00 0.00 14 ALA A O 10
ATOM 10008 N N . GLU A 1 15 ? -12.381 -3.386 1.036 1.00 0.00 15 GLU A N 10
ATOM 10009 C CA . GLU A 1 15 ? -11.756 -2.933 2.272 1.00 0.00 15 GLU A CA 10
ATOM 10010 C C . GLU A 1 15 ? -10.315 -2.493 2.026 1.00 0.00 15 GLU A C 10
ATOM 10011 O O . GLU A 1 15 ? -9.451 -3.311 1.707 1.00 0.00 15 GLU A O 10
ATOM 10023 N N . CYS A 1 16 ? -10.062 -1.196 2.178 1.00 0.00 16 CYS A N 10
ATOM 10024 C CA . CYS A 1 16 ? -8.725 -0.648 1.976 1.00 0.00 16 CYS A CA 10
ATOM 10025 C C . CYS A 1 16 ? -8.329 0.253 3.141 1.00 0.00 16 CYS A C 10
ATOM 10026 O O . CYS A 1 16 ? -8.853 1.357 3.293 1.00 0.00 16 CYS A O 10
ATOM 10034 N N . GLU A 1 17 ? -7.401 -0.227 3.962 1.00 0.00 17 GLU A N 10
ATOM 10035 C CA . GLU A 1 17 ? -6.935 0.532 5.119 1.00 0.00 17 GLU A CA 10
ATOM 10036 C C . GLU A 1 17 ? -5.516 1.047 4.901 1.00 0.00 17 GLU A C 10
ATOM 10037 O O . GLU A 1 17 ? -5.241 2.234 5.083 1.00 0.00 17 GLU A O 10
ATOM 10049 N N . ASP A 1 18 ? -4.619 0.147 4.510 1.00 0.00 18 ASP A N 10
ATOM 10050 C CA . ASP A 1 18 ? -3.225 0.507 4.269 1.00 0.00 18 ASP A CA 10
ATOM 10051 C C . ASP A 1 18 ? -2.786 0.063 2.878 1.00 0.00 18 ASP A C 10
ATOM 10052 O O . ASP A 1 18 ? -3.405 -0.813 2.274 1.00 0.00 18 ASP A O 10
ATOM 10061 N N . LYS A 1 19 ? -1.715 0.675 2.377 1.00 0.00 19 LYS A N 10
ATOM 10062 C CA . LYS A 1 19 ? -1.188 0.346 1.055 1.00 0.00 19 LYS A CA 10
ATOM 10063 C C . LYS A 1 19 ? -2.260 0.528 -0.021 1.00 0.00 19 LYS A C 10
ATOM 10064 O O . LYS A 1 19 ? -3.047 -0.383 -0.279 1.00 0.00 19 LYS A O 10
ATOM 10083 N N . PRO A 1 20 ? -2.311 1.712 -0.663 1.00 0.00 20 PRO A N 10
ATOM 10084 C CA . PRO A 1 20 ? -3.288 2.004 -1.702 1.00 0.00 20 PRO A CA 10
ATOM 10085 C C . PRO A 1 20 ? -2.783 1.628 -3.093 1.00 0.00 20 PRO A C 10
ATOM 10086 O O . PRO A 1 20 ? -3.374 0.792 -3.777 1.00 0.00 20 PRO A O 10
ATOM 10097 N N . LYS A 1 21 ? -1.682 2.256 -3.497 1.00 0.00 21 LYS A N 10
ATOM 10098 C CA . LYS A 1 21 ? -1.073 2.006 -4.799 1.00 0.00 21 LYS A CA 10
ATOM 10099 C C . LYS A 1 21 ? 0.236 2.789 -4.935 1.00 0.00 21 LYS A C 10
ATOM 10100 O O . LYS A 1 21 ? 0.397 3.584 -5.861 1.00 0.00 21 LYS A O 10
ATOM 10119 N N . PRO A 1 22 ? 1.190 2.574 -4.009 1.00 0.00 22 PRO A N 10
ATOM 10120 C CA . PRO A 1 22 ? 2.482 3.271 -4.025 1.00 0.00 22 PRO A CA 10
ATOM 10121 C C . PRO A 1 22 ? 3.257 3.041 -5.318 1.00 0.00 22 PRO A C 10
ATOM 10122 O O . PRO A 1 22 ? 4.107 2.154 -5.395 1.00 0.00 22 PRO A O 10
ATOM 10133 N N . CYS A 1 23 ? 2.955 3.850 -6.329 1.00 0.00 23 CYS A N 10
ATOM 10134 C CA . CYS A 1 23 ? 3.616 3.750 -7.630 1.00 0.00 23 CYS A CA 10
ATOM 10135 C C . CYS A 1 23 ? 3.229 4.920 -8.528 1.00 0.00 23 CYS A C 10
ATOM 10136 O O . CYS A 1 23 ? 2.290 4.822 -9.318 1.00 0.00 23 CYS A O 10
ATOM 10144 N N . CYS A 1 24 ? 3.955 6.026 -8.396 1.00 0.00 24 CYS A N 10
ATOM 10145 C CA . CYS A 1 24 ? 3.688 7.218 -9.196 1.00 0.00 24 CYS A CA 10
ATOM 10146 C C . CYS A 1 24 ? 4.752 8.283 -8.951 1.00 0.00 24 CYS A C 10
ATOM 10147 O O . CYS A 1 24 ? 5.088 9.057 -9.847 1.00 0.00 24 CYS A O 10
ATOM 10155 N N . VAL A 1 25 ? 5.277 8.315 -7.731 1.00 0.00 25 VAL A N 10
ATOM 10156 C CA . VAL A 1 25 ? 6.301 9.283 -7.363 1.00 0.00 25 VAL A CA 10
ATOM 10157 C C . VAL A 1 25 ? 7.445 8.607 -6.610 1.00 0.00 25 VAL A C 10
ATOM 10158 O O . VAL A 1 25 ? 8.553 9.141 -6.535 1.00 0.00 25 VAL A O 10
ATOM 10171 N N . CYS A 1 26 ? 7.171 7.427 -6.060 1.00 0.00 26 CYS A N 10
ATOM 10172 C CA . CYS A 1 26 ? 8.179 6.677 -5.315 1.00 0.00 26 CYS A CA 10
ATOM 10173 C C . CYS A 1 26 ? 9.368 6.334 -6.206 1.00 0.00 26 CYS A C 10
ATOM 10174 O O . CYS A 1 26 ? 9.204 5.754 -7.281 1.00 0.00 26 CYS A O 10
ATOM 10182 N N . LYS A 1 27 ? 10.563 6.697 -5.754 1.00 0.00 27 LYS A N 10
ATOM 10183 C CA . LYS A 1 27 ? 11.782 6.429 -6.512 1.00 0.00 27 LYS A CA 10
ATOM 10184 C C . LYS A 1 27 ? 12.904 5.890 -5.614 1.00 0.00 27 LYS A C 10
ATOM 10185 O O . LYS A 1 27 ? 13.462 4.831 -5.899 1.00 0.00 27 LYS A O 10
ATOM 10204 N N . PRO A 1 28 ? 13.262 6.600 -4.517 1.00 0.00 28 PRO A N 10
ATOM 10205 C CA . PRO A 1 28 ? 14.329 6.151 -3.612 1.00 0.00 28 PRO A CA 10
ATOM 10206 C C . PRO A 1 28 ? 13.945 4.907 -2.815 1.00 0.00 28 PRO A C 10
ATOM 10207 O O . PRO A 1 28 ? 14.653 3.900 -2.841 1.00 0.00 28 PRO A O 10
ATOM 10218 N N . GLU A 1 29 ? 12.824 4.983 -2.105 1.00 0.00 29 GLU A N 10
ATOM 10219 C CA . GLU A 1 29 ? 12.353 3.862 -1.297 1.00 0.00 29 GLU A CA 10
ATOM 10220 C C . GLU A 1 29 ? 12.035 2.654 -2.171 1.00 0.00 29 GLU A C 10
ATOM 10221 O O . GLU A 1 29 ? 12.335 1.516 -1.808 1.00 0.00 29 GLU A O 10
ATOM 10233 N N . LYS A 1 30 ? 11.425 2.909 -3.323 1.00 0.00 30 LYS A N 10
ATOM 10234 C CA . LYS A 1 30 ? 11.069 1.843 -4.250 1.00 0.00 30 LYS A CA 10
ATOM 10235 C C . LYS A 1 30 ? 12.322 1.176 -4.808 1.00 0.00 30 LYS A C 10
ATOM 10236 O O . LYS A 1 30 ? 12.340 -0.031 -5.049 1.00 0.00 30 LYS A O 10
ATOM 10255 N N . GLU A 1 31 ? 13.372 1.970 -5.005 1.00 0.00 31 GLU A N 10
ATOM 10256 C CA . GLU A 1 31 ? 14.631 1.457 -5.534 1.00 0.00 31 GLU A CA 10
ATOM 10257 C C . GLU A 1 31 ? 15.321 0.551 -4.520 1.00 0.00 31 GLU A C 10
ATOM 10258 O O . GLU A 1 31 ? 15.798 -0.529 -4.866 1.00 0.00 31 GLU A O 10
ATOM 10270 N N . GLU A 1 32 ? 15.373 0.998 -3.269 1.00 0.00 32 GLU A N 10
ATOM 10271 C CA . GLU A 1 32 ? 16.004 0.222 -2.206 1.00 0.00 32 GLU A CA 10
ATOM 10272 C C . GLU A 1 32 ? 15.291 -1.112 -2.016 1.00 0.00 32 GLU A C 10
ATOM 10273 O O . GLU A 1 32 ? 15.931 -2.158 -1.884 1.00 0.00 32 GLU A O 10
ATOM 10285 N N . ARG A 1 33 ? 13.962 -1.068 -2.005 1.00 0.00 33 ARG A N 10
ATOM 10286 C CA . ARG A 1 33 ? 13.155 -2.271 -1.833 1.00 0.00 33 ARG A CA 10
ATOM 10287 C C . ARG A 1 33 ? 13.374 -3.239 -2.992 1.00 0.00 33 ARG A C 10
ATOM 10288 O O . ARG A 1 33 ? 13.502 -4.448 -2.791 1.00 0.00 33 ARG A O 10
ATOM 10309 N N . ASP A 1 34 ? 13.423 -2.697 -4.204 1.00 0.00 34 ASP A N 10
ATOM 10310 C CA . ASP A 1 34 ? 13.627 -3.508 -5.400 1.00 0.00 34 ASP A CA 10
ATOM 10311 C C . ASP A 1 34 ? 15.003 -4.169 -5.380 1.00 0.00 34 ASP A C 10
ATOM 10312 O O . ASP A 1 34 ? 15.150 -5.327 -5.769 1.00 0.00 34 ASP A O 10
ATOM 10321 N N . THR A 1 35 ? 16.006 -3.425 -4.921 1.00 0.00 35 THR A N 10
ATOM 10322 C CA . THR A 1 35 ? 17.369 -3.937 -4.850 1.00 0.00 35 THR A CA 10
ATOM 10323 C C . THR A 1 35 ? 17.461 -5.111 -3.880 1.00 0.00 35 THR A C 10
ATOM 10324 O O . THR A 1 35 ? 18.082 -6.130 -4.182 1.00 0.00 35 THR A O 10
ATOM 10335 N N . CYS A 1 36 ? 16.839 -4.960 -2.713 1.00 0.00 36 CYS A N 10
ATOM 10336 C CA . CYS A 1 36 ? 16.846 -6.011 -1.701 1.00 0.00 36 CYS A CA 10
ATOM 10337 C C . CYS A 1 36 ? 16.215 -7.288 -2.247 1.00 0.00 36 CYS A C 10
ATOM 10338 O O . CYS A 1 36 ? 16.785 -8.373 -2.131 1.00 0.00 36 CYS 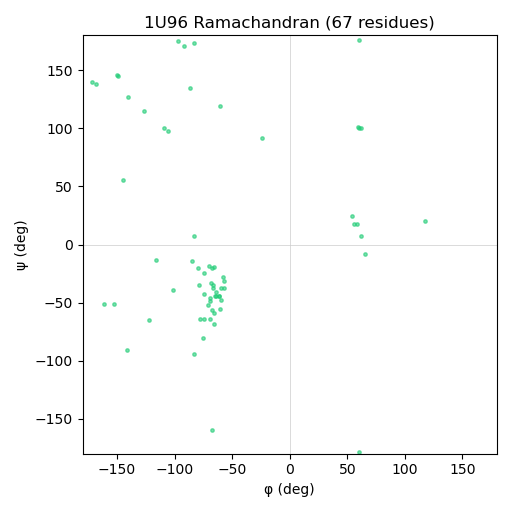A O 10
ATOM 10346 N N . ILE A 1 37 ? 15.035 -7.146 -2.844 1.00 0.00 37 ILE A N 10
ATOM 10347 C CA . ILE A 1 37 ? 14.322 -8.284 -3.413 1.00 0.00 37 ILE A CA 10
ATOM 10348 C C . ILE A 1 37 ? 15.138 -8.945 -4.522 1.00 0.00 37 ILE A C 10
ATOM 10349 O O . ILE A 1 37 ? 15.090 -10.162 -4.698 1.00 0.00 37 ILE A O 10
ATOM 10365 N N . LEU A 1 38 ? 15.886 -8.136 -5.263 1.00 0.00 38 LEU A N 10
ATOM 10366 C CA . LEU A 1 38 ? 16.713 -8.642 -6.353 1.00 0.00 38 LEU A CA 10
ATOM 10367 C C . LEU A 1 38 ? 17.940 -9.371 -5.813 1.00 0.00 38 LEU A C 10
ATOM 10368 O O . LEU A 1 38 ? 18.459 -10.289 -6.451 1.00 0.00 38 LEU A O 10
ATOM 10384 N N . PHE A 1 39 ? 18.398 -8.959 -4.635 1.00 0.00 39 PHE A N 10
ATOM 10385 C CA . PHE A 1 39 ? 19.566 -9.565 -4.012 1.00 0.00 39 PHE A CA 10
ATOM 10386 C C . PHE A 1 39 ? 19.233 -10.927 -3.411 1.00 0.00 39 PHE A C 10
ATOM 10387 O O . PHE A 1 39 ? 19.708 -11.958 -3.890 1.00 0.00 39 PHE A O 10
ATOM 10404 N N . ASN A 1 40 ? 18.415 -10.930 -2.362 1.00 0.00 40 ASN A N 10
ATOM 10405 C CA . ASN A 1 40 ? 18.032 -12.175 -1.702 1.00 0.00 40 ASN A CA 10
ATOM 10406 C C . ASN A 1 40 ? 16.674 -12.044 -1.021 1.00 0.00 40 ASN A C 10
ATOM 10407 O O . ASN A 1 40 ? 16.283 -12.898 -0.227 1.00 0.00 40 ASN A O 10
ATOM 10418 N N . GLY A 1 41 ? 15.957 -10.971 -1.342 1.00 0.00 41 GLY A N 10
ATOM 10419 C CA . GLY A 1 41 ? 14.649 -10.749 -0.750 1.00 0.00 41 GLY A CA 10
ATOM 10420 C C . GLY A 1 41 ? 13.608 -11.734 -1.243 1.00 0.00 41 GLY A C 10
ATOM 10421 O O . GLY A 1 41 ? 13.947 -12.821 -1.713 1.00 0.00 41 GLY A O 10
ATOM 10425 N N . GLN A 1 42 ? 12.336 -11.350 -1.119 1.00 0.00 42 GLN A N 10
ATOM 10426 C CA . GLN A 1 42 ? 11.213 -12.190 -1.542 1.00 0.00 42 GLN A CA 10
ATOM 10427 C C . GLN A 1 42 ? 11.022 -13.374 -0.594 1.00 0.00 42 GLN A C 10
ATOM 10428 O O . GLN A 1 42 ? 9.931 -13.938 -0.510 1.00 0.00 42 GLN A O 10
ATOM 10442 N N . ASP A 1 43 ? 12.084 -13.739 0.124 1.00 0.00 43 ASP A N 10
ATOM 10443 C CA . ASP A 1 43 ? 12.033 -14.853 1.068 1.00 0.00 43 ASP A CA 10
ATOM 10444 C C . ASP A 1 43 ? 13.357 -14.992 1.817 1.00 0.00 43 ASP A C 10
ATOM 10445 O O . ASP A 1 43 ? 14.177 -15.854 1.497 1.00 0.00 43 ASP A O 10
ATOM 10454 N N . SER A 1 44 ? 13.562 -14.135 2.813 1.00 0.00 44 SER A N 10
ATOM 10455 C CA . SER A 1 44 ? 14.785 -14.160 3.609 1.00 0.00 44 SER A CA 10
ATOM 10456 C C . SER A 1 44 ? 14.670 -13.230 4.814 1.00 0.00 44 SER A C 10
ATOM 10457 O O . SER A 1 44 ? 14.833 -13.656 5.957 1.00 0.00 44 SER A O 10
ATOM 10465 N N . GLU A 1 45 ? 14.391 -11.957 4.547 1.00 0.00 45 GLU A N 10
ATOM 10466 C CA . GLU A 1 45 ? 14.253 -10.965 5.608 1.00 0.00 45 GLU A CA 10
ATOM 10467 C C . GLU A 1 45 ? 12.836 -10.397 5.641 1.00 0.00 45 GLU A C 10
ATOM 10468 O O . GLU A 1 45 ? 12.581 -9.387 6.299 1.00 0.00 45 GLU A O 10
ATOM 10480 N N . LYS A 1 46 ? 11.927 -11.052 4.918 1.00 0.00 46 LYS A N 10
ATOM 10481 C CA . LYS A 1 46 ? 10.523 -10.637 4.846 1.00 0.00 46 LYS A CA 10
ATOM 10482 C C . LYS A 1 46 ? 10.349 -9.361 4.023 1.00 0.00 46 LYS A C 10
ATOM 10483 O O . LYS A 1 46 ? 9.280 -9.121 3.460 1.00 0.00 46 LYS A O 10
ATOM 10502 N N . CYS A 1 47 ? 11.400 -8.545 3.955 1.00 0.00 47 CYS A N 10
ATOM 10503 C CA . CYS A 1 47 ? 11.362 -7.296 3.199 1.00 0.00 47 CYS A CA 10
ATOM 10504 C C . CYS A 1 47 ? 10.224 -6.392 3.673 1.00 0.00 47 CYS A C 10
ATOM 10505 O O . CYS A 1 47 ? 9.792 -5.495 2.950 1.00 0.00 47 CYS A O 10
ATOM 10513 N N . LYS A 1 48 ? 9.749 -6.628 4.893 1.00 0.00 48 LYS A N 10
ATOM 10514 C CA . LYS A 1 48 ? 8.666 -5.831 5.457 1.00 0.00 48 LYS A CA 10
ATOM 10515 C C . LYS A 1 48 ? 9.211 -4.569 6.118 1.00 0.00 48 LYS A C 10
ATOM 10516 O O . LYS A 1 48 ? 8.454 -3.662 6.464 1.00 0.00 48 LYS A O 10
ATOM 10535 N N . GLU A 1 49 ? 10.528 -4.517 6.286 1.00 0.00 49 GLU A N 10
ATOM 10536 C CA . GLU A 1 49 ? 11.174 -3.368 6.910 1.00 0.00 49 GLU A CA 10
ATOM 10537 C C . GLU A 1 49 ? 11.063 -2.129 6.028 1.00 0.00 49 GLU A C 10
ATOM 10538 O O . GLU A 1 49 ? 10.712 -1.048 6.502 1.00 0.00 49 GLU A O 10
ATOM 10550 N N . PHE A 1 50 ? 11.362 -2.292 4.744 1.00 0.00 50 PHE A N 10
ATOM 10551 C CA . PHE A 1 50 ? 11.295 -1.188 3.798 1.00 0.00 50 PHE A CA 10
ATOM 10552 C C . PHE A 1 50 ? 9.850 -0.766 3.549 1.00 0.00 50 PHE A C 10
ATOM 10553 O O . PHE A 1 50 ? 9.557 0.420 3.397 1.00 0.00 50 PHE A O 10
ATOM 10570 N N . ILE A 1 51 ? 8.952 -1.746 3.514 1.00 0.00 51 ILE A N 10
ATOM 10571 C CA . ILE A 1 51 ? 7.538 -1.480 3.280 1.00 0.00 51 ILE A CA 10
ATOM 10572 C C . ILE A 1 51 ? 6.944 -0.618 4.391 1.00 0.00 51 ILE A C 10
ATOM 10573 O O . ILE A 1 51 ? 6.307 0.401 4.123 1.00 0.00 51 ILE A O 10
ATOM 10589 N N . GLU A 1 52 ? 7.154 -1.035 5.637 1.00 0.00 52 GLU A N 10
ATOM 10590 C CA . GLU A 1 52 ? 6.634 -0.297 6.785 1.00 0.00 52 GLU A CA 10
ATOM 10591 C C . GLU A 1 52 ? 7.349 1.040 6.943 1.00 0.00 52 GLU A C 10
ATOM 10592 O O . GLU A 1 52 ? 6.736 2.042 7.307 1.00 0.00 52 GLU A O 10
ATOM 10604 N N . LYS A 1 53 ? 8.651 1.052 6.676 1.00 0.00 53 LYS A N 10
ATOM 10605 C CA . LYS A 1 53 ? 9.429 2.280 6.779 1.00 0.00 53 LYS A CA 10
ATOM 10606 C C . LYS A 1 53 ? 8.890 3.313 5.796 1.00 0.00 53 LYS A C 10
ATOM 10607 O O . LYS A 1 53 ? 8.892 4.514 6.066 1.00 0.00 53 LYS A O 10
ATOM 10626 N N . TYR A 1 54 ? 8.417 2.821 4.654 1.00 0.00 54 TYR A N 10
ATOM 10627 C CA . TYR A 1 54 ? 7.857 3.678 3.617 1.00 0.00 54 TYR A CA 10
ATOM 10628 C C . TYR A 1 54 ? 6.506 4.240 4.048 1.00 0.00 54 TYR A C 10
ATOM 10629 O O . TYR A 1 54 ? 6.292 5.451 4.027 1.00 0.00 54 TYR A O 10
ATOM 10647 N N . LYS A 1 55 ? 5.602 3.350 4.443 1.00 0.00 55 LYS A N 10
ATOM 10648 C CA . LYS A 1 55 ? 4.265 3.751 4.868 1.00 0.00 55 LYS A CA 10
ATOM 10649 C C . LYS A 1 55 ? 4.326 4.729 6.041 1.00 0.00 55 LYS A C 10
ATOM 10650 O O . LYS A 1 55 ? 3.488 5.622 6.156 1.00 0.00 55 LYS A O 10
ATOM 10669 N N . GLU A 1 56 ? 5.328 4.563 6.898 1.00 0.00 56 GLU A N 10
ATOM 10670 C CA . GLU A 1 56 ? 5.486 5.421 8.069 1.00 0.00 56 GLU A CA 10
ATOM 10671 C C . GLU A 1 56 ? 6.142 6.753 7.717 1.00 0.00 56 GLU A C 10
ATOM 10672 O O . GLU A 1 56 ? 5.828 7.784 8.312 1.00 0.00 56 GLU A O 10
ATOM 10684 N N . CYS A 1 57 ? 7.059 6.731 6.756 1.00 0.00 57 CYS A N 10
ATOM 10685 C CA . CYS A 1 57 ? 7.762 7.944 6.349 1.00 0.00 57 CYS A CA 10
ATOM 10686 C C . CYS A 1 57 ? 6.969 8.748 5.319 1.00 0.00 57 CYS A C 10
ATOM 10687 O O . CYS A 1 57 ? 7.284 9.910 5.057 1.00 0.00 57 CYS A O 10
ATOM 10695 N N . MET A 1 58 ? 5.941 8.136 4.739 1.00 0.00 58 MET A N 10
ATOM 10696 C CA . MET A 1 58 ? 5.140 8.812 3.722 1.00 0.00 58 MET A CA 10
ATOM 10697 C C . MET A 1 58 ? 3.776 9.269 4.240 1.00 0.00 58 MET A C 10
ATOM 10698 O O . MET A 1 58 ? 3.328 10.368 3.910 1.00 0.00 58 MET A O 10
ATOM 10712 N N . LYS A 1 59 ? 3.109 8.437 5.039 1.00 0.00 59 LYS A N 10
ATOM 10713 C CA . LYS A 1 59 ? 1.788 8.796 5.556 1.00 0.00 59 LYS A CA 10
ATOM 10714 C C . LYS A 1 59 ? 1.831 10.108 6.339 1.00 0.00 59 LYS A C 10
ATOM 10715 O O . LYS A 1 59 ? 0.823 10.808 6.446 1.00 0.00 59 LYS A O 10
ATOM 10734 N N . GLY A 1 60 ? 2.999 10.436 6.883 1.00 0.00 60 GLY A N 10
ATOM 10735 C CA . GLY A 1 60 ? 3.145 11.663 7.645 1.00 0.00 60 GLY A CA 10
ATOM 10736 C C . GLY A 1 60 ? 2.877 12.897 6.807 1.00 0.00 60 GLY A C 10
ATOM 10737 O O . GLY A 1 60 ? 1.806 13.497 6.895 1.00 0.00 60 GLY A O 10
ATOM 10741 N N . TYR A 1 61 ? 3.855 13.276 5.992 1.00 0.00 61 TYR A N 10
ATOM 10742 C CA . TYR A 1 61 ? 3.726 14.444 5.128 1.00 0.00 61 TYR A CA 10
ATOM 10743 C C . TYR A 1 61 ? 4.218 14.124 3.721 1.00 0.00 61 TYR A C 10
ATOM 10744 O O . TYR A 1 61 ? 4.288 15.001 2.861 1.00 0.00 61 TYR A O 10
ATOM 10762 N N . GLY A 1 62 ? 4.556 12.858 3.497 1.00 0.00 62 GLY A N 10
ATOM 10763 C CA . GLY A 1 62 ? 5.043 12.435 2.199 1.00 0.00 62 GLY A CA 10
ATOM 10764 C C . GLY A 1 62 ? 3.945 12.342 1.158 1.00 0.00 62 GLY A C 10
ATOM 10765 O O . GLY A 1 62 ? 3.521 13.356 0.601 1.00 0.00 62 GLY A O 10
ATOM 10769 N N . PHE A 1 63 ? 3.484 11.123 0.895 1.00 0.00 63 PHE A N 10
ATOM 10770 C CA . PHE A 1 63 ? 2.435 10.894 -0.096 1.00 0.00 63 PHE A CA 10
ATOM 10771 C C . PHE A 1 63 ? 1.917 9.461 -0.026 1.00 0.00 63 PHE A C 10
ATOM 10772 O O . PHE A 1 63 ? 2.422 8.645 0.744 1.00 0.00 63 PHE A O 10
ATOM 10789 N N . GLU A 1 64 ? 0.903 9.166 -0.839 1.00 0.00 64 GLU A N 10
ATOM 10790 C CA . GLU A 1 64 ? 0.312 7.831 -0.882 1.00 0.00 64 GLU A CA 10
ATOM 10791 C C . GLU A 1 64 ? -0.163 7.397 0.504 1.00 0.00 64 GLU A C 10
ATOM 10792 O O . GLU A 1 64 ? -0.212 8.203 1.432 1.00 0.00 64 GLU A O 10
ATOM 10804 N N . VAL A 1 65 ? -0.514 6.118 0.628 1.00 0.00 65 VAL A N 10
ATOM 10805 C CA . VAL A 1 65 ? -0.989 5.559 1.891 1.00 0.00 65 VAL A CA 10
ATOM 10806 C C . VAL A 1 65 ? -2.314 6.198 2.319 1.00 0.00 65 VAL A C 10
ATOM 10807 O O . VAL A 1 65 ? -2.388 7.412 2.513 1.00 0.00 65 VAL A O 10
ATOM 10820 N N . PRO A 1 66 ? -3.383 5.391 2.479 1.00 0.00 66 PRO A N 10
ATOM 10821 C CA . PRO A 1 66 ? -4.692 5.885 2.876 1.00 0.00 66 PRO A CA 10
ATOM 10822 C C . PRO A 1 66 ? -4.891 5.857 4.388 1.00 0.00 66 PRO A C 10
ATOM 10823 O O . PRO A 1 66 ? -4.230 5.098 5.098 1.00 0.00 66 PRO A O 10
ATOM 10834 N N . SER A 1 67 ? -5.807 6.690 4.874 1.00 0.00 67 SER A N 10
ATOM 10835 C CA . SER A 1 67 ? -6.095 6.763 6.302 1.00 0.00 67 SER A CA 10
ATOM 10836 C C . SER A 1 67 ? -7.093 5.686 6.710 1.00 0.00 67 SER A C 10
ATOM 10837 O O . SER A 1 67 ? -7.863 5.193 5.885 1.00 0.00 67 SER A O 10
ATOM 10845 N N . ALA A 1 68 ? -7.074 5.325 7.989 1.00 0.00 68 ALA A N 10
ATOM 10846 C CA . ALA A 1 68 ? -7.977 4.307 8.511 1.00 0.00 68 ALA A CA 10
ATOM 10847 C C . ALA A 1 68 ? -9.366 4.884 8.764 1.00 0.00 68 ALA A C 10
ATOM 10848 O O . ALA A 1 68 ? -9.519 6.089 8.966 1.00 0.00 68 ALA A O 10
ATOM 10855 N N . ASN A 1 69 ? -10.374 4.017 8.750 1.00 0.00 69 ASN A N 10
ATOM 10856 C CA . ASN A 1 69 ? -11.751 4.443 8.977 1.00 0.00 69 ASN A CA 10
ATOM 10857 C C . ASN A 1 69 ? -12.589 3.295 9.533 1.00 0.00 69 ASN A C 10
ATOM 10858 O O . ASN A 1 69 ? -12.742 3.221 10.771 1.00 0.00 69 ASN A O 10
ATOM 10871 N N . MET A 1 1 ? -33.959 -7.631 8.830 1.00 0.00 1 MET A N 11
ATOM 10872 C CA . MET A 1 1 ? -34.934 -6.515 8.938 1.00 0.00 1 MET A CA 11
ATOM 10873 C C . MET A 1 1 ? -34.359 -5.370 9.763 1.00 0.00 1 MET A C 11
ATOM 10874 O O . MET A 1 1 ? -35.071 -4.433 10.124 1.00 0.00 1 MET A O 11
ATOM 10890 N N . THR A 1 2 ? -33.065 -5.453 10.057 1.00 0.00 2 THR A N 11
ATOM 10891 C CA . THR A 1 2 ? -32.392 -4.426 10.842 1.00 0.00 2 THR A CA 11
ATOM 10892 C C . THR A 1 2 ? -31.487 -3.567 9.963 1.00 0.00 2 THR A C 11
ATOM 10893 O O . THR A 1 2 ? -31.647 -2.349 9.894 1.00 0.00 2 THR A O 11
ATOM 10904 N N . GLU A 1 3 ? -30.537 -4.213 9.294 1.00 0.00 3 GLU A N 11
ATOM 10905 C CA . GLU A 1 3 ? -29.605 -3.512 8.417 1.00 0.00 3 GLU A CA 11
ATOM 10906 C C . GLU A 1 3 ? -30.019 -3.657 6.956 1.00 0.00 3 GLU A C 11
ATOM 10907 O O . GLU A 1 3 ? -30.125 -4.769 6.439 1.00 0.00 3 GLU A O 11
ATOM 10919 N N . THR A 1 4 ? -30.252 -2.526 6.297 1.00 0.00 4 THR A N 11
ATOM 10920 C CA . THR A 1 4 ? -30.652 -2.526 4.894 1.00 0.00 4 THR A CA 11
ATOM 10921 C C . THR A 1 4 ? -29.435 -2.470 3.976 1.00 0.00 4 THR A C 11
ATOM 10922 O O . THR A 1 4 ? -28.296 -2.529 4.439 1.00 0.00 4 THR A O 11
ATOM 10933 N N . ASP A 1 5 ? -29.689 -2.357 2.673 1.00 0.00 5 ASP A N 11
ATOM 10934 C CA . ASP A 1 5 ? -28.621 -2.291 1.677 1.00 0.00 5 ASP A CA 11
ATOM 10935 C C . ASP A 1 5 ? -27.778 -3.563 1.687 1.00 0.00 5 ASP A C 11
ATOM 10936 O O . ASP A 1 5 ? -26.980 -3.785 2.598 1.00 0.00 5 ASP A O 11
ATOM 10945 N N . LYS A 1 6 ? -27.962 -4.396 0.667 1.00 0.00 6 LYS A N 11
ATOM 10946 C CA . LYS A 1 6 ? -27.218 -5.645 0.557 1.00 0.00 6 LYS A CA 11
ATOM 10947 C C . LYS A 1 6 ? -26.623 -5.804 -0.839 1.00 0.00 6 LYS A C 11
ATOM 10948 O O . LYS A 1 6 ? -25.407 -5.728 -1.019 1.00 0.00 6 LYS A O 11
ATOM 10967 N N . LYS A 1 7 ? -27.488 -6.023 -1.825 1.00 0.00 7 LYS A N 11
ATOM 10968 C CA . LYS A 1 7 ? -27.048 -6.193 -3.203 1.00 0.00 7 LYS A CA 11
ATOM 10969 C C . LYS A 1 7 ? -26.638 -4.856 -3.815 1.00 0.00 7 LYS A C 11
ATOM 10970 O O . LYS A 1 7 ? -27.460 -3.951 -3.958 1.00 0.00 7 LYS A O 11
ATOM 10989 N N . GLN A 1 8 ? -25.362 -4.742 -4.172 1.00 0.00 8 GLN A N 11
ATOM 10990 C CA . GLN A 1 8 ? -24.841 -3.518 -4.771 1.00 0.00 8 GLN A CA 11
ATOM 10991 C C . GLN A 1 8 ? -25.524 -3.234 -6.105 1.00 0.00 8 GLN A C 11
ATOM 10992 O O . GLN A 1 8 ? -25.895 -4.156 -6.832 1.00 0.00 8 GLN A O 11
ATOM 11006 N N . GLU A 1 9 ? -25.687 -1.953 -6.421 1.00 0.00 9 GLU A N 11
ATOM 11007 C CA . GLU A 1 9 ? -26.329 -1.548 -7.665 1.00 0.00 9 GLU A CA 11
ATOM 11008 C C . GLU A 1 9 ? -25.315 -0.960 -8.641 1.00 0.00 9 GLU A C 11
ATOM 11009 O O . GLU A 1 9 ? -25.640 -0.681 -9.795 1.00 0.00 9 GLU A O 11
ATOM 11021 N N . GLN A 1 10 ? -24.085 -0.775 -8.171 1.00 0.00 10 GLN A N 11
ATOM 11022 C CA . GLN A 1 10 ? -23.026 -0.218 -9.004 1.00 0.00 10 GLN A CA 11
ATOM 11023 C C . GLN A 1 10 ? -22.070 -1.309 -9.476 1.00 0.00 10 GLN A C 11
ATOM 11024 O O . GLN A 1 10 ? -21.653 -2.163 -8.693 1.00 0.00 10 GLN A O 11
ATOM 11038 N N . GLU A 1 11 ? -21.728 -1.276 -10.760 1.00 0.00 11 GLU A N 11
ATOM 11039 C CA . GLU A 1 11 ? -20.822 -2.263 -11.336 1.00 0.00 11 GLU A CA 11
ATOM 11040 C C . GLU A 1 11 ? -19.369 -1.836 -11.158 1.00 0.00 11 GLU A C 11
ATOM 11041 O O . GLU A 1 11 ? -19.089 -0.767 -10.617 1.00 0.00 11 GLU A O 11
ATOM 11053 N N . ASN A 1 12 ? -18.451 -2.684 -11.619 1.00 0.00 12 ASN A N 11
ATOM 11054 C CA . ASN A 1 12 ? -17.020 -2.409 -11.518 1.00 0.00 12 ASN A CA 11
ATOM 11055 C C . ASN A 1 12 ? -16.588 -2.277 -10.061 1.00 0.00 12 ASN A C 11
ATOM 11056 O O . ASN A 1 12 ? -16.794 -1.239 -9.431 1.00 0.00 12 ASN A O 11
ATOM 11067 N N . HIS A 1 13 ? -15.986 -3.337 -9.530 1.00 0.00 13 HIS A N 11
ATOM 11068 C CA . HIS A 1 13 ? -15.523 -3.343 -8.148 1.00 0.00 13 HIS A CA 11
ATOM 11069 C C . HIS A 1 13 ? -14.111 -2.776 -8.045 1.00 0.00 13 HIS A C 11
ATOM 11070 O O . HIS A 1 13 ? -13.328 -2.857 -8.991 1.00 0.00 13 HIS A O 11
ATOM 11085 N N . ALA A 1 14 ? -13.793 -2.203 -6.888 1.00 0.00 14 ALA A N 11
ATOM 11086 C CA . ALA A 1 14 ? -12.476 -1.624 -6.657 1.00 0.00 14 ALA A CA 11
ATOM 11087 C C . ALA A 1 14 ? -12.019 -1.862 -5.223 1.00 0.00 14 ALA A C 11
ATOM 11088 O O . ALA A 1 14 ? -10.880 -2.263 -4.984 1.00 0.00 14 ALA A O 11
ATOM 11095 N N . GLU A 1 15 ? -12.921 -1.611 -4.274 1.00 0.00 15 GLU A N 11
ATOM 11096 C CA . GLU A 1 15 ? -12.627 -1.791 -2.853 1.00 0.00 15 GLU A CA 11
ATOM 11097 C C . GLU A 1 15 ? -11.530 -0.833 -2.395 1.00 0.00 15 GLU A C 11
ATOM 11098 O O . GLU A 1 15 ? -10.640 -0.474 -3.165 1.00 0.00 15 GLU A O 11
ATOM 11110 N N . CYS A 1 16 ? -11.602 -0.420 -1.135 1.00 0.00 16 CYS A N 11
ATOM 11111 C CA . CYS A 1 16 ? -10.617 0.496 -0.576 1.00 0.00 16 CYS A CA 11
ATOM 11112 C C . CYS A 1 16 ? -9.595 -0.256 0.267 1.00 0.00 16 CYS A C 11
ATOM 11113 O O . CYS A 1 16 ? -9.915 -0.768 1.340 1.00 0.00 16 CYS A O 11
ATOM 11121 N N . GLU A 1 17 ? -8.365 -0.323 -0.229 1.00 0.00 17 GLU A N 11
ATOM 11122 C CA . GLU A 1 17 ? -7.290 -1.011 0.475 1.00 0.00 17 GLU A CA 11
ATOM 11123 C C . GLU A 1 17 ? -6.049 -0.130 0.562 1.00 0.00 17 GLU A C 11
ATOM 11124 O O . GLU A 1 17 ? -6.078 1.041 0.182 1.00 0.00 17 GLU A O 11
ATOM 11136 N N . ASP A 1 18 ? -4.961 -0.701 1.065 1.00 0.00 18 ASP A N 11
ATOM 11137 C CA . ASP A 1 18 ? -3.707 0.030 1.208 1.00 0.00 18 ASP A CA 11
ATOM 11138 C C . ASP A 1 18 ? -3.078 0.308 -0.154 1.00 0.00 18 ASP A C 11
ATOM 11139 O O . ASP A 1 18 ? -3.346 -0.398 -1.126 1.00 0.00 18 ASP A O 11
ATOM 11148 N N . LYS A 1 19 ? -2.239 1.342 -0.211 1.00 0.00 19 LYS A N 11
ATOM 11149 C CA . LYS A 1 19 ? -1.560 1.723 -1.448 1.00 0.00 19 LYS A CA 11
ATOM 11150 C C . LYS A 1 19 ? -2.566 2.103 -2.536 1.00 0.00 19 LYS A C 11
ATOM 11151 O O . LYS A 1 19 ? -3.203 1.234 -3.131 1.00 0.00 19 LYS A O 11
ATOM 11170 N N . PRO A 1 20 ? -2.720 3.412 -2.815 1.00 0.00 20 PRO A N 11
ATOM 11171 C CA . PRO A 1 20 ? -3.642 3.901 -3.827 1.00 0.00 20 PRO A CA 11
ATOM 11172 C C . PRO A 1 20 ? -2.973 4.053 -5.191 1.00 0.00 20 PRO A C 11
ATOM 11173 O O . PRO A 1 20 ? -3.365 3.407 -6.163 1.00 0.00 20 PRO A O 11
ATOM 11184 N N . LYS A 1 21 ? -1.959 4.911 -5.248 1.00 0.00 21 LYS A N 11
ATOM 11185 C CA . LYS A 1 21 ? -1.220 5.160 -6.481 1.00 0.00 21 LYS A CA 11
ATOM 11186 C C . LYS A 1 21 ? 0.011 6.028 -6.205 1.00 0.00 21 LYS A C 11
ATOM 11187 O O . LYS A 1 21 ? 0.179 7.087 -6.811 1.00 0.00 21 LYS A O 11
ATOM 11206 N N . PRO A 1 22 ? 0.895 5.590 -5.283 1.00 0.00 22 PRO A N 11
ATOM 11207 C CA . PRO A 1 22 ? 2.102 6.339 -4.926 1.00 0.00 22 PRO A CA 11
ATOM 11208 C C . PRO A 1 22 ? 3.160 6.291 -6.022 1.00 0.00 22 PRO A C 11
ATOM 11209 O O . PRO A 1 22 ? 3.842 5.280 -6.194 1.00 0.00 22 PRO A O 11
ATOM 11220 N N . CYS A 1 23 ? 3.292 7.388 -6.761 1.00 0.00 23 CYS A N 11
ATOM 11221 C CA . CYS A 1 23 ? 4.272 7.467 -7.842 1.00 0.00 23 CYS A CA 11
ATOM 11222 C C . CYS A 1 23 ? 4.695 8.908 -8.105 1.00 0.00 23 CYS A C 11
ATOM 11223 O O . CYS A 1 23 ? 5.329 9.203 -9.120 1.00 0.00 23 CYS A O 11
ATOM 11231 N N . CYS A 1 24 ? 4.346 9.802 -7.187 1.00 0.00 24 CYS A N 11
ATOM 11232 C CA . CYS A 1 24 ? 4.699 11.209 -7.319 1.00 0.00 24 CYS A CA 11
ATOM 11233 C C . CYS A 1 24 ? 5.560 11.662 -6.144 1.00 0.00 24 CYS A C 11
ATOM 11234 O O . CYS A 1 24 ? 5.829 12.852 -5.980 1.00 0.00 24 CYS A O 11
ATOM 11242 N N . VAL A 1 25 ? 5.990 10.701 -5.331 1.00 0.00 25 VAL A N 11
ATOM 11243 C CA . VAL A 1 25 ? 6.826 10.991 -4.172 1.00 0.00 25 VAL A CA 11
ATOM 11244 C C . VAL A 1 25 ? 7.865 9.891 -3.961 1.00 0.00 25 VAL A C 11
ATOM 11245 O O . VAL A 1 25 ? 8.907 10.117 -3.345 1.00 0.00 25 VAL A O 11
ATOM 11258 N N . CYS A 1 26 ? 7.575 8.702 -4.482 1.00 0.00 26 CYS A N 11
ATOM 11259 C CA . CYS A 1 26 ? 8.481 7.565 -4.345 1.00 0.00 26 CYS A CA 11
ATOM 11260 C C . CYS A 1 26 ? 9.569 7.594 -5.413 1.00 0.00 26 CYS A C 11
ATOM 11261 O O . CYS A 1 26 ? 9.314 7.939 -6.568 1.00 0.00 26 CYS A O 11
ATOM 11269 N N . LYS A 1 27 ? 10.784 7.223 -5.016 1.00 0.00 27 LYS A N 11
ATOM 11270 C CA . LYS A 1 27 ? 11.921 7.195 -5.930 1.00 0.00 27 LYS A CA 11
ATOM 11271 C C . LYS A 1 27 ? 13.136 6.522 -5.281 1.00 0.00 27 LYS A C 11
ATOM 11272 O O . LYS A 1 27 ? 13.704 5.591 -5.853 1.00 0.00 27 LYS A O 11
ATOM 11291 N N . PRO A 1 28 ? 13.562 6.976 -4.080 1.00 0.00 28 PRO A N 11
ATOM 11292 C CA . PRO A 1 28 ? 14.713 6.390 -3.388 1.00 0.00 28 PRO A CA 11
ATOM 11293 C C . PRO A 1 28 ? 14.384 5.047 -2.739 1.00 0.00 28 PRO A C 11
ATOM 11294 O O . PRO A 1 28 ? 15.062 4.047 -2.974 1.00 0.00 28 PRO A O 11
ATOM 11305 N N . GLU A 1 29 ? 13.334 5.036 -1.921 1.00 0.00 29 GLU A N 11
ATOM 11306 C CA . GLU A 1 29 ? 12.914 3.824 -1.225 1.00 0.00 29 GLU A CA 11
ATOM 11307 C C . GLU A 1 29 ? 12.474 2.746 -2.211 1.00 0.00 29 GLU A C 11
ATOM 11308 O O . GLU A 1 29 ? 12.611 1.553 -1.939 1.00 0.00 29 GLU A O 11
ATOM 11320 N N . LYS A 1 30 ? 11.946 3.172 -3.352 1.00 0.00 30 LYS A N 11
ATOM 11321 C CA . LYS A 1 30 ? 11.488 2.239 -4.375 1.00 0.00 30 LYS A CA 11
ATOM 11322 C C . LYS A 1 30 ? 12.658 1.449 -4.954 1.00 0.00 30 LYS A C 11
ATOM 11323 O O . LYS A 1 30 ? 12.578 0.231 -5.118 1.00 0.00 30 LYS A O 11
ATOM 11342 N N . GLU A 1 31 ? 13.745 2.151 -5.260 1.00 0.00 31 GLU A N 11
ATOM 11343 C CA . GLU A 1 31 ? 14.932 1.519 -5.822 1.00 0.00 31 GLU A CA 11
ATOM 11344 C C . GLU A 1 31 ? 15.608 0.611 -4.798 1.00 0.00 31 GLU A C 11
ATOM 11345 O O . GLU A 1 31 ? 16.030 -0.499 -5.123 1.00 0.00 31 GLU A O 11
ATOM 11357 N N . GLU A 1 32 ? 15.708 1.089 -3.561 1.00 0.00 32 GLU A N 11
ATOM 11358 C CA . GLU A 1 32 ? 16.333 0.317 -2.492 1.00 0.00 32 GLU A CA 11
ATOM 11359 C C . GLU A 1 32 ? 15.540 -0.955 -2.199 1.00 0.00 32 GLU A C 11
ATOM 11360 O O . GLU A 1 32 ? 16.118 -2.020 -1.976 1.00 0.00 32 GLU A O 11
ATOM 11372 N N . ARG A 1 33 ? 14.216 -0.838 -2.206 1.00 0.00 33 ARG A N 11
ATOM 11373 C CA . ARG A 1 33 ? 13.346 -1.979 -1.940 1.00 0.00 33 ARG A CA 11
ATOM 11374 C C . ARG A 1 33 ? 13.465 -3.022 -3.047 1.00 0.00 33 ARG A C 11
ATOM 11375 O O . ARG A 1 33 ? 13.537 -4.222 -2.777 1.00 0.00 33 ARG A O 11
ATOM 11396 N N . ASP A 1 34 ? 13.485 -2.557 -4.293 1.00 0.00 34 ASP A N 11
ATOM 11397 C CA . ASP A 1 34 ? 13.598 -3.450 -5.441 1.00 0.00 34 ASP A CA 11
ATOM 11398 C C . ASP A 1 34 ? 14.892 -4.255 -5.375 1.00 0.00 34 ASP A C 11
ATOM 11399 O O . ASP A 1 34 ? 14.890 -5.470 -5.575 1.00 0.00 34 ASP A O 11
ATOM 11408 N N . THR A 1 35 ? 15.995 -3.568 -5.092 1.00 0.00 35 THR A N 11
ATOM 11409 C CA . THR A 1 35 ? 17.295 -4.218 -4.995 1.00 0.00 35 THR A CA 11
ATOM 11410 C C . THR A 1 35 ? 17.302 -5.248 -3.870 1.00 0.00 35 THR A C 11
ATOM 11411 O O . THR A 1 35 ? 17.854 -6.339 -4.016 1.00 0.00 35 THR A O 11
ATOM 11422 N N . CYS A 1 36 ? 16.681 -4.894 -2.749 1.00 0.00 36 CYS A N 11
ATOM 11423 C CA . CYS A 1 36 ? 16.607 -5.786 -1.598 1.00 0.00 36 CYS A CA 11
ATOM 11424 C C . CYS A 1 36 ? 15.896 -7.087 -1.961 1.00 0.00 36 CYS A C 11
ATOM 11425 O O . CYS A 1 36 ? 16.327 -8.171 -1.569 1.00 0.00 36 CYS A O 11
ATOM 11433 N N . ILE A 1 37 ? 14.807 -6.971 -2.715 1.00 0.00 37 ILE A N 11
ATOM 11434 C CA . ILE A 1 37 ? 14.034 -8.137 -3.131 1.00 0.00 37 ILE A CA 11
ATOM 11435 C C . ILE A 1 37 ? 14.730 -8.876 -4.272 1.00 0.00 37 ILE A C 11
ATOM 11436 O O . ILE A 1 37 ? 14.497 -10.065 -4.491 1.00 0.00 37 ILE A O 11
ATOM 11452 N N . LEU A 1 38 ? 15.595 -8.164 -4.988 1.00 0.00 38 LEU A N 11
ATOM 11453 C CA . LEU A 1 38 ? 16.321 -8.745 -6.112 1.00 0.00 38 LEU A CA 11
ATOM 11454 C C . LEU A 1 38 ? 17.407 -9.712 -5.644 1.00 0.00 38 LEU A C 11
ATOM 11455 O O . LEU A 1 38 ? 17.558 -10.801 -6.200 1.00 0.00 38 LEU A O 11
ATOM 11471 N N . PHE A 1 39 ? 18.162 -9.314 -4.625 1.00 0.00 39 PHE A N 11
ATOM 11472 C CA . PHE A 1 39 ? 19.240 -10.151 -4.104 1.00 0.00 39 PHE A CA 11
ATOM 11473 C C . PHE A 1 39 ? 18.745 -11.114 -3.029 1.00 0.00 39 PHE A C 11
ATOM 11474 O O . PHE A 1 39 ? 19.070 -12.301 -3.057 1.00 0.00 39 PHE A O 11
ATOM 11491 N N . ASN A 1 40 ? 17.959 -10.606 -2.085 1.00 0.00 40 ASN A N 11
ATOM 11492 C CA . ASN A 1 40 ? 17.438 -11.438 -1.004 1.00 0.00 40 ASN A CA 11
ATOM 11493 C C . ASN A 1 40 ? 16.315 -12.343 -1.500 1.00 0.00 40 ASN A C 11
ATOM 11494 O O . ASN A 1 40 ? 16.447 -13.567 -1.499 1.00 0.00 40 ASN A O 11
ATOM 11505 N N . GLY A 1 41 ? 15.212 -11.734 -1.924 1.00 0.00 41 GLY A N 11
ATOM 11506 C CA . GLY A 1 41 ? 14.083 -12.502 -2.415 1.00 0.00 41 GLY A CA 11
ATOM 11507 C C . GLY A 1 41 ? 12.757 -11.977 -1.904 1.00 0.00 41 GLY A C 11
ATOM 11508 O O . GLY A 1 41 ? 12.684 -10.876 -1.359 1.00 0.00 41 GLY A O 11
ATOM 11512 N N . GLN A 1 42 ? 11.707 -12.771 -2.083 1.00 0.00 42 GLN A N 11
ATOM 11513 C CA . GLN A 1 42 ? 10.373 -12.391 -1.638 1.00 0.00 42 GLN A CA 11
ATOM 11514 C C . GLN A 1 42 ? 10.208 -12.660 -0.145 1.00 0.00 42 GLN A C 11
ATOM 11515 O O . GLN A 1 42 ? 9.246 -12.207 0.477 1.00 0.00 42 GLN A O 11
ATOM 11529 N N . ASP A 1 43 ? 11.157 -13.397 0.425 1.00 0.00 43 ASP A N 11
ATOM 11530 C CA . ASP A 1 43 ? 11.117 -13.729 1.846 1.00 0.00 43 ASP A CA 11
ATOM 11531 C C . ASP A 1 43 ? 12.477 -13.506 2.501 1.00 0.00 43 ASP A C 11
ATOM 11532 O O . ASP A 1 43 ? 12.680 -12.514 3.200 1.00 0.00 43 ASP A O 11
ATOM 11541 N N . SER A 1 44 ? 13.402 -14.435 2.265 1.00 0.00 44 SER A N 11
ATOM 11542 C CA . SER A 1 44 ? 14.748 -14.353 2.830 1.00 0.00 44 SER A CA 11
ATOM 11543 C C . SER A 1 44 ? 14.708 -14.391 4.356 1.00 0.00 44 SER A C 11
ATOM 11544 O O . SER A 1 44 ? 14.880 -15.448 4.963 1.00 0.00 44 SER A O 11
ATOM 11552 N N . GLU A 1 45 ? 14.479 -13.234 4.971 1.00 0.00 45 GLU A N 11
ATOM 11553 C CA . GLU A 1 45 ? 14.414 -13.140 6.425 1.00 0.00 45 GLU A CA 11
ATOM 11554 C C . GLU A 1 45 ? 13.615 -11.910 6.850 1.00 0.00 45 GLU A C 11
ATOM 11555 O O . GLU A 1 45 ? 14.108 -11.060 7.593 1.00 0.00 45 GLU A O 11
ATOM 11567 N N . LYS A 1 46 ? 12.380 -11.820 6.363 1.00 0.00 46 LYS A N 11
ATOM 11568 C CA . LYS A 1 46 ? 11.501 -10.701 6.686 1.00 0.00 46 LYS A CA 11
ATOM 11569 C C . LYS A 1 46 ? 12.117 -9.378 6.251 1.00 0.00 46 LYS A C 11
ATOM 11570 O O . LYS A 1 46 ? 12.836 -8.731 7.013 1.00 0.00 46 LYS A O 11
ATOM 11589 N N . CYS A 1 47 ? 11.834 -8.988 5.013 1.00 0.00 47 CYS A N 11
ATOM 11590 C CA . CYS A 1 47 ? 12.353 -7.742 4.464 1.00 0.00 47 CYS A CA 11
ATOM 11591 C C . CYS A 1 47 ? 11.269 -6.670 4.429 1.00 0.00 47 CYS A C 11
ATOM 11592 O O . CYS A 1 47 ? 11.392 -5.669 3.722 1.00 0.00 47 CYS A O 11
ATOM 11600 N N . LYS A 1 48 ? 10.209 -6.883 5.204 1.00 0.00 48 LYS A N 11
ATOM 11601 C CA . LYS A 1 48 ? 9.102 -5.936 5.265 1.00 0.00 48 LYS A CA 11
ATOM 11602 C C . LYS A 1 48 ? 9.535 -4.621 5.903 1.00 0.00 48 LYS A C 11
ATOM 11603 O O . LYS A 1 48 ? 8.770 -3.658 5.934 1.00 0.00 48 LYS A O 11
ATOM 11622 N N . GLU A 1 49 ? 10.762 -4.587 6.415 1.00 0.00 49 GLU A N 11
ATOM 11623 C CA . GLU A 1 49 ? 11.292 -3.390 7.053 1.00 0.00 49 GLU A CA 11
ATOM 11624 C C . GLU A 1 49 ? 11.175 -2.179 6.132 1.00 0.00 49 GLU A C 11
ATOM 11625 O O . GLU A 1 49 ? 10.704 -1.119 6.542 1.00 0.00 49 GLU A O 11
ATOM 11637 N N . PHE A 1 50 ? 11.591 -2.347 4.881 1.00 0.00 50 PHE A N 11
ATOM 11638 C CA . PHE A 1 50 ? 11.531 -1.265 3.905 1.00 0.00 50 PHE A CA 11
ATOM 11639 C C . PHE A 1 50 ? 10.085 -0.877 3.609 1.00 0.00 50 PHE A C 11
ATOM 11640 O O . PHE A 1 50 ? 9.789 0.288 3.338 1.00 0.00 50 PHE A O 11
ATOM 11657 N N . ILE A 1 51 ? 9.189 -1.858 3.662 1.00 0.00 51 ILE A N 11
ATOM 11658 C CA . ILE A 1 51 ? 7.775 -1.616 3.398 1.00 0.00 51 ILE A CA 11
ATOM 11659 C C . ILE A 1 51 ? 7.158 -0.728 4.475 1.00 0.00 51 ILE A C 11
ATOM 11660 O O . ILE A 1 51 ? 6.505 0.272 4.168 1.00 0.00 51 ILE A O 11
ATOM 11676 N N . GLU A 1 52 ? 7.368 -1.094 5.737 1.00 0.00 52 GLU A N 11
ATOM 11677 C CA . GLU A 1 52 ? 6.832 -0.322 6.853 1.00 0.00 52 GLU A CA 11
ATOM 11678 C C . GLU A 1 52 ? 7.523 1.034 6.947 1.00 0.00 52 GLU A C 11
ATOM 11679 O O . GLU A 1 52 ? 6.956 1.998 7.460 1.00 0.00 52 GLU A O 11
ATOM 11691 N N . LYS A 1 53 ? 8.758 1.099 6.461 1.00 0.00 53 LYS A N 11
ATOM 11692 C CA . LYS A 1 53 ? 9.509 2.349 6.471 1.00 0.00 53 LYS A CA 11
ATOM 11693 C C . LYS A 1 53 ? 8.862 3.343 5.515 1.00 0.00 53 LYS A C 11
ATOM 11694 O O . LYS A 1 53 ? 8.674 4.515 5.846 1.00 0.00 53 LYS A O 11
ATOM 11713 N N . TYR A 1 54 ? 8.518 2.856 4.327 1.00 0.00 54 TYR A N 11
ATOM 11714 C CA . TYR A 1 54 ? 7.873 3.680 3.316 1.00 0.00 54 TYR A CA 11
ATOM 11715 C C . TYR A 1 54 ? 6.533 4.188 3.831 1.00 0.00 54 TYR A C 11
ATOM 11716 O O . TYR A 1 54 ? 6.290 5.395 3.874 1.00 0.00 54 TYR A O 11
ATOM 11734 N N . LYS A 1 55 ? 5.672 3.256 4.235 1.00 0.00 55 LYS A N 11
ATOM 11735 C CA . LYS A 1 55 ? 4.356 3.605 4.753 1.00 0.00 55 LYS A CA 11
ATOM 11736 C C . LYS A 1 55 ? 4.481 4.618 5.889 1.00 0.00 55 LYS A C 11
ATOM 11737 O O . LYS A 1 55 ? 3.664 5.531 6.012 1.00 0.00 55 LYS A O 11
ATOM 11756 N N . GLU A 1 56 ? 5.517 4.455 6.708 1.00 0.00 56 GLU A N 11
ATOM 11757 C CA . GLU A 1 56 ? 5.756 5.353 7.831 1.00 0.00 56 GLU A CA 11
ATOM 11758 C C . GLU A 1 56 ? 6.101 6.753 7.336 1.00 0.00 56 GLU A C 11
ATOM 11759 O O . GLU A 1 56 ? 5.704 7.750 7.940 1.00 0.00 56 GLU A O 11
ATOM 11771 N N . CYS A 1 57 ? 6.843 6.821 6.235 1.00 0.00 57 CYS A N 11
ATOM 11772 C CA . CYS A 1 57 ? 7.234 8.102 5.659 1.00 0.00 57 CYS A CA 11
ATOM 11773 C C . CYS A 1 57 ? 6.097 8.680 4.826 1.00 0.00 57 CYS A C 11
ATOM 11774 O O . CYS A 1 57 ? 6.117 9.856 4.460 1.00 0.00 57 CYS A O 11
ATOM 11782 N N . MET A 1 58 ? 5.107 7.844 4.529 1.00 0.00 58 MET A N 11
ATOM 11783 C CA . MET A 1 58 ? 3.958 8.268 3.739 1.00 0.00 58 MET A CA 11
ATOM 11784 C C . MET A 1 58 ? 2.935 9.005 4.598 1.00 0.00 58 MET A C 11
ATOM 11785 O O . MET A 1 58 ? 2.651 10.180 4.364 1.00 0.00 58 MET A O 11
ATOM 11799 N N . LYS A 1 59 ? 2.385 8.315 5.593 1.00 0.00 59 LYS A N 11
ATOM 11800 C CA . LYS A 1 59 ? 1.392 8.926 6.474 1.00 0.00 59 LYS A CA 11
ATOM 11801 C C . LYS A 1 59 ? 2.048 9.886 7.459 1.00 0.00 59 LYS A C 11
ATOM 11802 O O . LYS A 1 59 ? 1.364 10.597 8.197 1.00 0.00 59 LYS A O 11
ATOM 11821 N N . GLY A 1 60 ? 3.377 9.904 7.463 1.00 0.00 60 GLY A N 11
ATOM 11822 C CA . GLY A 1 60 ? 4.105 10.785 8.357 1.00 0.00 60 GLY A CA 11
ATOM 11823 C C . GLY A 1 60 ? 3.942 12.245 7.983 1.00 0.00 60 GLY A C 11
ATOM 11824 O O . GLY A 1 60 ? 4.148 13.132 8.812 1.00 0.00 60 GLY A O 11
ATOM 11828 N N . TYR A 1 61 ? 3.570 12.493 6.731 1.00 0.00 61 TYR A N 11
ATOM 11829 C CA . TYR A 1 61 ? 3.375 13.854 6.243 1.00 0.00 61 TYR A CA 11
ATOM 11830 C C . TYR A 1 61 ? 2.028 13.984 5.539 1.00 0.00 61 TYR A C 11
ATOM 11831 O O . TYR A 1 61 ? 1.310 14.967 5.726 1.00 0.00 61 TYR A O 11
ATOM 11849 N N . GLY A 1 62 ? 1.691 12.983 4.730 1.00 0.00 62 GLY A N 11
ATOM 11850 C CA . GLY A 1 62 ? 0.431 13.000 4.009 1.00 0.00 62 GLY A CA 11
ATOM 11851 C C . GLY A 1 62 ? 0.605 13.367 2.549 1.00 0.00 62 GLY A C 11
ATOM 11852 O O . GLY A 1 62 ? 0.816 14.534 2.217 1.00 0.00 62 GLY A O 11
ATOM 11856 N N . PHE A 1 63 ? 0.515 12.370 1.674 1.00 0.00 63 PHE A N 11
ATOM 11857 C CA . PHE A 1 63 ? 0.665 12.597 0.242 1.00 0.00 63 PHE A CA 11
ATOM 11858 C C . PHE A 1 63 ? -0.347 11.780 -0.551 1.00 0.00 63 PHE A C 11
ATOM 11859 O O . PHE A 1 63 ? -1.356 12.305 -1.021 1.00 0.00 63 PHE A O 11
ATOM 11876 N N . GLU A 1 64 ? -0.066 10.494 -0.691 1.00 0.00 64 GLU A N 11
ATOM 11877 C CA . GLU A 1 64 ? -0.944 9.589 -1.425 1.00 0.00 64 GLU A CA 11
ATOM 11878 C C . GLU A 1 64 ? -1.117 8.269 -0.678 1.00 0.00 64 GLU A C 11
ATOM 11879 O O . GLU A 1 64 ? -0.512 7.257 -1.035 1.00 0.00 64 GLU A O 11
ATOM 11891 N N . VAL A 1 65 ? -1.939 8.292 0.370 1.00 0.00 65 VAL A N 11
ATOM 11892 C CA . VAL A 1 65 ? -2.196 7.099 1.172 1.00 0.00 65 VAL A CA 11
ATOM 11893 C C . VAL A 1 65 ? -3.678 6.999 1.541 1.00 0.00 65 VAL A C 11
ATOM 11894 O O . VAL A 1 65 ? -4.282 7.989 1.956 1.00 0.00 65 VAL A O 11
ATOM 11907 N N . PRO A 1 66 ? -4.289 5.804 1.399 1.00 0.00 66 PRO A N 11
ATOM 11908 C CA . PRO A 1 66 ? -5.698 5.589 1.720 1.00 0.00 66 PRO A CA 11
ATOM 11909 C C . PRO A 1 66 ? -5.913 5.298 3.203 1.00 0.00 66 PRO A C 11
ATOM 11910 O O . PRO A 1 66 ? -5.130 4.577 3.821 1.00 0.00 66 PRO A O 11
ATOM 11921 N N . SER A 1 67 ? -6.980 5.859 3.766 1.00 0.00 67 SER A N 11
ATOM 11922 C CA . SER A 1 67 ? -7.295 5.654 5.177 1.00 0.00 67 SER A CA 11
ATOM 11923 C C . SER A 1 67 ? -8.684 6.191 5.511 1.00 0.00 67 SER A C 11
ATOM 11924 O O . SER A 1 67 ? -9.339 6.810 4.673 1.00 0.00 67 SER A O 11
ATOM 11932 N N . ALA A 1 68 ? -9.127 5.947 6.742 1.00 0.00 68 ALA A N 11
ATOM 11933 C CA . ALA A 1 68 ? -10.438 6.405 7.190 1.00 0.00 68 ALA A CA 11
ATOM 11934 C C . ALA A 1 68 ? -10.459 6.621 8.700 1.00 0.00 68 ALA A C 11
ATOM 11935 O O . ALA A 1 68 ? -11.470 7.043 9.261 1.00 0.00 68 ALA A O 11
ATOM 11942 N N . ASN A 1 69 ? -9.337 6.330 9.352 1.00 0.00 69 ASN A N 11
ATOM 11943 C CA . ASN A 1 69 ? -9.229 6.492 10.797 1.00 0.00 69 ASN A CA 11
ATOM 11944 C C . ASN A 1 69 ? -8.269 7.625 11.149 1.00 0.00 69 ASN A C 11
ATOM 11945 O O . ASN A 1 69 ? -8.742 8.769 11.313 1.00 0.00 69 ASN A O 11
ATOM 11958 N N . MET A 1 1 ? -21.472 35.332 -20.829 1.00 0.00 1 MET A N 12
ATOM 11959 C CA . MET A 1 1 ? -20.640 36.201 -19.957 1.00 0.00 1 MET A CA 12
ATOM 11960 C C . MET A 1 1 ? -19.936 35.379 -18.884 1.00 0.00 1 MET A C 12
ATOM 11961 O O . MET A 1 1 ? -18.715 35.222 -18.907 1.00 0.00 1 MET A O 12
ATOM 11977 N N . THR A 1 2 ? -20.717 34.853 -17.944 1.00 0.00 2 THR A N 12
ATOM 11978 C CA . THR A 1 2 ? -20.172 34.047 -16.858 1.00 0.00 2 THR A CA 12
ATOM 11979 C C . THR A 1 2 ? -20.712 32.622 -16.904 1.00 0.00 2 THR A C 12
ATOM 11980 O O . THR A 1 2 ? -21.854 32.394 -17.306 1.00 0.00 2 THR A O 12
ATOM 11991 N N . GLU A 1 3 ? -19.887 31.667 -16.490 1.00 0.00 3 GLU A N 12
ATOM 11992 C CA . GLU A 1 3 ? -20.284 30.264 -16.484 1.00 0.00 3 GLU A CA 12
ATOM 11993 C C . GLU A 1 3 ? -19.860 29.582 -15.186 1.00 0.00 3 GLU A C 12
ATOM 11994 O O . GLU A 1 3 ? -18.683 29.278 -14.990 1.00 0.00 3 GLU A O 12
ATOM 12006 N N . THR A 1 4 ? -20.826 29.349 -14.303 1.00 0.00 4 THR A N 12
ATOM 12007 C CA . THR A 1 4 ? -20.556 28.698 -13.027 1.00 0.00 4 THR A CA 12
ATOM 12008 C C . THR A 1 4 ? -20.436 27.189 -13.205 1.00 0.00 4 THR A C 12
ATOM 12009 O O . THR A 1 4 ? -21.151 26.591 -14.008 1.00 0.00 4 THR A O 12
ATOM 12020 N N . ASP A 1 5 ? -19.528 26.575 -12.451 1.00 0.00 5 ASP A N 12
ATOM 12021 C CA . ASP A 1 5 ? -19.319 25.136 -12.539 1.00 0.00 5 ASP A CA 12
ATOM 12022 C C . ASP A 1 5 ? -18.552 24.612 -11.330 1.00 0.00 5 ASP A C 12
ATOM 12023 O O . ASP A 1 5 ? -17.478 25.112 -10.997 1.00 0.00 5 ASP A O 12
ATOM 12032 N N . LYS A 1 6 ? -19.113 23.597 -10.679 1.00 0.00 6 LYS A N 12
ATOM 12033 C CA . LYS A 1 6 ? -18.483 22.993 -9.511 1.00 0.00 6 LYS A CA 12
ATOM 12034 C C . LYS A 1 6 ? -18.691 21.483 -9.507 1.00 0.00 6 LYS A C 12
ATOM 12035 O O . LYS A 1 6 ? -17.743 20.716 -9.678 1.00 0.00 6 LYS A O 12
ATOM 12054 N N . LYS A 1 7 ? -19.937 21.066 -9.313 1.00 0.00 7 LYS A N 12
ATOM 12055 C CA . LYS A 1 7 ? -20.275 19.650 -9.289 1.00 0.00 7 LYS A CA 12
ATOM 12056 C C . LYS A 1 7 ? -20.139 19.034 -10.677 1.00 0.00 7 LYS A C 12
ATOM 12057 O O . LYS A 1 7 ? -20.792 19.468 -11.626 1.00 0.00 7 LYS A O 12
ATOM 12076 N N . GLN A 1 8 ? -19.286 18.022 -10.787 1.00 0.00 8 GLN A N 12
ATOM 12077 C CA . GLN A 1 8 ? -19.061 17.344 -12.058 1.00 0.00 8 GLN A CA 12
ATOM 12078 C C . GLN A 1 8 ? -19.784 16.000 -12.094 1.00 0.00 8 GLN A C 12
ATOM 12079 O O . GLN A 1 8 ? -20.305 15.538 -11.080 1.00 0.00 8 GLN A O 12
ATOM 12093 N N . GLU A 1 9 ? -19.810 15.381 -13.271 1.00 0.00 9 GLU A N 12
ATOM 12094 C CA . GLU A 1 9 ? -20.467 14.089 -13.441 1.00 0.00 9 GLU A CA 12
ATOM 12095 C C . GLU A 1 9 ? -19.602 12.966 -12.876 1.00 0.00 9 GLU A C 12
ATOM 12096 O O . GLU A 1 9 ? -18.378 12.993 -12.998 1.00 0.00 9 GLU A O 12
ATOM 12108 N N . GLN A 1 10 ? -20.249 11.984 -12.257 1.00 0.00 10 GLN A N 12
ATOM 12109 C CA . GLN A 1 10 ? -19.538 10.851 -11.673 1.00 0.00 10 GLN A CA 12
ATOM 12110 C C . GLN A 1 10 ? -18.821 10.049 -12.752 1.00 0.00 10 GLN A C 12
ATOM 12111 O O . GLN A 1 10 ? -19.413 9.686 -13.769 1.00 0.00 10 GLN A O 12
ATOM 12125 N N . GLU A 1 11 ? -17.541 9.776 -12.522 1.00 0.00 11 GLU A N 12
ATOM 12126 C CA . GLU A 1 11 ? -16.733 9.024 -13.474 1.00 0.00 11 GLU A CA 12
ATOM 12127 C C . GLU A 1 11 ? -16.103 7.805 -12.808 1.00 0.00 11 GLU A C 12
ATOM 12128 O O . GLU A 1 11 ? -16.423 6.665 -13.146 1.00 0.00 11 GLU A O 12
ATOM 12140 N N . ASN A 1 12 ? -15.207 8.055 -11.861 1.00 0.00 12 ASN A N 12
ATOM 12141 C CA . ASN A 1 12 ? -14.526 6.982 -11.147 1.00 0.00 12 ASN A CA 12
ATOM 12142 C C . ASN A 1 12 ? -15.414 6.409 -10.045 1.00 0.00 12 ASN A C 12
ATOM 12143 O O . ASN A 1 12 ? -15.930 7.145 -9.204 1.00 0.00 12 ASN A O 12
ATOM 12154 N N . HIS A 1 13 ? -15.591 5.091 -10.060 1.00 0.00 13 HIS A N 12
ATOM 12155 C CA . HIS A 1 13 ? -16.415 4.419 -9.060 1.00 0.00 13 HIS A CA 12
ATOM 12156 C C . HIS A 1 13 ? -15.569 3.975 -7.870 1.00 0.00 13 HIS A C 12
ATOM 12157 O O . HIS A 1 13 ? -15.953 4.170 -6.717 1.00 0.00 13 HIS A O 12
ATOM 12172 N N . ALA A 1 14 ? -14.415 3.379 -8.159 1.00 0.00 14 ALA A N 12
ATOM 12173 C CA . ALA A 1 14 ? -13.514 2.911 -7.112 1.00 0.00 14 ALA A CA 12
ATOM 12174 C C . ALA A 1 14 ? -12.069 2.888 -7.599 1.00 0.00 14 ALA A C 12
ATOM 12175 O O . ALA A 1 14 ? -11.738 2.189 -8.557 1.00 0.00 14 ALA A O 12
ATOM 12182 N N . GLU A 1 15 ? -11.214 3.657 -6.933 1.00 0.00 15 GLU A N 12
ATOM 12183 C CA . GLU A 1 15 ? -9.804 3.726 -7.295 1.00 0.00 15 GLU A CA 12
ATOM 12184 C C . GLU A 1 15 ? -8.988 2.710 -6.502 1.00 0.00 15 GLU A C 12
ATOM 12185 O O . GLU A 1 15 ? -9.540 1.905 -5.752 1.00 0.00 15 GLU A O 12
ATOM 12197 N N . CYS A 1 16 ? -7.670 2.753 -6.675 1.00 0.00 16 CYS A N 12
ATOM 12198 C CA . CYS A 1 16 ? -6.776 1.837 -5.977 1.00 0.00 16 CYS A CA 12
ATOM 12199 C C . CYS A 1 16 ? -6.673 2.197 -4.498 1.00 0.00 16 CYS A C 12
ATOM 12200 O O . CYS A 1 16 ? -6.716 3.371 -4.130 1.00 0.00 16 CYS A O 12
ATOM 12208 N N . GLU A 1 17 ? -6.532 1.178 -3.656 1.00 0.00 17 GLU A N 12
ATOM 12209 C CA . GLU A 1 17 ? -6.428 1.381 -2.215 1.00 0.00 17 GLU A CA 12
ATOM 12210 C C . GLU A 1 17 ? -4.969 1.547 -1.790 1.00 0.00 17 GLU A C 12
ATOM 12211 O O . GLU A 1 17 ? -4.628 1.372 -0.619 1.00 0.00 17 GLU A O 12
ATOM 12223 N N . ASP A 1 18 ? -4.109 1.892 -2.744 1.00 0.00 18 ASP A N 12
ATOM 12224 C CA . ASP A 1 18 ? -2.690 2.080 -2.455 1.00 0.00 18 ASP A CA 12
ATOM 12225 C C . ASP A 1 18 ? -2.162 3.356 -3.103 1.00 0.00 18 ASP A C 12
ATOM 12226 O O . ASP A 1 18 ? -0.953 3.541 -3.246 1.00 0.00 18 ASP A O 12
ATOM 12235 N N . LYS A 1 19 ? -3.080 4.237 -3.482 1.00 0.00 19 LYS A N 12
ATOM 12236 C CA . LYS A 1 19 ? -2.720 5.506 -4.107 1.00 0.00 19 LYS A CA 12
ATOM 12237 C C . LYS A 1 19 ? -3.949 6.405 -4.256 1.00 0.00 19 LYS A C 12
ATOM 12238 O O . LYS A 1 19 ? -4.880 6.073 -4.990 1.00 0.00 19 LYS A O 12
ATOM 12257 N N . PRO A 1 20 ? -3.978 7.556 -3.554 1.00 0.00 20 PRO A N 12
ATOM 12258 C CA . PRO A 1 20 ? -5.108 8.486 -3.625 1.00 0.00 20 PRO A CA 12
ATOM 12259 C C . PRO A 1 20 ? -5.193 9.181 -4.979 1.00 0.00 20 PRO A C 12
ATOM 12260 O O . PRO A 1 20 ? -6.283 9.399 -5.510 1.00 0.00 20 PRO A O 12
ATOM 12271 N N . LYS A 1 21 ? -4.033 9.522 -5.533 1.00 0.00 21 LYS A N 12
ATOM 12272 C CA . LYS A 1 21 ? -3.964 10.190 -6.828 1.00 0.00 21 LYS A CA 12
ATOM 12273 C C . LYS A 1 21 ? -2.522 10.251 -7.349 1.00 0.00 21 LYS A C 12
ATOM 12274 O O . LYS A 1 21 ? -2.264 9.875 -8.492 1.00 0.00 21 LYS A O 12
ATOM 12293 N N . PRO A 1 22 ? -1.557 10.725 -6.528 1.00 0.00 22 PRO A N 12
ATOM 12294 C CA . PRO A 1 22 ? -0.160 10.820 -6.939 1.00 0.00 22 PRO A CA 12
ATOM 12295 C C . PRO A 1 22 ? 0.616 9.532 -6.687 1.00 0.00 22 PRO A C 12
ATOM 12296 O O . PRO A 1 22 ? 0.165 8.659 -5.944 1.00 0.00 22 PRO A O 12
ATOM 12307 N N . CYS A 1 23 ? 1.789 9.422 -7.307 1.00 0.00 23 CYS A N 12
ATOM 12308 C CA . CYS A 1 23 ? 2.632 8.241 -7.155 1.00 0.00 23 CYS A CA 12
ATOM 12309 C C . CYS A 1 23 ? 4.006 8.472 -7.779 1.00 0.00 23 CYS A C 12
ATOM 12310 O O . CYS A 1 23 ? 4.809 7.546 -7.902 1.00 0.00 23 CYS A O 12
ATOM 12318 N N . CYS A 1 24 ? 4.275 9.717 -8.166 1.00 0.00 24 CYS A N 12
ATOM 12319 C CA . CYS A 1 24 ? 5.551 10.068 -8.781 1.00 0.00 24 CYS A CA 12
ATOM 12320 C C . CYS A 1 24 ? 6.478 10.746 -7.778 1.00 0.00 24 CYS A C 12
ATOM 12321 O O . CYS A 1 24 ? 7.520 11.287 -8.149 1.00 0.00 24 CYS A O 12
ATOM 12329 N N . VAL A 1 25 ? 6.098 10.712 -6.504 1.00 0.00 25 VAL A N 12
ATOM 12330 C CA . VAL A 1 25 ? 6.900 11.327 -5.453 1.00 0.00 25 VAL A CA 12
ATOM 12331 C C . VAL A 1 25 ? 7.870 10.319 -4.843 1.00 0.00 25 VAL A C 12
ATOM 12332 O O . VAL A 1 25 ? 8.914 10.694 -4.305 1.00 0.00 25 VAL A O 12
ATOM 12345 N N . CYS A 1 26 ? 7.524 9.039 -4.935 1.00 0.00 26 CYS A N 12
ATOM 12346 C CA . CYS A 1 26 ? 8.365 7.976 -4.394 1.00 0.00 26 CYS A CA 12
ATOM 12347 C C . CYS A 1 26 ? 9.240 7.367 -5.486 1.00 0.00 26 CYS A C 12
ATOM 12348 O O . CYS A 1 26 ? 8.739 6.904 -6.510 1.00 0.00 26 CYS A O 12
ATOM 12356 N N . LYS A 1 27 ? 10.552 7.367 -5.257 1.00 0.00 27 LYS A N 12
ATOM 12357 C CA . LYS A 1 27 ? 11.498 6.815 -6.225 1.00 0.00 27 LYS A CA 12
ATOM 12358 C C . LYS A 1 27 ? 12.737 6.219 -5.543 1.00 0.00 27 LYS A C 12
ATOM 12359 O O . LYS A 1 27 ? 13.069 5.058 -5.783 1.00 0.00 27 LYS A O 12
ATOM 12378 N N . PRO A 1 28 ? 13.445 6.988 -4.683 1.00 0.00 28 PRO A N 12
ATOM 12379 C CA . PRO A 1 28 ? 14.649 6.490 -4.003 1.00 0.00 28 PRO A CA 12
ATOM 12380 C C . PRO A 1 28 ? 14.370 5.286 -3.109 1.00 0.00 28 PRO A C 12
ATOM 12381 O O . PRO A 1 28 ? 14.987 4.231 -3.263 1.00 0.00 28 PRO A O 12
ATOM 12392 N N . GLU A 1 29 ? 13.436 5.445 -2.176 1.00 0.00 29 GLU A N 12
ATOM 12393 C CA . GLU A 1 29 ? 13.083 4.367 -1.259 1.00 0.00 29 GLU A CA 12
ATOM 12394 C C . GLU A 1 29 ? 12.518 3.170 -2.016 1.00 0.00 29 GLU A C 12
ATOM 12395 O O . GLU A 1 29 ? 12.731 2.021 -1.627 1.00 0.00 29 GLU A O 12
ATOM 12407 N N . LYS A 1 30 ? 11.801 3.447 -3.100 1.00 0.00 30 LYS A N 12
ATOM 12408 C CA . LYS A 1 30 ? 11.212 2.392 -3.916 1.00 0.00 30 LYS A CA 12
ATOM 12409 C C . LYS A 1 30 ? 12.305 1.566 -4.584 1.00 0.00 30 LYS A C 12
ATOM 12410 O O . LYS A 1 30 ? 12.192 0.346 -4.708 1.00 0.00 30 LYS A O 12
ATOM 12429 N N . GLU A 1 31 ? 13.366 2.244 -5.012 1.00 0.00 31 GLU A N 12
ATOM 12430 C CA . GLU A 1 31 ? 14.487 1.584 -5.665 1.00 0.00 31 GLU A CA 12
ATOM 12431 C C . GLU A 1 31 ? 15.242 0.702 -4.678 1.00 0.00 31 GLU A C 12
ATOM 12432 O O . GLU A 1 31 ? 15.628 -0.421 -5.003 1.00 0.00 31 GLU A O 12
ATOM 12444 N N . GLU A 1 32 ? 15.453 1.219 -3.471 1.00 0.00 32 GLU A N 12
ATOM 12445 C CA . GLU A 1 32 ? 16.164 0.479 -2.435 1.00 0.00 32 GLU A CA 12
ATOM 12446 C C . GLU A 1 32 ? 15.424 -0.807 -2.077 1.00 0.00 32 GLU A C 12
ATOM 12447 O O . GLU A 1 32 ? 16.034 -1.869 -1.945 1.00 0.00 32 GLU A O 12
ATOM 12459 N N . ARG A 1 33 ? 14.108 -0.702 -1.923 1.00 0.00 33 ARG A N 12
ATOM 12460 C CA . ARG A 1 33 ? 13.284 -1.856 -1.578 1.00 0.00 33 ARG A CA 12
ATOM 12461 C C . ARG A 1 33 ? 13.334 -2.916 -2.676 1.00 0.00 33 ARG A C 12
ATOM 12462 O O . ARG A 1 33 ? 13.581 -4.090 -2.404 1.00 0.00 33 ARG A O 12
ATOM 12483 N N . ASP A 1 34 ? 13.096 -2.493 -3.916 1.00 0.00 34 ASP A N 12
ATOM 12484 C CA . ASP A 1 34 ? 13.113 -3.409 -5.052 1.00 0.00 34 ASP A CA 12
ATOM 12485 C C . ASP A 1 34 ? 14.462 -4.111 -5.168 1.00 0.00 34 ASP A C 12
ATOM 12486 O O . ASP A 1 34 ? 14.526 -5.315 -5.422 1.00 0.00 34 ASP A O 12
ATOM 12495 N N . THR A 1 35 ? 15.536 -3.352 -4.981 1.00 0.00 35 THR A N 12
ATOM 12496 C CA . THR A 1 35 ? 16.885 -3.902 -5.064 1.00 0.00 35 THR A CA 12
ATOM 12497 C C . THR A 1 35 ? 17.110 -4.957 -3.988 1.00 0.00 35 THR A C 12
ATOM 12498 O O . THR A 1 35 ? 17.747 -5.982 -4.233 1.00 0.00 35 THR A O 12
ATOM 12509 N N . CYS A 1 36 ? 16.584 -4.701 -2.794 1.00 0.00 36 CYS A N 12
ATOM 12510 C CA . CYS A 1 36 ? 16.727 -5.631 -1.680 1.00 0.00 36 CYS A CA 12
ATOM 12511 C C . CYS A 1 36 ? 16.012 -6.946 -1.975 1.00 0.00 36 CYS A C 12
ATOM 12512 O O . CYS A 1 36 ? 16.526 -8.024 -1.675 1.00 0.00 36 CYS A O 12
ATOM 12520 N N . ILE A 1 37 ? 14.824 -6.851 -2.564 1.00 0.00 37 ILE A N 12
ATOM 12521 C CA . ILE A 1 37 ? 14.039 -8.033 -2.901 1.00 0.00 37 ILE A CA 12
ATOM 12522 C C . ILE A 1 37 ? 14.625 -8.749 -4.116 1.00 0.00 37 ILE A C 12
ATOM 12523 O O . ILE A 1 37 ? 14.420 -9.947 -4.303 1.00 0.00 37 ILE A O 12
ATOM 12539 N N . LEU A 1 38 ? 15.360 -8.007 -4.936 1.00 0.00 38 LEU A N 12
ATOM 12540 C CA . LEU A 1 38 ? 15.976 -8.573 -6.131 1.00 0.00 38 LEU A CA 12
ATOM 12541 C C . LEU A 1 38 ? 17.158 -9.461 -5.752 1.00 0.00 38 LEU A C 12
ATOM 12542 O O . LEU A 1 38 ? 17.286 -10.585 -6.239 1.00 0.00 38 LEU A O 12
ATOM 12558 N N . PHE A 1 39 ? 18.016 -8.951 -4.874 1.00 0.00 39 PHE A N 12
ATOM 12559 C CA . PHE A 1 39 ? 19.189 -9.682 -4.429 1.00 0.00 39 PHE A CA 12
ATOM 12560 C C . PHE A 1 39 ? 18.839 -10.701 -3.348 1.00 0.00 39 PHE A C 12
ATOM 12561 O O . PHE A 1 39 ? 19.079 -11.897 -3.510 1.00 0.00 39 PHE A O 12
ATOM 12578 N N . ASN A 1 40 ? 18.270 -10.220 -2.247 1.00 0.00 40 ASN A N 12
ATOM 12579 C CA . ASN A 1 40 ? 17.898 -11.090 -1.137 1.00 0.00 40 ASN A CA 12
ATOM 12580 C C . ASN A 1 40 ? 16.649 -11.902 -1.464 1.00 0.00 40 ASN A C 12
ATOM 12581 O O . ASN A 1 40 ? 16.699 -13.130 -1.539 1.00 0.00 40 ASN A O 12
ATOM 12592 N N . GLY A 1 41 ? 15.530 -11.211 -1.657 1.00 0.00 41 GLY A N 12
ATOM 12593 C CA . GLY A 1 41 ? 14.285 -11.889 -1.969 1.00 0.00 41 GLY A CA 12
ATOM 12594 C C . GLY A 1 41 ? 13.252 -11.743 -0.870 1.00 0.00 41 GLY A C 12
ATOM 12595 O O . GLY A 1 41 ? 13.600 -11.565 0.297 1.00 0.00 41 GLY A O 12
ATOM 12599 N N . GLN A 1 42 ? 11.979 -11.818 -1.243 1.00 0.00 42 GLN A N 12
ATOM 12600 C CA . GLN A 1 42 ? 10.890 -11.693 -0.283 1.00 0.00 42 GLN A CA 12
ATOM 12601 C C . GLN A 1 42 ? 10.697 -12.991 0.497 1.00 0.00 42 GLN A C 12
ATOM 12602 O O . GLN A 1 42 ? 9.787 -13.106 1.316 1.00 0.00 42 GLN A O 12
ATOM 12616 N N . ASP A 1 43 ? 11.564 -13.966 0.235 1.00 0.00 43 ASP A N 12
ATOM 12617 C CA . ASP A 1 43 ? 11.494 -15.257 0.911 1.00 0.00 43 ASP A CA 12
ATOM 12618 C C . ASP A 1 43 ? 12.566 -15.368 1.990 1.00 0.00 43 ASP A C 12
ATOM 12619 O O . ASP A 1 43 ? 12.678 -16.392 2.664 1.00 0.00 43 ASP A O 12
ATOM 12628 N N . SER A 1 44 ? 13.352 -14.307 2.147 1.00 0.00 44 SER A N 12
ATOM 12629 C CA . SER A 1 44 ? 14.420 -14.286 3.141 1.00 0.00 44 SER A CA 12
ATOM 12630 C C . SER A 1 44 ? 13.967 -13.582 4.418 1.00 0.00 44 SER A C 12
ATOM 12631 O O . SER A 1 44 ? 13.755 -14.219 5.449 1.00 0.00 44 SER A O 12
ATOM 12639 N N . GLU A 1 45 ? 13.825 -12.262 4.339 1.00 0.00 45 GLU A N 12
ATOM 12640 C CA . GLU A 1 45 ? 13.397 -11.466 5.482 1.00 0.00 45 GLU A CA 12
ATOM 12641 C C . GLU A 1 45 ? 12.030 -10.843 5.223 1.00 0.00 45 GLU A C 12
ATOM 12642 O O . GLU A 1 45 ? 11.558 -10.012 6.000 1.00 0.00 45 GLU A O 12
ATOM 12654 N N . LYS A 1 46 ? 11.407 -11.248 4.116 1.00 0.00 46 LYS A N 12
ATOM 12655 C CA . LYS A 1 46 ? 10.089 -10.746 3.728 1.00 0.00 46 LYS A CA 12
ATOM 12656 C C . LYS A 1 46 ? 10.139 -9.264 3.356 1.00 0.00 46 LYS A C 12
ATOM 12657 O O . LYS A 1 46 ? 9.157 -8.712 2.860 1.00 0.00 46 LYS A O 12
ATOM 12676 N N . CYS A 1 47 ? 11.285 -8.627 3.594 1.00 0.00 47 CYS A N 12
ATOM 12677 C CA . CYS A 1 47 ? 11.459 -7.210 3.278 1.00 0.00 47 CYS A CA 12
ATOM 12678 C C . CYS A 1 47 ? 10.355 -6.366 3.913 1.00 0.00 47 CYS A C 12
ATOM 12679 O O . CYS A 1 47 ? 10.097 -5.241 3.484 1.00 0.00 47 CYS A O 12
ATOM 12687 N N . LYS A 1 48 ? 9.711 -6.913 4.939 1.00 0.00 48 LYS A N 12
ATOM 12688 C CA . LYS A 1 48 ? 8.632 -6.213 5.628 1.00 0.00 48 LYS A CA 12
ATOM 12689 C C . LYS A 1 48 ? 9.134 -4.929 6.281 1.00 0.00 48 LYS A C 12
ATOM 12690 O O . LYS A 1 48 ? 8.392 -3.955 6.405 1.00 0.00 48 LYS A O 12
ATOM 12709 N N . GLU A 1 49 ? 10.397 -4.933 6.698 1.00 0.00 49 GLU A N 12
ATOM 12710 C CA . GLU A 1 49 ? 10.995 -3.770 7.335 1.00 0.00 49 GLU A CA 12
ATOM 12711 C C . GLU A 1 49 ? 10.936 -2.556 6.414 1.00 0.00 49 GLU A C 12
ATOM 12712 O O . GLU A 1 49 ? 10.551 -1.466 6.833 1.00 0.00 49 GLU A O 12
ATOM 12724 N N . PHE A 1 50 ? 11.315 -2.754 5.156 1.00 0.00 50 PHE A N 12
ATOM 12725 C CA . PHE A 1 50 ? 11.301 -1.674 4.175 1.00 0.00 50 PHE A CA 12
ATOM 12726 C C . PHE A 1 50 ? 9.877 -1.203 3.902 1.00 0.00 50 PHE A C 12
ATOM 12727 O O . PHE A 1 50 ? 9.645 -0.025 3.628 1.00 0.00 50 PHE A O 12
ATOM 12744 N N . ILE A 1 51 ? 8.925 -2.129 3.976 1.00 0.00 51 ILE A N 12
ATOM 12745 C CA . ILE A 1 51 ? 7.524 -1.806 3.733 1.00 0.00 51 ILE A CA 12
ATOM 12746 C C . ILE A 1 51 ? 6.993 -0.818 4.769 1.00 0.00 51 ILE A C 12
ATOM 12747 O O . ILE A 1 51 ? 6.483 0.245 4.418 1.00 0.00 51 ILE A O 12
ATOM 12763 N N . GLU A 1 52 ? 7.116 -1.175 6.044 1.00 0.00 52 GLU A N 12
ATOM 12764 C CA . GLU A 1 52 ? 6.641 -0.322 7.129 1.00 0.00 52 GLU A CA 12
ATOM 12765 C C . GLU A 1 52 ? 7.407 0.997 7.175 1.00 0.00 52 GLU A C 12
ATOM 12766 O O . GLU A 1 52 ? 6.815 2.051 7.398 1.00 0.00 52 GLU A O 12
ATOM 12778 N N . LYS A 1 53 ? 8.722 0.942 6.972 1.00 0.00 53 LYS A N 12
ATOM 12779 C CA . LYS A 1 53 ? 9.537 2.154 6.985 1.00 0.00 53 LYS A CA 12
ATOM 12780 C C . LYS A 1 53 ? 9.045 3.124 5.917 1.00 0.00 53 LYS A C 12
ATOM 12781 O O . LYS A 1 53 ? 8.686 4.263 6.214 1.00 0.00 53 LYS A O 12
ATOM 12800 N N . TYR A 1 54 ? 9.028 2.658 4.673 1.00 0.00 54 TYR A N 12
ATOM 12801 C CA . TYR A 1 54 ? 8.562 3.462 3.550 1.00 0.00 54 TYR A CA 12
ATOM 12802 C C . TYR A 1 54 ? 7.143 3.958 3.814 1.00 0.00 54 TYR A C 12
ATOM 12803 O O . TYR A 1 54 ? 6.787 5.086 3.469 1.00 0.00 54 TYR A O 12
ATOM 12821 N N . LYS A 1 55 ? 6.348 3.101 4.442 1.00 0.00 55 LYS A N 12
ATOM 12822 C CA . LYS A 1 55 ? 4.966 3.419 4.770 1.00 0.00 55 LYS A CA 12
ATOM 12823 C C . LYS A 1 55 ? 4.882 4.622 5.710 1.00 0.00 55 LYS A C 12
ATOM 12824 O O . LYS A 1 55 ? 4.233 5.621 5.401 1.00 0.00 55 LYS A O 12
ATOM 12843 N N . GLU A 1 56 ? 5.549 4.519 6.854 1.00 0.00 56 GLU A N 12
ATOM 12844 C CA . GLU A 1 56 ? 5.550 5.588 7.846 1.00 0.00 56 GLU A CA 12
ATOM 12845 C C . GLU A 1 56 ? 6.241 6.841 7.312 1.00 0.00 56 GLU A C 12
ATOM 12846 O O . GLU A 1 56 ? 6.000 7.946 7.797 1.00 0.00 56 GLU A O 12
ATOM 12858 N N . CYS A 1 57 ? 7.093 6.664 6.306 1.00 0.00 57 CYS A N 12
ATOM 12859 C CA . CYS A 1 57 ? 7.818 7.787 5.719 1.00 0.00 57 CYS A CA 12
ATOM 12860 C C . CYS A 1 57 ? 6.977 8.494 4.662 1.00 0.00 57 CYS A C 12
ATOM 12861 O O . CYS A 1 57 ? 7.182 9.676 4.385 1.00 0.00 57 CYS A O 12
ATOM 12869 N N . MET A 1 58 ? 6.032 7.768 4.072 1.00 0.00 58 MET A N 12
ATOM 12870 C CA . MET A 1 58 ? 5.173 8.337 3.041 1.00 0.00 58 MET A CA 12
ATOM 12871 C C . MET A 1 58 ? 3.804 8.714 3.598 1.00 0.00 58 MET A C 12
ATOM 12872 O O . MET A 1 58 ? 3.452 9.892 3.648 1.00 0.00 58 MET A O 12
ATOM 12886 N N . LYS A 1 59 ? 3.035 7.714 4.011 1.00 0.00 59 LYS A N 12
ATOM 12887 C CA . LYS A 1 59 ? 1.704 7.954 4.560 1.00 0.00 59 LYS A CA 12
ATOM 12888 C C . LYS A 1 59 ? 1.771 8.872 5.776 1.00 0.00 59 LYS A C 12
ATOM 12889 O O . LYS A 1 59 ? 0.959 9.786 5.919 1.00 0.00 59 LYS A O 12
ATOM 12908 N N . GLY A 1 60 ? 2.738 8.617 6.651 1.00 0.00 60 GLY A N 12
ATOM 12909 C CA . GLY A 1 60 ? 2.894 9.431 7.843 1.00 0.00 60 GLY A CA 12
ATOM 12910 C C . GLY A 1 60 ? 3.260 10.864 7.514 1.00 0.00 60 GLY A C 12
ATOM 12911 O O . GLY A 1 60 ? 4.439 11.219 7.481 1.00 0.00 60 GLY A O 12
ATOM 12915 N N . TYR A 1 61 ? 2.244 11.691 7.273 1.00 0.00 61 TYR A N 12
ATOM 12916 C CA . TYR A 1 61 ? 2.458 13.093 6.936 1.00 0.00 61 TYR A CA 12
ATOM 12917 C C . TYR A 1 61 ? 3.380 13.223 5.727 1.00 0.00 61 TYR A C 12
ATOM 12918 O O . TYR A 1 61 ? 4.537 13.627 5.854 1.00 0.00 61 TYR A O 12
ATOM 12936 N N . GLY A 1 62 ? 2.860 12.870 4.555 1.00 0.00 62 GLY A N 12
ATOM 12937 C CA . GLY A 1 62 ? 3.649 12.946 3.340 1.00 0.00 62 GLY A CA 12
ATOM 12938 C C . GLY A 1 62 ? 2.946 13.707 2.233 1.00 0.00 62 GLY A C 12
ATOM 12939 O O . GLY A 1 62 ? 2.906 14.939 2.249 1.00 0.00 62 GLY A O 12
ATOM 12943 N N . PHE A 1 63 ? 2.386 12.975 1.271 1.00 0.00 63 PHE A N 12
ATOM 12944 C CA . PHE A 1 63 ? 1.690 13.599 0.149 1.00 0.00 63 PHE A CA 12
ATOM 12945 C C . PHE A 1 63 ? 0.977 12.562 -0.707 1.00 0.00 63 PHE A C 12
ATOM 12946 O O . PHE A 1 63 ? -0.072 12.839 -1.291 1.00 0.00 63 PHE A O 12
ATOM 12963 N N . GLU A 1 64 ? 1.550 11.370 -0.777 1.00 0.00 64 GLU A N 12
ATOM 12964 C CA . GLU A 1 64 ? 0.977 10.294 -1.578 1.00 0.00 64 GLU A CA 12
ATOM 12965 C C . GLU A 1 64 ? 0.625 9.080 -0.725 1.00 0.00 64 GLU A C 12
ATOM 12966 O O . GLU A 1 64 ? 0.929 9.032 0.466 1.00 0.00 64 GLU A O 12
ATOM 12978 N N . VAL A 1 65 ? -0.025 8.104 -1.359 1.00 0.00 65 VAL A N 12
ATOM 12979 C CA . VAL A 1 65 ? -0.434 6.870 -0.695 1.00 0.00 65 VAL A CA 12
ATOM 12980 C C . VAL A 1 65 ? -1.497 7.131 0.379 1.00 0.00 65 VAL A C 12
ATOM 12981 O O . VAL A 1 65 ? -1.349 8.035 1.202 1.00 0.00 65 VAL A O 12
ATOM 12994 N N . PRO A 1 66 ? -2.590 6.338 0.382 1.00 0.00 66 PRO A N 12
ATOM 12995 C CA . PRO A 1 66 ? -3.680 6.483 1.353 1.00 0.00 66 PRO A CA 12
ATOM 12996 C C . PRO A 1 66 ? -3.297 5.960 2.735 1.00 0.00 66 PRO A C 12
ATOM 12997 O O . PRO A 1 66 ? -2.119 5.769 3.032 1.00 0.00 66 PRO A O 12
ATOM 13008 N N . SER A 1 67 ? -4.304 5.730 3.573 1.00 0.00 67 SER A N 12
ATOM 13009 C CA . SER A 1 67 ? -4.078 5.227 4.924 1.00 0.00 67 SER A CA 12
ATOM 13010 C C . SER A 1 67 ? -4.736 3.864 5.114 1.00 0.00 67 SER A C 12
ATOM 13011 O O . SER A 1 67 ? -5.961 3.757 5.169 1.00 0.00 67 SER A O 12
ATOM 13019 N N . ALA A 1 68 ? -3.913 2.823 5.213 1.00 0.00 68 ALA A N 12
ATOM 13020 C CA . ALA A 1 68 ? -4.415 1.468 5.399 1.00 0.00 68 ALA A CA 12
ATOM 13021 C C . ALA A 1 68 ? -4.182 0.988 6.828 1.00 0.00 68 ALA A C 12
ATOM 13022 O O . ALA A 1 68 ? -4.729 -0.032 7.247 1.00 0.00 68 ALA A O 12
ATOM 13029 N N . ASN A 1 69 ? -3.368 1.731 7.572 1.00 0.00 69 ASN A N 12
ATOM 13030 C CA . ASN A 1 69 ? -3.063 1.382 8.955 1.00 0.00 69 ASN A CA 12
ATOM 13031 C C . ASN A 1 69 ? -4.290 1.563 9.844 1.00 0.00 69 ASN A C 12
ATOM 13032 O O . ASN A 1 69 ? -5.040 0.581 10.022 1.00 0.00 69 ASN A O 12
ATOM 13045 N N . MET A 1 1 ? -35.063 -15.409 4.352 1.00 0.00 1 MET A N 13
ATOM 13046 C CA . MET A 1 1 ? -35.580 -14.233 3.605 1.00 0.00 1 MET A CA 13
ATOM 13047 C C . MET A 1 1 ? -36.098 -14.645 2.233 1.00 0.00 1 MET A C 13
ATOM 13048 O O . MET A 1 1 ? -36.119 -15.829 1.896 1.00 0.00 1 MET A O 13
ATOM 13064 N N . THR A 1 2 ? -36.514 -13.659 1.444 1.00 0.00 2 THR A N 13
ATOM 13065 C CA . THR A 1 2 ? -37.032 -13.919 0.106 1.00 0.00 2 THR A CA 13
ATOM 13066 C C . THR A 1 2 ? -35.901 -14.059 -0.907 1.00 0.00 2 THR A C 13
ATOM 13067 O O . THR A 1 2 ? -35.840 -15.036 -1.653 1.00 0.00 2 THR A O 13
ATOM 13078 N N . GLU A 1 3 ? -35.008 -13.075 -0.926 1.00 0.00 3 GLU A N 13
ATOM 13079 C CA . GLU A 1 3 ? -33.880 -13.084 -1.849 1.00 0.00 3 GLU A CA 13
ATOM 13080 C C . GLU A 1 3 ? -32.842 -14.122 -1.434 1.00 0.00 3 GLU A C 13
ATOM 13081 O O . GLU A 1 3 ? -32.080 -13.911 -0.492 1.00 0.00 3 GLU A O 13
ATOM 13093 N N . THR A 1 4 ? -32.823 -15.248 -2.143 1.00 0.00 4 THR A N 13
ATOM 13094 C CA . THR A 1 4 ? -31.878 -16.320 -1.852 1.00 0.00 4 THR A CA 13
ATOM 13095 C C . THR A 1 4 ? -30.527 -16.052 -2.505 1.00 0.00 4 THR A C 13
ATOM 13096 O O . THR A 1 4 ? -29.521 -15.864 -1.820 1.00 0.00 4 THR A O 13
ATOM 13107 N N . ASP A 1 5 ? -30.509 -16.037 -3.835 1.00 0.00 5 ASP A N 13
ATOM 13108 C CA . ASP A 1 5 ? -29.281 -15.789 -4.582 1.00 0.00 5 ASP A CA 13
ATOM 13109 C C . ASP A 1 5 ? -28.979 -14.295 -4.641 1.00 0.00 5 ASP A C 13
ATOM 13110 O O . ASP A 1 5 ? -29.771 -13.512 -5.165 1.00 0.00 5 ASP A O 13
ATOM 13119 N N . LYS A 1 6 ? -27.829 -13.908 -4.100 1.00 0.00 6 LYS A N 13
ATOM 13120 C CA . LYS A 1 6 ? -27.426 -12.507 -4.086 1.00 0.00 6 LYS A CA 13
ATOM 13121 C C . LYS A 1 6 ? -25.917 -12.375 -4.256 1.00 0.00 6 LYS A C 13
ATOM 13122 O O . LYS A 1 6 ? -25.441 -11.742 -5.200 1.00 0.00 6 LYS A O 13
ATOM 13141 N N . LYS A 1 7 ? -25.170 -12.975 -3.336 1.00 0.00 7 LYS A N 13
ATOM 13142 C CA . LYS A 1 7 ? -23.713 -12.927 -3.382 1.00 0.00 7 LYS A CA 13
ATOM 13143 C C . LYS A 1 7 ? -23.186 -13.607 -4.642 1.00 0.00 7 LYS A C 13
ATOM 13144 O O . LYS A 1 7 ? -23.389 -14.804 -4.846 1.00 0.00 7 LYS A O 13
ATOM 13163 N N . GLN A 1 8 ? -22.509 -12.833 -5.485 1.00 0.00 8 GLN A N 13
ATOM 13164 C CA . GLN A 1 8 ? -21.950 -13.360 -6.726 1.00 0.00 8 GLN A CA 13
ATOM 13165 C C . GLN A 1 8 ? -20.575 -13.975 -6.485 1.00 0.00 8 GLN A C 13
ATOM 13166 O O . GLN A 1 8 ? -20.120 -14.070 -5.345 1.00 0.00 8 GLN A O 13
ATOM 13180 N N . GLU A 1 9 ? -19.920 -14.393 -7.564 1.00 0.00 9 GLU A N 13
ATOM 13181 C CA . GLU A 1 9 ? -18.596 -14.998 -7.466 1.00 0.00 9 GLU A CA 13
ATOM 13182 C C . GLU A 1 9 ? -17.554 -13.960 -7.063 1.00 0.00 9 GLU A C 13
ATOM 13183 O O . GLU A 1 9 ? -16.539 -14.293 -6.450 1.00 0.00 9 GLU A O 13
ATOM 13195 N N . GLN A 1 10 ? -17.811 -12.702 -7.415 1.00 0.00 10 GLN A N 13
ATOM 13196 C CA . GLN A 1 10 ? -16.902 -11.607 -7.089 1.00 0.00 10 GLN A CA 13
ATOM 13197 C C . GLN A 1 10 ? -15.528 -11.828 -7.716 1.00 0.00 10 GLN A C 13
ATOM 13198 O O . GLN A 1 10 ? -15.324 -12.781 -8.468 1.00 0.00 10 GLN A O 13
ATOM 13212 N N . GLU A 1 11 ? -14.590 -10.940 -7.402 1.00 0.00 11 GLU A N 13
ATOM 13213 C CA . GLU A 1 11 ? -13.236 -11.037 -7.938 1.00 0.00 11 GLU A CA 13
ATOM 13214 C C . GLU A 1 11 ? -12.457 -12.152 -7.250 1.00 0.00 11 GLU A C 13
ATOM 13215 O O . GLU A 1 11 ? -12.789 -12.559 -6.136 1.00 0.00 11 GLU A O 13
ATOM 13227 N N . ASN A 1 12 ? -11.417 -12.639 -7.920 1.00 0.00 12 ASN A N 13
ATOM 13228 C CA . ASN A 1 12 ? -10.586 -13.706 -7.377 1.00 0.00 12 ASN A CA 13
ATOM 13229 C C . ASN A 1 12 ? -9.369 -13.133 -6.658 1.00 0.00 12 ASN A C 13
ATOM 13230 O O . ASN A 1 12 ? -8.417 -13.854 -6.360 1.00 0.00 12 ASN A O 13
ATOM 13241 N N . HIS A 1 13 ? -9.412 -11.831 -6.383 1.00 0.00 13 HIS A N 13
ATOM 13242 C CA . HIS A 1 13 ? -8.316 -11.152 -5.698 1.00 0.00 13 HIS A CA 13
ATOM 13243 C C . HIS A 1 13 ? -7.021 -11.252 -6.498 1.00 0.00 13 HIS A C 13
ATOM 13244 O O . HIS A 1 13 ? -6.322 -12.264 -6.445 1.00 0.00 13 HIS A O 13
ATOM 13259 N N . ALA A 1 14 ? -6.711 -10.195 -7.243 1.00 0.00 14 ALA A N 13
ATOM 13260 C CA . ALA A 1 14 ? -5.501 -10.160 -8.055 1.00 0.00 14 ALA A CA 13
ATOM 13261 C C . ALA A 1 14 ? -5.046 -8.725 -8.299 1.00 0.00 14 ALA A C 13
ATOM 13262 O O . ALA A 1 14 ? -3.880 -8.476 -8.605 1.00 0.00 14 ALA A O 13
ATOM 13269 N N . GLU A 1 15 ? -5.977 -7.785 -8.156 1.00 0.00 15 GLU A N 13
ATOM 13270 C CA . GLU A 1 15 ? -5.680 -6.372 -8.359 1.00 0.00 15 GLU A CA 13
ATOM 13271 C C . GLU A 1 15 ? -4.771 -5.840 -7.254 1.00 0.00 15 GLU A C 13
ATOM 13272 O O . GLU A 1 15 ? -4.706 -6.409 -6.165 1.00 0.00 15 GLU A O 13
ATOM 13284 N N . CYS A 1 16 ? -4.074 -4.746 -7.543 1.00 0.00 16 CYS A N 13
ATOM 13285 C CA . CYS A 1 16 ? -3.169 -4.139 -6.574 1.00 0.00 16 CYS A CA 13
ATOM 13286 C C . CYS A 1 16 ? -3.942 -3.326 -5.540 1.00 0.00 16 CYS A C 13
ATOM 13287 O O . CYS A 1 16 ? -5.074 -2.908 -5.783 1.00 0.00 16 CYS A O 13
ATOM 13295 N N . GLU A 1 17 ? -3.321 -3.110 -4.385 1.00 0.00 17 GLU A N 13
ATOM 13296 C CA . GLU A 1 17 ? -3.942 -2.347 -3.308 1.00 0.00 17 GLU A CA 13
ATOM 13297 C C . GLU A 1 17 ? -3.069 -1.156 -2.925 1.00 0.00 17 GLU A C 13
ATOM 13298 O O . GLU A 1 17 ? -3.565 -0.137 -2.444 1.00 0.00 17 GLU A O 13
ATOM 13310 N N . ASP A 1 18 ? -1.764 -1.294 -3.142 1.00 0.00 18 ASP A N 13
ATOM 13311 C CA . ASP A 1 18 ? -0.814 -0.235 -2.826 1.00 0.00 18 ASP A CA 13
ATOM 13312 C C . ASP A 1 18 ? -0.152 0.290 -4.096 1.00 0.00 18 ASP A C 13
ATOM 13313 O O . ASP A 1 18 ? -0.559 -0.063 -5.203 1.00 0.00 18 ASP A O 13
ATOM 13322 N N . LYS A 1 19 ? 0.871 1.128 -3.920 1.00 0.00 19 LYS A N 13
ATOM 13323 C CA . LYS A 1 19 ? 1.612 1.718 -5.038 1.00 0.00 19 LYS A CA 13
ATOM 13324 C C . LYS A 1 19 ? 0.688 2.077 -6.208 1.00 0.00 19 LYS A C 13
ATOM 13325 O O . LYS A 1 19 ? 0.501 1.282 -7.130 1.00 0.00 19 LYS A O 13
ATOM 13344 N N . PRO A 1 20 ? 0.097 3.288 -6.185 1.00 0.00 20 PRO A N 13
ATOM 13345 C CA . PRO A 1 20 ? -0.804 3.747 -7.241 1.00 0.00 20 PRO A CA 13
ATOM 13346 C C . PRO A 1 20 ? -0.041 4.348 -8.416 1.00 0.00 20 PRO A C 13
ATOM 13347 O O . PRO A 1 20 ? -0.315 4.042 -9.577 1.00 0.00 20 PRO A O 13
ATOM 13358 N N . LYS A 1 21 ? 0.919 5.208 -8.097 1.00 0.00 21 LYS A N 13
ATOM 13359 C CA . LYS A 1 21 ? 1.743 5.866 -9.102 1.00 0.00 21 LYS A CA 13
ATOM 13360 C C . LYS A 1 21 ? 2.968 6.516 -8.451 1.00 0.00 21 LYS A C 13
ATOM 13361 O O . LYS A 1 21 ? 3.284 7.673 -8.732 1.00 0.00 21 LYS A O 13
ATOM 13380 N N . PRO A 1 22 ? 3.675 5.771 -7.572 1.00 0.00 22 PRO A N 13
ATOM 13381 C CA . PRO A 1 22 ? 4.864 6.252 -6.871 1.00 0.00 22 PRO A CA 13
ATOM 13382 C C . PRO A 1 22 ? 5.719 7.181 -7.721 1.00 0.00 22 PRO A C 13
ATOM 13383 O O . PRO A 1 22 ? 6.251 6.781 -8.757 1.00 0.00 22 PRO A O 13
ATOM 13394 N N . CYS A 1 23 ? 5.844 8.424 -7.273 1.00 0.00 23 CYS A N 13
ATOM 13395 C CA . CYS A 1 23 ? 6.632 9.420 -7.988 1.00 0.00 23 CYS A CA 13
ATOM 13396 C C . CYS A 1 23 ? 8.041 9.527 -7.409 1.00 0.00 23 CYS A C 13
ATOM 13397 O O . CYS A 1 23 ? 8.509 8.620 -6.721 1.00 0.00 23 CYS A O 13
ATOM 13405 N N . CYS A 1 24 ? 8.714 10.639 -7.696 1.00 0.00 24 CYS A N 13
ATOM 13406 C CA . CYS A 1 24 ? 10.076 10.857 -7.217 1.00 0.00 24 CYS A CA 13
ATOM 13407 C C . CYS A 1 24 ? 10.111 11.193 -5.726 1.00 0.00 24 CYS A C 13
ATOM 13408 O O . CYS A 1 24 ? 11.138 11.015 -5.070 1.00 0.00 24 CYS A O 13
ATOM 13416 N N . VAL A 1 25 ? 8.992 11.676 -5.190 1.00 0.00 25 VAL A N 13
ATOM 13417 C CA . VAL A 1 25 ? 8.921 12.032 -3.775 1.00 0.00 25 VAL A CA 13
ATOM 13418 C C . VAL A 1 25 ? 8.939 10.788 -2.889 1.00 0.00 25 VAL A C 13
ATOM 13419 O O . VAL A 1 25 ? 9.013 10.885 -1.664 1.00 0.00 25 VAL A O 13
ATOM 13432 N N . CYS A 1 26 ? 8.873 9.616 -3.517 1.00 0.00 26 CYS A N 13
ATOM 13433 C CA . CYS A 1 26 ? 8.878 8.354 -2.783 1.00 0.00 26 CYS A CA 13
ATOM 13434 C C . CYS A 1 26 ? 10.272 8.031 -2.250 1.00 0.00 26 CYS A C 13
ATOM 13435 O O . CYS A 1 26 ? 10.471 7.010 -1.592 1.00 0.00 26 CYS A O 13
ATOM 13443 N N . LYS A 1 27 ? 11.230 8.908 -2.544 1.00 0.00 27 LYS A N 13
ATOM 13444 C CA . LYS A 1 27 ? 12.609 8.732 -2.095 1.00 0.00 27 LYS A CA 13
ATOM 13445 C C . LYS A 1 27 ? 13.231 7.463 -2.686 1.00 0.00 27 LYS A C 13
ATOM 13446 O O . LYS A 1 27 ? 12.519 6.575 -3.157 1.00 0.00 27 LYS A O 13
ATOM 13465 N N . PRO A 1 28 ? 14.575 7.363 -2.672 1.00 0.00 28 PRO A N 13
ATOM 13466 C CA . PRO A 1 28 ? 15.288 6.197 -3.209 1.00 0.00 28 PRO A CA 13
ATOM 13467 C C . PRO A 1 28 ? 14.967 4.917 -2.445 1.00 0.00 28 PRO A C 13
ATOM 13468 O O . PRO A 1 28 ? 15.207 3.815 -2.939 1.00 0.00 28 PRO A O 13
ATOM 13479 N N . GLU A 1 29 ? 14.432 5.073 -1.236 1.00 0.00 29 GLU A N 13
ATOM 13480 C CA . GLU A 1 29 ? 14.077 3.933 -0.394 1.00 0.00 29 GLU A CA 13
ATOM 13481 C C . GLU A 1 29 ? 13.318 2.871 -1.187 1.00 0.00 29 GLU A C 13
ATOM 13482 O O . GLU A 1 29 ? 13.540 1.674 -1.006 1.00 0.00 29 GLU A O 13
ATOM 13494 N N . LYS A 1 30 ? 12.424 3.317 -2.064 1.00 0.00 30 LYS A N 13
ATOM 13495 C CA . LYS A 1 30 ? 11.638 2.402 -2.885 1.00 0.00 30 LYS A CA 13
ATOM 13496 C C . LYS A 1 30 ? 12.544 1.586 -3.801 1.00 0.00 30 LYS A C 13
ATOM 13497 O O . LYS A 1 30 ? 12.419 0.364 -3.888 1.00 0.00 30 LYS A O 13
ATOM 13516 N N . GLU A 1 31 ? 13.455 2.274 -4.483 1.00 0.00 31 GLU A N 13
ATOM 13517 C CA . GLU A 1 31 ? 14.386 1.622 -5.396 1.00 0.00 31 GLU A CA 13
ATOM 13518 C C . GLU A 1 31 ? 15.230 0.584 -4.664 1.00 0.00 31 GLU A C 13
ATOM 13519 O O . GLU A 1 31 ? 15.489 -0.500 -5.187 1.00 0.00 31 GLU A O 13
ATOM 13531 N N . GLU A 1 32 ? 15.657 0.922 -3.450 1.00 0.00 32 GLU A N 13
ATOM 13532 C CA . GLU A 1 32 ? 16.470 0.016 -2.646 1.00 0.00 32 GLU A CA 13
ATOM 13533 C C . GLU A 1 32 ? 15.662 -1.208 -2.229 1.00 0.00 32 GLU A C 13
ATOM 13534 O O . GLU A 1 32 ? 16.195 -2.315 -2.144 1.00 0.00 32 GLU A O 13
ATOM 13546 N N . ARG A 1 33 ? 14.375 -1.001 -1.966 1.00 0.00 33 ARG A N 13
ATOM 13547 C CA . ARG A 1 33 ? 13.492 -2.089 -1.564 1.00 0.00 33 ARG A CA 13
ATOM 13548 C C . ARG A 1 33 ? 13.373 -3.120 -2.682 1.00 0.00 33 ARG A C 13
ATOM 13549 O O . ARG A 1 33 ? 13.585 -4.314 -2.467 1.00 0.00 33 ARG A O 13
ATOM 13570 N N . ASP A 1 34 ? 13.034 -2.647 -3.878 1.00 0.00 34 ASP A N 13
ATOM 13571 C CA . ASP A 1 34 ? 12.892 -3.522 -5.035 1.00 0.00 34 ASP A CA 13
ATOM 13572 C C . ASP A 1 34 ? 14.203 -4.243 -5.325 1.00 0.00 34 ASP A C 13
ATOM 13573 O O . ASP A 1 34 ? 14.213 -5.439 -5.621 1.00 0.00 34 ASP A O 13
ATOM 13582 N N . THR A 1 35 ? 15.309 -3.508 -5.236 1.00 0.00 35 THR A N 13
ATOM 13583 C CA . THR A 1 35 ? 16.628 -4.077 -5.483 1.00 0.00 35 THR A CA 13
ATOM 13584 C C . THR A 1 35 ? 16.929 -5.193 -4.488 1.00 0.00 35 THR A C 13
ATOM 13585 O O . THR A 1 35 ? 17.529 -6.207 -4.839 1.00 0.00 35 THR A O 13
ATOM 13596 N N . CYS A 1 36 ? 16.504 -4.995 -3.244 1.00 0.00 36 CYS A N 13
ATOM 13597 C CA . CYS A 1 36 ? 16.720 -5.986 -2.197 1.00 0.00 36 CYS A CA 13
ATOM 13598 C C . CYS A 1 36 ? 15.977 -7.277 -2.520 1.00 0.00 36 CYS A C 13
ATOM 13599 O O . CYS A 1 36 ? 16.540 -8.368 -2.436 1.00 0.00 36 CYS A O 13
ATOM 13607 N N . ILE A 1 37 ? 14.708 -7.141 -2.897 1.00 0.00 37 ILE A N 13
ATOM 13608 C CA . ILE A 1 37 ? 13.879 -8.293 -3.234 1.00 0.00 37 ILE A CA 13
ATOM 13609 C C . ILE A 1 37 ? 14.299 -8.905 -4.569 1.00 0.00 37 ILE A C 13
ATOM 13610 O O . ILE A 1 37 ? 14.009 -10.068 -4.850 1.00 0.00 37 ILE A O 13
ATOM 13626 N N . LEU A 1 38 ? 14.990 -8.115 -5.385 1.00 0.00 38 LEU A N 13
ATOM 13627 C CA . LEU A 1 38 ? 15.445 -8.575 -6.693 1.00 0.00 38 LEU A CA 13
ATOM 13628 C C . LEU A 1 38 ? 16.662 -9.488 -6.558 1.00 0.00 38 LEU A C 13
ATOM 13629 O O . LEU A 1 38 ? 16.706 -10.569 -7.147 1.00 0.00 38 LEU A O 13
ATOM 13645 N N . PHE A 1 39 ? 17.644 -9.050 -5.777 1.00 0.00 39 PHE A N 13
ATOM 13646 C CA . PHE A 1 39 ? 18.864 -9.825 -5.572 1.00 0.00 39 PHE A CA 13
ATOM 13647 C C . PHE A 1 39 ? 18.702 -10.830 -4.437 1.00 0.00 39 PHE A C 13
ATOM 13648 O O . PHE A 1 39 ? 18.871 -12.033 -4.633 1.00 0.00 39 PHE A O 13
ATOM 13665 N N . ASN A 1 40 ? 18.376 -10.332 -3.249 1.00 0.00 40 ASN A N 13
ATOM 13666 C CA . ASN A 1 40 ? 18.198 -11.193 -2.085 1.00 0.00 40 ASN A CA 13
ATOM 13667 C C . ASN A 1 40 ? 16.878 -11.952 -2.170 1.00 0.00 40 ASN A C 13
ATOM 13668 O O . ASN A 1 40 ? 16.862 -13.180 -2.244 1.00 0.00 40 ASN A O 13
ATOM 13679 N N . GLY A 1 41 ? 15.773 -11.213 -2.162 1.00 0.00 41 GLY A N 13
ATOM 13680 C CA . GLY A 1 41 ? 14.465 -11.834 -2.240 1.00 0.00 41 GLY A CA 13
ATOM 13681 C C . GLY A 1 41 ? 13.570 -11.459 -1.076 1.00 0.00 41 GLY A C 13
ATOM 13682 O O . GLY A 1 41 ? 14.029 -10.876 -0.093 1.00 0.00 41 GLY A O 13
ATOM 13686 N N . GLN A 1 42 ? 12.291 -11.794 -1.191 1.00 0.00 42 GLN A N 13
ATOM 13687 C CA . GLN A 1 42 ? 11.323 -11.498 -0.143 1.00 0.00 42 GLN A CA 13
ATOM 13688 C C . GLN A 1 42 ? 11.458 -12.491 1.007 1.00 0.00 42 GLN A C 13
ATOM 13689 O O . GLN A 1 42 ? 10.924 -12.277 2.096 1.00 0.00 42 GLN A O 13
ATOM 13703 N N . ASP A 1 43 ? 12.183 -13.578 0.758 1.00 0.00 43 ASP A N 13
ATOM 13704 C CA . ASP A 1 43 ? 12.390 -14.608 1.770 1.00 0.00 43 ASP A CA 13
ATOM 13705 C C . ASP A 1 43 ? 13.526 -14.228 2.711 1.00 0.00 43 ASP A C 13
ATOM 13706 O O . ASP A 1 43 ? 13.594 -14.710 3.843 1.00 0.00 43 ASP A O 13
ATOM 13715 N N . SER A 1 44 ? 14.420 -13.363 2.238 1.00 0.00 44 SER A N 13
ATOM 13716 C CA . SER A 1 44 ? 15.550 -12.916 3.046 1.00 0.00 44 SER A CA 13
ATOM 13717 C C . SER A 1 44 ? 15.059 -12.268 4.335 1.00 0.00 44 SER A C 13
ATOM 13718 O O . SER A 1 44 ? 14.629 -11.113 4.336 1.00 0.00 44 SER A O 13
ATOM 13726 N N . GLU A 1 45 ? 15.122 -13.023 5.428 1.00 0.00 45 GLU A N 13
ATOM 13727 C CA . GLU A 1 45 ? 14.674 -12.538 6.729 1.00 0.00 45 GLU A CA 13
ATOM 13728 C C . GLU A 1 45 ? 13.186 -12.189 6.691 1.00 0.00 45 GLU A C 13
ATOM 13729 O O . GLU A 1 45 ? 12.339 -13.062 6.874 1.00 0.00 45 GLU A O 13
ATOM 13741 N N . LYS A 1 46 ? 12.872 -10.918 6.445 1.00 0.00 46 LYS A N 13
ATOM 13742 C CA . LYS A 1 46 ? 11.484 -10.467 6.379 1.00 0.00 46 LYS A CA 13
ATOM 13743 C C . LYS A 1 46 ? 11.354 -9.205 5.533 1.00 0.00 46 LYS A C 13
ATOM 13744 O O . LYS A 1 46 ? 10.343 -9.002 4.859 1.00 0.00 46 LYS A O 13
ATOM 13763 N N . CYS A 1 47 ? 12.381 -8.358 5.574 1.00 0.00 47 CYS A N 13
ATOM 13764 C CA . CYS A 1 47 ? 12.381 -7.114 4.811 1.00 0.00 47 CYS A CA 13
ATOM 13765 C C . CYS A 1 47 ? 11.166 -6.263 5.164 1.00 0.00 47 CYS A C 13
ATOM 13766 O O . CYS A 1 47 ? 10.756 -5.394 4.393 1.00 0.00 47 CYS A O 13
ATOM 13774 N N . LYS A 1 48 ? 10.596 -6.517 6.338 1.00 0.00 48 LYS A N 13
ATOM 13775 C CA . LYS A 1 48 ? 9.423 -5.782 6.796 1.00 0.00 48 LYS A CA 13
ATOM 13776 C C . LYS A 1 48 ? 9.791 -4.360 7.207 1.00 0.00 48 LYS A C 13
ATOM 13777 O O . LYS A 1 48 ? 8.956 -3.458 7.164 1.00 0.00 48 LYS A O 13
ATOM 13796 N N . GLU A 1 49 ? 11.045 -4.166 7.606 1.00 0.00 49 GLU A N 13
ATOM 13797 C CA . GLU A 1 49 ? 11.518 -2.851 8.027 1.00 0.00 49 GLU A CA 13
ATOM 13798 C C . GLU A 1 49 ? 11.348 -1.828 6.906 1.00 0.00 49 GLU A C 13
ATOM 13799 O O . GLU A 1 49 ? 10.980 -0.680 7.152 1.00 0.00 49 GLU A O 13
ATOM 13811 N N . PHE A 1 50 ? 11.618 -2.255 5.677 1.00 0.00 50 PHE A N 13
ATOM 13812 C CA . PHE A 1 50 ? 11.499 -1.380 4.517 1.00 0.00 50 PHE A CA 13
ATOM 13813 C C . PHE A 1 50 ? 10.039 -1.046 4.226 1.00 0.00 50 PHE A C 13
ATOM 13814 O O . PHE A 1 50 ? 9.725 0.054 3.773 1.00 0.00 50 PHE A O 13
ATOM 13831 N N . ILE A 1 51 ? 9.152 -2.001 4.486 1.00 0.00 51 ILE A N 13
ATOM 13832 C CA . ILE A 1 51 ? 7.727 -1.806 4.244 1.00 0.00 51 ILE A CA 13
ATOM 13833 C C . ILE A 1 51 ? 7.134 -0.793 5.219 1.00 0.00 51 ILE A C 13
ATOM 13834 O O . ILE A 1 51 ? 6.494 0.175 4.808 1.00 0.00 51 ILE A O 13
ATOM 13850 N N . GLU A 1 52 ? 7.352 -1.022 6.510 1.00 0.00 52 GLU A N 13
ATOM 13851 C CA . GLU A 1 52 ? 6.836 -0.134 7.545 1.00 0.00 52 GLU A CA 13
ATOM 13852 C C . GLU A 1 52 ? 7.425 1.268 7.411 1.00 0.00 52 GLU A C 13
ATOM 13853 O O . GLU A 1 52 ? 6.712 2.263 7.538 1.00 0.00 52 GLU A O 13
ATOM 13865 N N . LYS A 1 53 ? 8.728 1.339 7.155 1.00 0.00 53 LYS A N 13
ATOM 13866 C CA . LYS A 1 53 ? 9.408 2.621 7.004 1.00 0.00 53 LYS A CA 13
ATOM 13867 C C . LYS A 1 53 ? 8.846 3.393 5.813 1.00 0.00 53 LYS A C 13
ATOM 13868 O O . LYS A 1 53 ? 8.472 4.560 5.936 1.00 0.00 53 LYS A O 13
ATOM 13887 N N . TYR A 1 54 ? 8.789 2.728 4.663 1.00 0.00 54 TYR A N 13
ATOM 13888 C CA . TYR A 1 54 ? 8.274 3.338 3.442 1.00 0.00 54 TYR A CA 13
ATOM 13889 C C . TYR A 1 54 ? 6.877 3.913 3.663 1.00 0.00 54 TYR A C 13
ATOM 13890 O O . TYR A 1 54 ? 6.662 5.118 3.523 1.00 0.00 54 TYR A O 13
ATOM 13908 N N . LYS A 1 55 ? 5.933 3.043 4.015 1.00 0.00 55 LYS A N 13
ATOM 13909 C CA . LYS A 1 55 ? 4.555 3.460 4.258 1.00 0.00 55 LYS A CA 13
ATOM 13910 C C . LYS A 1 55 ? 4.502 4.624 5.241 1.00 0.00 55 LYS A C 13
ATOM 13911 O O . LYS A 1 55 ? 3.769 5.591 5.035 1.00 0.00 55 LYS A O 13
ATOM 13930 N N . GLU A 1 56 ? 5.286 4.523 6.310 1.00 0.00 56 GLU A N 13
ATOM 13931 C CA . GLU A 1 56 ? 5.331 5.566 7.326 1.00 0.00 56 GLU A CA 13
ATOM 13932 C C . GLU A 1 56 ? 5.751 6.897 6.714 1.00 0.00 56 GLU A C 13
ATOM 13933 O O . GLU A 1 56 ? 5.293 7.959 7.137 1.00 0.00 56 GLU A O 13
ATOM 13945 N N . CYS A 1 57 ? 6.625 6.832 5.714 1.00 0.00 57 CYS A N 13
ATOM 13946 C CA . CYS A 1 57 ? 7.102 8.034 5.039 1.00 0.00 57 CYS A CA 13
ATOM 13947 C C . CYS A 1 57 ? 6.125 8.476 3.953 1.00 0.00 57 CYS A C 13
ATOM 13948 O O . CYS A 1 57 ? 6.171 9.616 3.493 1.00 0.00 57 CYS A O 13
ATOM 13956 N N . MET A 1 58 ? 5.244 7.565 3.544 1.00 0.00 58 MET A N 13
ATOM 13957 C CA . MET A 1 58 ? 4.259 7.868 2.510 1.00 0.00 58 MET A CA 13
ATOM 13958 C C . MET A 1 58 ? 3.025 8.539 3.105 1.00 0.00 58 MET A C 13
ATOM 13959 O O . MET A 1 58 ? 2.805 9.736 2.914 1.00 0.00 58 MET A O 13
ATOM 13973 N N . LYS A 1 59 ? 2.221 7.764 3.830 1.00 0.00 59 LYS A N 13
ATOM 13974 C CA . LYS A 1 59 ? 1.009 8.294 4.447 1.00 0.00 59 LYS A CA 13
ATOM 13975 C C . LYS A 1 59 ? 1.339 9.215 5.616 1.00 0.00 59 LYS A C 13
ATOM 13976 O O . LYS A 1 59 ? 0.453 9.850 6.187 1.00 0.00 59 LYS A O 13
ATOM 13995 N N . GLY A 1 60 ? 2.620 9.283 5.970 1.00 0.00 60 GLY A N 13
ATOM 13996 C CA . GLY A 1 60 ? 3.040 10.134 7.066 1.00 0.00 60 GLY A CA 13
ATOM 13997 C C . GLY A 1 60 ? 2.817 11.602 6.767 1.00 0.00 60 GLY A C 13
ATOM 13998 O O . GLY A 1 60 ? 2.766 12.430 7.677 1.00 0.00 60 GLY A O 13
ATOM 14002 N N . TYR A 1 61 ? 2.680 11.923 5.485 1.00 0.00 61 TYR A N 13
ATOM 14003 C CA . TYR A 1 61 ? 2.455 13.299 5.057 1.00 0.00 61 TYR A CA 13
ATOM 14004 C C . TYR A 1 61 ? 1.239 13.381 4.138 1.00 0.00 61 TYR A C 13
ATOM 14005 O O . TYR A 1 61 ? 0.337 14.189 4.357 1.00 0.00 61 TYR A O 13
ATOM 14023 N N . GLY A 1 62 ? 1.223 12.536 3.109 1.00 0.00 62 GLY A N 13
ATOM 14024 C CA . GLY A 1 62 ? 0.112 12.523 2.174 1.00 0.00 62 GLY A CA 13
ATOM 14025 C C . GLY A 1 62 ? 0.480 13.087 0.815 1.00 0.00 62 GLY A C 13
ATOM 14026 O O . GLY A 1 62 ? 0.627 14.300 0.658 1.00 0.00 62 GLY A O 13
ATOM 14030 N N . PHE A 1 63 ? 0.629 12.203 -0.169 1.00 0.00 63 PHE A N 13
ATOM 14031 C CA . PHE A 1 63 ? 0.981 12.614 -1.526 1.00 0.00 63 PHE A CA 13
ATOM 14032 C C . PHE A 1 63 ? 0.858 11.447 -2.503 1.00 0.00 63 PHE A C 13
ATOM 14033 O O . PHE A 1 63 ? 0.830 11.644 -3.718 1.00 0.00 63 PHE A O 13
ATOM 14050 N N . GLU A 1 64 ? 0.786 10.231 -1.967 1.00 0.00 64 GLU A N 13
ATOM 14051 C CA . GLU A 1 64 ? 0.665 9.035 -2.796 1.00 0.00 64 GLU A CA 13
ATOM 14052 C C . GLU A 1 64 ? -0.050 7.921 -2.032 1.00 0.00 64 GLU A C 13
ATOM 14053 O O . GLU A 1 64 ? -0.639 8.166 -0.979 1.00 0.00 64 GLU A O 13
ATOM 14065 N N . VAL A 1 65 ? 0.002 6.701 -2.570 1.00 0.00 65 VAL A N 13
ATOM 14066 C CA . VAL A 1 65 ? -0.644 5.544 -1.947 1.00 0.00 65 VAL A CA 13
ATOM 14067 C C . VAL A 1 65 ? -2.169 5.676 -1.984 1.00 0.00 65 VAL A C 13
ATOM 14068 O O . VAL A 1 65 ? -2.715 6.721 -1.628 1.00 0.00 65 VAL A O 13
ATOM 14081 N N . PRO A 1 66 ? -2.886 4.614 -2.415 1.00 0.00 66 PRO A N 13
ATOM 14082 C CA . PRO A 1 66 ? -4.346 4.628 -2.494 1.00 0.00 66 PRO A CA 13
ATOM 14083 C C . PRO A 1 66 ? -4.998 4.447 -1.126 1.00 0.00 66 PRO A C 13
ATOM 14084 O O . PRO A 1 66 ? -6.139 4.857 -0.914 1.00 0.00 66 PRO A O 13
ATOM 14095 N N . SER A 1 67 ? -4.265 3.834 -0.202 1.00 0.00 67 SER A N 13
ATOM 14096 C CA . SER A 1 67 ? -4.771 3.593 1.145 1.00 0.00 67 SER A CA 13
ATOM 14097 C C . SER A 1 67 ? -4.493 4.781 2.060 1.00 0.00 67 SER A C 13
ATOM 14098 O O . SER A 1 67 ? -3.411 5.368 2.021 1.00 0.00 67 SER A O 13
ATOM 14106 N N . ALA A 1 68 ? -5.481 5.125 2.884 1.00 0.00 68 ALA A N 13
ATOM 14107 C CA . ALA A 1 68 ? -5.359 6.239 3.820 1.00 0.00 68 ALA A CA 13
ATOM 14108 C C . ALA A 1 68 ? -5.107 7.554 3.089 1.00 0.00 68 ALA A C 13
ATOM 14109 O O . ALA A 1 68 ? -3.979 7.854 2.699 1.00 0.00 68 ALA A O 13
ATOM 14116 N N . ASN A 1 69 ? -6.168 8.334 2.908 1.00 0.00 69 ASN A N 13
ATOM 14117 C CA . ASN A 1 69 ? -6.065 9.619 2.225 1.00 0.00 69 ASN A CA 13
ATOM 14118 C C . ASN A 1 69 ? -6.969 10.660 2.882 1.00 0.00 69 ASN A C 13
ATOM 14119 O O . ASN A 1 69 ? -6.435 11.538 3.592 1.00 0.00 69 ASN A O 13
ATOM 14132 N N . MET A 1 1 ? -8.692 -14.619 -32.868 1.00 0.00 1 MET A N 14
ATOM 14133 C CA . MET A 1 1 ? -10.099 -14.224 -32.597 1.00 0.00 1 MET A CA 14
ATOM 14134 C C . MET A 1 1 ? -10.164 -13.172 -31.496 1.00 0.00 1 MET A C 14
ATOM 14135 O O . MET A 1 1 ? -10.598 -12.043 -31.728 1.00 0.00 1 MET A O 14
ATOM 14151 N N . THR A 1 2 ? -9.731 -13.549 -30.298 1.00 0.00 2 THR A N 14
ATOM 14152 C CA . THR A 1 2 ? -9.742 -12.641 -29.158 1.00 0.00 2 THR A CA 14
ATOM 14153 C C . THR A 1 2 ? -8.629 -11.603 -29.270 1.00 0.00 2 THR A C 14
ATOM 14154 O O . THR A 1 2 ? -7.547 -11.892 -29.780 1.00 0.00 2 THR A O 14
ATOM 14165 N N . GLU A 1 3 ? -8.904 -10.395 -28.788 1.00 0.00 3 GLU A N 14
ATOM 14166 C CA . GLU A 1 3 ? -7.927 -9.313 -28.832 1.00 0.00 3 GLU A CA 14
ATOM 14167 C C . GLU A 1 3 ? -7.001 -9.373 -27.621 1.00 0.00 3 GLU A C 14
ATOM 14168 O O . GLU A 1 3 ? -5.826 -9.723 -27.742 1.00 0.00 3 GLU A O 14
ATOM 14180 N N . THR A 1 4 ? -7.538 -9.030 -26.453 1.00 0.00 4 THR A N 14
ATOM 14181 C CA . THR A 1 4 ? -6.764 -9.048 -25.217 1.00 0.00 4 THR A CA 14
ATOM 14182 C C . THR A 1 4 ? -7.567 -9.674 -24.082 1.00 0.00 4 THR A C 14
ATOM 14183 O O . THR A 1 4 ? -7.201 -10.727 -23.558 1.00 0.00 4 THR A O 14
ATOM 14194 N N . ASP A 1 5 ? -8.66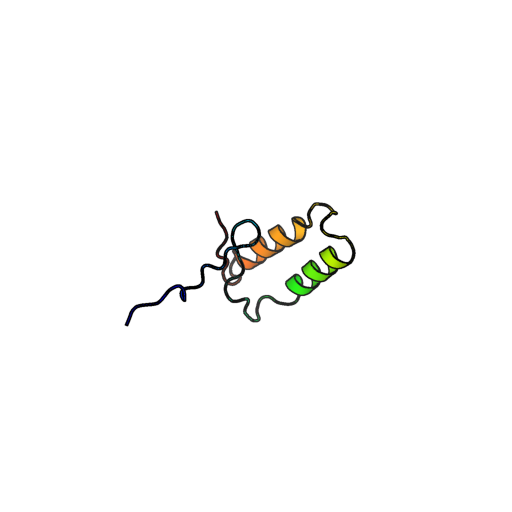2 -9.017 -23.706 1.00 0.00 5 ASP A N 14
ATOM 14195 C CA . ASP A 1 5 ? -9.528 -9.504 -22.636 1.00 0.00 5 ASP A CA 14
ATOM 14196 C C . ASP A 1 5 ? -8.742 -9.725 -21.346 1.00 0.00 5 ASP A C 14
ATOM 14197 O O . ASP A 1 5 ? -9.172 -10.473 -20.468 1.00 0.00 5 ASP A O 14
ATOM 14206 N N . LYS A 1 6 ? -7.592 -9.067 -21.236 1.00 0.00 6 LYS A N 14
ATOM 14207 C CA . LYS A 1 6 ? -6.748 -9.193 -20.053 1.00 0.00 6 LYS A CA 14
ATOM 14208 C C . LYS A 1 6 ? -7.467 -8.666 -18.817 1.00 0.00 6 LYS A C 14
ATOM 14209 O O . LYS A 1 6 ? -8.295 -7.758 -18.908 1.00 0.00 6 LYS A O 14
ATOM 14228 N N . LYS A 1 7 ? -7.148 -9.240 -17.660 1.00 0.00 7 LYS A N 14
ATOM 14229 C CA . LYS A 1 7 ? -7.768 -8.829 -16.407 1.00 0.00 7 LYS A CA 14
ATOM 14230 C C . LYS A 1 7 ? -7.241 -7.470 -15.953 1.00 0.00 7 LYS A C 14
ATOM 14231 O O . LYS A 1 7 ? -6.037 -7.220 -15.981 1.00 0.00 7 LYS A O 14
ATOM 14250 N N . GLN A 1 8 ? -8.155 -6.599 -15.537 1.00 0.00 8 GLN A N 14
ATOM 14251 C CA . GLN A 1 8 ? -7.789 -5.264 -15.077 1.00 0.00 8 GLN A CA 14
ATOM 14252 C C . GLN A 1 8 ? -8.214 -5.051 -13.627 1.00 0.00 8 GLN A C 14
ATOM 14253 O O . GLN A 1 8 ? -8.885 -5.899 -13.038 1.00 0.00 8 GLN A O 14
ATOM 14267 N N . GLU A 1 9 ? -7.822 -3.914 -13.060 1.00 0.00 9 GLU A N 14
ATOM 14268 C CA . GLU A 1 9 ? -8.161 -3.591 -11.678 1.00 0.00 9 GLU A CA 14
ATOM 14269 C C . GLU A 1 9 ? -9.651 -3.306 -11.529 1.00 0.00 9 GLU A C 14
ATOM 14270 O O . GLU A 1 9 ? -10.398 -3.319 -12.507 1.00 0.00 9 GLU A O 14
ATOM 14282 N N . GLN A 1 10 ? -10.075 -3.047 -10.296 1.00 0.00 10 GLN A N 14
ATOM 14283 C CA . GLN A 1 10 ? -11.476 -2.756 -10.012 1.00 0.00 10 GLN A CA 14
ATOM 14284 C C . GLN A 1 10 ? -11.894 -1.427 -10.630 1.00 0.00 10 GLN A C 14
ATOM 14285 O O . GLN A 1 10 ? -11.074 -0.526 -10.803 1.00 0.00 10 GLN A O 14
ATOM 14299 N N . GLU A 1 11 ? -13.175 -1.317 -10.960 1.00 0.00 11 GLU A N 14
ATOM 14300 C CA . GLU A 1 11 ? -13.709 -0.097 -11.552 1.00 0.00 11 GLU A CA 14
ATOM 14301 C C . GLU A 1 11 ? -14.483 0.708 -10.513 1.00 0.00 11 GLU A C 14
ATOM 14302 O O . GLU A 1 11 ? -14.764 0.215 -9.420 1.00 0.00 11 GLU A O 14
ATOM 14314 N N . ASN A 1 12 ? -14.823 1.946 -10.862 1.00 0.00 12 ASN A N 14
ATOM 14315 C CA . ASN A 1 12 ? -15.564 2.821 -9.959 1.00 0.00 12 ASN A CA 14
ATOM 14316 C C . ASN A 1 12 ? -14.810 3.004 -8.645 1.00 0.00 12 ASN A C 14
ATOM 14317 O O . ASN A 1 12 ? -13.605 2.756 -8.571 1.00 0.00 12 ASN A O 14
ATOM 14328 N N . HIS A 1 13 ? -15.523 3.444 -7.613 1.00 0.00 13 HIS A N 14
ATOM 14329 C CA . HIS A 1 13 ? -14.920 3.660 -6.302 1.00 0.00 13 HIS A CA 14
ATOM 14330 C C . HIS A 1 13 ? -14.285 2.377 -5.775 1.00 0.00 13 HIS A C 14
ATOM 14331 O O . HIS A 1 13 ? -14.656 1.277 -6.183 1.00 0.00 13 HIS A O 14
ATOM 14346 N N . ALA A 1 14 ? -13.327 2.526 -4.864 1.00 0.00 14 ALA A N 14
ATOM 14347 C CA . ALA A 1 14 ? -12.641 1.378 -4.283 1.00 0.00 14 ALA A CA 14
ATOM 14348 C C . ALA A 1 14 ? -12.338 1.607 -2.807 1.00 0.00 14 ALA A C 14
ATOM 14349 O O . ALA A 1 14 ? -11.669 0.794 -2.167 1.00 0.00 14 ALA A O 14
ATOM 14356 N N . GLU A 1 15 ? -12.834 2.721 -2.273 1.00 0.00 15 GLU A N 14
ATOM 14357 C CA . GLU A 1 15 ? -12.623 3.070 -0.870 1.00 0.00 15 GLU A CA 14
ATOM 14358 C C . GLU A 1 15 ? -11.137 3.222 -0.558 1.00 0.00 15 GLU A C 14
ATOM 14359 O O . GLU A 1 15 ? -10.285 3.035 -1.428 1.00 0.00 15 GLU A O 14
ATOM 14371 N N . CYS A 1 16 ? -10.832 3.567 0.690 1.00 0.00 16 CYS A N 14
ATOM 14372 C CA . CYS A 1 16 ? -9.451 3.746 1.121 1.00 0.00 16 CYS A CA 14
ATOM 14373 C C . CYS A 1 16 ? -8.663 2.447 0.982 1.00 0.00 16 CYS A C 14
ATOM 14374 O O . CYS A 1 16 ? -8.884 1.493 1.727 1.00 0.00 16 CYS A O 14
ATOM 14382 N N . GLU A 1 17 ? -7.744 2.418 0.021 1.00 0.00 17 GLU A N 14
ATOM 14383 C CA . GLU A 1 17 ? -6.925 1.235 -0.216 1.00 0.00 17 GLU A CA 14
ATOM 14384 C C . GLU A 1 17 ? -5.442 1.603 -0.263 1.00 0.00 17 GLU A C 14
ATOM 14385 O O . GLU A 1 17 ? -4.611 0.820 -0.724 1.00 0.00 17 GLU A O 14
ATOM 14397 N N . ASP A 1 18 ? -5.123 2.801 0.226 1.00 0.00 18 ASP A N 14
ATOM 14398 C CA . ASP A 1 18 ? -3.746 3.291 0.254 1.00 0.00 18 ASP A CA 14
ATOM 14399 C C . ASP A 1 18 ? -3.172 3.442 -1.154 1.00 0.00 18 ASP A C 14
ATOM 14400 O O . ASP A 1 18 ? -3.606 2.770 -2.091 1.00 0.00 18 ASP A O 14
ATOM 14409 N N . LYS A 1 19 ? -2.194 4.336 -1.292 1.00 0.00 19 LYS A N 14
ATOM 14410 C CA . LYS A 1 19 ? -1.547 4.583 -2.578 1.00 0.00 19 LYS A CA 14
ATOM 14411 C C . LYS A 1 19 ? -2.567 4.998 -3.641 1.00 0.00 19 LYS A C 14
ATOM 14412 O O . LYS A 1 19 ? -3.175 4.147 -4.290 1.00 0.00 19 LYS A O 14
ATOM 14431 N N . PRO A 1 20 ? -2.771 6.317 -3.829 1.00 0.00 20 PRO A N 14
ATOM 14432 C CA . PRO A 1 20 ? -3.719 6.830 -4.819 1.00 0.00 20 PRO A CA 14
ATOM 14433 C C . PRO A 1 20 ? -3.171 6.745 -6.242 1.00 0.00 20 PRO A C 14
ATOM 14434 O O . PRO A 1 20 ? -3.498 5.821 -6.987 1.00 0.00 20 PRO A O 14
ATOM 14445 N N . LYS A 1 21 ? -2.328 7.709 -6.609 1.00 0.00 21 LYS A N 14
ATOM 14446 C CA . LYS A 1 21 ? -1.724 7.743 -7.936 1.00 0.00 21 LYS A CA 14
ATOM 14447 C C . LYS A 1 21 ? -0.676 8.858 -8.045 1.00 0.00 21 LYS A C 14
ATOM 14448 O O . LYS A 1 21 ? -0.698 9.640 -8.996 1.00 0.00 21 LYS A O 14
ATOM 14467 N N . PRO A 1 22 ? 0.266 8.951 -7.078 1.00 0.00 22 PRO A N 14
ATOM 14468 C CA . PRO A 1 22 ? 1.302 9.971 -7.089 1.00 0.00 22 PRO A CA 14
ATOM 14469 C C . PRO A 1 22 ? 2.573 9.504 -7.794 1.00 0.00 22 PRO A C 14
ATOM 14470 O O . PRO A 1 22 ? 2.849 9.906 -8.925 1.00 0.00 22 PRO A O 14
ATOM 14481 N N . CYS A 1 23 ? 3.343 8.653 -7.117 1.00 0.00 23 CYS A N 14
ATOM 14482 C CA . CYS A 1 23 ? 4.586 8.126 -7.675 1.00 0.00 23 CYS A CA 14
ATOM 14483 C C . CYS A 1 23 ? 5.543 9.257 -8.050 1.00 0.00 23 CYS A C 14
ATOM 14484 O O . CYS A 1 23 ? 6.490 9.057 -8.812 1.00 0.00 23 CYS A O 14
ATOM 14492 N N . CYS A 1 24 ? 5.293 10.443 -7.505 1.00 0.00 24 CYS A N 14
ATOM 14493 C CA . CYS A 1 24 ? 6.130 11.605 -7.782 1.00 0.00 24 CYS A CA 14
ATOM 14494 C C . CYS A 1 24 ? 6.923 12.013 -6.543 1.00 0.00 24 CYS A C 14
ATOM 14495 O O . CYS A 1 24 ? 7.750 12.923 -6.596 1.00 0.00 24 CYS A O 14
ATOM 14503 N N . VAL A 1 25 ? 6.664 11.330 -5.433 1.00 0.00 25 VAL A N 14
ATOM 14504 C CA . VAL A 1 25 ? 7.349 11.620 -4.179 1.00 0.00 25 VAL A CA 14
ATOM 14505 C C . VAL A 1 25 ? 8.212 10.443 -3.738 1.00 0.00 25 VAL A C 14
ATOM 14506 O O . VAL A 1 25 ? 8.778 10.451 -2.644 1.00 0.00 25 VAL A O 14
ATOM 14519 N N . CYS A 1 26 ? 8.311 9.434 -4.597 1.00 0.00 26 CYS A N 14
ATOM 14520 C CA . CYS A 1 26 ? 9.107 8.249 -4.298 1.00 0.00 26 CYS A CA 14
ATOM 14521 C C . CYS A 1 26 ? 9.970 7.858 -5.493 1.00 0.00 26 CYS A C 14
ATOM 14522 O O . CYS A 1 26 ? 9.529 7.929 -6.640 1.00 0.00 26 CYS A O 14
ATOM 14530 N N . LYS A 1 27 ? 11.204 7.445 -5.214 1.00 0.00 27 LYS A N 14
ATOM 14531 C CA . LYS A 1 27 ? 12.134 7.043 -6.264 1.00 0.00 27 LYS A CA 14
ATOM 14532 C C . LYS A 1 27 ? 13.374 6.356 -5.676 1.00 0.00 27 LYS A C 14
ATOM 14533 O O . LYS A 1 27 ? 13.728 5.257 -6.104 1.00 0.00 27 LYS A O 14
ATOM 14552 N N . PRO A 1 28 ? 14.056 6.983 -4.691 1.00 0.00 28 PRO A N 14
ATOM 14553 C CA . PRO A 1 28 ? 15.250 6.395 -4.072 1.00 0.00 28 PRO A CA 14
ATOM 14554 C C . PRO A 1 28 ? 14.913 5.220 -3.161 1.00 0.00 28 PRO A C 14
ATOM 14555 O O . PRO A 1 28 ? 15.468 4.129 -3.308 1.00 0.00 28 PRO A O 14
ATOM 14566 N N . GLU A 1 29 ? 14.003 5.450 -2.219 1.00 0.00 29 GLU A N 14
ATOM 14567 C CA . GLU A 1 29 ? 13.589 4.413 -1.281 1.00 0.00 29 GLU A CA 14
ATOM 14568 C C . GLU A 1 29 ? 13.003 3.217 -2.023 1.00 0.00 29 GLU A C 14
ATOM 14569 O O . GLU A 1 29 ? 13.146 2.072 -1.592 1.00 0.00 29 GLU A O 14
ATOM 14581 N N . LYS A 1 30 ? 12.343 3.492 -3.144 1.00 0.00 30 LYS A N 14
ATOM 14582 C CA . LYS A 1 30 ? 11.737 2.443 -3.952 1.00 0.00 30 LYS A CA 14
ATOM 14583 C C . LYS A 1 30 ? 12.808 1.573 -4.601 1.00 0.00 30 LYS A C 14
ATOM 14584 O O . LYS A 1 30 ? 12.678 0.351 -4.662 1.00 0.00 30 LYS A O 14
ATOM 14603 N N . GLU A 1 31 ? 13.866 2.215 -5.087 1.00 0.00 31 GLU A N 14
ATOM 14604 C CA . GLU A 1 31 ? 14.961 1.505 -5.734 1.00 0.00 31 GLU A CA 14
ATOM 14605 C C . GLU A 1 31 ? 15.676 0.593 -4.742 1.00 0.00 31 GLU A C 14
ATOM 14606 O O . GLU A 1 31 ? 15.997 -0.552 -5.060 1.00 0.00 31 GLU A O 14
ATOM 14618 N N . GLU A 1 32 ? 15.921 1.106 -3.541 1.00 0.00 32 GLU A N 14
ATOM 14619 C CA . GLU A 1 32 ? 16.598 0.336 -2.503 1.00 0.00 32 GLU A CA 14
ATOM 14620 C C . GLU A 1 32 ? 15.768 -0.877 -2.092 1.00 0.00 32 GLU A C 14
ATOM 14621 O O . GLU A 1 32 ? 16.295 -1.981 -1.949 1.00 0.00 32 GLU A O 14
ATOM 14633 N N . ARG A 1 33 ? 14.469 -0.665 -1.905 1.00 0.00 33 ARG A N 14
ATOM 14634 C CA . ARG A 1 33 ? 13.566 -1.739 -1.503 1.00 0.00 33 ARG A CA 14
ATOM 14635 C C . ARG A 1 33 ? 13.516 -2.849 -2.552 1.00 0.00 33 ARG A C 14
ATOM 14636 O O . ARG A 1 33 ? 13.767 -4.016 -2.246 1.00 0.00 33 ARG A O 14
ATOM 14657 N N . ASP A 1 34 ? 13.189 -2.479 -3.786 1.00 0.00 34 ASP A N 14
ATOM 14658 C CA . ASP A 1 34 ? 13.094 -3.442 -4.880 1.00 0.00 34 ASP A CA 14
ATOM 14659 C C . ASP A 1 34 ? 14.400 -4.212 -5.060 1.00 0.00 34 ASP A C 14
ATOM 14660 O O . ASP A 1 34 ? 14.401 -5.442 -5.108 1.00 0.00 34 ASP A O 14
ATOM 14669 N N . THR A 1 35 ? 15.506 -3.481 -5.163 1.00 0.00 35 THR A N 14
ATOM 14670 C CA . THR A 1 35 ? 16.817 -4.097 -5.343 1.00 0.00 35 THR A CA 14
ATOM 14671 C C . THR A 1 35 ? 17.093 -5.134 -4.261 1.00 0.00 35 THR A C 14
ATOM 14672 O O . THR A 1 35 ? 17.566 -6.235 -4.548 1.00 0.00 35 THR A O 14
ATOM 14683 N N . CYS A 1 36 ? 16.790 -4.778 -3.016 1.00 0.00 36 CYS A N 14
ATOM 14684 C CA . CYS A 1 36 ? 17.009 -5.680 -1.891 1.00 0.00 36 CYS A CA 14
ATOM 14685 C C . CYS A 1 36 ? 16.230 -6.980 -2.073 1.00 0.00 36 CYS A C 14
ATOM 14686 O O . CYS A 1 36 ? 16.787 -8.069 -1.939 1.00 0.00 36 CYS A O 14
ATOM 14694 N N . ILE A 1 37 ? 14.943 -6.857 -2.382 1.00 0.00 37 ILE A N 14
ATOM 14695 C CA . ILE A 1 37 ? 14.088 -8.024 -2.580 1.00 0.00 37 ILE A CA 14
ATOM 14696 C C . ILE A 1 37 ? 14.446 -8.757 -3.873 1.00 0.00 37 ILE A C 14
ATOM 14697 O O . ILE A 1 37 ? 14.079 -9.916 -4.064 1.00 0.00 37 ILE A O 14
ATOM 14713 N N . LEU A 1 38 ? 15.176 -8.078 -4.751 1.00 0.00 38 LEU A N 14
ATOM 14714 C CA . LEU A 1 38 ? 15.574 -8.665 -6.027 1.00 0.00 38 LEU A CA 14
ATOM 14715 C C . LEU A 1 38 ? 16.720 -9.658 -5.843 1.00 0.00 38 LEU A C 14
ATOM 14716 O O . LEU A 1 38 ? 16.665 -10.782 -6.342 1.00 0.00 38 LEU A O 14
ATOM 14732 N N . PHE A 1 39 ? 17.756 -9.238 -5.123 1.00 0.00 39 PHE A N 14
ATOM 14733 C CA . PHE A 1 39 ? 18.919 -10.091 -4.889 1.00 0.00 39 PHE A CA 14
ATOM 14734 C C . PHE A 1 39 ? 18.717 -11.007 -3.683 1.00 0.00 39 PHE A C 14
ATOM 14735 O O . PHE A 1 39 ? 19.385 -12.035 -3.561 1.00 0.00 39 PHE A O 14
ATOM 14752 N N . ASN A 1 40 ? 17.800 -10.636 -2.795 1.00 0.00 40 ASN A N 14
ATOM 14753 C CA . ASN A 1 40 ? 17.531 -11.437 -1.603 1.00 0.00 40 ASN A CA 14
ATOM 14754 C C . ASN A 1 40 ? 16.218 -12.204 -1.735 1.00 0.00 40 ASN A C 14
ATOM 14755 O O . ASN A 1 40 ? 16.209 -13.435 -1.758 1.00 0.00 40 ASN A O 14
ATOM 14766 N N . GLY A 1 41 ? 15.114 -11.471 -1.820 1.00 0.00 41 GLY A N 14
ATOM 14767 C CA . GLY A 1 41 ? 13.813 -12.104 -1.948 1.00 0.00 41 GLY A CA 14
ATOM 14768 C C . GLY A 1 41 ? 12.856 -11.692 -0.846 1.00 0.00 41 GLY A C 14
ATOM 14769 O O . GLY A 1 41 ? 13.237 -10.977 0.080 1.00 0.00 41 GLY A O 14
ATOM 14773 N N . GLN A 1 42 ? 11.610 -12.145 -0.949 1.00 0.00 42 GLN A N 14
ATOM 14774 C CA . GLN A 1 42 ? 10.593 -11.822 0.045 1.00 0.00 42 GLN A CA 14
ATOM 14775 C C . GLN A 1 42 ? 10.835 -12.599 1.336 1.00 0.00 42 GLN A C 14
ATOM 14776 O O . GLN A 1 42 ? 10.253 -12.293 2.378 1.00 0.00 42 GLN A O 14
ATOM 14790 N N . ASP A 1 43 ? 11.706 -13.601 1.261 1.00 0.00 43 ASP A N 14
ATOM 14791 C CA . ASP A 1 43 ? 12.031 -14.424 2.419 1.00 0.00 43 ASP A CA 14
ATOM 14792 C C . ASP A 1 43 ? 13.530 -14.697 2.492 1.00 0.00 43 ASP A C 14
ATOM 14793 O O . ASP A 1 43 ? 14.061 -15.519 1.747 1.00 0.00 43 ASP A O 14
ATOM 14802 N N . SER A 1 44 ? 14.206 -13.991 3.393 1.00 0.00 44 SER A N 14
ATOM 14803 C CA . SER A 1 44 ? 15.646 -14.149 3.572 1.00 0.00 44 SER A CA 14
ATOM 14804 C C . SER A 1 44 ? 16.110 -13.440 4.839 1.00 0.00 44 SER A C 14
ATOM 14805 O O . SER A 1 44 ? 16.739 -14.044 5.708 1.00 0.00 44 SER A O 14
ATOM 14813 N N . GLU A 1 45 ? 15.793 -12.154 4.934 1.00 0.00 45 GLU A N 14
ATOM 14814 C CA . GLU A 1 45 ? 16.171 -11.351 6.091 1.00 0.00 45 GLU A CA 14
ATOM 14815 C C . GLU A 1 45 ? 15.014 -10.459 6.525 1.00 0.00 45 GLU A C 14
ATOM 14816 O O . GLU A 1 45 ? 15.205 -9.495 7.266 1.00 0.00 45 GLU A O 14
ATOM 14828 N N . LYS A 1 46 ? 13.813 -10.792 6.054 1.00 0.00 46 LYS A N 14
ATOM 14829 C CA . LYS A 1 46 ? 12.614 -10.031 6.384 1.00 0.00 46 LYS A CA 14
ATOM 14830 C C . LYS A 1 46 ? 12.733 -8.591 5.902 1.00 0.00 46 LYS A C 14
ATOM 14831 O O . LYS A 1 46 ? 13.218 -7.718 6.623 1.00 0.00 46 LYS A O 14
ATOM 14850 N N . CYS A 1 47 ? 12.292 -8.356 4.671 1.00 0.00 47 CYS A N 14
ATOM 14851 C CA . CYS A 1 47 ? 12.341 -7.024 4.077 1.00 0.00 47 CYS A CA 14
ATOM 14852 C C . CYS A 1 47 ? 11.161 -6.175 4.540 1.00 0.00 47 CYS A C 14
ATOM 14853 O O . CYS A 1 47 ? 10.894 -5.110 3.983 1.00 0.00 47 CYS A O 14
ATOM 14861 N N . LYS A 1 48 ? 10.460 -6.652 5.566 1.00 0.00 48 LYS A N 14
ATOM 14862 C CA . LYS A 1 48 ? 9.308 -5.939 6.110 1.00 0.00 48 LYS A CA 14
ATOM 14863 C C . LYS A 1 48 ? 9.705 -4.545 6.583 1.00 0.00 48 LYS A C 14
ATOM 14864 O O . LYS A 1 48 ? 8.871 -3.643 6.660 1.00 0.00 48 LYS A O 14
ATOM 14883 N N . GLU A 1 49 ? 10.985 -4.375 6.901 1.00 0.00 49 GLU A N 14
ATOM 14884 C CA . GLU A 1 49 ? 11.496 -3.094 7.363 1.00 0.00 49 GLU A CA 14
ATOM 14885 C C . GLU A 1 49 ? 11.284 -2.014 6.308 1.00 0.00 49 GLU A C 14
ATOM 14886 O O . GLU A 1 49 ? 10.870 -0.898 6.623 1.00 0.00 49 GLU A O 14
ATOM 14898 N N . PHE A 1 50 ? 11.567 -2.353 5.053 1.00 0.00 50 PHE A N 14
ATOM 14899 C CA . PHE A 1 50 ? 11.406 -1.412 3.950 1.00 0.00 50 PHE A CA 14
ATOM 14900 C C . PHE A 1 50 ? 9.937 -1.060 3.739 1.00 0.00 50 PHE A C 14
ATOM 14901 O O . PHE A 1 50 ? 9.607 0.061 3.352 1.00 0.00 50 PHE A O 14
ATOM 14918 N N . ILE A 1 51 ? 9.058 -2.025 3.994 1.00 0.00 51 ILE A N 14
ATOM 14919 C CA . ILE A 1 51 ? 7.624 -1.815 3.828 1.00 0.00 51 ILE A CA 14
ATOM 14920 C C . ILE A 1 51 ? 7.079 -0.866 4.891 1.00 0.00 51 ILE A C 14
ATOM 14921 O O . ILE A 1 51 ? 6.515 0.181 4.571 1.00 0.00 51 ILE A O 14
ATOM 14937 N N . GLU A 1 52 ? 7.250 -1.238 6.157 1.00 0.00 52 GLU A N 14
ATOM 14938 C CA . GLU A 1 52 ? 6.775 -0.418 7.267 1.00 0.00 52 GLU A CA 14
ATOM 14939 C C . GLU A 1 52 ? 7.391 0.977 7.212 1.00 0.00 52 GLU A C 14
ATOM 14940 O O . GLU A 1 52 ? 6.751 1.964 7.577 1.00 0.00 52 GLU A O 14
ATOM 14952 N N . LYS A 1 53 ? 8.636 1.048 6.753 1.00 0.00 53 LYS A N 14
ATOM 14953 C CA . LYS A 1 53 ? 9.340 2.320 6.644 1.00 0.00 53 LYS A CA 14
ATOM 14954 C C . LYS A 1 53 ? 8.686 3.204 5.591 1.00 0.00 53 LYS A C 14
ATOM 14955 O O . LYS A 1 53 ? 8.408 4.377 5.835 1.00 0.00 53 LYS A O 14
ATOM 14974 N N . TYR A 1 54 ? 8.446 2.630 4.416 1.00 0.00 54 TYR A N 14
ATOM 14975 C CA . TYR A 1 54 ? 7.817 3.354 3.318 1.00 0.00 54 TYR A CA 14
ATOM 14976 C C . TYR A 1 54 ? 6.467 3.919 3.750 1.00 0.00 54 TYR A C 14
ATOM 14977 O O . TYR A 1 54 ? 6.250 5.131 3.721 1.00 0.00 54 TYR A O 14
ATOM 14995 N N . LYS A 1 55 ? 5.571 3.027 4.155 1.00 0.00 55 LYS A N 14
ATOM 14996 C CA . LYS A 1 55 ? 4.235 3.416 4.592 1.00 0.00 55 LYS A CA 14
ATOM 14997 C C . LYS A 1 55 ? 4.288 4.542 5.621 1.00 0.00 55 LYS A C 14
ATOM 14998 O O . LYS A 1 55 ? 3.698 5.603 5.420 1.00 0.00 55 LYS A O 14
ATOM 15017 N N . GLU A 1 56 ? 5.001 4.306 6.717 1.00 0.00 56 GLU A N 14
ATOM 15018 C CA . GLU A 1 56 ? 5.121 5.295 7.784 1.00 0.00 56 GLU A CA 14
ATOM 15019 C C . GLU A 1 56 ? 5.735 6.597 7.276 1.00 0.00 56 GLU A C 14
ATOM 15020 O O . GLU A 1 56 ? 5.434 7.674 7.791 1.00 0.00 56 GLU A O 14
ATOM 15032 N N . CYS A 1 57 ? 6.594 6.495 6.268 1.00 0.00 57 CYS A N 14
ATOM 15033 C CA . CYS A 1 57 ? 7.249 7.670 5.708 1.00 0.00 57 CYS A CA 14
ATOM 15034 C C . CYS A 1 57 ? 6.375 8.342 4.654 1.00 0.00 57 CYS A C 14
ATOM 15035 O O . CYS A 1 57 ? 6.636 9.477 4.252 1.00 0.00 57 CYS A O 14
ATOM 15043 N N . MET A 1 58 ? 5.337 7.641 4.209 1.00 0.00 58 MET A N 14
ATOM 15044 C CA . MET A 1 58 ? 4.444 8.175 3.187 1.00 0.00 58 MET A CA 14
ATOM 15045 C C . MET A 1 58 ? 3.109 8.626 3.773 1.00 0.00 58 MET A C 14
ATOM 15046 O O . MET A 1 58 ? 2.381 9.398 3.148 1.00 0.00 58 MET A O 14
ATOM 15060 N N . LYS A 1 59 ? 2.790 8.148 4.970 1.00 0.00 59 LYS A N 14
ATOM 15061 C CA . LYS A 1 59 ? 1.536 8.513 5.617 1.00 0.00 59 LYS A CA 14
ATOM 15062 C C . LYS A 1 59 ? 1.767 9.554 6.707 1.00 0.00 59 LYS A C 14
ATOM 15063 O O . LYS A 1 59 ? 0.947 10.452 6.902 1.00 0.00 59 LYS A O 14
ATOM 15082 N N . GLY A 1 60 ? 2.884 9.428 7.415 1.00 0.00 60 GLY A N 14
ATOM 15083 C CA . GLY A 1 60 ? 3.203 10.376 8.467 1.00 0.00 60 GLY A CA 14
ATOM 15084 C C . GLY A 1 60 ? 3.591 11.728 7.907 1.00 0.00 60 GLY A C 14
ATOM 15085 O O . GLY A 1 60 ? 4.771 11.995 7.676 1.00 0.00 60 GLY A O 14
ATOM 15089 N N . TYR A 1 61 ? 2.593 12.581 7.683 1.00 0.00 61 TYR A N 14
ATOM 15090 C CA . TYR A 1 61 ? 2.825 13.914 7.133 1.00 0.00 61 TYR A CA 14
ATOM 15091 C C . TYR A 1 61 ? 3.437 13.823 5.740 1.00 0.00 61 TYR A C 14
ATOM 15092 O O . TYR A 1 61 ? 3.992 14.797 5.230 1.00 0.00 61 TYR A O 14
ATOM 15110 N N . GLY A 1 62 ? 3.329 12.647 5.129 1.00 0.00 62 GLY A N 14
ATOM 15111 C CA . GLY A 1 62 ? 3.871 12.445 3.799 1.00 0.00 62 GLY A CA 14
ATOM 15112 C C . GLY A 1 62 ? 3.039 13.117 2.724 1.00 0.00 62 GLY A C 14
ATOM 15113 O O . GLY A 1 62 ? 2.723 14.302 2.829 1.00 0.00 62 GLY A O 14
ATOM 15117 N N . PHE A 1 63 ? 2.681 12.357 1.692 1.00 0.00 63 PHE A N 14
ATOM 15118 C CA . PHE A 1 63 ? 1.883 12.887 0.589 1.00 0.00 63 PHE A CA 14
ATOM 15119 C C . PHE A 1 63 ? 1.521 11.786 -0.402 1.00 0.00 63 PHE A C 14
ATOM 15120 O O . PHE A 1 63 ? 0.541 11.899 -1.139 1.00 0.00 63 PHE A O 14
ATOM 15137 N N . GLU A 1 64 ? 2.318 10.724 -0.413 1.00 0.00 64 GLU A N 14
ATOM 15138 C CA . GLU A 1 64 ? 2.085 9.603 -1.316 1.00 0.00 64 GLU A CA 14
ATOM 15139 C C . GLU A 1 64 ? 0.691 9.020 -1.101 1.00 0.00 64 GLU A C 14
ATOM 15140 O O . GLU A 1 64 ? -0.242 9.346 -1.834 1.00 0.00 64 GLU A O 14
ATOM 15152 N N . VAL A 1 65 ? 0.554 8.163 -0.091 1.00 0.00 65 VAL A N 14
ATOM 15153 C CA . VAL A 1 65 ? -0.724 7.541 0.221 1.00 0.00 65 VAL A CA 14
ATOM 15154 C C . VAL A 1 65 ? -1.812 8.593 0.448 1.00 0.00 65 VAL A C 14
ATOM 15155 O O . VAL A 1 65 ? -1.508 9.754 0.722 1.00 0.00 65 VAL A O 14
ATOM 15168 N N . PRO A 1 66 ? -3.099 8.203 0.338 1.00 0.00 66 PRO A N 14
ATOM 15169 C CA . PRO A 1 66 ? -4.221 9.123 0.529 1.00 0.00 66 PRO A CA 14
ATOM 15170 C C . PRO A 1 66 ? -4.429 9.478 1.998 1.00 0.00 66 PRO A C 14
ATOM 15171 O O . PRO A 1 66 ? -3.644 9.084 2.861 1.00 0.00 66 PRO A O 14
ATOM 15182 N N . SER A 1 67 ? -5.495 10.223 2.273 1.00 0.00 67 SER A N 14
ATOM 15183 C CA . SER A 1 67 ? -5.815 10.634 3.635 1.00 0.00 67 SER A CA 14
ATOM 15184 C C . SER A 1 67 ? -7.318 10.826 3.796 1.00 0.00 67 SER A C 14
ATOM 15185 O O . SER A 1 67 ? -7.774 11.514 4.710 1.00 0.00 67 SER A O 14
ATOM 15193 N N . ALA A 1 68 ? -8.083 10.204 2.902 1.00 0.00 68 ALA A N 14
ATOM 15194 C CA . ALA A 1 68 ? -9.539 10.297 2.928 1.00 0.00 68 ALA A CA 14
ATOM 15195 C C . ALA A 1 68 ? -10.002 11.743 2.782 1.00 0.00 68 ALA A C 14
ATOM 15196 O O . ALA A 1 68 ? -10.105 12.474 3.767 1.00 0.00 68 ALA A O 14
ATOM 15203 N N . ASN A 1 69 ? -10.276 12.148 1.546 1.00 0.00 69 ASN A N 14
ATOM 15204 C CA . ASN A 1 69 ? -10.728 13.507 1.269 1.00 0.00 69 ASN A CA 14
ATOM 15205 C C . ASN A 1 69 ? -11.991 13.498 0.411 1.00 0.00 69 ASN A C 14
ATOM 15206 O O . ASN A 1 69 ? -13.097 13.514 0.989 1.00 0.00 69 ASN A O 14
ATOM 15219 N N . MET A 1 1 ? 12.762 -11.000 -32.122 1.00 0.00 1 MET A N 15
ATOM 15220 C CA . MET A 1 1 ? 12.362 -9.613 -31.768 1.00 0.00 1 MET A CA 15
ATOM 15221 C C . MET A 1 1 ? 12.156 -9.474 -30.264 1.00 0.00 1 MET A C 15
ATOM 15222 O O . MET A 1 1 ? 12.208 -10.458 -29.528 1.00 0.00 1 MET A O 15
ATOM 15238 N N . THR A 1 2 ? 11.921 -8.245 -29.815 1.00 0.00 2 THR A N 15
ATOM 15239 C CA . THR A 1 2 ? 11.707 -7.975 -28.398 1.00 0.00 2 THR A CA 15
ATOM 15240 C C . THR A 1 2 ? 10.289 -8.346 -27.975 1.00 0.00 2 THR A C 15
ATOM 15241 O O . THR A 1 2 ? 9.326 -8.085 -28.699 1.00 0.00 2 THR A O 15
ATOM 15252 N N . GLU A 1 3 ? 10.167 -8.958 -26.802 1.00 0.00 3 GLU A N 15
ATOM 15253 C CA . GLU A 1 3 ? 8.866 -9.366 -26.284 1.00 0.00 3 GLU A CA 15
ATOM 15254 C C . GLU A 1 3 ? 7.978 -8.151 -26.027 1.00 0.00 3 GLU A C 15
ATOM 15255 O O . GLU A 1 3 ? 8.394 -7.187 -25.384 1.00 0.00 3 GLU A O 15
ATOM 15267 N N . THR A 1 4 ? 6.754 -8.203 -26.542 1.00 0.00 4 THR A N 15
ATOM 15268 C CA . THR A 1 4 ? 5.803 -7.111 -26.371 1.00 0.00 4 THR A CA 15
ATOM 15269 C C . THR A 1 4 ? 4.384 -7.640 -26.197 1.00 0.00 4 THR A C 15
ATOM 15270 O O . THR A 1 4 ? 3.777 -7.476 -25.139 1.00 0.00 4 THR A O 15
ATOM 15281 N N . ASP A 1 5 ? 3.861 -8.269 -27.249 1.00 0.00 5 ASP A N 15
ATOM 15282 C CA . ASP A 1 5 ? 2.511 -8.829 -27.226 1.00 0.00 5 ASP A CA 15
ATOM 15283 C C . ASP A 1 5 ? 1.462 -7.737 -27.022 1.00 0.00 5 ASP A C 15
ATOM 15284 O O . ASP A 1 5 ? 0.270 -8.025 -26.903 1.00 0.00 5 ASP A O 15
ATOM 15293 N N . LYS A 1 6 ? 1.911 -6.482 -26.991 1.00 0.00 6 LYS A N 15
ATOM 15294 C CA . LYS A 1 6 ? 1.015 -5.342 -26.803 1.00 0.00 6 LYS A CA 15
ATOM 15295 C C . LYS A 1 6 ? 0.315 -5.412 -25.446 1.00 0.00 6 LYS A C 15
ATOM 15296 O O . LYS A 1 6 ? 0.210 -6.480 -24.843 1.00 0.00 6 LYS A O 15
ATOM 15315 N N . LYS A 1 7 ? -0.158 -4.265 -24.969 1.00 0.00 7 LYS A N 15
ATOM 15316 C CA . LYS A 1 7 ? -0.846 -4.198 -23.689 1.00 0.00 7 LYS A CA 15
ATOM 15317 C C . LYS A 1 7 ? -1.937 -3.134 -23.711 1.00 0.00 7 LYS A C 15
ATOM 15318 O O . LYS A 1 7 ? -1.794 -2.095 -24.355 1.00 0.00 7 LYS A O 15
ATOM 15337 N N . GLN A 1 8 ? -3.030 -3.407 -23.007 1.00 0.00 8 GLN A N 15
ATOM 15338 C CA . GLN A 1 8 ? -4.150 -2.476 -22.942 1.00 0.00 8 GLN A CA 15
ATOM 15339 C C . GLN A 1 8 ? -3.889 -1.386 -21.910 1.00 0.00 8 GLN A C 15
ATOM 15340 O O . GLN A 1 8 ? -3.524 -0.263 -22.258 1.00 0.00 8 GLN A O 15
ATOM 15354 N N . GLU A 1 9 ? -4.076 -1.726 -20.638 1.00 0.00 9 GLU A N 15
ATOM 15355 C CA . GLU A 1 9 ? -3.862 -0.776 -19.554 1.00 0.00 9 GLU A CA 15
ATOM 15356 C C . GLU A 1 9 ? -3.630 -1.500 -18.231 1.00 0.00 9 GLU A C 15
ATOM 15357 O O . GLU A 1 9 ? -2.600 -1.313 -17.583 1.00 0.00 9 GLU A O 15
ATOM 15369 N N . GLN A 1 10 ? -4.594 -2.326 -17.837 1.00 0.00 10 GLN A N 15
ATOM 15370 C CA . GLN A 1 10 ? -4.493 -3.077 -16.591 1.00 0.00 10 GLN A CA 15
ATOM 15371 C C . GLN A 1 10 ? -3.537 -4.256 -16.742 1.00 0.00 10 GLN A C 15
ATOM 15372 O O . GLN A 1 10 ? -3.599 -4.995 -17.725 1.00 0.00 10 GLN A O 15
ATOM 15386 N N . GLU A 1 11 ? -2.654 -4.426 -15.762 1.00 0.00 11 GLU A N 15
ATOM 15387 C CA . GLU A 1 11 ? -1.684 -5.514 -15.790 1.00 0.00 11 GLU A CA 15
ATOM 15388 C C . GLU A 1 11 ? -2.342 -6.839 -15.421 1.00 0.00 11 GLU A C 15
ATOM 15389 O O . GLU A 1 11 ? -3.229 -6.887 -14.570 1.00 0.00 11 GLU A O 15
ATOM 15401 N N . ASN A 1 12 ? -1.897 -7.913 -16.066 1.00 0.00 12 ASN A N 15
ATOM 15402 C CA . ASN A 1 12 ? -2.443 -9.240 -15.807 1.00 0.00 12 ASN A CA 15
ATOM 15403 C C . ASN A 1 12 ? -1.636 -9.964 -14.733 1.00 0.00 12 ASN A C 15
ATOM 15404 O O . ASN A 1 12 ? -0.422 -9.787 -14.632 1.00 0.00 12 ASN A O 15
ATOM 15415 N N . HIS A 1 13 ? -2.324 -10.778 -13.937 1.00 0.00 13 HIS A N 15
ATOM 15416 C CA . HIS A 1 13 ? -1.681 -11.535 -12.866 1.00 0.00 13 HIS A CA 15
ATOM 15417 C C . HIS A 1 13 ? -0.946 -10.606 -11.905 1.00 0.00 13 HIS A C 15
ATOM 15418 O O . HIS A 1 13 ? 0.237 -10.316 -12.088 1.00 0.00 13 HIS A O 15
ATOM 15433 N N . ALA A 1 14 ? -1.657 -10.136 -10.885 1.00 0.00 14 ALA A N 15
ATOM 15434 C CA . ALA A 1 14 ? -1.074 -9.237 -9.896 1.00 0.00 14 ALA A CA 15
ATOM 15435 C C . ALA A 1 14 ? -1.928 -9.180 -8.635 1.00 0.00 14 ALA A C 15
ATOM 15436 O O . ALA A 1 14 ? -3.011 -9.763 -8.580 1.00 0.00 14 ALA A O 15
ATOM 15443 N N . GLU A 1 15 ? -1.434 -8.473 -7.624 1.00 0.00 15 GLU A N 15
ATOM 15444 C CA . GLU A 1 15 ? -2.151 -8.336 -6.362 1.00 0.00 15 GLU A CA 15
ATOM 15445 C C . GLU A 1 15 ? -2.199 -6.877 -5.918 1.00 0.00 15 GLU A C 15
ATOM 15446 O O . GLU A 1 15 ? -1.175 -6.194 -5.880 1.00 0.00 15 GLU A O 15
ATOM 15458 N N . CYS A 1 16 ? -3.397 -6.404 -5.587 1.00 0.00 16 CYS A N 15
ATOM 15459 C CA . CYS A 1 16 ? -3.582 -5.025 -5.149 1.00 0.00 16 CYS A CA 15
ATOM 15460 C C . CYS A 1 16 ? -3.536 -4.921 -3.628 1.00 0.00 16 CYS A C 15
ATOM 15461 O O . CYS A 1 16 ? -4.498 -5.268 -2.943 1.00 0.00 16 CYS A O 15
ATOM 15469 N N . GLU A 1 17 ? -2.411 -4.440 -3.107 1.00 0.00 17 GLU A N 15
ATOM 15470 C CA . GLU A 1 17 ? -2.237 -4.287 -1.666 1.00 0.00 17 GLU A CA 15
ATOM 15471 C C . GLU A 1 17 ? -1.857 -2.853 -1.313 1.00 0.00 17 GLU A C 15
ATOM 15472 O O . GLU A 1 17 ? -2.570 -2.175 -0.572 1.00 0.00 17 GLU A O 15
ATOM 15484 N N . ASP A 1 18 ? -0.728 -2.399 -1.849 1.00 0.00 18 ASP A N 15
ATOM 15485 C CA . ASP A 1 18 ? -0.248 -1.045 -1.595 1.00 0.00 18 ASP A CA 15
ATOM 15486 C C . ASP A 1 18 ? 0.307 -0.419 -2.872 1.00 0.00 18 ASP A C 15
ATOM 15487 O O . ASP A 1 18 ? 0.156 -0.974 -3.960 1.00 0.00 18 ASP A O 15
ATOM 15496 N N . LYS A 1 19 ? 0.949 0.739 -2.727 1.00 0.00 19 LYS A N 15
ATOM 15497 C CA . LYS A 1 19 ? 1.529 1.450 -3.866 1.00 0.00 19 LYS A CA 15
ATOM 15498 C C . LYS A 1 19 ? 0.454 1.790 -4.901 1.00 0.00 19 LYS A C 15
ATOM 15499 O O . LYS A 1 19 ? 0.121 0.963 -5.750 1.00 0.00 19 LYS A O 15
ATOM 15518 N N . PRO A 1 20 ? -0.104 3.016 -4.848 1.00 0.00 20 PRO A N 15
ATOM 15519 C CA . PRO A 1 20 ? -1.135 3.454 -5.779 1.00 0.00 20 PRO A CA 15
ATOM 15520 C C . PRO A 1 20 ? -0.540 4.113 -7.019 1.00 0.00 20 PRO A C 15
ATOM 15521 O O . PRO A 1 20 ? -0.763 5.298 -7.272 1.00 0.00 20 PRO A O 15
ATOM 15532 N N . LYS A 1 21 ? 0.218 3.336 -7.789 1.00 0.00 21 LYS A N 15
ATOM 15533 C CA . LYS A 1 21 ? 0.861 3.844 -8.997 1.00 0.00 21 LYS A CA 15
ATOM 15534 C C . LYS A 1 21 ? 1.764 5.030 -8.659 1.00 0.00 21 LYS A C 15
ATOM 15535 O O . LYS A 1 21 ? 1.338 6.182 -8.744 1.00 0.00 21 LYS A O 15
ATOM 15554 N N . PRO A 1 22 ? 3.026 4.761 -8.266 1.00 0.00 22 PRO A N 15
ATOM 15555 C CA . PRO A 1 22 ? 3.988 5.809 -7.903 1.00 0.00 22 PRO A CA 15
ATOM 15556 C C . PRO A 1 22 ? 4.104 6.893 -8.968 1.00 0.00 22 PRO A C 15
ATOM 15557 O O . PRO A 1 22 ? 3.814 6.662 -10.141 1.00 0.00 22 PRO A O 15
ATOM 15568 N N . CYS A 1 23 ? 4.530 8.077 -8.543 1.00 0.00 23 CYS A N 15
ATOM 15569 C CA . CYS A 1 23 ? 4.684 9.208 -9.448 1.00 0.00 23 CYS A CA 15
ATOM 15570 C C . CYS A 1 23 ? 6.146 9.635 -9.548 1.00 0.00 23 CYS A C 15
ATOM 15571 O O . CYS A 1 23 ? 6.786 9.451 -10.583 1.00 0.00 23 CYS A O 15
ATOM 15579 N N . CYS A 1 24 ? 6.667 10.204 -8.463 1.00 0.00 24 CYS A N 15
ATOM 15580 C CA . CYS A 1 24 ? 8.053 10.659 -8.426 1.00 0.00 24 CYS A CA 15
ATOM 15581 C C . CYS A 1 24 ? 8.443 11.104 -7.020 1.00 0.00 24 CYS A C 15
ATOM 15582 O O . CYS A 1 24 ? 9.599 10.972 -6.616 1.00 0.00 24 CYS A O 15
ATOM 15590 N N . VAL A 1 25 ? 7.473 11.633 -6.279 1.00 0.00 25 VAL A N 15
ATOM 15591 C CA . VAL A 1 25 ? 7.715 12.100 -4.918 1.00 0.00 25 VAL A CA 15
ATOM 15592 C C . VAL A 1 25 ? 8.219 10.970 -4.025 1.00 0.00 25 VAL A C 15
ATOM 15593 O O . VAL A 1 25 ? 8.796 11.217 -2.966 1.00 0.00 25 VAL A O 15
ATOM 15606 N N . CYS A 1 26 ? 7.995 9.733 -4.458 1.00 0.00 26 CYS A N 15
ATOM 15607 C CA . CYS A 1 26 ? 8.427 8.567 -3.694 1.00 0.00 26 CYS A CA 15
ATOM 15608 C C . CYS A 1 26 ? 9.948 8.546 -3.560 1.00 0.00 26 CYS A C 15
ATOM 15609 O O . CYS A 1 26 ? 10.666 8.457 -4.555 1.00 0.00 26 CYS A O 15
ATOM 15617 N N . LYS A 1 27 ? 10.424 8.632 -2.322 1.00 0.00 27 LYS A N 15
ATOM 15618 C CA . LYS A 1 27 ? 11.854 8.633 -2.040 1.00 0.00 27 LYS A CA 15
ATOM 15619 C C . LYS A 1 27 ? 12.542 7.390 -2.606 1.00 0.00 27 LYS A C 15
ATOM 15620 O O . LYS A 1 27 ? 11.901 6.361 -2.822 1.00 0.00 27 LYS A O 15
ATOM 15639 N N . PRO A 1 28 ? 13.867 7.473 -2.852 1.00 0.00 28 PRO A N 15
ATOM 15640 C CA . PRO A 1 28 ? 14.651 6.353 -3.390 1.00 0.00 28 PRO A CA 15
ATOM 15641 C C . PRO A 1 28 ? 14.508 5.084 -2.555 1.00 0.00 28 PRO A C 15
ATOM 15642 O O . PRO A 1 28 ? 14.819 3.988 -3.022 1.00 0.00 28 PRO A O 15
ATOM 15653 N N . GLU A 1 29 ? 14.051 5.244 -1.315 1.00 0.00 29 GLU A N 15
ATOM 15654 C CA . GLU A 1 29 ? 13.866 4.113 -0.410 1.00 0.00 29 GLU A CA 15
ATOM 15655 C C . GLU A 1 29 ? 13.158 2.961 -1.117 1.00 0.00 29 GLU A C 15
ATOM 15656 O O . GLU A 1 29 ? 13.521 1.796 -0.943 1.00 0.00 29 GLU A O 15
ATOM 15668 N N . LYS A 1 30 ? 12.150 3.294 -1.915 1.00 0.00 30 LYS A N 15
ATOM 15669 C CA . LYS A 1 30 ? 11.396 2.288 -2.654 1.00 0.00 30 LYS A CA 15
ATOM 15670 C C . LYS A 1 30 ? 12.312 1.513 -3.597 1.00 0.00 30 LYS A C 15
ATOM 15671 O O . LYS A 1 30 ? 12.219 0.290 -3.702 1.00 0.00 30 LYS A O 15
ATOM 15690 N N . GLU A 1 31 ? 13.194 2.237 -4.280 1.00 0.00 31 GLU A N 15
ATOM 15691 C CA . GLU A 1 31 ? 14.131 1.621 -5.213 1.00 0.00 31 GLU A CA 15
ATOM 15692 C C . GLU A 1 31 ? 15.033 0.622 -4.495 1.00 0.00 31 GLU A C 15
ATOM 15693 O O . GLU A 1 31 ? 15.237 -0.495 -4.969 1.00 0.00 31 GLU A O 15
ATOM 15705 N N . GLU A 1 32 ? 15.573 1.033 -3.350 1.00 0.00 32 GLU A N 15
ATOM 15706 C CA . GLU A 1 32 ? 16.451 0.169 -2.570 1.00 0.00 32 GLU A CA 15
ATOM 15707 C C . GLU A 1 32 ? 15.729 -1.109 -2.155 1.00 0.00 32 GLU A C 15
ATOM 15708 O O . GLU A 1 32 ? 16.309 -2.194 -2.179 1.00 0.00 32 GLU A O 15
ATOM 15720 N N . ARG A 1 33 ? 14.463 -0.974 -1.771 1.00 0.00 33 ARG A N 15
ATOM 15721 C CA . ARG A 1 33 ? 13.665 -2.124 -1.362 1.00 0.00 33 ARG A CA 15
ATOM 15722 C C . ARG A 1 33 ? 13.527 -3.112 -2.514 1.00 0.00 33 ARG A C 15
ATOM 15723 O O . ARG A 1 33 ? 13.714 -4.319 -2.342 1.00 0.00 33 ARG A O 15
ATOM 15744 N N . ASP A 1 34 ? 13.205 -2.586 -3.692 1.00 0.00 34 ASP A N 15
ATOM 15745 C CA . ASP A 1 34 ? 13.041 -3.409 -4.884 1.00 0.00 34 ASP A CA 15
ATOM 15746 C C . ASP A 1 34 ? 14.294 -4.239 -5.144 1.00 0.00 34 ASP A C 15
ATOM 15747 O O . ASP A 1 34 ? 14.231 -5.468 -5.222 1.00 0.00 34 ASP A O 15
ATOM 15756 N N . THR A 1 35 ? 15.430 -3.558 -5.275 1.00 0.00 35 THR A N 15
ATOM 15757 C CA . THR A 1 35 ? 16.703 -4.226 -5.522 1.00 0.00 35 THR A CA 15
ATOM 15758 C C . THR A 1 35 ? 16.941 -5.330 -4.495 1.00 0.00 35 THR A C 15
ATOM 15759 O O . THR A 1 35 ? 17.334 -6.450 -4.841 1.00 0.00 35 THR A O 15
ATOM 15770 N N . CYS A 1 36 ? 16.691 -5.002 -3.229 1.00 0.00 36 CYS A N 15
ATOM 15771 C CA . CYS A 1 36 ? 16.864 -5.959 -2.145 1.00 0.00 36 CYS A CA 15
ATOM 15772 C C . CYS A 1 36 ? 16.098 -7.238 -2.451 1.00 0.00 36 CYS A C 15
ATOM 15773 O O . CYS A 1 36 ? 16.606 -8.340 -2.258 1.00 0.00 36 CYS A O 15
ATOM 15781 N N . ILE A 1 37 ? 14.873 -7.080 -2.940 1.00 0.00 37 ILE A N 15
ATOM 15782 C CA . ILE A 1 37 ? 14.039 -8.223 -3.284 1.00 0.00 37 ILE A CA 15
ATOM 15783 C C . ILE A 1 37 ? 14.562 -8.919 -4.539 1.00 0.00 37 ILE A C 15
ATOM 15784 O O . ILE A 1 37 ? 14.330 -10.111 -4.740 1.00 0.00 37 ILE A O 15
ATOM 15800 N N . LEU A 1 38 ? 15.274 -8.169 -5.378 1.00 0.00 38 LEU A N 15
ATOM 15801 C CA . LEU A 1 38 ? 15.822 -8.723 -6.613 1.00 0.00 38 LEU A CA 15
ATOM 15802 C C . LEU A 1 38 ? 16.864 -9.800 -6.332 1.00 0.00 38 LEU A C 15
ATOM 15803 O O . LEU A 1 38 ? 16.760 -10.916 -6.841 1.00 0.00 38 LEU A O 15
ATOM 15819 N N . PHE A 1 39 ? 17.872 -9.473 -5.521 1.00 0.00 39 PHE A N 15
ATOM 15820 C CA . PHE A 1 39 ? 18.924 -10.446 -5.217 1.00 0.00 39 PHE A CA 15
ATOM 15821 C C . PHE A 1 39 ? 18.619 -11.267 -3.963 1.00 0.00 39 PHE A C 15
ATOM 15822 O O . PHE A 1 39 ? 18.853 -12.477 -3.943 1.00 0.00 39 PHE A O 15
ATOM 15839 N N . ASN A 1 40 ? 18.102 -10.625 -2.920 1.00 0.00 40 ASN A N 15
ATOM 15840 C CA . ASN A 1 40 ? 17.781 -11.336 -1.682 1.00 0.00 40 ASN A CA 15
ATOM 15841 C C . ASN A 1 40 ? 16.401 -11.981 -1.761 1.00 0.00 40 ASN A C 15
ATOM 15842 O O . ASN A 1 40 ? 16.277 -13.205 -1.726 1.00 0.00 40 ASN A O 15
ATOM 15853 N N . GLY A 1 41 ? 15.366 -11.153 -1.871 1.00 0.00 41 GLY A N 15
ATOM 15854 C CA . GLY A 1 41 ? 14.011 -11.669 -1.953 1.00 0.00 41 GLY A CA 15
ATOM 15855 C C . GLY A 1 41 ? 13.087 -11.055 -0.920 1.00 0.00 41 GLY A C 15
ATOM 15856 O O . GLY A 1 41 ? 13.442 -10.078 -0.259 1.00 0.00 41 GLY A O 15
ATOM 15860 N N . GLN A 1 42 ? 11.897 -11.633 -0.782 1.00 0.00 42 GLN A N 15
ATOM 15861 C CA . GLN A 1 42 ? 10.912 -11.146 0.175 1.00 0.00 42 GLN A CA 15
ATOM 15862 C C . GLN A 1 42 ? 10.920 -11.994 1.443 1.00 0.00 42 GLN A C 15
ATOM 15863 O O . GLN A 1 42 ? 10.160 -11.734 2.376 1.00 0.00 42 GLN A O 15
ATOM 15877 N N . ASP A 1 43 ? 11.782 -13.006 1.474 1.00 0.00 43 ASP A N 15
ATOM 15878 C CA . ASP A 1 43 ? 11.876 -13.890 2.632 1.00 0.00 43 ASP A CA 15
ATOM 15879 C C . ASP A 1 43 ? 13.317 -14.314 2.890 1.00 0.00 43 ASP A C 15
ATOM 15880 O O . ASP A 1 43 ? 13.570 -15.237 3.666 1.00 0.00 43 ASP A O 15
ATOM 15889 N N . SER A 1 44 ? 14.260 -13.636 2.240 1.00 0.00 44 SER A N 15
ATOM 15890 C CA . SER A 1 44 ? 15.675 -13.943 2.412 1.00 0.00 44 SER A CA 15
ATOM 15891 C C . SER A 1 44 ? 16.060 -13.841 3.882 1.00 0.00 44 SER A C 15
ATOM 15892 O O . SER A 1 44 ? 16.644 -14.761 4.453 1.00 0.00 44 SER A O 15
ATOM 15900 N N . GLU A 1 45 ? 15.721 -12.707 4.482 1.00 0.00 45 GLU A N 15
ATOM 15901 C CA . GLU A 1 45 ? 16.010 -12.459 5.886 1.00 0.00 45 GLU A CA 15
ATOM 15902 C C . GLU A 1 45 ? 14.865 -11.684 6.526 1.00 0.00 45 GLU A C 15
ATOM 15903 O O . GLU A 1 45 ? 14.032 -12.259 7.225 1.00 0.00 45 GLU A O 15
ATOM 15915 N N . LYS A 1 46 ? 14.825 -10.382 6.257 1.00 0.00 46 LYS A N 15
ATOM 15916 C CA . LYS A 1 46 ? 13.789 -9.504 6.795 1.00 0.00 46 LYS A CA 15
ATOM 15917 C C . LYS A 1 46 ? 13.790 -8.160 6.077 1.00 0.00 46 LYS A C 15
ATOM 15918 O O . LYS A 1 46 ? 14.438 -7.209 6.517 1.00 0.00 46 LYS A O 15
ATOM 15937 N N . CYS A 1 47 ? 13.065 -8.087 4.965 1.00 0.00 47 CYS A N 15
ATOM 15938 C CA . CYS A 1 47 ? 12.980 -6.858 4.185 1.00 0.00 47 CYS A CA 15
ATOM 15939 C C . CYS A 1 47 ? 11.686 -6.113 4.495 1.00 0.00 47 CYS A C 15
ATOM 15940 O O . CYS A 1 47 ? 11.346 -5.132 3.833 1.00 0.00 47 CYS A O 15
ATOM 15948 N N . LYS A 1 48 ? 10.971 -6.587 5.511 1.00 0.00 48 LYS A N 15
ATOM 15949 C CA . LYS A 1 48 ? 9.712 -5.972 5.915 1.00 0.00 48 LYS A CA 15
ATOM 15950 C C . LYS A 1 48 ? 9.950 -4.581 6.495 1.00 0.00 48 LYS A C 15
ATOM 15951 O O . LYS A 1 48 ? 9.057 -3.733 6.492 1.00 0.00 48 LYS A O 15
ATOM 15970 N N . GLU A 1 49 ? 11.164 -4.356 6.991 1.00 0.00 49 GLU A N 15
ATOM 15971 C CA . GLU A 1 49 ? 11.527 -3.071 7.577 1.00 0.00 49 GLU A CA 15
ATOM 15972 C C . GLU A 1 49 ? 11.362 -1.940 6.565 1.00 0.00 49 GLU A C 15
ATOM 15973 O O . GLU A 1 49 ? 10.816 -0.884 6.886 1.00 0.00 49 GLU A O 15
ATOM 15985 N N . PHE A 1 50 ? 11.839 -2.167 5.344 1.00 0.00 50 PHE A N 15
ATOM 15986 C CA . PHE A 1 50 ? 11.744 -1.167 4.286 1.00 0.00 50 PHE A CA 15
ATOM 15987 C C . PHE A 1 50 ? 10.289 -0.837 3.972 1.00 0.00 50 PHE A C 15
ATOM 15988 O O . PHE A 1 50 ? 9.959 0.299 3.631 1.00 0.00 50 PHE A O 15
ATOM 16005 N N . ILE A 1 51 ? 9.423 -1.838 4.089 1.00 0.00 51 ILE A N 15
ATOM 16006 C CA . ILE A 1 51 ? 8.002 -1.657 3.817 1.00 0.00 51 ILE A CA 15
ATOM 16007 C C . ILE A 1 51 ? 7.354 -0.748 4.858 1.00 0.00 51 ILE A C 15
ATOM 16008 O O . ILE A 1 51 ? 6.662 0.213 4.515 1.00 0.00 51 ILE A O 15
ATOM 16024 N N . GLU A 1 52 ? 7.584 -1.061 6.129 1.00 0.00 52 GLU A N 15
ATOM 16025 C CA . GLU A 1 52 ? 7.024 -0.278 7.227 1.00 0.00 52 GLU A CA 15
ATOM 16026 C C . GLU A 1 52 ? 7.498 1.171 7.162 1.00 0.00 52 GLU A C 15
ATOM 16027 O O . GLU A 1 52 ? 6.724 2.098 7.401 1.00 0.00 52 GLU A O 15
ATOM 16039 N N . LYS A 1 53 ? 8.773 1.356 6.834 1.00 0.00 53 LYS A N 15
ATOM 16040 C CA . LYS A 1 53 ? 9.350 2.693 6.740 1.00 0.00 53 LYS A CA 15
ATOM 16041 C C . LYS A 1 53 ? 8.732 3.468 5.584 1.00 0.00 53 LYS A C 15
ATOM 16042 O O . LYS A 1 53 ? 8.467 4.665 5.699 1.00 0.00 53 LYS A O 15
ATOM 16061 N N . TYR A 1 54 ? 8.504 2.779 4.468 1.00 0.00 54 TYR A N 15
ATOM 16062 C CA . TYR A 1 54 ? 7.909 3.405 3.294 1.00 0.00 54 TYR A CA 15
ATOM 16063 C C . TYR A 1 54 ? 6.536 3.975 3.636 1.00 0.00 54 TYR A C 15
ATOM 16064 O O . TYR A 1 54 ? 6.318 5.182 3.548 1.00 0.00 54 TYR A O 15
ATOM 16082 N N . LYS A 1 55 ? 5.622 3.099 4.044 1.00 0.00 55 LYS A N 15
ATOM 16083 C CA . LYS A 1 55 ? 4.269 3.514 4.403 1.00 0.00 55 LYS A CA 15
ATOM 16084 C C . LYS A 1 55 ? 4.289 4.665 5.405 1.00 0.00 55 LYS A C 15
ATOM 16085 O O . LYS A 1 55 ? 3.632 5.687 5.205 1.00 0.00 55 LYS A O 15
ATOM 16104 N N . GLU A 1 56 ? 5.050 4.490 6.481 1.00 0.00 56 GLU A N 15
ATOM 16105 C CA . GLU A 1 56 ? 5.151 5.503 7.527 1.00 0.00 56 GLU A CA 15
ATOM 16106 C C . GLU A 1 56 ? 5.629 6.844 6.973 1.00 0.00 56 GLU A C 15
ATOM 16107 O O . GLU A 1 56 ? 5.145 7.900 7.377 1.00 0.00 56 GLU A O 15
ATOM 16119 N N . CYS A 1 57 ? 6.579 6.792 6.046 1.00 0.00 57 CYS A N 15
ATOM 16120 C CA . CYS A 1 57 ? 7.135 8.003 5.451 1.00 0.00 57 CYS A CA 15
ATOM 16121 C C . CYS A 1 57 ? 6.294 8.496 4.277 1.00 0.00 57 CYS A C 15
ATOM 16122 O O . CYS A 1 57 ? 6.500 9.605 3.783 1.00 0.00 57 CYS A O 15
ATOM 16130 N N . MET A 1 58 ? 5.344 7.679 3.834 1.00 0.00 58 MET A N 15
ATOM 16131 C CA . MET A 1 58 ? 4.505 8.047 2.697 1.00 0.00 58 MET A CA 15
ATOM 16132 C C . MET A 1 58 ? 3.099 8.457 3.121 1.00 0.00 58 MET A C 15
ATOM 16133 O O . MET A 1 58 ? 2.346 9.017 2.323 1.00 0.00 58 MET A O 15
ATOM 16147 N N . LYS A 1 59 ? 2.744 8.186 4.370 1.00 0.00 59 LYS A N 15
ATOM 16148 C CA . LYS A 1 59 ? 1.418 8.534 4.867 1.00 0.00 59 LYS A CA 15
ATOM 16149 C C . LYS A 1 59 ? 1.433 9.881 5.582 1.00 0.00 59 LYS A C 15
ATOM 16150 O O . LYS A 1 59 ? 0.425 10.588 5.615 1.00 0.00 59 LYS A O 15
ATOM 16169 N N . GLY A 1 60 ? 2.582 10.231 6.154 1.00 0.00 60 GLY A N 15
ATOM 16170 C CA . GLY A 1 60 ? 2.706 11.497 6.854 1.00 0.00 60 GLY A CA 15
ATOM 16171 C C . GLY A 1 60 ? 2.875 12.663 5.901 1.00 0.00 60 GLY A C 15
ATOM 16172 O O . GLY A 1 60 ? 1.929 13.409 5.646 1.00 0.00 60 GLY A O 15
ATOM 16176 N N . TYR A 1 61 ? 4.084 12.819 5.374 1.00 0.00 61 TYR A N 15
ATOM 16177 C CA . TYR A 1 61 ? 4.379 13.895 4.436 1.00 0.00 61 TYR A CA 15
ATOM 16178 C C . TYR A 1 61 ? 4.551 13.341 3.027 1.00 0.00 61 TYR A C 15
ATOM 16179 O O . TYR A 1 61 ? 5.058 14.023 2.136 1.00 0.00 61 TYR A O 15
ATOM 16197 N N . GLY A 1 62 ? 4.118 12.099 2.834 1.00 0.00 62 GLY A N 15
ATOM 16198 C CA . GLY A 1 62 ? 4.233 11.463 1.536 1.00 0.00 62 GLY A CA 15
ATOM 16199 C C . GLY A 1 62 ? 3.117 11.860 0.588 1.00 0.00 62 GLY A C 15
ATOM 16200 O O . GLY A 1 62 ? 2.814 13.044 0.441 1.00 0.00 62 GLY A O 15
ATOM 16204 N N . PHE A 1 63 ? 2.498 10.861 -0.044 1.00 0.00 63 PHE A N 15
ATOM 16205 C CA . PHE A 1 63 ? 1.414 11.100 -0.997 1.00 0.00 63 PHE A CA 15
ATOM 16206 C C . PHE A 1 63 ? 0.947 9.794 -1.631 1.00 0.00 63 PHE A C 15
ATOM 16207 O O . PHE A 1 63 ? -0.226 9.645 -1.974 1.00 0.00 63 PHE A O 15
ATOM 16224 N N . GLU A 1 64 ? 1.872 8.855 -1.780 1.00 0.00 64 GLU A N 15
ATOM 16225 C CA . GLU A 1 64 ? 1.561 7.565 -2.387 1.00 0.00 64 GLU A CA 15
ATOM 16226 C C . GLU A 1 64 ? 1.497 6.457 -1.342 1.00 0.00 64 GLU A C 15
ATOM 16227 O O . GLU A 1 64 ? 2.526 5.982 -0.860 1.00 0.00 64 GLU A O 15
ATOM 16239 N N . VAL A 1 65 ? 0.276 6.051 -1.002 1.00 0.00 65 VAL A N 15
ATOM 16240 C CA . VAL A 1 65 ? 0.054 4.995 -0.024 1.00 0.00 65 VAL A CA 15
ATOM 16241 C C . VAL A 1 65 ? -1.444 4.724 0.155 1.00 0.00 65 VAL A C 15
ATOM 16242 O O . VAL A 1 65 ? -2.168 5.555 0.706 1.00 0.00 65 VAL A O 15
ATOM 16255 N N . PRO A 1 66 ? -1.939 3.561 -0.319 1.00 0.00 66 PRO A N 15
ATOM 16256 C CA . PRO A 1 66 ? -3.350 3.198 -0.208 1.00 0.00 66 PRO A CA 15
ATOM 16257 C C . PRO A 1 66 ? -3.694 2.656 1.175 1.00 0.00 66 PRO A C 15
ATOM 16258 O O . PRO A 1 66 ? -4.828 2.242 1.427 1.00 0.00 66 PRO A O 15
ATOM 16269 N N . SER A 1 67 ? -2.704 2.660 2.066 1.00 0.00 67 SER A N 15
ATOM 16270 C CA . SER A 1 67 ? -2.886 2.170 3.430 1.00 0.00 67 SER A CA 15
ATOM 16271 C C . SER A 1 67 ? -3.288 0.698 3.441 1.00 0.00 67 SER A C 15
ATOM 16272 O O . SER A 1 67 ? -3.428 0.072 2.389 1.00 0.00 67 SER A O 15
ATOM 16280 N N . ALA A 1 68 ? -3.468 0.149 4.639 1.00 0.00 68 ALA A N 15
ATOM 16281 C CA . ALA A 1 68 ? -3.851 -1.249 4.791 1.00 0.00 68 ALA A CA 15
ATOM 16282 C C . ALA A 1 68 ? -5.332 -1.377 5.133 1.00 0.00 68 ALA A C 15
ATOM 16283 O O . ALA A 1 68 ? -5.884 -0.553 5.863 1.00 0.00 68 ALA A O 15
ATOM 16290 N N . ASN A 1 69 ? -5.971 -2.414 4.599 1.00 0.00 69 ASN A N 15
ATOM 16291 C CA . ASN A 1 69 ? -7.389 -2.650 4.847 1.00 0.00 69 ASN A CA 15
ATOM 16292 C C . ASN A 1 69 ? -7.645 -4.118 5.173 1.00 0.00 69 ASN A C 15
ATOM 16293 O O . ASN A 1 69 ? -7.866 -4.905 4.227 1.00 0.00 69 ASN A O 15
ATOM 16306 N N . MET A 1 1 ? -3.464 15.548 -41.923 1.00 0.00 1 MET A N 16
ATOM 16307 C CA . MET A 1 1 ? -3.036 14.133 -42.080 1.00 0.00 1 MET A CA 16
ATOM 16308 C C . MET A 1 1 ? -3.691 13.245 -41.028 1.00 0.00 1 MET A C 16
ATOM 16309 O O . MET A 1 1 ? -4.301 13.737 -40.079 1.00 0.00 1 MET A O 16
ATOM 16325 N N . THR A 1 2 ? -3.561 11.934 -41.204 1.00 0.00 2 THR A N 16
ATOM 16326 C CA . THR A 1 2 ? -4.137 10.974 -40.269 1.00 0.00 2 THR A CA 16
ATOM 16327 C C . THR A 1 2 ? -3.193 10.713 -39.101 1.00 0.00 2 THR A C 16
ATOM 16328 O O . THR A 1 2 ? -2.052 10.291 -39.292 1.00 0.00 2 THR A O 16
ATOM 16339 N N . GLU A 1 3 ? -3.676 10.968 -37.888 1.00 0.00 3 GLU A N 16
ATOM 16340 C CA . GLU A 1 3 ? -2.875 10.764 -36.686 1.00 0.00 3 GLU A CA 16
ATOM 16341 C C . GLU A 1 3 ? -3.558 9.784 -35.737 1.00 0.00 3 GLU A C 16
ATOM 16342 O O . GLU A 1 3 ? -4.693 10.005 -35.312 1.00 0.00 3 GLU A O 16
ATOM 16354 N N . THR A 1 4 ? -2.859 8.703 -35.405 1.00 0.00 4 THR A N 16
ATOM 16355 C CA . THR A 1 4 ? -3.397 7.689 -34.508 1.00 0.00 4 THR A CA 16
ATOM 16356 C C . THR A 1 4 ? -2.934 7.917 -33.073 1.00 0.00 4 THR A C 16
ATOM 16357 O O . THR A 1 4 ? -2.162 8.836 -32.797 1.00 0.00 4 THR A O 16
ATOM 16368 N N . ASP A 1 5 ? -3.410 7.071 -32.165 1.00 0.00 5 ASP A N 16
ATOM 16369 C CA . ASP A 1 5 ? -3.050 7.172 -30.755 1.00 0.00 5 ASP A CA 16
ATOM 16370 C C . ASP A 1 5 ? -2.842 5.783 -30.158 1.00 0.00 5 ASP A C 16
ATOM 16371 O O . ASP A 1 5 ? -2.777 5.621 -28.939 1.00 0.00 5 ASP A O 16
ATOM 16380 N N . LYS A 1 6 ? -2.733 4.784 -31.031 1.00 0.00 6 LYS A N 16
ATOM 16381 C CA . LYS A 1 6 ? -2.538 3.403 -30.600 1.00 0.00 6 LYS A CA 16
ATOM 16382 C C . LYS A 1 6 ? -3.679 2.954 -29.693 1.00 0.00 6 LYS A C 16
ATOM 16383 O O . LYS A 1 6 ? -4.732 3.591 -29.643 1.00 0.00 6 LYS A O 16
ATOM 16402 N N . LYS A 1 7 ? -3.468 1.854 -28.980 1.00 0.00 7 LYS A N 16
ATOM 16403 C CA . LYS A 1 7 ? -4.483 1.325 -28.082 1.00 0.00 7 LYS A CA 16
ATOM 16404 C C . LYS A 1 7 ? -3.840 0.631 -26.886 1.00 0.00 7 LYS A C 16
ATOM 16405 O O . LYS A 1 7 ? -3.042 -0.294 -27.047 1.00 0.00 7 LYS A O 16
ATOM 16424 N N . GLN A 1 8 ? -4.192 1.087 -25.688 1.00 0.00 8 GLN A N 16
ATOM 16425 C CA . GLN A 1 8 ? -3.654 0.513 -24.460 1.00 0.00 8 GLN A CA 16
ATOM 16426 C C . GLN A 1 8 ? -4.712 0.512 -23.360 1.00 0.00 8 GLN A C 16
ATOM 16427 O O . GLN A 1 8 ? -5.584 1.380 -23.324 1.00 0.00 8 GLN A O 16
ATOM 16441 N N . GLU A 1 9 ? -4.628 -0.467 -22.465 1.00 0.00 9 GLU A N 16
ATOM 16442 C CA . GLU A 1 9 ? -5.580 -0.580 -21.366 1.00 0.00 9 GLU A CA 16
ATOM 16443 C C . GLU A 1 9 ? -5.267 0.424 -20.261 1.00 0.00 9 GLU A C 16
ATOM 16444 O O . GLU A 1 9 ? -4.132 0.880 -20.127 1.00 0.00 9 GLU A O 16
ATOM 16456 N N . GLN A 1 10 ? -6.285 0.763 -19.474 1.00 0.00 10 GLN A N 16
ATOM 16457 C CA . GLN A 1 10 ? -6.124 1.711 -18.376 1.00 0.00 10 GLN A CA 16
ATOM 16458 C C . GLN A 1 10 ? -6.843 1.220 -17.125 1.00 0.00 10 GLN A C 16
ATOM 16459 O O . GLN A 1 10 ? -7.400 0.122 -17.109 1.00 0.00 10 GLN A O 16
ATOM 16473 N N . GLU A 1 11 ? -6.827 2.040 -16.078 1.00 0.00 11 GLU A N 16
ATOM 16474 C CA . GLU A 1 11 ? -7.480 1.687 -14.823 1.00 0.00 11 GLU A CA 16
ATOM 16475 C C . GLU A 1 11 ? -8.580 2.688 -14.474 1.00 0.00 11 GLU A C 16
ATOM 16476 O O . GLU A 1 11 ? -9.664 2.299 -14.039 1.00 0.00 11 GLU A O 16
ATOM 16488 N N . ASN A 1 12 ? -8.291 3.974 -14.671 1.00 0.00 12 ASN A N 16
ATOM 16489 C CA . ASN A 1 12 ? -9.248 5.039 -14.377 1.00 0.00 12 ASN A CA 16
ATOM 16490 C C . ASN A 1 12 ? -9.610 5.057 -12.893 1.00 0.00 12 ASN A C 16
ATOM 16491 O O . ASN A 1 12 ? -9.033 5.817 -12.115 1.00 0.00 12 ASN A O 16
ATOM 16502 N N . HIS A 1 13 ? -10.567 4.217 -12.507 1.00 0.00 13 HIS A N 16
ATOM 16503 C CA . HIS A 1 13 ? -11.002 4.136 -11.116 1.00 0.00 13 HIS A CA 16
ATOM 16504 C C . HIS A 1 13 ? -11.248 2.687 -10.710 1.00 0.00 13 HIS A C 16
ATOM 16505 O O . HIS A 1 13 ? -11.886 1.928 -11.439 1.00 0.00 13 HIS A O 16
ATOM 16520 N N . ALA A 1 14 ? -10.739 2.309 -9.541 1.00 0.00 14 ALA A N 16
ATOM 16521 C CA . ALA A 1 14 ? -10.904 0.951 -9.036 1.00 0.00 14 ALA A CA 16
ATOM 16522 C C . ALA A 1 14 ? -10.747 0.907 -7.520 1.00 0.00 14 ALA A C 16
ATOM 16523 O O . ALA A 1 14 ? -10.390 1.907 -6.896 1.00 0.00 14 ALA A O 16
ATOM 16530 N N . GLU A 1 15 ? -11.013 -0.257 -6.936 1.00 0.00 15 GLU A N 16
ATOM 16531 C CA . GLU A 1 15 ? -10.902 -0.429 -5.494 1.00 0.00 15 GLU A CA 16
ATOM 16532 C C . GLU A 1 15 ? -9.548 -1.023 -5.119 1.00 0.00 15 GLU A C 16
ATOM 16533 O O . GLU A 1 15 ? -9.085 -1.978 -5.741 1.00 0.00 15 GLU A O 16
ATOM 16545 N N . CYS A 1 16 ? -8.916 -0.448 -4.100 1.00 0.00 16 CYS A N 16
ATOM 16546 C CA . CYS A 1 16 ? -7.614 -0.920 -3.643 1.00 0.00 16 CYS A CA 16
ATOM 16547 C C . CYS A 1 16 ? -7.440 -0.679 -2.146 1.00 0.00 16 CYS A C 16
ATOM 16548 O O . CYS A 1 16 ? -8.083 0.198 -1.571 1.00 0.00 16 CYS A O 16
ATOM 16556 N N . GLU A 1 17 ? -6.566 -1.465 -1.522 1.00 0.00 17 GLU A N 16
ATOM 16557 C CA . GLU A 1 17 ? -6.307 -1.340 -0.093 1.00 0.00 17 GLU A CA 16
ATOM 16558 C C . GLU A 1 17 ? -5.097 -0.446 0.164 1.00 0.00 17 GLU A C 16
ATOM 16559 O O . GLU A 1 17 ? -5.205 0.588 0.822 1.00 0.00 17 GLU A O 16
ATOM 16571 N N . ASP A 1 18 ? -3.944 -0.854 -0.359 1.00 0.00 18 ASP A N 16
ATOM 16572 C CA . ASP A 1 18 ? -2.712 -0.091 -0.190 1.00 0.00 18 ASP A CA 16
ATOM 16573 C C . ASP A 1 18 ? -2.137 0.311 -1.544 1.00 0.00 18 ASP A C 16
ATOM 16574 O O . ASP A 1 18 ? -2.239 -0.437 -2.517 1.00 0.00 18 ASP A O 16
ATOM 16583 N N . LYS A 1 19 ? -1.531 1.497 -1.596 1.00 0.00 19 LYS A N 16
ATOM 16584 C CA . LYS A 1 19 ? -0.940 2.009 -2.829 1.00 0.00 19 LYS A CA 16
ATOM 16585 C C . LYS A 1 19 ? -1.997 2.140 -3.926 1.00 0.00 19 LYS A C 16
ATOM 16586 O O . LYS A 1 19 ? -2.340 1.157 -4.586 1.00 0.00 19 LYS A O 16
ATOM 16605 N N . PRO A 1 20 ? -2.532 3.359 -4.137 1.00 0.00 20 PRO A N 16
ATOM 16606 C CA . PRO A 1 20 ? -3.542 3.611 -5.152 1.00 0.00 20 PRO A CA 16
ATOM 16607 C C . PRO A 1 20 ? -2.917 4.030 -6.480 1.00 0.00 20 PRO A C 16
ATOM 16608 O O . PRO A 1 20 ? -3.101 3.372 -7.506 1.00 0.00 20 PRO A O 16
ATOM 16619 N N . LYS A 1 21 ? -2.175 5.131 -6.440 1.00 0.00 21 LYS A N 16
ATOM 16620 C CA . LYS A 1 21 ? -1.494 5.663 -7.614 1.00 0.00 21 LYS A CA 16
ATOM 16621 C C . LYS A 1 21 ? -0.515 6.763 -7.195 1.00 0.00 21 LYS A C 16
ATOM 16622 O O . LYS A 1 21 ? -0.571 7.883 -7.705 1.00 0.00 21 LYS A O 16
ATOM 16641 N N . PRO A 1 22 ? 0.406 6.453 -6.258 1.00 0.00 22 PRO A N 16
ATOM 16642 C CA . PRO A 1 22 ? 1.379 7.410 -5.750 1.00 0.00 22 PRO A CA 16
ATOM 16643 C C . PRO A 1 22 ? 2.706 7.371 -6.499 1.00 0.00 22 PRO A C 16
ATOM 16644 O O . PRO A 1 22 ? 3.243 6.297 -6.774 1.00 0.00 22 PRO A O 16
ATOM 16655 N N . CYS A 1 23 ? 3.231 8.550 -6.821 1.00 0.00 23 CYS A N 16
ATOM 16656 C CA . CYS A 1 23 ? 4.504 8.655 -7.525 1.00 0.00 23 CYS A CA 16
ATOM 16657 C C . CYS A 1 23 ? 4.944 10.110 -7.641 1.00 0.00 23 CYS A C 16
ATOM 16658 O O . CYS A 1 23 ? 5.824 10.443 -8.434 1.00 0.00 23 CYS A O 16
ATOM 16666 N N . CYS A 1 24 ? 4.329 10.974 -6.838 1.00 0.00 24 CYS A N 16
ATOM 16667 C CA . CYS A 1 24 ? 4.659 12.394 -6.846 1.00 0.00 24 CYS A CA 16
ATOM 16668 C C . CYS A 1 24 ? 5.525 12.755 -5.645 1.00 0.00 24 CYS A C 16
ATOM 16669 O O . CYS A 1 24 ? 6.099 13.844 -5.584 1.00 0.00 24 CYS A O 16
ATOM 16677 N N . VAL A 1 25 ? 5.617 11.834 -4.688 1.00 0.00 25 VAL A N 16
ATOM 16678 C CA . VAL A 1 25 ? 6.412 12.056 -3.486 1.00 0.00 25 VAL A CA 16
ATOM 16679 C C . VAL A 1 25 ? 7.360 10.887 -3.227 1.00 0.00 25 VAL A C 16
ATOM 16680 O O . VAL A 1 25 ? 7.943 10.775 -2.148 1.00 0.00 25 VAL A O 16
ATOM 16693 N N . CYS A 1 26 ? 7.515 10.019 -4.223 1.00 0.00 26 CYS A N 16
ATOM 16694 C CA . CYS A 1 26 ? 8.394 8.860 -4.096 1.00 0.00 26 CYS A CA 16
ATOM 16695 C C . CYS A 1 26 ? 9.201 8.639 -5.371 1.00 0.00 26 CYS A C 16
ATOM 16696 O O . CYS A 1 26 ? 8.775 9.023 -6.460 1.00 0.00 26 CYS A O 16
ATOM 16704 N N . LYS A 1 27 ? 10.368 8.012 -5.227 1.00 0.00 27 LYS A N 16
ATOM 16705 C CA . LYS A 1 27 ? 11.234 7.730 -6.368 1.00 0.00 27 LYS A CA 16
ATOM 16706 C C . LYS A 1 27 ? 12.432 6.859 -5.966 1.00 0.00 27 LYS A C 16
ATOM 16707 O O . LYS A 1 27 ? 12.649 5.800 -6.554 1.00 0.00 27 LYS A O 16
ATOM 16726 N N . PRO A 1 28 ? 13.230 7.283 -4.959 1.00 0.00 28 PRO A N 16
ATOM 16727 C CA . PRO A 1 28 ? 14.398 6.515 -4.515 1.00 0.00 28 PRO A CA 16
ATOM 16728 C C . PRO A 1 28 ? 14.019 5.301 -3.674 1.00 0.00 28 PRO A C 16
ATOM 16729 O O . PRO A 1 28 ? 14.666 4.255 -3.749 1.00 0.00 28 PRO A O 16
ATOM 16740 N N . GLU A 1 29 ? 12.966 5.449 -2.875 1.00 0.00 29 GLU A N 16
ATOM 16741 C CA . GLU A 1 29 ? 12.499 4.373 -2.006 1.00 0.00 29 GLU A CA 16
ATOM 16742 C C . GLU A 1 29 ? 12.249 3.091 -2.796 1.00 0.00 29 GLU A C 16
ATOM 16743 O O . GLU A 1 29 ? 12.752 2.026 -2.438 1.00 0.00 29 GLU A O 16
ATOM 16755 N N . LYS A 1 30 ? 11.468 3.197 -3.869 1.00 0.00 30 LYS A N 16
ATOM 16756 C CA . LYS A 1 30 ? 11.153 2.040 -4.703 1.00 0.00 30 LYS A CA 16
ATOM 16757 C C . LYS A 1 30 ? 12.423 1.333 -5.165 1.00 0.00 30 LYS A C 16
ATOM 16758 O O . LYS A 1 30 ? 12.474 0.105 -5.214 1.00 0.00 30 LYS A O 16
ATOM 16777 N N . GLU A 1 31 ? 13.444 2.114 -5.503 1.00 0.00 31 GLU A N 16
ATOM 16778 C CA . GLU A 1 31 ? 14.711 1.553 -5.960 1.00 0.00 31 GLU A CA 16
ATOM 16779 C C . GLU A 1 31 ? 15.408 0.795 -4.835 1.00 0.00 31 GLU A C 16
ATOM 16780 O O . GLU A 1 31 ? 16.010 -0.256 -5.061 1.00 0.00 31 GLU A O 16
ATOM 16792 N N . GLU A 1 32 ? 15.321 1.332 -3.622 1.00 0.00 32 GLU A N 16
ATOM 16793 C CA . GLU A 1 32 ? 15.944 0.705 -2.462 1.00 0.00 32 GLU A CA 16
ATOM 16794 C C . GLU A 1 32 ? 15.314 -0.653 -2.166 1.00 0.00 32 GLU A C 16
ATOM 16795 O O . GLU A 1 32 ? 16.000 -1.676 -2.147 1.00 0.00 32 GLU A O 16
ATOM 16807 N N . ARG A 1 33 ? 14.002 -0.658 -1.938 1.00 0.00 33 ARG A N 16
ATOM 16808 C CA . ARG A 1 33 ? 13.284 -1.893 -1.641 1.00 0.00 33 ARG A CA 16
ATOM 16809 C C . ARG A 1 33 ? 13.457 -2.907 -2.767 1.00 0.00 33 ARG A C 16
ATOM 16810 O O . ARG A 1 33 ? 13.678 -4.091 -2.516 1.00 0.00 33 ARG A O 16
ATOM 16831 N N . ASP A 1 34 ? 13.356 -2.432 -4.006 1.00 0.00 34 ASP A N 16
ATOM 16832 C CA . ASP A 1 34 ? 13.502 -3.296 -5.174 1.00 0.00 34 ASP A CA 16
ATOM 16833 C C . ASP A 1 34 ? 14.816 -4.068 -5.116 1.00 0.00 34 ASP A C 16
ATOM 16834 O O . ASP A 1 34 ? 14.828 -5.297 -5.187 1.00 0.00 34 ASP A O 16
ATOM 16843 N N . THR A 1 35 ? 15.919 -3.338 -4.987 1.00 0.00 35 THR A N 16
ATOM 16844 C CA . THR A 1 35 ? 17.239 -3.952 -4.916 1.00 0.00 35 THR A CA 16
ATOM 16845 C C . THR A 1 35 ? 17.297 -4.993 -3.801 1.00 0.00 35 THR A C 16
ATOM 16846 O O . THR A 1 35 ? 17.787 -6.105 -4.002 1.00 0.00 35 THR A O 16
ATOM 16857 N N . CYS A 1 36 ? 16.789 -4.626 -2.627 1.00 0.00 36 CYS A N 16
ATOM 16858 C CA . CYS A 1 36 ? 16.782 -5.528 -1.479 1.00 0.00 36 CYS A CA 16
ATOM 16859 C C . CYS A 1 36 ? 16.076 -6.839 -1.818 1.00 0.00 36 CYS A C 16
ATOM 16860 O O . CYS A 1 36 ? 16.500 -7.908 -1.391 1.00 0.00 36 CYS A O 16
ATOM 16868 N N . ILE A 1 37 ? 14.998 -6.745 -2.591 1.00 0.00 37 ILE A N 16
ATOM 16869 C CA . ILE A 1 37 ? 14.232 -7.924 -2.983 1.00 0.00 37 ILE A CA 16
ATOM 16870 C C . ILE A 1 37 ? 14.969 -8.725 -4.054 1.00 0.00 37 ILE A C 16
ATOM 16871 O O . ILE A 1 37 ? 14.797 -9.939 -4.164 1.00 0.00 37 ILE A O 16
ATOM 16887 N N . LEU A 1 38 ? 15.795 -8.040 -4.838 1.00 0.00 38 LEU A N 16
ATOM 16888 C CA . LEU A 1 38 ? 16.555 -8.691 -5.901 1.00 0.00 38 LEU A CA 16
ATOM 16889 C C . LEU A 1 38 ? 17.677 -9.558 -5.333 1.00 0.00 38 LEU A C 16
ATOM 16890 O O . LEU A 1 38 ? 17.955 -10.640 -5.849 1.00 0.00 38 LEU A O 16
ATOM 16906 N N . PHE A 1 39 ? 18.318 -9.079 -4.272 1.00 0.00 39 PHE A N 16
ATOM 16907 C CA . PHE A 1 39 ? 19.416 -9.815 -3.649 1.00 0.00 39 PHE A CA 16
ATOM 16908 C C . PHE A 1 39 ? 18.915 -10.773 -2.571 1.00 0.00 39 PHE A C 16
ATOM 16909 O O . PHE A 1 39 ? 19.522 -11.817 -2.330 1.00 0.00 39 PHE A O 16
ATOM 16926 N N . ASN A 1 40 ? 17.811 -10.417 -1.923 1.00 0.00 40 ASN A N 16
ATOM 16927 C CA . ASN A 1 40 ? 17.246 -11.251 -0.865 1.00 0.00 40 ASN A CA 16
ATOM 16928 C C . ASN A 1 40 ? 16.096 -12.107 -1.389 1.00 0.00 40 ASN A C 16
ATOM 16929 O O . ASN A 1 40 ? 16.183 -13.334 -1.403 1.00 0.00 40 ASN A O 16
ATOM 16940 N N . GLY A 1 41 ? 15.022 -11.453 -1.816 1.00 0.00 41 GLY A N 16
ATOM 16941 C CA . GLY A 1 41 ? 13.873 -12.174 -2.334 1.00 0.00 41 GLY A CA 16
ATOM 16942 C C . GLY A 1 41 ? 12.562 -11.667 -1.768 1.00 0.00 41 GLY A C 16
ATOM 16943 O O . GLY A 1 41 ? 12.548 -10.808 -0.886 1.00 0.00 41 GLY A O 16
ATOM 16947 N N . GLN A 1 42 ? 11.456 -12.200 -2.279 1.00 0.00 42 GLN A N 16
ATOM 16948 C CA . GLN A 1 42 ? 10.130 -11.799 -1.822 1.00 0.00 42 GLN A CA 16
ATOM 16949 C C . GLN A 1 42 ? 9.789 -12.446 -0.484 1.00 0.00 42 GLN A C 16
ATOM 16950 O O . GLN A 1 42 ? 8.748 -12.155 0.108 1.00 0.00 42 GLN A O 16
ATOM 16964 N N . ASP A 1 43 ? 10.668 -13.323 -0.011 1.00 0.00 43 ASP A N 16
ATOM 16965 C CA . ASP A 1 43 ? 10.452 -14.008 1.258 1.00 0.00 43 ASP A CA 16
ATOM 16966 C C . ASP A 1 43 ? 11.773 -14.494 1.849 1.00 0.00 43 ASP A C 16
ATOM 16967 O O . ASP A 1 43 ? 12.266 -15.565 1.493 1.00 0.00 43 ASP A O 16
ATOM 16976 N N . SER A 1 44 ? 12.341 -13.696 2.749 1.00 0.00 44 SER A N 16
ATOM 16977 C CA . SER A 1 44 ? 13.606 -14.039 3.391 1.00 0.00 44 SER A CA 16
ATOM 16978 C C . SER A 1 44 ? 13.914 -13.075 4.532 1.00 0.00 44 SER A C 16
ATOM 16979 O O . SER A 1 44 ? 14.076 -11.873 4.312 1.00 0.00 44 SER A O 16
ATOM 16987 N N . GLU A 1 45 ? 13.994 -13.608 5.749 1.00 0.00 45 GLU A N 16
ATOM 16988 C CA . GLU A 1 45 ? 14.280 -12.796 6.929 1.00 0.00 45 GLU A CA 16
ATOM 16989 C C . GLU A 1 45 ? 13.264 -11.666 7.072 1.00 0.00 45 GLU A C 16
ATOM 16990 O O . GLU A 1 45 ? 13.521 -10.669 7.749 1.00 0.00 45 GLU A O 16
ATOM 17002 N N . LYS A 1 46 ? 12.109 -11.834 6.432 1.00 0.00 46 LYS A N 16
ATOM 17003 C CA . LYS A 1 46 ? 11.046 -10.836 6.482 1.00 0.00 46 LYS A CA 16
ATOM 17004 C C . LYS A 1 46 ? 11.530 -9.499 5.935 1.00 0.00 46 LYS A C 16
ATOM 17005 O O . LYS A 1 46 ? 12.029 -8.653 6.678 1.00 0.00 46 LYS A O 16
ATOM 17024 N N . CYS A 1 47 ? 11.384 -9.320 4.627 1.00 0.00 47 CYS A N 16
ATOM 17025 C CA . CYS A 1 47 ? 11.805 -8.088 3.969 1.00 0.00 47 CYS A CA 16
ATOM 17026 C C . CYS A 1 47 ? 10.714 -7.024 4.044 1.00 0.00 47 CYS A C 16
ATOM 17027 O O . CYS A 1 47 ? 10.785 -6.000 3.363 1.00 0.00 47 CYS A O 16
ATOM 17035 N N . LYS A 1 48 ? 9.710 -7.270 4.880 1.00 0.00 48 LYS A N 16
ATOM 17036 C CA . LYS A 1 48 ? 8.602 -6.333 5.043 1.00 0.00 48 LYS A CA 16
ATOM 17037 C C . LYS A 1 48 ? 9.044 -5.094 5.819 1.00 0.00 48 LYS A C 16
ATOM 17038 O O . LYS A 1 48 ? 8.286 -4.134 5.957 1.00 0.00 48 LYS A O 16
ATOM 17057 N N . GLU A 1 49 ? 10.271 -5.128 6.327 1.00 0.00 49 GLU A N 16
ATOM 17058 C CA . GLU A 1 49 ? 10.815 -4.010 7.090 1.00 0.00 49 GLU A CA 16
ATOM 17059 C C . GLU A 1 49 ? 10.845 -2.735 6.252 1.00 0.00 49 GLU A C 16
ATOM 17060 O O . GLU A 1 49 ? 10.456 -1.665 6.719 1.00 0.00 49 GLU A O 16
ATOM 17072 N N . PHE A 1 50 ? 11.308 -2.861 5.012 1.00 0.00 50 PHE A N 16
ATOM 17073 C CA . PHE A 1 50 ? 11.393 -1.721 4.103 1.00 0.00 50 PHE A CA 16
ATOM 17074 C C . PHE A 1 50 ? 10.008 -1.169 3.782 1.00 0.00 50 PHE A C 16
ATOM 17075 O O . PHE A 1 50 ? 9.824 0.044 3.673 1.00 0.00 50 PHE A O 16
ATOM 17092 N N . ILE A 1 51 ? 9.038 -2.063 3.629 1.00 0.00 51 ILE A N 16
ATOM 17093 C CA . ILE A 1 51 ? 7.670 -1.662 3.321 1.00 0.00 51 ILE A CA 16
ATOM 17094 C C . ILE A 1 51 ? 7.086 -0.815 4.449 1.00 0.00 51 ILE A C 16
ATOM 17095 O O . ILE A 1 51 ? 6.472 0.228 4.208 1.00 0.00 51 ILE A O 16
ATOM 17111 N N . GLU A 1 52 ? 7.282 -1.271 5.684 1.00 0.00 52 GLU A N 16
ATOM 17112 C CA . GLU A 1 52 ? 6.781 -0.554 6.849 1.00 0.00 52 GLU A CA 16
ATOM 17113 C C . GLU A 1 52 ? 7.420 0.825 6.944 1.00 0.00 52 GLU A C 16
ATOM 17114 O O . GLU A 1 52 ? 6.725 1.834 7.068 1.00 0.00 52 GLU A O 16
ATOM 17126 N N . LYS A 1 53 ? 8.750 0.861 6.885 1.00 0.00 53 LYS A N 16
ATOM 17127 C CA . LYS A 1 53 ? 9.483 2.119 6.953 1.00 0.00 53 LYS A CA 16
ATOM 17128 C C . LYS A 1 53 ? 8.971 3.085 5.892 1.00 0.00 53 LYS A C 16
ATOM 17129 O O . LYS A 1 53 ? 8.885 4.291 6.120 1.00 0.00 53 LYS A O 16
ATOM 17148 N N . TYR A 1 54 ? 8.631 2.536 4.732 1.00 0.00 54 TYR A N 16
ATOM 17149 C CA . TYR A 1 54 ? 8.115 3.328 3.622 1.00 0.00 54 TYR A CA 16
ATOM 17150 C C . TYR A 1 54 ? 6.828 4.046 4.020 1.00 0.00 54 TYR A C 16
ATOM 17151 O O . TYR A 1 54 ? 6.768 5.274 4.022 1.00 0.00 54 TYR A O 16
ATOM 17169 N N . LYS A 1 55 ? 5.807 3.276 4.372 1.00 0.00 55 LYS A N 16
ATOM 17170 C CA . LYS A 1 55 ? 4.522 3.849 4.758 1.00 0.00 55 LYS A CA 16
ATOM 17171 C C . LYS A 1 55 ? 4.675 4.876 5.880 1.00 0.00 55 LYS A C 16
ATOM 17172 O O . LYS A 1 55 ? 4.281 6.032 5.731 1.00 0.00 55 LYS A O 16
ATOM 17191 N N . GLU A 1 56 ? 5.254 4.451 6.997 1.00 0.00 56 GLU A N 16
ATOM 17192 C CA . GLU A 1 56 ? 5.435 5.329 8.150 1.00 0.00 56 GLU A CA 16
ATOM 17193 C C . GLU A 1 56 ? 6.181 6.615 7.790 1.00 0.00 56 GLU A C 16
ATOM 17194 O O . GLU A 1 56 ? 5.889 7.678 8.339 1.00 0.00 56 GLU A O 16
ATOM 17206 N N . CYS A 1 57 ? 7.138 6.525 6.869 1.00 0.00 57 CYS A N 16
ATOM 17207 C CA . CYS A 1 57 ? 7.914 7.697 6.471 1.00 0.00 57 CYS A CA 16
ATOM 17208 C C . CYS A 1 57 ? 7.191 8.494 5.391 1.00 0.00 57 CYS A C 16
ATOM 17209 O O . CYS A 1 57 ? 7.543 9.641 5.114 1.00 0.00 57 CYS A O 16
ATOM 17217 N N . MET A 1 58 ? 6.181 7.881 4.785 1.00 0.00 58 MET A N 16
ATOM 17218 C CA . MET A 1 58 ? 5.415 8.533 3.729 1.00 0.00 58 MET A CA 16
ATOM 17219 C C . MET A 1 58 ? 4.112 9.129 4.260 1.00 0.00 58 MET A C 16
ATOM 17220 O O . MET A 1 58 ? 3.992 10.346 4.399 1.00 0.00 58 MET A O 16
ATOM 17234 N N . LYS A 1 59 ? 3.138 8.269 4.555 1.00 0.00 59 LYS A N 16
ATOM 17235 C CA . LYS A 1 59 ? 1.848 8.730 5.062 1.00 0.00 59 LYS A CA 16
ATOM 17236 C C . LYS A 1 59 ? 1.975 9.331 6.460 1.00 0.00 59 LYS A C 16
ATOM 17237 O O . LYS A 1 59 ? 1.013 9.881 6.996 1.00 0.00 59 LYS A O 16
ATOM 17256 N N . GLY A 1 60 ? 3.165 9.224 7.044 1.00 0.00 60 GLY A N 16
ATO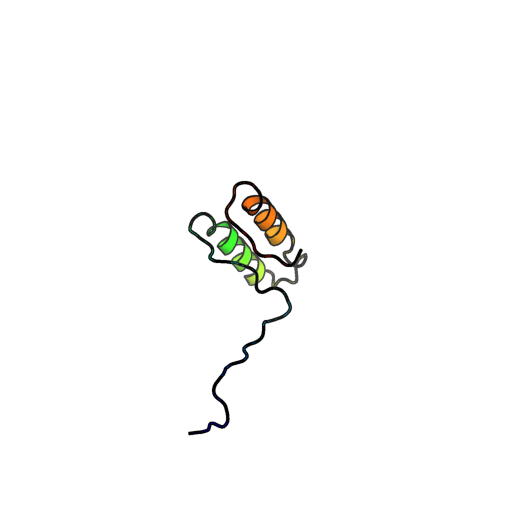M 17257 C CA . GLY A 1 60 ? 3.393 9.764 8.374 1.00 0.00 60 GLY A CA 16
ATOM 17258 C C . GLY A 1 60 ? 3.159 11.262 8.444 1.00 0.00 60 GLY A C 16
ATOM 17259 O O . GLY A 1 60 ? 3.055 11.830 9.532 1.00 0.00 60 GLY A O 16
ATOM 17263 N N . TYR A 1 61 ? 3.076 11.901 7.281 1.00 0.00 61 TYR A N 16
ATOM 17264 C CA . TYR A 1 61 ? 2.851 13.341 7.207 1.00 0.00 61 TYR A CA 16
ATOM 17265 C C . TYR A 1 61 ? 1.833 13.672 6.120 1.00 0.00 61 TYR A C 16
ATOM 17266 O O . TYR A 1 61 ? 1.037 14.600 6.258 1.00 0.00 61 TYR A O 16
ATOM 17284 N N . GLY A 1 62 ? 1.868 12.899 5.038 1.00 0.00 62 GLY A N 16
ATOM 17285 C CA . GLY A 1 62 ? 0.948 13.115 3.937 1.00 0.00 62 GLY A CA 16
ATOM 17286 C C . GLY A 1 62 ? 0.951 11.963 2.953 1.00 0.00 62 GLY A C 16
ATOM 17287 O O . GLY A 1 62 ? 0.401 10.898 3.236 1.00 0.00 62 GLY A O 16
ATOM 17291 N N . PHE A 1 63 ? 1.569 12.180 1.794 1.00 0.00 63 PHE A N 16
ATOM 17292 C CA . PHE A 1 63 ? 1.653 11.153 0.756 1.00 0.00 63 PHE A CA 16
ATOM 17293 C C . PHE A 1 63 ? 0.261 10.668 0.343 1.00 0.00 63 PHE A C 16
ATOM 17294 O O . PHE A 1 63 ? -0.746 11.069 0.928 1.00 0.00 63 PHE A O 16
ATOM 17311 N N . GLU A 1 64 ? 0.208 9.814 -0.674 1.00 0.00 64 GLU A N 16
ATOM 17312 C CA . GLU A 1 64 ? -1.060 9.281 -1.162 1.00 0.00 64 GLU A CA 16
ATOM 17313 C C . GLU A 1 64 ? -1.230 7.815 -0.774 1.00 0.00 64 GLU A C 16
ATOM 17314 O O . GLU A 1 64 ? -0.552 6.937 -1.310 1.00 0.00 64 GLU A O 16
ATOM 17326 N N . VAL A 1 65 ? -2.138 7.560 0.163 1.00 0.00 65 VAL A N 16
ATOM 17327 C CA . VAL A 1 65 ? -2.410 6.202 0.624 1.00 0.00 65 VAL A CA 16
ATOM 17328 C C . VAL A 1 65 ? -3.915 5.986 0.800 1.00 0.00 65 VAL A C 16
ATOM 17329 O O . VAL A 1 65 ? -4.601 6.833 1.374 1.00 0.00 65 VAL A O 16
ATOM 17342 N N . PRO A 1 66 ? -4.456 4.850 0.313 1.00 0.00 66 PRO A N 16
ATOM 17343 C CA . PRO A 1 66 ? -5.884 4.548 0.425 1.00 0.00 66 PRO A CA 16
ATOM 17344 C C . PRO A 1 66 ? -6.294 4.250 1.865 1.00 0.00 66 PRO A C 16
ATOM 17345 O O . PRO A 1 66 ? -5.444 4.109 2.744 1.00 0.00 66 PRO A O 16
ATOM 17356 N N . SER A 1 67 ? -7.599 4.155 2.098 1.00 0.00 67 SER A N 16
ATOM 17357 C CA . SER A 1 67 ? -8.118 3.876 3.432 1.00 0.00 67 SER A CA 16
ATOM 17358 C C . SER A 1 67 ? -8.007 2.391 3.761 1.00 0.00 67 SER A C 16
ATOM 17359 O O . SER A 1 67 ? -7.973 1.548 2.864 1.00 0.00 67 SER A O 16
ATOM 17367 N N . ALA A 1 68 ? -7.948 2.079 5.052 1.00 0.00 68 ALA A N 16
ATOM 17368 C CA . ALA A 1 68 ? -7.840 0.696 5.500 1.00 0.00 68 ALA A CA 16
ATOM 17369 C C . ALA A 1 68 ? -9.204 0.013 5.508 1.00 0.00 68 ALA A C 16
ATOM 17370 O O . ALA A 1 68 ? -9.305 -1.185 5.769 1.00 0.00 68 ALA A O 16
ATOM 17377 N N . ASN A 1 69 ? -10.248 0.788 5.222 1.00 0.00 69 ASN A N 16
ATOM 17378 C CA . ASN A 1 69 ? -11.612 0.264 5.196 1.00 0.00 69 ASN A CA 16
ATOM 17379 C C . ASN A 1 69 ? -11.976 -0.369 6.538 1.00 0.00 69 ASN A C 16
ATOM 17380 O O . ASN A 1 69 ? -12.466 0.365 7.422 1.00 0.00 69 ASN A O 16
ATOM 17393 N N . MET A 1 1 ? -2.678 21.402 34.860 1.00 0.00 1 MET A N 17
ATOM 17394 C CA . MET A 1 1 ? -4.141 21.148 34.831 1.00 0.00 1 MET A CA 17
ATOM 17395 C C . MET A 1 1 ? -4.832 22.074 33.835 1.00 0.00 1 MET A C 17
ATOM 17396 O O . MET A 1 1 ? -4.958 23.276 34.073 1.00 0.00 1 MET A O 17
ATOM 17412 N N . THR A 1 2 ? -5.273 21.506 32.719 1.00 0.00 2 THR A N 17
ATOM 17413 C CA . THR A 1 2 ? -5.950 22.277 31.683 1.00 0.00 2 THR A CA 17
ATOM 17414 C C . THR A 1 2 ? -6.884 21.393 30.867 1.00 0.00 2 THR A C 17
ATOM 17415 O O . THR A 1 2 ? -6.692 20.179 30.786 1.00 0.00 2 THR A O 17
ATOM 17426 N N . GLU A 1 3 ? -7.896 22.006 30.264 1.00 0.00 3 GLU A N 17
ATOM 17427 C CA . GLU A 1 3 ? -8.859 21.273 29.451 1.00 0.00 3 GLU A CA 17
ATOM 17428 C C . GLU A 1 3 ? -8.561 21.445 27.965 1.00 0.00 3 GLU A C 17
ATOM 17429 O O . GLU A 1 3 ? -7.999 22.459 27.548 1.00 0.00 3 GLU A O 17
ATOM 17441 N N . THR A 1 4 ? -8.941 20.449 27.174 1.00 0.00 4 THR A N 17
ATOM 17442 C CA . THR A 1 4 ? -8.714 20.485 25.734 1.00 0.00 4 THR A CA 17
ATOM 17443 C C . THR A 1 4 ? -9.996 20.176 24.968 1.00 0.00 4 THR A C 17
ATOM 17444 O O . THR A 1 4 ? -10.877 19.478 25.471 1.00 0.00 4 THR A O 17
ATOM 17455 N N . ASP A 1 5 ? -10.096 20.704 23.752 1.00 0.00 5 ASP A N 17
ATOM 17456 C CA . ASP A 1 5 ? -11.270 20.483 22.915 1.00 0.00 5 ASP A CA 17
ATOM 17457 C C . ASP A 1 5 ? -10.923 20.636 21.438 1.00 0.00 5 ASP A C 17
ATOM 17458 O O . ASP A 1 5 ? -10.101 21.475 21.069 1.00 0.00 5 ASP A O 17
ATOM 17467 N N . LYS A 1 6 ? -11.552 19.820 20.597 1.00 0.00 6 LYS A N 17
ATOM 17468 C CA . LYS A 1 6 ? -11.303 19.864 19.161 1.00 0.00 6 LYS A CA 17
ATOM 17469 C C . LYS A 1 6 ? -12.578 19.574 18.375 1.00 0.00 6 LYS A C 17
ATOM 17470 O O . LYS A 1 6 ? -13.023 18.428 18.295 1.00 0.00 6 LYS A O 17
ATOM 17489 N N . LYS A 1 7 ? -13.162 20.620 17.799 1.00 0.00 7 LYS A N 17
ATOM 17490 C CA . LYS A 1 7 ? -14.385 20.482 17.017 1.00 0.00 7 LYS A CA 17
ATOM 17491 C C . LYS A 1 7 ? -14.120 19.726 15.718 1.00 0.00 7 LYS A C 17
ATOM 17492 O O . LYS A 1 7 ? -13.557 20.277 14.772 1.00 0.00 7 LYS A O 17
ATOM 17511 N N . GLN A 1 8 ? -14.528 18.463 15.681 1.00 0.00 8 GLN A N 17
ATOM 17512 C CA . GLN A 1 8 ? -14.338 17.631 14.498 1.00 0.00 8 GLN A CA 17
ATOM 17513 C C . GLN A 1 8 ? -15.342 16.481 14.479 1.00 0.00 8 GLN A C 17
ATOM 17514 O O . GLN A 1 8 ? -16.362 16.552 13.793 1.00 0.00 8 GLN A O 17
ATOM 17528 N N . GLU A 1 9 ? -15.048 15.429 15.238 1.00 0.00 9 GLU A N 17
ATOM 17529 C CA . GLU A 1 9 ? -15.924 14.263 15.315 1.00 0.00 9 GLU A CA 17
ATOM 17530 C C . GLU A 1 9 ? -16.134 13.636 13.939 1.00 0.00 9 GLU A C 17
ATOM 17531 O O . GLU A 1 9 ? -17.145 12.977 13.695 1.00 0.00 9 GLU A O 17
ATOM 17543 N N . GLN A 1 10 ? -15.173 13.840 13.044 1.00 0.00 10 GLN A N 17
ATOM 17544 C CA . GLN A 1 10 ? -15.255 13.291 11.695 1.00 0.00 10 GLN A CA 17
ATOM 17545 C C . GLN A 1 10 ? -14.032 12.436 11.376 1.00 0.00 10 GLN A C 17
ATOM 17546 O O . GLN A 1 10 ? -12.945 12.958 11.124 1.00 0.00 10 GLN A O 17
ATOM 17560 N N . GLU A 1 11 ? -14.218 11.119 11.391 1.00 0.00 11 GLU A N 17
ATOM 17561 C CA . GLU A 1 11 ? -13.133 10.188 11.104 1.00 0.00 11 GLU A CA 17
ATOM 17562 C C . GLU A 1 11 ? -13.289 9.583 9.712 1.00 0.00 11 GLU A C 17
ATOM 17563 O O . GLU A 1 11 ? -12.318 9.457 8.965 1.00 0.00 11 GLU A O 17
ATOM 17575 N N . ASN A 1 12 ? -14.519 9.211 9.371 1.00 0.00 12 ASN A N 17
ATOM 17576 C CA . ASN A 1 12 ? -14.809 8.621 8.069 1.00 0.00 12 ASN A CA 17
ATOM 17577 C C . ASN A 1 12 ? -16.003 9.309 7.416 1.00 0.00 12 ASN A C 17
ATOM 17578 O O . ASN A 1 12 ? -17.072 9.419 8.015 1.00 0.00 12 ASN A O 17
ATOM 17589 N N . HIS A 1 13 ? -15.813 9.771 6.183 1.00 0.00 13 HIS A N 17
ATOM 17590 C CA . HIS A 1 13 ? -16.876 10.450 5.449 1.00 0.00 13 HIS A CA 17
ATOM 17591 C C . HIS A 1 13 ? -17.744 9.450 4.692 1.00 0.00 13 HIS A C 17
ATOM 17592 O O . HIS A 1 13 ? -18.871 9.161 5.095 1.00 0.00 13 HIS A O 17
ATOM 17607 N N . ALA A 1 14 ? -17.213 8.924 3.592 1.00 0.00 14 ALA A N 17
ATOM 17608 C CA . ALA A 1 14 ? -17.944 7.959 2.779 1.00 0.00 14 ALA A CA 17
ATOM 17609 C C . ALA A 1 14 ? -17.001 7.173 1.874 1.00 0.00 14 ALA A C 17
ATOM 17610 O O . ALA A 1 14 ? -17.209 5.984 1.631 1.00 0.00 14 ALA A O 17
ATOM 17617 N N . GLU A 1 15 ? -15.967 7.843 1.375 1.00 0.00 15 GLU A N 17
ATOM 17618 C CA . GLU A 1 15 ? -14.997 7.205 0.494 1.00 0.00 15 GLU A CA 17
ATOM 17619 C C . GLU A 1 15 ? -14.285 6.057 1.204 1.00 0.00 15 GLU A C 17
ATOM 17620 O O . GLU A 1 15 ? -14.071 6.099 2.416 1.00 0.00 15 GLU A O 17
ATOM 17632 N N . CYS A 1 16 ? -13.924 5.032 0.439 1.00 0.00 16 CYS A N 17
ATOM 17633 C CA . CYS A 1 16 ? -13.240 3.868 0.988 1.00 0.00 16 CYS A CA 17
ATOM 17634 C C . CYS A 1 16 ? -12.157 3.378 0.034 1.00 0.00 16 CYS A C 17
ATOM 17635 O O . CYS A 1 16 ? -11.639 2.270 0.180 1.00 0.00 16 CYS A O 17
ATOM 17643 N N . GLU A 1 17 ? -11.816 4.214 -0.942 1.00 0.00 17 GLU A N 17
ATOM 17644 C CA . GLU A 1 17 ? -10.797 3.867 -1.924 1.00 0.00 17 GLU A CA 17
ATOM 17645 C C . GLU A 1 17 ? -9.404 4.224 -1.418 1.00 0.00 17 GLU A C 17
ATOM 17646 O O . GLU A 1 17 ? -9.253 4.839 -0.362 1.00 0.00 17 GLU A O 17
ATOM 17658 N N . ASP A 1 18 ? -8.389 3.831 -2.180 1.00 0.00 18 ASP A N 17
ATOM 17659 C CA . ASP A 1 18 ? -7.004 4.106 -1.818 1.00 0.00 18 ASP A CA 17
ATOM 17660 C C . ASP A 1 18 ? -6.292 4.841 -2.948 1.00 0.00 18 ASP A C 17
ATOM 17661 O O . ASP A 1 18 ? -6.939 5.402 -3.832 1.00 0.00 18 ASP A O 17
ATOM 17670 N N . LYS A 1 19 ? -4.957 4.827 -2.907 1.00 0.00 19 LYS A N 17
ATOM 17671 C CA . LYS A 1 19 ? -4.125 5.483 -3.921 1.00 0.00 19 LYS A CA 17
ATOM 17672 C C . LYS A 1 19 ? -4.707 6.833 -4.355 1.00 0.00 19 LYS A C 17
ATOM 17673 O O . LYS A 1 19 ? -5.539 6.898 -5.261 1.00 0.00 19 LYS A O 17
ATOM 17692 N N . PRO A 1 20 ? -4.268 7.936 -3.715 1.00 0.00 20 PRO A N 17
ATOM 17693 C CA . PRO A 1 20 ? -4.743 9.273 -4.032 1.00 0.00 20 PRO A CA 17
ATOM 17694 C C . PRO A 1 20 ? -3.891 9.933 -5.114 1.00 0.00 20 PRO A C 17
ATOM 17695 O O . PRO A 1 20 ? -4.351 10.158 -6.233 1.00 0.00 20 PRO A O 17
ATOM 17706 N N . LYS A 1 21 ? -2.647 10.241 -4.763 1.00 0.00 21 LYS A N 17
ATOM 17707 C CA . LYS A 1 21 ? -1.706 10.852 -5.693 1.00 0.00 21 LYS A CA 17
ATOM 17708 C C . LYS A 1 21 ? -0.342 10.181 -5.560 1.00 0.00 21 LYS A C 17
ATOM 17709 O O . LYS A 1 21 ? 0.617 10.787 -5.081 1.00 0.00 21 LYS A O 17
ATOM 17728 N N . PRO A 1 22 ? -0.247 8.908 -5.983 1.00 0.00 22 PRO A N 17
ATOM 17729 C CA . PRO A 1 22 ? 0.995 8.131 -5.897 1.00 0.00 22 PRO A CA 17
ATOM 17730 C C . PRO A 1 22 ? 2.121 8.712 -6.742 1.00 0.00 22 PRO A C 17
ATOM 17731 O O . PRO A 1 22 ? 1.896 9.572 -7.594 1.00 0.00 22 PRO A O 17
ATOM 17742 N N . CYS A 1 23 ? 3.336 8.232 -6.486 1.00 0.00 23 CYS A N 17
ATOM 17743 C CA . CYS A 1 23 ? 4.522 8.678 -7.213 1.00 0.00 23 CYS A CA 17
ATOM 17744 C C . CYS A 1 23 ? 4.811 10.151 -6.938 1.00 0.00 23 CYS A C 17
ATOM 17745 O O . CYS A 1 23 ? 4.174 10.767 -6.083 1.00 0.00 23 CYS A O 17
ATOM 17753 N N . CYS A 1 24 ? 5.785 10.703 -7.662 1.00 0.00 24 CYS A N 17
ATOM 17754 C CA . CYS A 1 24 ? 6.178 12.103 -7.503 1.00 0.00 24 CYS A CA 17
ATOM 17755 C C . CYS A 1 24 ? 6.806 12.339 -6.130 1.00 0.00 24 CYS A C 17
ATOM 17756 O O . CYS A 1 24 ? 7.194 13.459 -5.798 1.00 0.00 24 CYS A O 17
ATOM 17764 N N . VAL A 1 25 ? 6.908 11.273 -5.339 1.00 0.00 25 VAL A N 17
ATOM 17765 C CA . VAL A 1 25 ? 7.489 11.357 -4.003 1.00 0.00 25 VAL A CA 17
ATOM 17766 C C . VAL A 1 25 ? 8.336 10.123 -3.705 1.00 0.00 25 VAL A C 17
ATOM 17767 O O . VAL A 1 25 ? 9.280 10.180 -2.916 1.00 0.00 25 VAL A O 17
ATOM 17780 N N . CYS A 1 26 ? 7.990 9.010 -4.344 1.00 0.00 26 CYS A N 17
ATOM 17781 C CA . CYS A 1 26 ? 8.713 7.757 -4.151 1.00 0.00 26 CYS A CA 17
ATOM 17782 C C . CYS A 1 26 ? 9.750 7.548 -5.249 1.00 0.00 26 CYS A C 17
ATOM 17783 O O . CYS A 1 26 ? 9.488 7.811 -6.423 1.00 0.00 26 CYS A O 17
ATOM 17791 N N . LYS A 1 27 ? 10.927 7.070 -4.855 1.00 0.00 27 LYS A N 17
ATOM 17792 C CA . LYS A 1 27 ? 12.011 6.817 -5.800 1.00 0.00 27 LYS A CA 17
ATOM 17793 C C . LYS A 1 27 ? 13.185 6.102 -5.119 1.00 0.00 27 LYS A C 17
ATOM 17794 O O . LYS A 1 27 ? 13.649 5.075 -5.613 1.00 0.00 27 LYS A O 17
ATOM 17813 N N . PRO A 1 28 ? 13.684 6.626 -3.977 1.00 0.00 28 PRO A N 17
ATOM 17814 C CA . PRO A 1 28 ? 14.807 6.010 -3.264 1.00 0.00 28 PRO A CA 17
ATOM 17815 C C . PRO A 1 28 ? 14.397 4.755 -2.500 1.00 0.00 28 PRO A C 17
ATOM 17816 O O . PRO A 1 28 ? 15.099 3.744 -2.529 1.00 0.00 28 PRO A O 17
ATOM 17827 N N . GLU A 1 29 ? 13.257 4.824 -1.818 1.00 0.00 29 GLU A N 17
ATOM 17828 C CA . GLU A 1 29 ? 12.759 3.690 -1.045 1.00 0.00 29 GLU A CA 17
ATOM 17829 C C . GLU A 1 29 ? 12.413 2.518 -1.958 1.00 0.00 29 GLU A C 17
ATOM 17830 O O . GLU A 1 29 ? 12.836 1.387 -1.718 1.00 0.00 29 GLU A O 17
ATOM 17842 N N . LYS A 1 30 ? 11.640 2.797 -3.001 1.00 0.00 30 LYS A N 17
ATOM 17843 C CA . LYS A 1 30 ? 11.233 1.768 -3.951 1.00 0.00 30 LYS A CA 17
ATOM 17844 C C . LYS A 1 30 ? 12.448 1.124 -4.612 1.00 0.00 30 LYS A C 17
ATOM 17845 O O . LYS A 1 30 ? 12.459 -0.078 -4.875 1.00 0.00 30 LYS A O 17
ATOM 17864 N N . GLU A 1 31 ? 13.471 1.931 -4.875 1.00 0.00 31 GLU A N 17
ATOM 17865 C CA . GLU A 1 31 ? 14.690 1.438 -5.508 1.00 0.00 31 GLU A CA 17
ATOM 17866 C C . GLU A 1 31 ? 15.402 0.431 -4.613 1.00 0.00 31 GLU A C 17
ATOM 17867 O O . GLU A 1 31 ? 15.689 -0.690 -5.031 1.00 0.00 31 GLU A O 17
ATOM 17879 N N . GLU A 1 32 ? 15.687 0.838 -3.379 1.00 0.00 32 GLU A N 17
ATOM 17880 C CA . GLU A 1 32 ? 16.373 -0.029 -2.427 1.00 0.00 32 GLU A CA 17
ATOM 17881 C C . GLU A 1 32 ? 15.551 -1.280 -2.130 1.00 0.00 32 GLU A C 17
ATOM 17882 O O . GLU A 1 32 ? 16.104 -2.335 -1.818 1.00 0.00 32 GLU A O 17
ATOM 17894 N N . ARG A 1 33 ? 14.232 -1.157 -2.227 1.00 0.00 33 ARG A N 17
ATOM 17895 C CA . ARG A 1 33 ? 13.341 -2.281 -1.966 1.00 0.00 33 ARG A CA 17
ATOM 17896 C C . ARG A 1 33 ? 13.483 -3.348 -3.047 1.00 0.00 33 ARG A C 17
ATOM 17897 O O . ARG A 1 33 ? 13.806 -4.500 -2.756 1.00 0.00 33 ARG A O 17
ATOM 17918 N N . ASP A 1 34 ? 13.242 -2.958 -4.296 1.00 0.00 34 ASP A N 17
ATOM 17919 C CA . ASP A 1 34 ? 13.347 -3.882 -5.420 1.00 0.00 34 ASP A CA 17
ATOM 17920 C C . ASP A 1 34 ? 14.746 -4.482 -5.503 1.00 0.00 34 ASP A C 17
ATOM 17921 O O . ASP A 1 34 ? 14.910 -5.653 -5.848 1.00 0.00 34 ASP A O 17
ATOM 17930 N N . THR A 1 35 ? 15.752 -3.675 -5.184 1.00 0.00 35 THR A N 17
ATOM 17931 C CA . THR A 1 35 ? 17.137 -4.127 -5.220 1.00 0.00 35 THR A CA 17
ATOM 17932 C C . THR A 1 35 ? 17.382 -5.227 -4.192 1.00 0.00 35 THR A C 17
ATOM 17933 O O . THR A 1 35 ? 17.956 -6.269 -4.508 1.00 0.00 35 THR A O 17
ATOM 17944 N N . CYS A 1 36 ? 16.940 -4.989 -2.961 1.00 0.00 36 CYS A N 17
ATOM 17945 C CA . CYS A 1 36 ? 17.113 -5.957 -1.882 1.00 0.00 36 CYS A CA 17
ATOM 17946 C C . CYS A 1 36 ? 16.468 -7.294 -2.235 1.00 0.00 36 CYS A C 17
ATOM 17947 O O . CYS A 1 36 ? 17.075 -8.350 -2.067 1.00 0.00 36 CYS A O 17
ATOM 17955 N N . ILE A 1 37 ? 15.237 -7.233 -2.732 1.00 0.00 37 ILE A N 17
ATOM 17956 C CA . ILE A 1 37 ? 14.494 -8.432 -3.102 1.00 0.00 37 ILE A CA 17
ATOM 17957 C C . ILE A 1 37 ? 15.179 -9.202 -4.230 1.00 0.00 37 ILE A C 17
ATOM 17958 O O . ILE A 1 37 ? 15.389 -10.411 -4.129 1.00 0.00 37 ILE A O 17
ATOM 17974 N N . LEU A 1 38 ? 15.525 -8.496 -5.302 1.00 0.00 38 LEU A N 17
ATOM 17975 C CA . LEU A 1 38 ? 16.171 -9.116 -6.456 1.00 0.00 38 LEU A CA 17
ATOM 17976 C C . LEU A 1 38 ? 17.540 -9.696 -6.102 1.00 0.00 38 LEU A C 17
ATOM 17977 O O . LEU A 1 38 ? 17.966 -10.693 -6.687 1.00 0.00 38 LEU A O 17
ATOM 17993 N N . PHE A 1 39 ? 18.224 -9.076 -5.146 1.00 0.00 39 PHE A N 17
ATOM 17994 C CA . PHE A 1 39 ? 19.548 -9.537 -4.736 1.00 0.00 39 PHE A CA 17
ATOM 17995 C C . PHE A 1 39 ? 19.463 -10.701 -3.751 1.00 0.00 39 PHE A C 17
ATOM 17996 O O . PHE A 1 39 ? 19.760 -11.842 -4.105 1.00 0.00 39 PHE A O 17
ATOM 18013 N N . ASN A 1 40 ? 19.061 -10.412 -2.516 1.00 0.00 40 ASN A N 17
ATOM 18014 C CA . ASN A 1 40 ? 18.957 -11.447 -1.489 1.00 0.00 40 ASN A CA 17
ATOM 18015 C C . ASN A 1 40 ? 17.740 -11.231 -0.595 1.00 0.00 40 ASN A C 17
ATOM 18016 O O . ASN A 1 40 ? 17.808 -11.448 0.613 1.00 0.00 40 ASN A O 17
ATOM 18027 N N . GLY A 1 41 ? 16.631 -10.807 -1.190 1.00 0.00 41 GLY A N 17
ATOM 18028 C CA . GLY A 1 41 ? 15.423 -10.576 -0.417 1.00 0.00 41 GLY A CA 17
ATOM 18029 C C . GLY A 1 41 ? 14.323 -11.567 -0.743 1.00 0.00 41 GLY A C 17
ATOM 18030 O O . GLY A 1 41 ? 14.587 -12.758 -0.910 1.00 0.00 41 GLY A O 17
ATOM 18034 N N . GLN A 1 42 ? 13.089 -11.068 -0.820 1.00 0.00 42 GLN A N 17
ATOM 18035 C CA . GLN A 1 42 ? 11.923 -11.899 -1.126 1.00 0.00 42 GLN A CA 17
ATOM 18036 C C . GLN A 1 42 ? 11.561 -12.818 0.042 1.00 0.00 42 GLN A C 17
ATOM 18037 O O . GLN A 1 42 ? 10.421 -13.273 0.149 1.00 0.00 42 GLN A O 17
ATOM 18051 N N . ASP A 1 43 ? 12.528 -13.082 0.919 1.00 0.00 43 ASP A N 17
ATOM 18052 C CA . ASP A 1 43 ? 12.299 -13.951 2.071 1.00 0.00 43 ASP A CA 17
ATOM 18053 C C . ASP A 1 43 ? 13.512 -13.969 3.000 1.00 0.00 43 ASP A C 17
ATOM 18054 O O . ASP A 1 43 ? 13.772 -14.966 3.673 1.00 0.00 43 ASP A O 17
ATOM 18063 N N . SER A 1 44 ? 14.244 -12.859 3.039 1.00 0.00 44 SER A N 17
ATOM 18064 C CA . SER A 1 44 ? 15.429 -12.755 3.884 1.00 0.00 44 SER A CA 17
ATOM 18065 C C . SER A 1 44 ? 15.391 -11.483 4.724 1.00 0.00 44 SER A C 17
ATOM 18066 O O . SER A 1 44 ? 15.188 -10.386 4.201 1.00 0.00 44 SER A O 17
ATOM 18074 N N . GLU A 1 45 ? 15.586 -11.640 6.032 1.00 0.00 45 GLU A N 17
ATOM 18075 C CA . GLU A 1 45 ? 15.576 -10.512 6.960 1.00 0.00 45 GLU A CA 17
ATOM 18076 C C . GLU A 1 45 ? 14.227 -9.798 6.951 1.00 0.00 45 GLU A C 17
ATOM 18077 O O . GLU A 1 45 ? 14.086 -8.719 7.526 1.00 0.00 45 GLU A O 17
ATOM 18089 N N . LYS A 1 46 ? 13.240 -10.406 6.297 1.00 0.00 46 LYS A N 17
ATOM 18090 C CA . LYS A 1 46 ? 11.904 -9.830 6.214 1.00 0.00 46 LYS A CA 17
ATOM 18091 C C . LYS A 1 46 ? 11.942 -8.470 5.528 1.00 0.00 46 LYS A C 17
ATOM 18092 O O . LYS A 1 46 ? 12.126 -7.438 6.173 1.00 0.00 46 LYS A O 17
ATOM 18111 N N . CYS A 1 47 ? 11.770 -8.484 4.211 1.00 0.00 47 CYS A N 17
ATOM 18112 C CA . CYS A 1 47 ? 11.785 -7.259 3.417 1.00 0.00 47 CYS A CA 17
ATOM 18113 C C . CYS A 1 47 ? 10.637 -6.330 3.804 1.00 0.00 47 CYS A C 17
ATOM 18114 O O . CYS A 1 47 ? 10.566 -5.192 3.340 1.00 0.00 47 CYS A O 17
ATOM 18122 N N . LYS A 1 48 ? 9.739 -6.821 4.655 1.00 0.00 48 LYS A N 17
ATOM 18123 C CA . LYS A 1 48 ? 8.597 -6.032 5.103 1.00 0.00 48 LYS A CA 17
ATOM 18124 C C . LYS A 1 48 ? 9.051 -4.771 5.833 1.00 0.00 48 LYS A C 17
ATOM 18125 O O . LYS A 1 48 ? 8.262 -3.850 6.049 1.00 0.00 48 LYS A O 17
ATOM 18144 N N . GLU A 1 49 ? 10.326 -4.736 6.210 1.00 0.00 49 GLU A N 17
ATOM 18145 C CA . GLU A 1 49 ? 10.882 -3.588 6.916 1.00 0.00 49 GLU A CA 17
ATOM 18146 C C . GLU A 1 49 ? 10.802 -2.330 6.057 1.00 0.00 49 GLU A C 17
ATOM 18147 O O . GLU A 1 49 ? 10.379 -1.271 6.526 1.00 0.00 49 GLU A O 17
ATOM 18159 N N . PHE A 1 50 ? 11.209 -2.450 4.795 1.00 0.00 50 PHE A N 17
ATOM 18160 C CA . PHE A 1 50 ? 11.177 -1.321 3.872 1.00 0.00 50 PHE A CA 17
ATOM 18161 C C . PHE A 1 50 ? 9.749 -0.832 3.664 1.00 0.00 50 PHE A C 17
ATOM 18162 O O . PHE A 1 50 ? 9.510 0.365 3.502 1.00 0.00 50 PHE A O 17
ATOM 18179 N N . ILE A 1 51 ? 8.799 -1.765 3.671 1.00 0.00 51 ILE A N 17
ATOM 18180 C CA . ILE A 1 51 ? 7.394 -1.425 3.491 1.00 0.00 51 ILE A CA 17
ATOM 18181 C C . ILE A 1 51 ? 6.899 -0.556 4.641 1.00 0.00 51 ILE A C 17
ATOM 18182 O O . ILE A 1 51 ? 6.270 0.482 4.425 1.00 0.00 51 ILE A O 17
ATOM 18198 N N . GLU A 1 52 ? 7.188 -0.989 5.864 1.00 0.00 52 GLU A N 17
ATOM 18199 C CA . GLU A 1 52 ? 6.780 -0.252 7.054 1.00 0.00 52 GLU A CA 17
ATOM 18200 C C . GLU A 1 52 ? 7.357 1.159 7.035 1.00 0.00 52 GLU A C 17
ATOM 18201 O O . GLU A 1 52 ? 6.655 2.130 7.321 1.00 0.00 52 GLU A O 17
ATOM 18213 N N . LYS A 1 53 ? 8.641 1.265 6.700 1.00 0.00 53 LYS A N 17
ATOM 18214 C CA . LYS A 1 53 ? 9.307 2.560 6.637 1.00 0.00 53 LYS A CA 17
ATOM 18215 C C . LYS A 1 53 ? 8.622 3.460 5.615 1.00 0.00 53 LYS A C 17
ATOM 18216 O O . LYS A 1 53 ? 8.441 4.656 5.848 1.00 0.00 53 LYS A O 17
ATOM 18235 N N . TYR A 1 54 ? 8.240 2.874 4.483 1.00 0.00 54 TYR A N 17
ATOM 18236 C CA . TYR A 1 54 ? 7.564 3.615 3.425 1.00 0.00 54 TYR A CA 17
ATOM 18237 C C . TYR A 1 54 ? 6.299 4.273 3.965 1.00 0.00 54 TYR A C 17
ATOM 18238 O O . TYR A 1 54 ? 6.137 5.493 3.882 1.00 0.00 54 TYR A O 17
ATOM 18256 N N . LYS A 1 55 ? 5.408 3.458 4.522 1.00 0.00 55 LYS A N 17
ATOM 18257 C CA . LYS A 1 55 ? 4.158 3.961 5.081 1.00 0.00 55 LYS A CA 17
ATOM 18258 C C . LYS A 1 55 ? 4.429 5.097 6.061 1.00 0.00 55 LYS A C 17
ATOM 18259 O O . LYS A 1 55 ? 3.901 6.198 5.909 1.00 0.00 55 LYS A O 17
ATOM 18278 N N . GLU A 1 56 ? 5.264 4.822 7.058 1.00 0.00 56 GLU A N 17
ATOM 18279 C CA . GLU A 1 56 ? 5.612 5.818 8.065 1.00 0.00 56 GLU A CA 17
ATOM 18280 C C . GLU A 1 56 ? 6.226 7.058 7.420 1.00 0.00 56 GLU A C 17
ATOM 18281 O O . GLU A 1 56 ? 6.177 8.151 7.986 1.00 0.00 56 GLU A O 17
ATOM 18293 N N . CYS A 1 57 ? 6.801 6.884 6.235 1.00 0.00 57 CYS A N 17
ATOM 18294 C CA . CYS A 1 57 ? 7.424 7.991 5.518 1.00 0.00 57 CYS A CA 17
ATOM 18295 C C . CYS A 1 57 ? 6.388 8.797 4.741 1.00 0.00 57 CYS A C 17
ATOM 18296 O O . CYS A 1 57 ? 6.600 9.975 4.450 1.00 0.00 57 CYS A O 17
ATOM 18304 N N . MET A 1 58 ? 5.267 8.162 4.408 1.00 0.00 58 MET A N 17
ATOM 18305 C CA . MET A 1 58 ? 4.208 8.835 3.662 1.00 0.00 58 MET A CA 17
ATOM 18306 C C . MET A 1 58 ? 3.248 9.558 4.602 1.00 0.00 58 MET A C 17
ATOM 18307 O O . MET A 1 58 ? 3.060 10.770 4.497 1.00 0.00 58 MET A O 17
ATOM 18321 N N . LYS A 1 59 ? 2.646 8.808 5.519 1.00 0.00 59 LYS A N 17
ATOM 18322 C CA . LYS A 1 59 ? 1.706 9.381 6.478 1.00 0.00 59 LYS A CA 17
ATOM 18323 C C . LYS A 1 59 ? 2.392 10.417 7.363 1.00 0.00 59 LYS A C 17
ATOM 18324 O O . LYS A 1 59 ? 1.732 11.251 7.984 1.00 0.00 59 LYS A O 17
ATOM 18343 N N . GLY A 1 60 ? 3.719 10.355 7.421 1.00 0.00 60 GLY A N 17
ATOM 18344 C CA . GLY A 1 60 ? 4.473 11.294 8.229 1.00 0.00 60 GLY A CA 17
ATOM 18345 C C . GLY A 1 60 ? 4.314 12.724 7.749 1.00 0.00 60 GLY A C 17
ATOM 18346 O O . GLY A 1 60 ? 4.437 13.667 8.530 1.00 0.00 60 GLY A O 17
ATOM 18350 N N . TYR A 1 61 ? 4.036 12.880 6.458 1.00 0.00 61 TYR A N 17
ATOM 18351 C CA . TYR A 1 61 ? 3.854 14.200 5.867 1.00 0.00 61 TYR A CA 17
ATOM 18352 C C . TYR A 1 61 ? 2.418 14.380 5.386 1.00 0.00 61 TYR A C 17
ATOM 18353 O O . TYR A 1 61 ? 1.714 15.290 5.827 1.00 0.00 61 TYR A O 17
ATOM 18371 N N . GLY A 1 62 ? 1.990 13.508 4.477 1.00 0.00 62 GLY A N 17
ATOM 18372 C CA . GLY A 1 62 ? 0.638 13.584 3.954 1.00 0.00 62 GLY A CA 17
ATOM 18373 C C . GLY A 1 62 ? 0.600 13.907 2.473 1.00 0.00 62 GLY A C 17
ATOM 18374 O O . GLY A 1 62 ? 0.584 15.076 2.086 1.00 0.00 62 GLY A O 17
ATOM 18378 N N . PHE A 1 63 ? 0.581 12.869 1.642 1.00 0.00 63 PHE A N 17
ATOM 18379 C CA . PHE A 1 63 ? 0.540 13.049 0.195 1.00 0.00 63 PHE A CA 17
ATOM 18380 C C . PHE A 1 63 ? -0.074 11.833 -0.486 1.00 0.00 63 PHE A C 17
ATOM 18381 O O . PHE A 1 63 ? -1.032 11.950 -1.249 1.00 0.00 63 PHE A O 17
ATOM 18398 N N . GLU A 1 64 ? 0.490 10.669 -0.202 1.00 0.00 64 GLU A N 17
ATOM 18399 C CA . GLU A 1 64 ? 0.004 9.417 -0.774 1.00 0.00 64 GLU A CA 17
ATOM 18400 C C . GLU A 1 64 ? -0.735 8.596 0.278 1.00 0.00 64 GLU A C 17
ATOM 18401 O O . GLU A 1 64 ? -0.664 8.896 1.470 1.00 0.00 64 GLU A O 17
ATOM 18413 N N . VAL A 1 65 ? -1.443 7.560 -0.171 1.00 0.00 65 VAL A N 17
ATOM 18414 C CA . VAL A 1 65 ? -2.201 6.692 0.730 1.00 0.00 65 VAL A CA 17
ATOM 18415 C C . VAL A 1 65 ? -3.281 7.480 1.477 1.00 0.00 65 VAL A C 17
ATOM 18416 O O . VAL A 1 65 ? -2.982 8.197 2.432 1.00 0.00 65 VAL A O 17
ATOM 18429 N N . PRO A 1 66 ? -4.558 7.359 1.055 1.00 0.00 66 PRO A N 17
ATOM 18430 C CA . PRO A 1 66 ? -5.673 8.067 1.679 1.00 0.00 66 PRO A CA 17
ATOM 18431 C C . PRO A 1 66 ? -6.179 7.363 2.935 1.00 0.00 66 PRO A C 17
ATOM 18432 O O . PRO A 1 66 ? -6.036 7.875 4.045 1.00 0.00 66 PRO A O 17
ATOM 18443 N N . SER A 1 67 ? -6.769 6.186 2.752 1.00 0.00 67 SER A N 17
ATOM 18444 C CA . SER A 1 67 ? -7.302 5.411 3.869 1.00 0.00 67 SER A CA 17
ATOM 18445 C C . SER A 1 67 ? -6.184 4.698 4.624 1.00 0.00 67 SER A C 17
ATOM 18446 O O . SER A 1 67 ? -5.032 4.691 4.187 1.00 0.00 67 SER A O 17
ATOM 18454 N N . ALA A 1 68 ? -6.533 4.099 5.759 1.00 0.00 68 ALA A N 17
ATOM 18455 C CA . ALA A 1 68 ? -5.561 3.381 6.575 1.00 0.00 68 ALA A CA 17
ATOM 18456 C C . ALA A 1 68 ? -5.448 1.927 6.133 1.00 0.00 68 ALA A C 17
ATOM 18457 O O . ALA A 1 68 ? -4.360 1.352 6.124 1.00 0.00 68 ALA A O 17
ATOM 18464 N N . ASN A 1 69 ? -6.582 1.341 5.766 1.00 0.00 69 ASN A N 17
ATOM 18465 C CA . ASN A 1 69 ? -6.620 -0.047 5.318 1.00 0.00 69 ASN A CA 17
ATOM 18466 C C . ASN A 1 69 ? -6.510 -0.129 3.799 1.00 0.00 69 ASN A C 17
ATOM 18467 O O . ASN A 1 69 ? -5.375 -0.268 3.296 1.00 0.00 69 ASN A O 17
ATOM 18480 N N . MET A 1 1 ? 2.889 -18.104 -7.714 1.00 0.00 1 MET A N 18
ATOM 18481 C CA . MET A 1 1 ? 2.681 -17.680 -9.123 1.00 0.00 1 MET A CA 18
ATOM 18482 C C . MET A 1 1 ? 1.252 -17.964 -9.572 1.00 0.00 1 MET A C 18
ATOM 18483 O O . MET A 1 1 ? 0.564 -17.076 -10.079 1.00 0.00 1 MET A O 18
ATOM 18499 N N . THR A 1 2 ? 0.814 -19.208 -9.382 1.00 0.00 2 THR A N 18
ATOM 18500 C CA . THR A 1 2 ? -0.535 -19.626 -9.763 1.00 0.00 2 THR A CA 18
ATOM 18501 C C . THR A 1 2 ? -0.727 -19.571 -11.277 1.00 0.00 2 THR A C 18
ATOM 18502 O O . THR A 1 2 ? -0.209 -18.679 -11.950 1.00 0.00 2 THR A O 18
ATOM 18513 N N . GLU A 1 3 ? -1.476 -20.534 -11.806 1.00 0.00 3 GLU A N 18
ATOM 18514 C CA . GLU A 1 3 ? -1.738 -20.602 -13.239 1.00 0.00 3 GLU A CA 18
ATOM 18515 C C . GLU A 1 3 ? -3.223 -20.419 -13.533 1.00 0.00 3 GLU A C 18
ATOM 18516 O O . GLU A 1 3 ? -4.051 -21.235 -13.126 1.00 0.00 3 GLU A O 18
ATOM 18528 N N . THR A 1 4 ? -3.554 -19.344 -14.241 1.00 0.00 4 THR A N 18
ATOM 18529 C CA . THR A 1 4 ? -4.939 -19.054 -14.593 1.00 0.00 4 THR A CA 18
ATOM 18530 C C . THR A 1 4 ? -5.139 -19.088 -16.104 1.00 0.00 4 THR A C 18
ATOM 18531 O O . THR A 1 4 ? -4.173 -19.117 -16.867 1.00 0.00 4 THR A O 18
ATOM 18542 N N . ASP A 1 5 ? -6.398 -19.081 -16.530 1.00 0.00 5 ASP A N 18
ATOM 18543 C CA . ASP A 1 5 ? -6.726 -19.112 -17.951 1.00 0.00 5 ASP A CA 18
ATOM 18544 C C . ASP A 1 5 ? -7.528 -17.879 -18.356 1.00 0.00 5 ASP A C 18
ATOM 18545 O O . ASP A 1 5 ? -8.340 -17.372 -17.581 1.00 0.00 5 ASP A O 18
ATOM 18554 N N . LYS A 1 6 ? -7.294 -17.403 -19.575 1.00 0.00 6 LYS A N 18
ATOM 18555 C CA . LYS A 1 6 ? -7.995 -16.230 -20.086 1.00 0.00 6 LYS A CA 18
ATOM 18556 C C . LYS A 1 6 ? -9.429 -16.580 -20.470 1.00 0.00 6 LYS A C 18
ATOM 18557 O O . LYS A 1 6 ? -10.220 -15.702 -20.819 1.00 0.00 6 LYS A O 18
ATOM 18576 N N . LYS A 1 7 ? -9.758 -17.868 -20.407 1.00 0.00 7 LYS A N 18
ATOM 18577 C CA . LYS A 1 7 ? -11.096 -18.335 -20.746 1.00 0.00 7 LYS A CA 18
ATOM 18578 C C . LYS A 1 7 ? -12.134 -17.758 -19.787 1.00 0.00 7 LYS A C 18
ATOM 18579 O O . LYS A 1 7 ? -12.108 -18.041 -18.588 1.00 0.00 7 LYS A O 18
ATOM 18598 N N . GLN A 1 8 ? -13.044 -16.949 -20.323 1.00 0.00 8 GLN A N 18
ATOM 18599 C CA . GLN A 1 8 ? -14.092 -16.329 -19.519 1.00 0.00 8 GLN A CA 18
ATOM 18600 C C . GLN A 1 8 ? -13.493 -15.546 -18.354 1.00 0.00 8 GLN A C 18
ATOM 18601 O O . GLN A 1 8 ? -14.023 -15.562 -17.243 1.00 0.00 8 GLN A O 18
ATOM 18615 N N . GLU A 1 9 ? -12.386 -14.858 -18.621 1.00 0.00 9 GLU A N 18
ATOM 18616 C CA . GLU A 1 9 ? -11.711 -14.064 -17.601 1.00 0.00 9 GLU A CA 18
ATOM 18617 C C . GLU A 1 9 ? -12.665 -13.048 -16.984 1.00 0.00 9 GLU A C 18
ATOM 18618 O O . GLU A 1 9 ? -13.241 -12.216 -17.686 1.00 0.00 9 GLU A O 18
ATOM 18630 N N . GLN A 1 10 ? -12.829 -13.122 -15.667 1.00 0.00 10 GLN A N 18
ATOM 18631 C CA . GLN A 1 10 ? -13.716 -12.210 -14.951 1.00 0.00 10 GLN A CA 18
ATOM 18632 C C . GLN A 1 10 ? -12.922 -11.128 -14.225 1.00 0.00 10 GLN A C 18
ATOM 18633 O O . GLN A 1 10 ? -11.696 -11.070 -14.329 1.00 0.00 10 GLN A O 18
ATOM 18647 N N . GLU A 1 11 ? -13.629 -10.274 -13.492 1.00 0.00 11 GLU A N 18
ATOM 18648 C CA . GLU A 1 11 ? -12.993 -9.193 -12.748 1.00 0.00 11 GLU A CA 18
ATOM 18649 C C . GLU A 1 11 ? -12.180 -9.742 -11.578 1.00 0.00 11 GLU A C 18
ATOM 18650 O O . GLU A 1 11 ? -12.634 -10.628 -10.854 1.00 0.00 11 GLU A O 18
ATOM 18662 N N . ASN A 1 12 ? -10.975 -9.207 -11.397 1.00 0.00 12 ASN A N 18
ATOM 18663 C CA . ASN A 1 12 ? -10.098 -9.644 -10.316 1.00 0.00 12 ASN A CA 18
ATOM 18664 C C . ASN A 1 12 ? -10.625 -9.175 -8.963 1.00 0.00 12 ASN A C 18
ATOM 18665 O O . ASN A 1 12 ? -11.635 -8.475 -8.888 1.00 0.00 12 ASN A O 18
ATOM 18676 N N . HIS A 1 13 ? -9.932 -9.565 -7.897 1.00 0.00 13 HIS A N 18
ATOM 18677 C CA . HIS A 1 13 ? -10.331 -9.184 -6.546 1.00 0.00 13 HIS A CA 18
ATOM 18678 C C . HIS A 1 13 ? -9.159 -8.572 -5.784 1.00 0.00 13 HIS A C 18
ATOM 18679 O O . HIS A 1 13 ? -8.040 -9.087 -5.823 1.00 0.00 13 HIS A O 18
ATOM 18694 N N . ALA A 1 14 ? -9.425 -7.469 -5.089 1.00 0.00 14 ALA A N 18
ATOM 18695 C CA . ALA A 1 14 ? -8.396 -6.782 -4.318 1.00 0.00 14 ALA A CA 18
ATOM 18696 C C . ALA A 1 14 ? -9.010 -6.009 -3.154 1.00 0.00 14 ALA A C 18
ATOM 18697 O O . ALA A 1 14 ? -10.059 -5.381 -3.298 1.00 0.00 14 ALA A O 18
ATOM 18704 N N . GLU A 1 15 ? -8.349 -6.060 -2.000 1.00 0.00 15 GLU A N 18
ATOM 18705 C CA . GLU A 1 15 ? -8.829 -5.368 -0.811 1.00 0.00 15 GLU A CA 18
ATOM 18706 C C . GLU A 1 15 ? -7.781 -4.383 -0.296 1.00 0.00 15 GLU A C 18
ATOM 18707 O O . GLU A 1 15 ? -7.808 -3.978 0.867 1.00 0.00 15 GLU A O 18
ATOM 18719 N N . CYS A 1 16 ? -6.862 -3.995 -1.172 1.00 0.00 16 CYS A N 18
ATOM 18720 C CA . CYS A 1 16 ? -5.805 -3.060 -0.805 1.00 0.00 16 CYS A CA 18
ATOM 18721 C C . CYS A 1 16 ? -5.500 -2.100 -1.950 1.00 0.00 16 CYS A C 18
ATOM 18722 O O . CYS A 1 16 ? -4.861 -2.475 -2.934 1.00 0.00 16 CYS A O 18
ATOM 18730 N N . GLU A 1 17 ? -5.962 -0.861 -1.814 1.00 0.00 17 GLU A N 18
ATOM 18731 C CA . GLU A 1 17 ? -5.737 0.158 -2.833 1.00 0.00 17 GLU A CA 18
ATOM 18732 C C . GLU A 1 17 ? -4.748 1.211 -2.344 1.00 0.00 17 GLU A C 18
ATOM 18733 O O . GLU A 1 17 ? -4.947 1.828 -1.296 1.00 0.00 17 GLU A O 18
ATOM 18745 N N . ASP A 1 18 ? -3.676 1.406 -3.105 1.00 0.00 18 ASP A N 18
ATOM 18746 C CA . ASP A 1 18 ? -2.655 2.385 -2.751 1.00 0.00 18 ASP A CA 18
ATOM 18747 C C . ASP A 1 18 ? -1.979 2.943 -4.002 1.00 0.00 18 ASP A C 18
ATOM 18748 O O . ASP A 1 18 ? -2.413 2.677 -5.122 1.00 0.00 18 ASP A O 18
ATOM 18757 N N . LYS A 1 19 ? -0.916 3.721 -3.798 1.00 0.00 19 LYS A N 18
ATOM 18758 C CA . LYS A 1 19 ? -0.178 4.324 -4.906 1.00 0.00 19 LYS A CA 18
ATOM 18759 C C . LYS A 1 19 ? -1.087 5.220 -5.751 1.00 0.00 19 LYS A C 18
ATOM 18760 O O . LYS A 1 19 ? -1.763 4.742 -6.663 1.00 0.00 19 LYS A O 18
ATOM 18779 N N . PRO A 1 20 ? -1.120 6.534 -5.455 1.00 0.00 20 PRO A N 18
ATOM 18780 C CA . PRO A 1 20 ? -1.946 7.484 -6.188 1.00 0.00 20 PRO A CA 18
ATOM 18781 C C . PRO A 1 20 ? -1.232 8.047 -7.416 1.00 0.00 20 PRO A C 18
ATOM 18782 O O . PRO A 1 20 ? -1.699 7.891 -8.545 1.00 0.00 20 PRO A O 18
ATOM 18793 N N . LYS A 1 21 ? -0.096 8.698 -7.184 1.00 0.00 21 LYS A N 18
ATOM 18794 C CA . LYS A 1 21 ? 0.699 9.281 -8.260 1.00 0.00 21 LYS A CA 18
ATOM 18795 C C . LYS A 1 21 ? 2.065 9.711 -7.726 1.00 0.00 21 LYS A C 18
ATOM 18796 O O . LYS A 1 21 ? 2.270 10.881 -7.401 1.00 0.00 21 LYS A O 18
ATOM 18815 N N . PRO A 1 22 ? 3.014 8.759 -7.615 1.00 0.00 22 PRO A N 18
ATOM 18816 C CA . PRO A 1 22 ? 4.361 9.033 -7.105 1.00 0.00 22 PRO A CA 18
ATOM 18817 C C . PRO A 1 22 ? 4.969 10.305 -7.683 1.00 0.00 22 PRO A C 18
ATOM 18818 O O . PRO A 1 22 ? 5.101 10.447 -8.898 1.00 0.00 22 PRO A O 18
ATOM 18829 N N . CYS A 1 23 ? 5.333 11.230 -6.799 1.00 0.00 23 CYS A N 18
ATOM 18830 C CA . CYS A 1 23 ? 5.932 12.493 -7.215 1.00 0.00 23 CYS A CA 18
ATOM 18831 C C . CYS A 1 23 ? 7.454 12.447 -7.086 1.00 0.00 23 CYS A C 18
ATOM 18832 O O . CYS A 1 23 ? 8.047 11.369 -7.045 1.00 0.00 23 CYS A O 18
ATOM 18840 N N . CYS A 1 24 ? 8.082 13.618 -7.025 1.00 0.00 24 CYS A N 18
ATOM 18841 C CA . CYS A 1 24 ? 9.537 13.702 -6.918 1.00 0.00 24 CYS A CA 18
ATOM 18842 C C . CYS A 1 24 ? 10.007 13.627 -5.467 1.00 0.00 24 CYS A C 18
ATOM 18843 O O . CYS A 1 24 ? 11.191 13.414 -5.206 1.00 0.00 24 CYS A O 18
ATOM 18851 N N . VAL A 1 25 ? 9.084 13.802 -4.525 1.00 0.00 25 VAL A N 18
ATOM 18852 C CA . VAL A 1 25 ? 9.432 13.755 -3.108 1.00 0.00 25 VAL A CA 18
ATOM 18853 C C . VAL A 1 25 ? 9.869 12.352 -2.698 1.00 0.00 25 VAL A C 18
ATOM 18854 O O . VAL A 1 25 ? 10.600 12.180 -1.722 1.00 0.00 25 VAL A O 18
ATOM 18867 N N . CYS A 1 26 ? 9.417 11.354 -3.450 1.00 0.00 26 CYS A N 18
ATOM 18868 C CA . CYS A 1 26 ? 9.759 9.966 -3.165 1.00 0.00 26 CYS A CA 18
ATOM 18869 C C . CYS A 1 26 ? 10.119 9.218 -4.444 1.00 0.00 26 CYS A C 18
ATOM 18870 O O . CYS A 1 26 ? 9.392 9.280 -5.437 1.00 0.00 26 CYS A O 18
ATOM 18878 N N . LYS A 1 27 ? 11.245 8.512 -4.412 1.00 0.00 27 LYS A N 18
ATOM 18879 C CA . LYS A 1 27 ? 11.705 7.749 -5.568 1.00 0.00 27 LYS A CA 18
ATOM 18880 C C . LYS A 1 27 ? 12.833 6.781 -5.187 1.00 0.00 27 LYS A C 18
ATOM 18881 O O . LYS A 1 27 ? 12.767 5.597 -5.519 1.00 0.00 27 LYS A O 18
ATOM 18900 N N . PRO A 1 28 ? 13.890 7.259 -4.487 1.00 0.00 28 PRO A N 18
ATOM 18901 C CA . PRO A 1 28 ? 15.007 6.397 -4.077 1.00 0.00 28 PRO A CA 18
ATOM 18902 C C . PRO A 1 28 ? 14.552 5.261 -3.169 1.00 0.00 28 PRO A C 18
ATOM 18903 O O . PRO A 1 28 ? 15.127 4.173 -3.184 1.00 0.00 28 PRO A O 18
ATOM 18914 N N . GLU A 1 29 ? 13.514 5.522 -2.377 1.00 0.00 29 GLU A N 18
ATOM 18915 C CA . GLU A 1 29 ? 12.978 4.523 -1.458 1.00 0.00 29 GLU A CA 18
ATOM 18916 C C . GLU A 1 29 ? 12.536 3.271 -2.209 1.00 0.00 29 GLU A C 18
ATOM 18917 O O . GLU A 1 29 ? 12.919 2.156 -1.856 1.00 0.00 29 GLU A O 18
ATOM 18929 N N . LYS A 1 30 ? 11.727 3.467 -3.246 1.00 0.00 30 LYS A N 18
ATOM 18930 C CA . LYS A 1 30 ? 11.226 2.357 -4.049 1.00 0.00 30 LYS A CA 18
ATOM 18931 C C . LYS A 1 30 ? 12.372 1.547 -4.645 1.00 0.00 30 LYS A C 18
ATOM 18932 O O . LYS A 1 30 ? 12.304 0.320 -4.718 1.00 0.00 30 LYS A O 18
ATOM 18951 N N . GLU A 1 31 ? 13.421 2.241 -5.071 1.00 0.00 31 GLU A N 18
ATOM 18952 C CA . GLU A 1 31 ? 14.580 1.584 -5.663 1.00 0.00 31 GLU A CA 18
ATOM 18953 C C . GLU A 1 31 ? 15.266 0.671 -4.651 1.00 0.00 31 GLU A C 18
ATOM 18954 O O . GLU A 1 31 ? 15.633 -0.459 -4.973 1.00 0.00 31 GLU A O 18
ATOM 18966 N N . GLU A 1 32 ? 15.432 1.166 -3.430 1.00 0.00 32 GLU A N 18
ATOM 18967 C CA . GLU A 1 32 ? 16.077 0.396 -2.371 1.00 0.00 32 GLU A CA 18
ATOM 18968 C C . GLU A 1 32 ? 15.279 -0.863 -2.043 1.00 0.00 32 GLU A C 18
ATOM 18969 O O . GLU A 1 32 ? 15.848 -1.940 -1.866 1.00 0.00 32 GLU A O 18
ATOM 18981 N N . ARG A 1 33 ? 13.959 -0.719 -1.960 1.00 0.00 33 ARG A N 18
ATOM 18982 C CA . ARG A 1 33 ? 13.083 -1.845 -1.649 1.00 0.00 33 ARG A CA 18
ATOM 18983 C C . ARG A 1 33 ? 13.209 -2.948 -2.698 1.00 0.00 33 ARG A C 18
ATOM 18984 O O . ARG A 1 33 ? 13.485 -4.103 -2.369 1.00 0.00 33 ARG A O 18
ATOM 19005 N N . ASP A 1 34 ? 13.006 -2.583 -3.960 1.00 0.00 34 ASP A N 18
ATOM 19006 C CA . ASP A 1 34 ? 13.088 -3.536 -5.063 1.00 0.00 34 ASP A CA 18
ATOM 19007 C C . ASP A 1 34 ? 14.448 -4.229 -5.097 1.00 0.00 34 ASP A C 18
ATOM 19008 O O . ASP A 1 34 ? 14.529 -5.447 -5.266 1.00 0.00 34 ASP A O 18
ATOM 19017 N N . THR A 1 35 ? 15.510 -3.448 -4.935 1.00 0.00 35 THR A N 18
ATOM 19018 C CA . THR A 1 35 ? 16.866 -3.987 -4.953 1.00 0.00 35 THR A CA 18
ATOM 19019 C C . THR A 1 35 ? 17.047 -5.060 -3.883 1.00 0.00 35 THR A C 18
ATOM 19020 O O . THR A 1 35 ? 17.606 -6.125 -4.147 1.00 0.00 35 THR A O 18
ATOM 19031 N N . CYS A 1 36 ? 16.568 -4.773 -2.678 1.00 0.00 36 CYS A N 18
ATOM 19032 C CA . CYS A 1 36 ? 16.679 -5.712 -1.566 1.00 0.00 36 CYS A CA 18
ATOM 19033 C C . CYS A 1 36 ? 15.949 -7.014 -1.878 1.00 0.00 36 CYS A C 18
ATOM 19034 O O . CYS A 1 36 ? 16.466 -8.101 -1.623 1.00 0.00 36 CYS A O 18
ATOM 19042 N N . ILE A 1 37 ? 14.747 -6.895 -2.430 1.00 0.00 37 ILE A N 18
ATOM 19043 C CA . ILE A 1 37 ? 13.945 -8.062 -2.775 1.00 0.00 37 ILE A CA 18
ATOM 19044 C C . ILE A 1 37 ? 14.538 -8.803 -3.972 1.00 0.00 37 ILE A C 18
ATOM 19045 O O . ILE A 1 37 ? 14.271 -9.988 -4.178 1.00 0.00 37 ILE A O 18
ATOM 19061 N N . LEU A 1 38 ? 15.352 -8.100 -4.754 1.00 0.00 38 LEU A N 18
ATOM 19062 C CA . LEU A 1 38 ? 15.978 -8.692 -5.933 1.00 0.00 38 LEU A CA 18
ATOM 19063 C C . LEU A 1 38 ? 17.132 -9.615 -5.544 1.00 0.00 38 LEU A C 18
ATOM 19064 O O . LEU A 1 38 ? 17.199 -10.759 -5.992 1.00 0.00 38 LEU A O 18
ATOM 19080 N N . PHE A 1 39 ? 18.040 -9.112 -4.711 1.00 0.00 39 PHE A N 18
ATOM 19081 C CA . PHE A 1 39 ? 19.194 -9.896 -4.278 1.00 0.00 39 PHE A CA 18
ATOM 19082 C C . PHE A 1 39 ? 18.828 -10.866 -3.158 1.00 0.00 39 PHE A C 18
ATOM 19083 O O . PHE A 1 39 ? 19.113 -12.060 -3.246 1.00 0.00 39 PHE A O 18
ATOM 19100 N N . ASN A 1 40 ? 18.197 -10.348 -2.110 1.00 0.00 40 ASN A N 18
ATOM 19101 C CA . ASN A 1 40 ? 17.803 -11.175 -0.973 1.00 0.00 40 ASN A CA 18
ATOM 19102 C C . ASN A 1 40 ? 16.597 -12.043 -1.316 1.00 0.00 40 ASN A C 18
ATOM 19103 O O . ASN A 1 40 ? 16.687 -13.271 -1.322 1.00 0.00 40 ASN A O 18
ATOM 19114 N N . GLY A 1 41 ? 15.470 -11.399 -1.599 1.00 0.00 41 GLY A N 18
ATOM 19115 C CA . GLY A 1 41 ? 14.262 -12.129 -1.940 1.00 0.00 41 GLY A CA 18
ATOM 19116 C C . GLY A 1 41 ? 13.011 -11.464 -1.405 1.00 0.00 41 GLY A C 18
ATOM 19117 O O . GLY A 1 41 ? 13.081 -10.403 -0.783 1.00 0.00 41 GLY A O 18
ATOM 19121 N N . GLN A 1 42 ? 11.863 -12.089 -1.646 1.00 0.00 42 GLN A N 18
ATOM 19122 C CA . GLN A 1 42 ? 10.588 -11.553 -1.184 1.00 0.00 42 GLN A CA 18
ATOM 19123 C C . GLN A 1 42 ? 10.550 -11.483 0.339 1.00 0.00 42 GLN A C 18
ATOM 19124 O O . GLN A 1 42 ? 9.718 -10.785 0.919 1.00 0.00 42 GLN A O 18
ATOM 19138 N N . ASP A 1 43 ? 11.460 -12.211 0.980 1.00 0.00 43 ASP A N 18
ATOM 19139 C CA . ASP A 1 43 ? 11.535 -12.232 2.435 1.00 0.00 43 ASP A CA 18
ATOM 19140 C C . ASP A 1 43 ? 12.955 -12.541 2.899 1.00 0.00 43 ASP A C 18
ATOM 19141 O O . ASP A 1 43 ? 13.711 -11.635 3.247 1.00 0.00 43 ASP A O 18
ATOM 19150 N N . SER A 1 44 ? 13.310 -13.826 2.888 1.00 0.00 44 SER A N 18
ATOM 19151 C CA . SER A 1 44 ? 14.633 -14.274 3.304 1.00 0.00 44 SER A CA 18
ATOM 19152 C C . SER A 1 44 ? 15.031 -13.669 4.650 1.00 0.00 44 SER A C 18
ATOM 19153 O O . SER A 1 44 ? 14.744 -14.238 5.704 1.00 0.00 44 SER A O 18
ATOM 19161 N N . GLU A 1 45 ? 15.691 -12.514 4.609 1.00 0.00 45 GLU A N 18
ATOM 19162 C CA . GLU A 1 45 ? 16.123 -11.836 5.826 1.00 0.00 45 GLU A CA 18
ATOM 19163 C C . GLU A 1 45 ? 15.100 -10.786 6.245 1.00 0.00 45 GLU A C 18
ATOM 19164 O O . GLU A 1 45 ? 15.446 -9.767 6.844 1.00 0.00 45 GLU A O 18
ATOM 19176 N N . LYS A 1 46 ? 13.835 -11.051 5.926 1.00 0.00 46 LYS A N 18
ATOM 19177 C CA . LYS A 1 46 ? 12.746 -10.141 6.260 1.00 0.00 46 LYS A CA 18
ATOM 19178 C C . LYS A 1 46 ? 12.941 -8.783 5.596 1.00 0.00 46 LYS A C 18
ATOM 19179 O O . LYS A 1 46 ? 13.536 -7.874 6.176 1.00 0.00 46 LYS A O 18
ATOM 19198 N N . CYS A 1 47 ? 12.442 -8.657 4.369 1.00 0.00 47 CYS A N 18
ATOM 19199 C CA . CYS A 1 47 ? 12.551 -7.411 3.620 1.00 0.00 47 CYS A CA 18
ATOM 19200 C C . CYS A 1 47 ? 11.322 -6.540 3.847 1.00 0.00 47 CYS A C 18
ATOM 19201 O O . CYS A 1 47 ? 11.124 -5.534 3.164 1.00 0.00 47 CYS A O 18
ATOM 19209 N N . LYS A 1 48 ? 10.499 -6.934 4.816 1.00 0.00 48 LYS A N 18
ATOM 19210 C CA . LYS A 1 48 ? 9.288 -6.193 5.142 1.00 0.00 48 LYS A CA 18
ATOM 19211 C C . LYS A 1 48 ? 9.629 -4.861 5.803 1.00 0.00 48 LYS A C 18
ATOM 19212 O O . LYS A 1 48 ? 8.837 -3.918 5.766 1.00 0.00 48 LYS A O 18
ATOM 19231 N N . GLU A 1 49 ? 10.812 -4.795 6.407 1.00 0.00 49 GLU A N 18
ATOM 19232 C CA . GLU A 1 49 ? 11.266 -3.587 7.080 1.00 0.00 49 GLU A CA 18
ATOM 19233 C C . GLU A 1 49 ? 11.172 -2.376 6.158 1.00 0.00 49 GLU A C 18
ATOM 19234 O O . GLU A 1 49 ? 10.762 -1.295 6.578 1.00 0.00 49 GLU A O 18
ATOM 19246 N N . PHE A 1 50 ? 11.552 -2.568 4.899 1.00 0.00 50 PHE A N 18
ATOM 19247 C CA . PHE A 1 50 ? 11.514 -1.493 3.913 1.00 0.00 50 PHE A CA 18
ATOM 19248 C C . PHE A 1 50 ? 10.080 -1.057 3.625 1.00 0.00 50 PHE A C 18
ATOM 19249 O O . PHE A 1 50 ? 9.824 0.112 3.338 1.00 0.00 50 PHE A O 18
ATOM 19266 N N . ILE A 1 51 ? 9.147 -2.003 3.699 1.00 0.00 51 ILE A N 18
ATOM 19267 C CA . ILE A 1 51 ? 7.740 -1.712 3.444 1.00 0.00 51 ILE A CA 18
ATOM 19268 C C . ILE A 1 51 ? 7.146 -0.840 4.548 1.00 0.00 51 ILE A C 18
ATOM 19269 O O . ILE A 1 51 ? 6.556 0.206 4.276 1.00 0.00 51 ILE A O 18
ATOM 19285 N N . GLU A 1 52 ? 7.306 -1.276 5.794 1.00 0.00 52 GLU A N 18
ATOM 19286 C CA . GLU A 1 52 ? 6.782 -0.534 6.937 1.00 0.00 52 GLU A CA 18
ATOM 19287 C C . GLU A 1 52 ? 7.425 0.846 7.037 1.00 0.00 52 GLU A C 18
ATOM 19288 O O . GLU A 1 52 ? 6.741 1.838 7.287 1.00 0.00 52 GLU A O 18
ATOM 19300 N N . LYS A 1 53 ? 8.739 0.905 6.842 1.00 0.00 53 LYS A N 18
ATOM 19301 C CA . LYS A 1 53 ? 9.462 2.172 6.913 1.00 0.00 53 LYS A CA 18
ATOM 19302 C C . LYS A 1 53 ? 8.952 3.152 5.859 1.00 0.00 53 LYS A C 18
ATOM 19303 O O . LYS A 1 53 ? 8.647 4.303 6.168 1.00 0.00 53 LYS A O 18
ATOM 19322 N N . TYR A 1 54 ? 8.859 2.685 4.617 1.00 0.00 54 TYR A N 18
ATOM 19323 C CA . TYR A 1 54 ? 8.387 3.520 3.514 1.00 0.00 54 TYR A CA 18
ATOM 19324 C C . TYR A 1 54 ? 7.009 4.102 3.818 1.00 0.00 54 TYR A C 18
ATOM 19325 O O . TYR A 1 54 ? 6.841 5.319 3.893 1.00 0.00 54 TYR A O 18
ATOM 19343 N N . LYS A 1 55 ? 6.032 3.220 4.002 1.00 0.00 55 LYS A N 18
ATOM 19344 C CA . LYS A 1 55 ? 4.662 3.632 4.290 1.00 0.00 55 LYS A CA 18
ATOM 19345 C C . LYS A 1 55 ? 4.605 4.627 5.447 1.00 0.00 55 LYS A C 18
ATOM 19346 O O . LYS A 1 55 ? 4.041 5.712 5.314 1.00 0.00 55 LYS A O 18
ATOM 19365 N N . GLU A 1 56 ? 5.191 4.251 6.579 1.00 0.00 56 GLU A N 18
ATOM 19366 C CA . GLU A 1 56 ? 5.197 5.107 7.762 1.00 0.00 56 GLU A CA 18
ATOM 19367 C C . GLU A 1 56 ? 5.865 6.450 7.482 1.00 0.00 56 GLU A C 18
ATOM 19368 O O . GLU A 1 56 ? 5.505 7.465 8.077 1.00 0.00 56 GLU A O 18
ATOM 19380 N N . CYS A 1 57 ? 6.841 6.455 6.579 1.00 0.00 57 CYS A N 18
ATOM 19381 C CA . CYS A 1 57 ? 7.550 7.683 6.235 1.00 0.00 57 CYS A CA 18
ATOM 19382 C C . CYS A 1 57 ? 6.795 8.473 5.173 1.00 0.00 57 CYS A C 18
ATOM 19383 O O . CYS A 1 57 ? 7.072 9.652 4.950 1.00 0.00 57 CYS A O 18
ATOM 19391 N N . MET A 1 58 ? 5.840 7.819 4.518 1.00 0.00 58 MET A N 18
ATOM 19392 C CA . MET A 1 58 ? 5.052 8.465 3.476 1.00 0.00 58 MET A CA 18
ATOM 19393 C C . MET A 1 58 ? 3.771 9.072 4.043 1.00 0.00 58 MET A C 18
ATOM 19394 O O . MET A 1 58 ? 3.633 10.293 4.115 1.00 0.00 58 MET A O 18
ATOM 19408 N N . LYS A 1 59 ? 2.839 8.216 4.444 1.00 0.00 59 LYS A N 18
ATOM 19409 C CA . LYS A 1 59 ? 1.569 8.679 4.992 1.00 0.00 59 LYS A CA 18
ATOM 19410 C C . LYS A 1 59 ? 1.740 9.229 6.406 1.00 0.00 59 LYS A C 18
ATOM 19411 O O . LYS A 1 59 ? 0.911 10.004 6.883 1.00 0.00 59 LYS A O 18
ATOM 19430 N N . GLY A 1 60 ? 2.818 8.827 7.070 1.00 0.00 60 GLY A N 18
ATOM 19431 C CA . GLY A 1 60 ? 3.071 9.291 8.423 1.00 0.00 60 GLY A CA 18
ATOM 19432 C C . GLY A 1 60 ? 3.297 10.789 8.495 1.00 0.00 60 GLY A C 18
ATOM 19433 O O . GLY A 1 60 ? 2.597 11.492 9.224 1.00 0.00 60 GLY A O 18
ATOM 19437 N N . TYR A 1 61 ? 4.275 11.277 7.738 1.00 0.00 61 TYR A N 18
ATOM 19438 C CA . TYR A 1 61 ? 4.594 12.701 7.726 1.00 0.00 61 TYR A CA 18
ATOM 19439 C C . TYR A 1 61 ? 5.178 13.114 6.377 1.00 0.00 61 TYR A C 18
ATOM 19440 O O . TYR A 1 61 ? 5.501 14.282 6.159 1.00 0.00 61 TYR A O 18
ATOM 19458 N N . GLY A 1 62 ? 5.301 12.148 5.471 1.00 0.00 62 GLY A N 18
ATOM 19459 C CA . GLY A 1 62 ? 5.852 12.427 4.158 1.00 0.00 62 GLY A CA 18
ATOM 19460 C C . GLY A 1 62 ? 4.810 12.907 3.164 1.00 0.00 62 GLY A C 18
ATOM 19461 O O . GLY A 1 62 ? 4.341 14.043 3.246 1.00 0.00 62 GLY A O 18
ATOM 19465 N N . PHE A 1 63 ? 4.447 12.035 2.227 1.00 0.00 63 PHE A N 18
ATOM 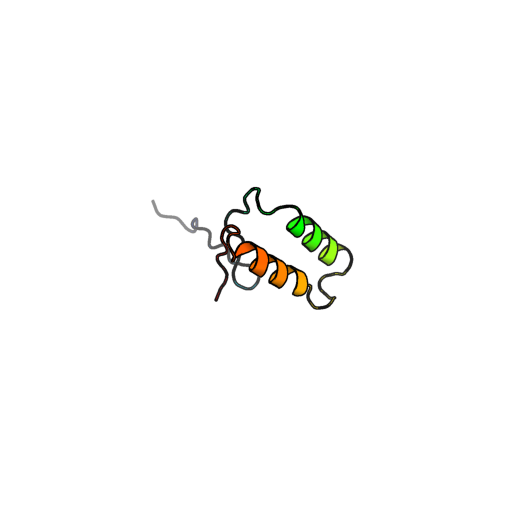19466 C CA . PHE A 1 63 ? 3.469 12.373 1.197 1.00 0.00 63 PHE A CA 18
ATOM 19467 C C . PHE A 1 63 ? 3.058 11.119 0.420 1.00 0.00 63 PHE A C 18
ATOM 19468 O O . PHE A 1 63 ? 3.548 10.024 0.700 1.00 0.00 63 PHE A O 18
ATOM 19485 N N . GLU A 1 64 ? 2.156 11.284 -0.546 1.00 0.00 64 GLU A N 18
ATOM 19486 C CA . GLU A 1 64 ? 1.682 10.169 -1.364 1.00 0.00 64 GLU A CA 18
ATOM 19487 C C . GLU A 1 64 ? 0.969 9.122 -0.509 1.00 0.00 64 GLU A C 18
ATOM 19488 O O . GLU A 1 64 ? 0.727 9.339 0.678 1.00 0.00 64 GLU A O 18
ATOM 19500 N N . VAL A 1 65 ? 0.631 7.990 -1.129 1.00 0.00 65 VAL A N 18
ATOM 19501 C CA . VAL A 1 65 ? -0.058 6.900 -0.439 1.00 0.00 65 VAL A CA 18
ATOM 19502 C C . VAL A 1 65 ? -1.465 7.323 -0.002 1.00 0.00 65 VAL A C 18
ATOM 19503 O O . VAL A 1 65 ? -1.618 8.101 0.938 1.00 0.00 65 VAL A O 18
ATOM 19516 N N . PRO A 1 66 ? -2.516 6.813 -0.680 1.00 0.00 66 PRO A N 18
ATOM 19517 C CA . PRO A 1 66 ? -3.908 7.148 -0.358 1.00 0.00 66 PRO A CA 18
ATOM 19518 C C . PRO A 1 66 ? -4.382 6.483 0.931 1.00 0.00 66 PRO A C 18
ATOM 19519 O O . PRO A 1 66 ? -3.581 5.937 1.693 1.00 0.00 66 PRO A O 18
ATOM 19530 N N . SER A 1 67 ? -5.690 6.535 1.171 1.00 0.00 67 SER A N 18
ATOM 19531 C CA . SER A 1 67 ? -6.277 5.940 2.367 1.00 0.00 67 SER A CA 18
ATOM 19532 C C . SER A 1 67 ? -7.762 5.655 2.162 1.00 0.00 67 SER A C 18
ATOM 19533 O O . SER A 1 67 ? -8.390 6.199 1.253 1.00 0.00 67 SER A O 18
ATOM 19541 N N . ALA A 1 68 ? -8.318 4.801 3.015 1.00 0.00 68 ALA A N 18
ATOM 19542 C CA . ALA A 1 68 ? -9.730 4.443 2.932 1.00 0.00 68 ALA A CA 18
ATOM 19543 C C . ALA A 1 68 ? -10.621 5.627 3.294 1.00 0.00 68 ALA A C 18
ATOM 19544 O O . ALA A 1 68 ? -10.707 6.016 4.458 1.00 0.00 68 ALA A O 18
ATOM 19551 N N . ASN A 1 69 ? -11.279 6.195 2.288 1.00 0.00 69 ASN A N 18
ATOM 19552 C CA . ASN A 1 69 ? -12.164 7.336 2.499 1.00 0.00 69 ASN A CA 18
ATOM 19553 C C . ASN A 1 69 ? -13.546 6.877 2.953 1.00 0.00 69 ASN A C 18
ATOM 19554 O O . ASN A 1 69 ? -14.398 6.614 2.078 1.00 0.00 69 ASN A O 18
ATOM 19567 N N . MET A 1 1 ? 2.198 1.402 -27.054 1.00 0.00 1 MET A N 19
ATOM 19568 C CA . MET A 1 1 ? 3.155 2.306 -27.744 1.00 0.00 1 MET A CA 19
ATOM 19569 C C . MET A 1 1 ? 3.219 3.664 -27.053 1.00 0.00 1 MET A C 19
ATOM 19570 O O . MET A 1 1 ? 4.228 4.363 -27.130 1.00 0.00 1 MET A O 19
ATOM 19586 N N . THR A 1 2 ? 2.132 4.032 -26.380 1.00 0.00 2 THR A N 19
ATOM 19587 C CA . THR A 1 2 ? 2.064 5.307 -25.677 1.00 0.00 2 THR A CA 19
ATOM 19588 C C . THR A 1 2 ? 2.664 5.198 -24.279 1.00 0.00 2 THR A C 19
ATOM 19589 O O . THR A 1 2 ? 2.831 4.099 -23.749 1.00 0.00 2 THR A O 19
ATOM 19600 N N . GLU A 1 3 ? 2.985 6.344 -23.687 1.00 0.00 3 GLU A N 19
ATOM 19601 C CA . GLU A 1 3 ? 3.566 6.382 -22.350 1.00 0.00 3 GLU A CA 19
ATOM 19602 C C . GLU A 1 3 ? 2.502 6.124 -21.288 1.00 0.00 3 GLU A C 19
ATOM 19603 O O . GLU A 1 3 ? 2.557 5.125 -20.569 1.00 0.00 3 GLU A O 19
ATOM 19615 N N . THR A 1 4 ? 1.532 7.029 -21.196 1.00 0.00 4 THR A N 19
ATOM 19616 C CA . THR A 1 4 ? 0.456 6.900 -20.222 1.00 0.00 4 THR A CA 19
ATOM 19617 C C . THR A 1 4 ? -0.815 6.363 -20.874 1.00 0.00 4 THR A C 19
ATOM 19618 O O . THR A 1 4 ? -1.006 6.495 -22.083 1.00 0.00 4 THR A O 19
ATOM 19629 N N . ASP A 1 5 ? -1.679 5.757 -20.066 1.00 0.00 5 ASP A N 19
ATOM 19630 C CA . ASP A 1 5 ? -2.932 5.200 -20.564 1.00 0.00 5 ASP A CA 19
ATOM 19631 C C . ASP A 1 5 ? -4.129 5.977 -20.027 1.00 0.00 5 ASP A C 19
ATOM 19632 O O . ASP A 1 5 ? -3.982 6.856 -19.176 1.00 0.00 5 ASP A O 19
ATOM 19641 N N . LYS A 1 6 ? -5.315 5.644 -20.529 1.00 0.00 6 LYS A N 19
ATOM 19642 C CA . LYS A 1 6 ? -6.542 6.309 -20.102 1.00 0.00 6 LYS A CA 19
ATOM 19643 C C . LYS A 1 6 ? -6.985 5.810 -18.732 1.00 0.00 6 LYS A C 19
ATOM 19644 O O . LYS A 1 6 ? -7.086 6.588 -17.783 1.00 0.00 6 LYS A O 19
ATOM 19663 N N . LYS A 1 7 ? -7.246 4.507 -18.639 1.00 0.00 7 LYS A N 19
ATOM 19664 C CA . LYS A 1 7 ? -7.685 3.893 -17.388 1.00 0.00 7 LYS A CA 19
ATOM 19665 C C . LYS A 1 7 ? -8.989 4.518 -16.904 1.00 0.00 7 LYS A C 19
ATOM 19666 O O . LYS A 1 7 ? -8.993 5.602 -16.320 1.00 0.00 7 LYS A O 19
ATOM 19685 N N . GLN A 1 8 ? -10.097 3.825 -17.151 1.00 0.00 8 GLN A N 19
ATOM 19686 C CA . GLN A 1 8 ? -11.410 4.309 -16.743 1.00 0.00 8 GLN A CA 19
ATOM 19687 C C . GLN A 1 8 ? -12.285 3.157 -16.257 1.00 0.00 8 GLN A C 19
ATOM 19688 O O . GLN A 1 8 ? -13.425 3.361 -15.839 1.00 0.00 8 GLN A O 19
ATOM 19702 N N . GLU A 1 9 ? -11.740 1.945 -16.313 1.00 0.00 9 GLU A N 19
ATOM 19703 C CA . GLU A 1 9 ? -12.465 0.755 -15.880 1.00 0.00 9 GLU A CA 19
ATOM 19704 C C . GLU A 1 9 ? -12.900 0.883 -14.423 1.00 0.00 9 GLU A C 19
ATOM 19705 O O . GLU A 1 9 ? -12.126 1.320 -13.571 1.00 0.00 9 GLU A O 19
ATOM 19717 N N . GLN A 1 10 ? -14.142 0.500 -14.145 1.00 0.00 10 GLN A N 19
ATOM 19718 C CA . GLN A 1 10 ? -14.680 0.570 -12.792 1.00 0.00 10 GLN A CA 19
ATOM 19719 C C . GLN A 1 10 ? -15.560 -0.640 -12.495 1.00 0.00 10 GLN A C 19
ATOM 19720 O O . GLN A 1 10 ? -16.426 -0.999 -13.292 1.00 0.00 10 GLN A O 19
ATOM 19734 N N . GLU A 1 11 ? -15.329 -1.264 -11.343 1.00 0.00 11 GLU A N 19
ATOM 19735 C CA . GLU A 1 11 ? -16.100 -2.435 -10.940 1.00 0.00 11 GLU A CA 19
ATOM 19736 C C . GLU A 1 11 ? -16.686 -2.242 -9.544 1.00 0.00 11 GLU A C 19
ATOM 19737 O O . GLU A 1 11 ? -17.899 -2.313 -9.354 1.00 0.00 11 GLU A O 19
ATOM 19749 N N . ASN A 1 12 ? -15.813 -2.001 -8.571 1.00 0.00 12 ASN A N 19
ATOM 19750 C CA . ASN A 1 12 ? -16.239 -1.797 -7.192 1.00 0.00 12 ASN A CA 19
ATOM 19751 C C . ASN A 1 12 ? -15.962 -0.364 -6.745 1.00 0.00 12 ASN A C 19
ATOM 19752 O O . ASN A 1 12 ? -14.858 0.150 -6.926 1.00 0.00 12 ASN A O 19
ATOM 19763 N N . HIS A 1 13 ? -16.972 0.274 -6.163 1.00 0.00 13 HIS A N 19
ATOM 19764 C CA . HIS A 1 13 ? -16.839 1.648 -5.696 1.00 0.00 13 HIS A CA 19
ATOM 19765 C C . HIS A 1 13 ? -16.243 1.695 -4.292 1.00 0.00 13 HIS A C 19
ATOM 19766 O O . HIS A 1 13 ? -16.164 2.760 -3.677 1.00 0.00 13 HIS A O 19
ATOM 19781 N N . ALA A 1 14 ? -15.822 0.538 -3.788 1.00 0.00 14 ALA A N 19
ATOM 19782 C CA . ALA A 1 14 ? -15.234 0.456 -2.457 1.00 0.00 14 ALA A CA 19
ATOM 19783 C C . ALA A 1 14 ? -13.757 0.832 -2.486 1.00 0.00 14 ALA A C 19
ATOM 19784 O O . ALA A 1 14 ? -13.304 1.662 -1.697 1.00 0.00 14 ALA A O 19
ATOM 19791 N N . GLU A 1 15 ? -13.015 0.216 -3.405 1.00 0.00 15 GLU A N 19
ATOM 19792 C CA . GLU A 1 15 ? -11.585 0.480 -3.551 1.00 0.00 15 GLU A CA 19
ATOM 19793 C C . GLU A 1 15 ? -10.822 0.120 -2.279 1.00 0.00 15 GLU A C 19
ATOM 19794 O O . GLU A 1 15 ? -10.899 0.827 -1.275 1.00 0.00 15 GLU A O 19
ATOM 19806 N N . CYS A 1 16 ? -10.087 -0.986 -2.332 1.00 0.00 16 CYS A N 19
ATOM 19807 C CA . CYS A 1 16 ? -9.308 -1.442 -1.187 1.00 0.00 16 CYS A CA 19
ATOM 19808 C C . CYS A 1 16 ? -7.930 -1.928 -1.624 1.00 0.00 16 CYS A C 19
ATOM 19809 O O . CYS A 1 16 ? -7.756 -3.090 -1.990 1.00 0.00 16 CYS A O 19
ATOM 19817 N N . GLU A 1 17 ? -6.951 -1.028 -1.591 1.00 0.00 17 GLU A N 19
ATOM 19818 C CA . GLU A 1 17 ? -5.588 -1.368 -1.987 1.00 0.00 17 GLU A CA 19
ATOM 19819 C C . GLU A 1 17 ? -4.611 -0.261 -1.600 1.00 0.00 17 GLU A C 19
ATOM 19820 O O . GLU A 1 17 ? -4.986 0.908 -1.509 1.00 0.00 17 GLU A O 19
ATOM 19832 N N . ASP A 1 18 ? -3.357 -0.642 -1.370 1.00 0.00 18 ASP A N 19
ATOM 19833 C CA . ASP A 1 18 ? -2.322 0.313 -0.994 1.00 0.00 18 ASP A CA 19
ATOM 19834 C C . ASP A 1 18 ? -1.538 0.775 -2.220 1.00 0.00 18 ASP A C 19
ATOM 19835 O O . ASP A 1 18 ? -1.711 0.241 -3.316 1.00 0.00 18 ASP A O 19
ATOM 19844 N N . LYS A 1 19 ? -0.674 1.770 -2.022 1.00 0.00 19 LYS A N 19
ATOM 19845 C CA . LYS A 1 19 ? 0.145 2.310 -3.105 1.00 0.00 19 LYS A CA 19
ATOM 19846 C C . LYS A 1 19 ? -0.724 2.890 -4.223 1.00 0.00 19 LYS A C 19
ATOM 19847 O O . LYS A 1 19 ? -1.198 2.157 -5.091 1.00 0.00 19 LYS A O 19
ATOM 19866 N N . PRO A 1 20 ? -0.947 4.220 -4.216 1.00 0.00 20 PRO A N 19
ATOM 19867 C CA . PRO A 1 20 ? -1.753 4.892 -5.232 1.00 0.00 20 PRO A CA 19
ATOM 19868 C C . PRO A 1 20 ? -0.917 5.315 -6.433 1.00 0.00 20 PRO A C 19
ATOM 19869 O O . PRO A 1 20 ? -1.035 6.441 -6.917 1.00 0.00 20 PRO A O 19
ATOM 19880 N N . LYS A 1 21 ? -0.076 4.401 -6.913 1.00 0.00 21 LYS A N 19
ATOM 19881 C CA . LYS A 1 21 ? 0.796 4.680 -8.048 1.00 0.00 21 LYS A CA 19
ATOM 19882 C C . LYS A 1 21 ? 1.763 5.808 -7.699 1.00 0.00 21 LYS A C 19
ATOM 19883 O O . LYS A 1 21 ? 1.451 6.982 -7.901 1.00 0.00 21 LYS A O 19
ATOM 19902 N N . PRO A 1 22 ? 2.949 5.465 -7.153 1.00 0.00 22 PRO A N 19
ATOM 19903 C CA . PRO A 1 22 ? 3.959 6.452 -6.766 1.00 0.00 22 PRO A CA 19
ATOM 19904 C C . PRO A 1 22 ? 4.099 7.582 -7.782 1.00 0.00 22 PRO A C 19
ATOM 19905 O O . PRO A 1 22 ? 4.613 7.380 -8.883 1.00 0.00 22 PRO A O 19
ATOM 19916 N N . CYS A 1 23 ? 3.634 8.769 -7.404 1.00 0.00 23 CYS A N 19
ATOM 19917 C CA . CYS A 1 23 ? 3.697 9.934 -8.282 1.00 0.00 23 CYS A CA 19
ATOM 19918 C C . CYS A 1 23 ? 5.139 10.294 -8.643 1.00 0.00 23 CYS A C 19
ATOM 19919 O O . CYS A 1 23 ? 5.660 9.841 -9.662 1.00 0.00 23 CYS A O 19
ATOM 19927 N N . CYS A 1 24 ? 5.782 11.108 -7.806 1.00 0.00 24 CYS A N 19
ATOM 19928 C CA . CYS A 1 24 ? 7.158 11.524 -8.055 1.00 0.00 24 CYS A CA 19
ATOM 19929 C C . CYS A 1 24 ? 7.934 11.677 -6.750 1.00 0.00 24 CYS A C 19
ATOM 19930 O O . CYS A 1 24 ? 9.117 11.344 -6.681 1.00 0.00 24 CYS A O 19
ATOM 19938 N N . VAL A 1 25 ? 7.262 12.185 -5.720 1.00 0.00 25 VAL A N 19
ATOM 19939 C CA . VAL A 1 25 ? 7.888 12.380 -4.415 1.00 0.00 25 VAL A CA 19
ATOM 19940 C C . VAL A 1 25 ? 8.512 11.086 -3.906 1.00 0.00 25 VAL A C 19
ATOM 19941 O O . VAL A 1 25 ? 9.514 11.105 -3.190 1.00 0.00 25 VAL A O 19
ATOM 19954 N N . CYS A 1 26 ? 7.911 9.964 -4.282 1.00 0.00 26 CYS A N 19
ATOM 19955 C CA . CYS A 1 26 ? 8.399 8.653 -3.871 1.00 0.00 26 CYS A CA 19
ATOM 19956 C C . CYS A 1 26 ? 8.933 7.877 -5.071 1.00 0.00 26 CYS A C 19
ATOM 19957 O O . CYS A 1 26 ? 8.198 7.599 -6.019 1.00 0.00 26 CYS A O 19
ATOM 19965 N N . LYS A 1 27 ? 10.215 7.529 -5.025 1.00 0.00 27 LYS A N 19
ATOM 19966 C CA . LYS A 1 27 ? 10.844 6.789 -6.115 1.00 0.00 27 LYS A CA 19
ATOM 19967 C C . LYS A 1 27 ? 12.143 6.108 -5.666 1.00 0.00 27 LYS A C 19
ATOM 19968 O O . LYS A 1 27 ? 12.302 4.903 -5.861 1.00 0.00 27 LYS A O 19
ATOM 19987 N N . PRO A 1 28 ? 13.097 6.855 -5.061 1.00 0.00 28 PRO A N 19
ATOM 19988 C CA . PRO A 1 28 ? 14.365 6.272 -4.605 1.00 0.00 28 PRO A CA 19
ATOM 19989 C C . PRO A 1 28 ? 14.154 5.141 -3.604 1.00 0.00 28 PRO A C 19
ATOM 19990 O O . PRO A 1 28 ? 14.816 4.105 -3.676 1.00 0.00 28 PRO A O 19
ATOM 20001 N N . GLU A 1 29 ? 13.227 5.347 -2.673 1.00 0.00 29 GLU A N 19
ATOM 20002 C CA . GLU A 1 29 ? 12.926 4.342 -1.659 1.00 0.00 29 GLU A CA 19
ATOM 20003 C C . GLU A 1 29 ? 12.495 3.032 -2.309 1.00 0.00 29 GLU A C 19
ATOM 20004 O O . GLU A 1 29 ? 12.978 1.956 -1.945 1.00 0.00 29 GLU A O 19
ATOM 20016 N N . LYS A 1 30 ? 11.585 3.131 -3.273 1.00 0.00 30 LYS A N 19
ATOM 20017 C CA . LYS A 1 30 ? 11.088 1.958 -3.981 1.00 0.00 30 LYS A CA 19
ATOM 20018 C C . LYS A 1 30 ? 12.231 1.217 -4.664 1.00 0.00 30 LYS A C 19
ATOM 20019 O O . LYS A 1 30 ? 12.319 -0.009 -4.596 1.00 0.00 30 LYS A O 19
ATOM 20038 N N . GLU A 1 31 ? 13.106 1.971 -5.326 1.00 0.00 31 GLU A N 19
ATOM 20039 C CA . GLU A 1 31 ? 14.249 1.390 -6.021 1.00 0.00 31 GLU A CA 19
ATOM 20040 C C . GLU A 1 31 ? 15.092 0.553 -5.064 1.00 0.00 31 GLU A C 19
ATOM 20041 O O . GLU A 1 31 ? 15.477 -0.574 -5.382 1.00 0.00 31 GLU A O 19
ATOM 20053 N N . GLU A 1 32 ? 15.370 1.111 -3.889 1.00 0.00 32 GLU A N 19
ATOM 20054 C CA . GLU A 1 32 ? 16.163 0.418 -2.882 1.00 0.00 32 GLU A CA 19
ATOM 20055 C C . GLU A 1 32 ? 15.483 -0.878 -2.452 1.00 0.00 32 GLU A C 19
ATOM 20056 O O . GLU A 1 32 ? 16.142 -1.899 -2.260 1.00 0.00 32 GLU A O 19
ATOM 20068 N N . ARG A 1 33 ? 14.161 -0.828 -2.300 1.00 0.00 33 ARG A N 19
ATOM 20069 C CA . ARG A 1 33 ? 13.396 -2.003 -1.897 1.00 0.00 33 ARG A CA 19
ATOM 20070 C C . ARG A 1 33 ? 13.541 -3.124 -2.923 1.00 0.00 33 ARG A C 19
ATOM 20071 O O . ARG A 1 33 ? 13.854 -4.263 -2.573 1.00 0.00 33 ARG A O 19
ATOM 20092 N N . ASP A 1 34 ? 13.313 -2.792 -4.191 1.00 0.00 34 ASP A N 19
ATOM 20093 C CA . ASP A 1 34 ? 13.425 -3.767 -5.268 1.00 0.00 34 ASP A CA 19
ATOM 20094 C C . ASP A 1 34 ? 14.834 -4.347 -5.327 1.00 0.00 34 ASP A C 19
ATOM 20095 O O . ASP A 1 34 ? 15.019 -5.517 -5.663 1.00 0.00 34 ASP A O 19
ATOM 20104 N N . THR A 1 35 ? 15.824 -3.521 -5.002 1.00 0.00 35 THR A N 19
ATOM 20105 C CA . THR A 1 35 ? 17.215 -3.958 -5.008 1.00 0.00 35 THR A CA 19
ATOM 20106 C C . THR A 1 35 ? 17.446 -5.035 -3.951 1.00 0.00 35 THR A C 19
ATOM 20107 O O . THR A 1 35 ? 18.006 -6.095 -4.241 1.00 0.00 35 THR A O 19
ATOM 20118 N N . CYS A 1 36 ? 17.013 -4.755 -2.724 1.00 0.00 36 CYS A N 19
ATOM 20119 C CA . CYS A 1 36 ? 17.163 -5.702 -1.627 1.00 0.00 36 CYS A CA 19
ATOM 20120 C C . CYS A 1 36 ? 16.548 -7.044 -2.002 1.00 0.00 36 CYS A C 19
ATOM 20121 O O . CYS A 1 36 ? 17.182 -8.091 -1.862 1.00 0.00 36 CYS A O 19
ATOM 20129 N N . ILE A 1 37 ? 15.308 -6.999 -2.487 1.00 0.00 37 ILE A N 19
ATOM 20130 C CA . ILE A 1 37 ? 14.602 -8.206 -2.897 1.00 0.00 37 ILE A CA 19
ATOM 20131 C C . ILE A 1 37 ? 15.381 -8.941 -3.981 1.00 0.00 37 ILE A C 19
ATOM 20132 O O . ILE A 1 37 ? 15.474 -10.168 -3.969 1.00 0.00 37 ILE A O 19
ATOM 20148 N N . LEU A 1 38 ? 15.937 -8.180 -4.917 1.00 0.00 38 LEU A N 19
ATOM 20149 C CA . LEU A 1 38 ? 16.715 -8.757 -6.005 1.00 0.00 38 LEU A CA 19
ATOM 20150 C C . LEU A 1 38 ? 17.902 -9.535 -5.452 1.00 0.00 38 LEU A C 19
ATOM 20151 O O . LEU A 1 38 ? 18.304 -10.557 -6.009 1.00 0.00 38 LEU A O 19
ATOM 20167 N N . PHE A 1 39 ? 18.460 -9.041 -4.350 1.00 0.00 39 PHE A N 19
ATOM 20168 C CA . PHE A 1 39 ? 19.595 -9.694 -3.710 1.00 0.00 39 PHE A CA 19
ATOM 20169 C C . PHE A 1 39 ? 19.154 -10.952 -2.967 1.00 0.00 39 PHE A C 19
ATOM 20170 O O . PHE A 1 39 ? 19.379 -12.068 -3.433 1.00 0.00 39 PHE A O 19
ATOM 20187 N N . ASN A 1 40 ? 18.520 -10.765 -1.811 1.00 0.00 40 ASN A N 19
ATOM 20188 C CA . ASN A 1 40 ? 18.053 -11.890 -1.002 1.00 0.00 40 ASN A CA 19
ATOM 20189 C C . ASN A 1 40 ? 16.854 -11.490 -0.146 1.00 0.00 40 ASN A C 19
ATOM 20190 O O . ASN A 1 40 ? 16.452 -12.226 0.755 1.00 0.00 40 ASN A O 19
ATOM 20201 N N . GLY A 1 41 ? 16.283 -10.326 -0.439 1.00 0.00 41 GLY A N 19
ATOM 20202 C CA . GLY A 1 41 ? 15.141 -9.841 0.318 1.00 0.00 41 GLY A CA 19
ATOM 20203 C C . GLY A 1 41 ? 13.926 -10.730 0.188 1.00 0.00 41 GLY A C 19
ATOM 20204 O O . GLY A 1 41 ? 12.959 -10.586 0.937 1.00 0.00 41 GLY A O 19
ATOM 20208 N N . GLN A 1 42 ? 13.977 -11.646 -0.763 1.00 0.00 42 GLN A N 19
ATOM 20209 C CA . GLN A 1 42 ? 12.876 -12.575 -0.993 1.00 0.00 42 GLN A CA 19
ATOM 20210 C C . GLN A 1 42 ? 12.694 -13.522 0.192 1.00 0.00 42 GLN A C 19
ATOM 20211 O O . GLN A 1 42 ? 11.861 -14.429 0.146 1.00 0.00 42 GLN A O 19
ATOM 20225 N N . ASP A 1 43 ? 13.470 -13.309 1.254 1.00 0.00 43 ASP A N 19
ATOM 20226 C CA . ASP A 1 43 ? 13.384 -14.154 2.443 1.00 0.00 43 ASP A CA 19
ATOM 20227 C C . ASP A 1 43 ? 14.127 -13.533 3.624 1.00 0.00 43 ASP A C 19
ATOM 20228 O O . ASP A 1 43 ? 13.692 -13.651 4.770 1.00 0.00 43 ASP A O 19
ATOM 20237 N N . SER A 1 44 ? 15.249 -12.880 3.337 1.00 0.00 44 SER A N 19
ATOM 20238 C CA . SER A 1 44 ? 16.057 -12.243 4.373 1.00 0.00 44 SER A CA 19
ATOM 20239 C C . SER A 1 44 ? 15.201 -11.376 5.294 1.00 0.00 44 SER A C 19
ATOM 20240 O O . SER A 1 44 ? 14.957 -11.734 6.447 1.00 0.00 44 SER A O 19
ATOM 20248 N N . GLU A 1 45 ? 14.748 -10.236 4.781 1.00 0.00 45 GLU A N 19
ATOM 20249 C CA . GLU A 1 45 ? 13.925 -9.320 5.565 1.00 0.00 45 GLU A CA 19
ATOM 20250 C C . GLU A 1 45 ? 12.458 -9.407 5.152 1.00 0.00 45 GLU A C 19
ATOM 20251 O O . GLU A 1 45 ? 11.633 -8.607 5.597 1.00 0.00 45 GLU A O 19
ATOM 20263 N N . LYS A 1 46 ? 12.141 -10.381 4.301 1.00 0.00 46 LYS A N 19
ATOM 20264 C CA . LYS A 1 46 ? 10.772 -10.577 3.824 1.00 0.00 46 LYS A CA 19
ATOM 20265 C C . LYS A 1 46 ? 10.260 -9.339 3.093 1.00 0.00 46 LYS A C 19
ATOM 20266 O O . LYS A 1 46 ? 9.068 -9.229 2.809 1.00 0.00 46 LYS A O 19
ATOM 20285 N N . CYS A 1 47 ? 11.172 -8.414 2.794 1.00 0.00 47 CYS A N 19
ATOM 20286 C CA . CYS A 1 47 ? 10.835 -7.174 2.096 1.00 0.00 47 CYS A CA 19
ATOM 20287 C C . CYS A 1 47 ? 9.652 -6.461 2.751 1.00 0.00 47 CYS A C 19
ATOM 20288 O O . CYS A 1 47 ? 8.996 -5.628 2.125 1.00 0.00 47 CYS A O 19
ATOM 20296 N N . LYS A 1 48 ? 9.389 -6.784 4.014 1.00 0.00 48 LYS A N 19
ATOM 20297 C CA . LYS A 1 48 ? 8.286 -6.169 4.746 1.00 0.00 48 LYS A CA 19
ATOM 20298 C C . LYS A 1 48 ? 8.763 -4.946 5.525 1.00 0.00 48 LYS A C 19
ATOM 20299 O O . LYS A 1 48 ? 7.987 -4.028 5.795 1.00 0.00 48 LYS A O 19
ATOM 20318 N N . GLU A 1 49 ? 10.043 -4.941 5.882 1.00 0.00 49 GLU A N 19
ATOM 20319 C CA . GLU A 1 49 ? 10.625 -3.838 6.633 1.00 0.00 49 GLU A CA 19
ATOM 20320 C C . GLU A 1 49 ? 10.607 -2.546 5.822 1.00 0.00 49 GLU A C 19
ATOM 20321 O O . GLU A 1 49 ? 10.225 -1.492 6.328 1.00 0.00 49 GLU A O 19
ATOM 20333 N N . PHE A 1 50 ? 11.026 -2.634 4.565 1.00 0.00 50 PHE A N 19
ATOM 20334 C CA . PHE A 1 50 ? 11.061 -1.470 3.687 1.00 0.00 50 PHE A CA 19
ATOM 20335 C C . PHE A 1 50 ? 9.662 -0.907 3.458 1.00 0.00 50 PHE A C 19
ATOM 20336 O O . PHE A 1 50 ? 9.479 0.308 3.375 1.00 0.00 50 PHE A O 19
ATOM 20353 N N . ILE A 1 51 ? 8.678 -1.795 3.362 1.00 0.00 51 ILE A N 19
ATOM 20354 C CA . ILE A 1 51 ? 7.297 -1.380 3.141 1.00 0.00 51 ILE A CA 19
ATOM 20355 C C . ILE A 1 51 ? 6.752 -0.607 4.337 1.00 0.00 51 ILE A C 19
ATOM 20356 O O . ILE A 1 51 ? 6.135 0.445 4.176 1.00 0.00 51 ILE A O 19
ATOM 20372 N N . GLU A 1 52 ? 6.980 -1.133 5.537 1.00 0.00 52 GLU A N 19
ATOM 20373 C CA . GLU A 1 52 ? 6.509 -0.482 6.755 1.00 0.00 52 GLU A CA 19
ATOM 20374 C C . GLU A 1 52 ? 7.215 0.854 6.965 1.00 0.00 52 GLU A C 19
ATOM 20375 O O . GLU A 1 52 ? 6.571 1.867 7.233 1.00 0.00 52 GLU A O 19
ATOM 20387 N N . LYS A 1 53 ? 8.542 0.849 6.848 1.00 0.00 53 LYS A N 19
ATOM 20388 C CA . LYS A 1 53 ? 9.324 2.070 7.012 1.00 0.00 53 LYS A CA 19
ATOM 20389 C C . LYS A 1 53 ? 8.852 3.127 6.023 1.00 0.00 53 LYS A C 19
ATOM 20390 O O . LYS A 1 53 ? 8.826 4.319 6.329 1.00 0.00 53 LYS A O 19
ATOM 20409 N N . TYR A 1 54 ? 8.484 2.670 4.832 1.00 0.00 54 TYR A N 19
ATOM 20410 C CA . TYR A 1 54 ? 7.996 3.551 3.783 1.00 0.00 54 TYR A CA 19
ATOM 20411 C C . TYR A 1 54 ? 6.685 4.205 4.208 1.00 0.00 54 TYR A C 19
ATOM 20412 O O . TYR A 1 54 ? 6.584 5.430 4.297 1.00 0.00 54 TYR A O 19
ATOM 20430 N N . LYS A 1 55 ? 5.685 3.371 4.478 1.00 0.00 55 LYS A N 19
ATOM 20431 C CA . LYS A 1 55 ? 4.373 3.849 4.896 1.00 0.00 55 LYS A CA 19
ATOM 20432 C C . LYS A 1 55 ? 4.493 4.745 6.126 1.00 0.00 55 LYS A C 19
ATOM 20433 O O . LYS A 1 55 ? 3.682 5.649 6.331 1.00 0.00 55 LYS A O 19
ATOM 20452 N N . GLU A 1 56 ? 5.522 4.494 6.929 1.00 0.00 56 GLU A N 19
ATOM 20453 C CA . GLU A 1 56 ? 5.754 5.260 8.149 1.00 0.00 56 GLU A CA 19
ATOM 20454 C C . GLU A 1 56 ? 6.267 6.664 7.844 1.00 0.00 56 GLU A C 19
ATOM 20455 O O . GLU A 1 56 ? 5.824 7.642 8.450 1.00 0.00 56 GLU A O 19
ATOM 20467 N N . CYS A 1 57 ? 7.202 6.760 6.907 1.00 0.00 57 CYS A N 19
ATOM 20468 C CA . CYS A 1 57 ? 7.790 8.044 6.541 1.00 0.00 57 CYS A CA 19
ATOM 20469 C C . CYS A 1 57 ? 6.941 8.784 5.512 1.00 0.00 57 CYS A C 19
ATOM 20470 O O . CYS A 1 57 ? 7.184 9.956 5.227 1.00 0.00 57 CYS A O 19
ATOM 20478 N N . MET A 1 58 ? 5.940 8.106 4.960 1.00 0.00 58 MET A N 19
ATOM 20479 C CA . MET A 1 58 ? 5.085 8.719 3.948 1.00 0.00 58 MET A CA 19
ATOM 20480 C C . MET A 1 58 ? 3.756 9.192 4.530 1.00 0.00 58 MET A C 19
ATOM 20481 O O . MET A 1 58 ? 3.178 10.169 4.052 1.00 0.00 58 MET A O 19
ATOM 20495 N N . LYS A 1 59 ? 3.271 8.505 5.558 1.00 0.00 59 LYS A N 19
ATOM 20496 C CA . LYS A 1 59 ? 2.005 8.873 6.186 1.00 0.00 59 LYS A CA 19
ATOM 20497 C C . LYS A 1 59 ? 2.075 10.278 6.778 1.00 0.00 59 LYS A C 19
ATOM 20498 O O . LYS A 1 59 ? 1.048 10.926 6.986 1.00 0.00 59 LYS A O 19
ATOM 20517 N N . GLY A 1 60 ? 3.291 10.743 7.049 1.00 0.00 60 GLY A N 19
ATOM 20518 C CA . GLY A 1 60 ? 3.473 12.067 7.618 1.00 0.00 60 GLY A CA 19
ATOM 20519 C C . GLY A 1 60 ? 3.496 13.158 6.565 1.00 0.00 60 GLY A C 19
ATOM 20520 O O . GLY A 1 60 ? 4.489 13.871 6.424 1.00 0.00 60 GLY A O 19
ATOM 20524 N N . TYR A 1 61 ? 2.397 13.288 5.824 1.00 0.00 61 TYR A N 19
ATOM 20525 C CA . TYR A 1 61 ? 2.287 14.300 4.778 1.00 0.00 61 TYR A CA 19
ATOM 20526 C C . TYR A 1 61 ? 3.416 14.166 3.760 1.00 0.00 61 TYR A C 19
ATOM 20527 O O . TYR A 1 61 ? 3.689 15.095 2.998 1.00 0.00 61 TYR A O 19
ATOM 20545 N N . GLY A 1 62 ? 4.064 13.006 3.746 1.00 0.00 62 GLY A N 19
ATOM 20546 C CA . GLY A 1 62 ? 5.154 12.775 2.816 1.00 0.00 62 GLY A CA 19
ATOM 20547 C C . GLY A 1 62 ? 4.679 12.216 1.490 1.00 0.00 62 GLY A C 19
ATOM 20548 O O . GLY A 1 62 ? 5.332 12.398 0.462 1.00 0.00 62 GLY A O 19
ATOM 20552 N N . PHE A 1 63 ? 3.536 11.534 1.514 1.00 0.00 63 PHE A N 19
ATOM 20553 C CA . PHE A 1 63 ? 2.971 10.938 0.306 1.00 0.00 63 PHE A CA 19
ATOM 20554 C C . PHE A 1 63 ? 1.568 10.398 0.573 1.00 0.00 63 PHE A C 19
ATOM 20555 O O . PHE A 1 63 ? 1.333 9.722 1.575 1.00 0.00 63 PHE A O 19
ATOM 20572 N N . GLU A 1 64 ? 0.642 10.701 -0.332 1.00 0.00 64 GLU A N 19
ATOM 20573 C CA . GLU A 1 64 ? -0.740 10.252 -0.197 1.00 0.00 64 GLU A CA 19
ATOM 20574 C C . GLU A 1 64 ? -0.833 8.728 -0.246 1.00 0.00 64 GLU A C 19
ATOM 20575 O O . GLU A 1 64 ? -0.118 8.076 -1.005 1.00 0.00 64 GLU A O 19
ATOM 20587 N N . VAL A 1 65 ? -1.721 8.172 0.574 1.00 0.00 65 VAL A N 19
ATOM 20588 C CA . VAL A 1 65 ? -1.918 6.727 0.630 1.00 0.00 65 VAL A CA 19
ATOM 20589 C C . VAL A 1 65 ? -3.407 6.391 0.731 1.00 0.00 65 VAL A C 19
ATOM 20590 O O . VAL A 1 65 ? -4.124 6.982 1.539 1.00 0.00 65 VAL A O 19
ATOM 20603 N N . PRO A 1 66 ? -3.899 5.437 -0.086 1.00 0.00 66 PRO A N 19
ATOM 20604 C CA . PRO A 1 66 ? -5.312 5.040 -0.070 1.00 0.00 66 PRO A CA 19
ATOM 20605 C C . PRO A 1 66 ? -5.728 4.448 1.272 1.00 0.00 66 PRO A C 19
ATOM 20606 O O . PRO A 1 66 ? -6.850 4.658 1.732 1.00 0.00 66 PRO A O 19
ATOM 20617 N N . SER A 1 67 ? -4.815 3.707 1.894 1.00 0.00 67 SER A N 19
ATOM 20618 C CA . SER A 1 67 ? -5.085 3.082 3.184 1.00 0.00 67 SER A CA 19
ATOM 20619 C C . SER A 1 67 ? -5.383 4.133 4.248 1.00 0.00 67 SER A C 19
ATOM 20620 O O . SER A 1 67 ? -4.859 5.247 4.198 1.00 0.00 67 SER A O 19
ATOM 20628 N N . ALA A 1 68 ? -6.233 3.771 5.209 1.00 0.00 68 ALA A N 19
ATOM 20629 C CA . ALA A 1 68 ? -6.608 4.677 6.289 1.00 0.00 68 ALA A CA 19
ATOM 20630 C C . ALA A 1 68 ? -7.263 5.944 5.747 1.00 0.00 68 ALA A C 19
ATOM 20631 O O . ALA A 1 68 ? -7.477 6.078 4.541 1.00 0.00 68 ALA A O 19
ATOM 20638 N N . ASN A 1 69 ? -7.584 6.870 6.646 1.00 0.00 69 ASN A N 19
ATOM 20639 C CA . ASN A 1 69 ? -8.216 8.126 6.258 1.00 0.00 69 ASN A CA 19
ATOM 20640 C C . ASN A 1 69 ? -7.225 9.284 6.346 1.00 0.00 69 ASN A C 19
ATOM 20641 O O . ASN A 1 69 ? -7.100 9.873 7.441 1.00 0.00 69 ASN A O 19
ATOM 20654 N N . MET A 1 1 ? -43.022 11.298 15.548 1.00 0.00 1 MET A N 20
ATOM 20655 C CA . MET A 1 1 ? -41.544 11.257 15.696 1.00 0.00 1 MET A CA 20
ATOM 20656 C C . MET A 1 1 ? -41.035 12.508 16.405 1.00 0.00 1 MET A C 20
ATOM 20657 O O . MET A 1 1 ? -41.656 13.569 16.332 1.00 0.00 1 MET A O 20
ATOM 20673 N N . THR A 1 2 ? -39.905 12.374 17.092 1.00 0.00 2 THR A N 20
ATOM 20674 C CA . THR A 1 2 ? -39.315 13.495 17.816 1.00 0.00 2 THR A CA 20
ATOM 20675 C C . THR A 1 2 ? -37.799 13.352 17.909 1.00 0.00 2 THR A C 20
ATOM 20676 O O . THR A 1 2 ? -37.069 14.343 17.883 1.00 0.00 2 THR A O 20
ATOM 20687 N N . GLU A 1 3 ? -37.331 12.112 18.015 1.00 0.00 3 GLU A N 20
ATOM 20688 C CA . GLU A 1 3 ? -35.902 11.840 18.114 1.00 0.00 3 GLU A CA 20
ATOM 20689 C C . GLU A 1 3 ? -35.357 11.300 16.795 1.00 0.00 3 GLU A C 20
ATOM 20690 O O . GLU A 1 3 ? -34.286 11.705 16.342 1.00 0.00 3 GLU A O 20
ATOM 20702 N N . THR A 1 4 ? -36.102 10.385 16.184 1.00 0.00 4 THR A N 20
ATOM 20703 C CA . THR A 1 4 ? -35.695 9.789 14.917 1.00 0.00 4 THR A CA 20
ATOM 20704 C C . THR A 1 4 ? -36.350 10.500 13.738 1.00 0.00 4 THR A C 20
ATOM 20705 O O . THR A 1 4 ? -37.548 10.785 13.759 1.00 0.00 4 THR A O 20
ATOM 20716 N N . ASP A 1 5 ? -35.557 10.783 12.711 1.00 0.00 5 ASP A N 20
ATOM 20717 C CA . ASP A 1 5 ? -36.060 11.457 11.520 1.00 0.00 5 ASP A CA 20
ATOM 20718 C C . ASP A 1 5 ? -36.527 10.442 10.483 1.00 0.00 5 ASP A C 20
ATOM 20719 O O . ASP A 1 5 ? -37.328 10.761 9.604 1.00 0.00 5 ASP A O 20
ATOM 20728 N N . LYS A 1 6 ? -36.018 9.217 10.597 1.00 0.00 6 LYS A N 20
ATOM 20729 C CA . LYS A 1 6 ? -36.375 8.140 9.679 1.00 0.00 6 LYS A CA 20
ATOM 20730 C C . LYS A 1 6 ? -36.042 8.513 8.238 1.00 0.00 6 LYS A C 20
ATOM 20731 O O . LYS A 1 6 ? -36.830 9.169 7.555 1.00 0.00 6 LYS A O 20
ATOM 20750 N N . LYS A 1 7 ? -34.867 8.091 7.780 1.00 0.00 7 LYS A N 20
ATOM 20751 C CA . LYS A 1 7 ? -34.425 8.377 6.426 1.00 0.00 7 LYS A CA 20
ATOM 20752 C C . LYS A 1 7 ? -33.551 7.248 5.884 1.00 0.00 7 LYS A C 20
ATOM 20753 O O . LYS A 1 7 ? -32.687 6.725 6.589 1.00 0.00 7 LYS A O 20
ATOM 20772 N N . GLN A 1 8 ? -33.785 6.876 4.628 1.00 0.00 8 GLN A N 20
ATOM 20773 C CA . GLN A 1 8 ? -33.019 5.809 3.991 1.00 0.00 8 GLN A CA 20
ATOM 20774 C C . GLN A 1 8 ? -32.329 6.314 2.729 1.00 0.00 8 GLN A C 20
ATOM 20775 O O . GLN A 1 8 ? -31.571 5.583 2.089 1.00 0.00 8 GLN A O 20
ATOM 20789 N N . GLU A 1 9 ? -32.595 7.566 2.375 1.00 0.00 9 GLU A N 20
ATOM 20790 C CA . GLU A 1 9 ? -31.999 8.170 1.190 1.00 0.00 9 GLU A CA 20
ATOM 20791 C C . GLU A 1 9 ? -30.520 8.468 1.418 1.00 0.00 9 GLU A C 20
ATOM 20792 O O . GLU A 1 9 ? -30.108 8.782 2.535 1.00 0.00 9 GLU A O 20
ATOM 20804 N N . GLN A 1 10 ? -29.730 8.362 0.350 1.00 0.00 10 GLN A N 20
ATOM 20805 C CA . GLN A 1 10 ? -28.291 8.622 0.416 1.00 0.00 10 GLN A CA 20
ATOM 20806 C C . GLN A 1 10 ? -27.581 7.602 1.301 1.00 0.00 10 GLN A C 20
ATOM 20807 O O . GLN A 1 10 ? -27.916 7.439 2.473 1.00 0.00 10 GLN A O 20
ATOM 20821 N N . GLU A 1 11 ? -26.592 6.921 0.729 1.00 0.00 11 GLU A N 20
ATOM 20822 C CA . GLU A 1 11 ? -25.828 5.919 1.463 1.00 0.00 11 GLU A CA 20
ATOM 20823 C C . GLU A 1 11 ? -24.757 6.575 2.329 1.00 0.00 11 GLU A C 20
ATOM 20824 O O . GLU A 1 11 ? -24.641 7.800 2.369 1.00 0.00 11 GLU A O 20
ATOM 20836 N N . ASN A 1 12 ? -23.976 5.751 3.022 1.00 0.00 12 ASN A N 20
ATOM 20837 C CA . ASN A 1 12 ? -22.913 6.249 3.889 1.00 0.00 12 ASN A CA 20
ATOM 20838 C C . ASN A 1 12 ? -21.560 6.168 3.191 1.00 0.00 12 ASN A C 20
ATOM 20839 O O . ASN A 1 12 ? -20.722 7.058 3.341 1.00 0.00 12 ASN A O 20
ATOM 20850 N N . HIS A 1 13 ? -21.358 5.094 2.430 1.00 0.00 13 HIS A N 20
ATOM 20851 C CA . HIS A 1 13 ? -20.111 4.883 1.699 1.00 0.00 13 HIS A CA 20
ATOM 20852 C C . HIS A 1 13 ? -18.925 4.761 2.654 1.00 0.00 13 HIS A C 20
ATOM 20853 O O . HIS A 1 13 ? -18.512 5.739 3.278 1.00 0.00 13 HIS A O 20
ATOM 20868 N N . ALA A 1 14 ? -18.380 3.552 2.759 1.00 0.00 14 ALA A N 20
ATOM 20869 C CA . ALA A 1 14 ? -17.240 3.298 3.632 1.00 0.00 14 ALA A CA 20
ATOM 20870 C C . ALA A 1 14 ? -16.485 2.047 3.199 1.00 0.00 14 ALA A C 20
ATOM 20871 O O . ALA A 1 14 ? -17.070 0.973 3.060 1.00 0.00 14 ALA A O 20
ATOM 20878 N N . GLU A 1 15 ? -15.181 2.195 2.986 1.00 0.00 15 GLU A N 20
ATOM 20879 C CA . GLU A 1 15 ? -14.343 1.079 2.565 1.00 0.00 15 GLU A CA 20
ATOM 20880 C C . GLU A 1 15 ? -13.221 0.829 3.568 1.00 0.00 15 GLU A C 20
ATOM 20881 O O . GLU A 1 15 ? -12.902 1.693 4.386 1.00 0.00 15 GLU A O 20
ATOM 20893 N N . CYS A 1 16 ? -12.625 -0.358 3.498 1.00 0.00 16 CYS A N 20
ATOM 20894 C CA . CYS A 1 16 ? -11.539 -0.723 4.401 1.00 0.00 16 CYS A CA 20
ATOM 20895 C C . CYS A 1 16 ? -10.218 -0.826 3.648 1.00 0.00 16 CYS A C 20
ATOM 20896 O O . CYS A 1 16 ? -9.229 -1.336 4.176 1.00 0.00 16 CYS A O 20
ATOM 20904 N N . GLU A 1 17 ? -10.209 -0.335 2.415 1.00 0.00 17 GLU A N 20
ATOM 20905 C CA . GLU A 1 17 ? -9.010 -0.368 1.587 1.00 0.00 17 GLU A CA 20
ATOM 20906 C C . GLU A 1 17 ? -8.045 0.744 1.983 1.00 0.00 17 GLU A C 20
ATOM 20907 O O . GLU A 1 17 ? -8.462 1.799 2.461 1.00 0.00 17 GLU A O 20
ATOM 20919 N N . ASP A 1 18 ? -6.755 0.498 1.783 1.00 0.00 18 ASP A N 20
ATOM 20920 C CA . ASP A 1 18 ? -5.728 1.479 2.117 1.00 0.00 18 ASP A CA 20
ATOM 20921 C C . ASP A 1 18 ? -4.868 1.797 0.899 1.00 0.00 18 ASP A C 20
ATOM 20922 O O . ASP A 1 18 ? -5.052 1.209 -0.168 1.00 0.00 18 ASP A O 20
ATOM 20931 N N . LYS A 1 19 ? -3.932 2.730 1.068 1.00 0.00 19 LYS A N 20
ATOM 20932 C CA . LYS A 1 19 ? -3.035 3.137 -0.012 1.00 0.00 19 LYS A CA 20
ATOM 20933 C C . LYS A 1 19 ? -3.810 3.807 -1.148 1.00 0.00 19 LYS A C 20
ATOM 20934 O O . LYS A 1 19 ? -4.759 3.232 -1.682 1.00 0.00 19 LYS A O 20
ATOM 20953 N N . PRO A 1 20 ? -3.417 5.036 -1.542 1.00 0.00 20 PRO A N 20
ATOM 20954 C CA . PRO A 1 20 ? -4.084 5.766 -2.614 1.00 0.00 20 PRO A CA 20
ATOM 20955 C C . PRO A 1 20 ? -3.498 5.438 -3.984 1.00 0.00 20 PRO A C 20
ATOM 20956 O O . PRO A 1 20 ? -4.173 4.874 -4.846 1.00 0.00 20 PRO A O 20
ATOM 20967 N N . LYS A 1 21 ? -2.233 5.798 -4.164 1.00 0.00 21 LYS A N 20
ATOM 20968 C CA . LYS A 1 21 ? -1.513 5.561 -5.407 1.00 0.00 21 LYS A CA 20
ATOM 20969 C C . LYS A 1 21 ? -0.066 6.014 -5.237 1.00 0.00 21 LYS A C 20
ATOM 20970 O O . LYS A 1 21 ? 0.298 7.112 -5.657 1.00 0.00 21 LYS A O 20
ATOM 20989 N N . PRO A 1 22 ? 0.769 5.176 -4.591 1.00 0.00 22 PRO A N 20
ATOM 20990 C CA . PRO A 1 22 ? 2.178 5.488 -4.334 1.00 0.00 22 PRO A CA 20
ATOM 20991 C C . PRO A 1 22 ? 2.866 6.182 -5.500 1.00 0.00 22 PRO A C 20
ATOM 20992 O O . PRO A 1 22 ? 3.377 5.529 -6.409 1.00 0.00 22 PRO A O 20
ATOM 21003 N N . CYS A 1 23 ? 2.865 7.514 -5.470 1.00 0.00 23 CYS A N 20
ATOM 21004 C CA . CYS A 1 23 ? 3.502 8.307 -6.521 1.00 0.00 23 CYS A CA 20
ATOM 21005 C C . CYS A 1 23 ? 3.739 9.744 -6.063 1.00 0.00 23 CYS A C 20
ATOM 21006 O O . CYS A 1 23 ? 3.376 10.121 -4.950 1.00 0.00 23 CYS A O 20
ATOM 21014 N N . CYS A 1 24 ? 4.360 10.535 -6.936 1.00 0.00 24 CYS A N 20
ATOM 21015 C CA . CYS A 1 24 ? 4.653 11.937 -6.644 1.00 0.00 24 CYS A CA 20
ATOM 21016 C C . CYS A 1 24 ? 5.602 12.080 -5.455 1.00 0.00 24 CYS A C 20
ATOM 21017 O O . CYS A 1 24 ? 5.714 13.158 -4.871 1.00 0.00 24 CYS A O 20
ATOM 21025 N N . VAL A 1 25 ? 6.287 10.995 -5.102 1.00 0.00 25 VAL A N 20
ATOM 21026 C CA . VAL A 1 25 ? 7.226 11.018 -3.984 1.00 0.00 25 VAL A CA 20
ATOM 21027 C C . VAL A 1 25 ? 8.093 9.763 -3.961 1.00 0.00 25 VAL A C 20
ATOM 21028 O O . VAL A 1 25 ? 9.270 9.818 -3.604 1.00 0.00 25 VAL A O 20
ATOM 21041 N N . CYS A 1 26 ? 7.507 8.635 -4.349 1.00 0.00 26 CYS A N 20
ATOM 21042 C CA . CYS A 1 26 ? 8.231 7.369 -4.367 1.00 0.00 26 CYS A CA 20
ATOM 21043 C C . CYS A 1 26 ? 9.170 7.297 -5.564 1.00 0.00 26 CYS A C 20
ATOM 21044 O O . CYS A 1 26 ? 8.749 7.458 -6.710 1.00 0.00 26 CYS A O 20
ATOM 21052 N N . LYS A 1 27 ? 10.447 7.058 -5.289 1.00 0.00 27 LYS A N 20
ATOM 21053 C CA . LYS A 1 27 ? 11.451 6.953 -6.341 1.00 0.00 27 LYS A CA 20
ATOM 21054 C C . LYS A 1 27 ? 12.733 6.304 -5.808 1.00 0.00 27 LYS A C 20
ATOM 21055 O O . LYS A 1 27 ? 13.197 5.309 -6.361 1.00 0.00 27 LYS A O 20
ATOM 21074 N N . PRO A 1 28 ? 13.330 6.854 -4.727 1.00 0.00 28 PRO A N 20
ATOM 21075 C CA . PRO A 1 28 ? 14.551 6.293 -4.145 1.00 0.00 28 PRO A CA 20
ATOM 21076 C C . PRO A 1 28 ? 14.270 5.037 -3.328 1.00 0.00 28 PRO A C 20
ATOM 21077 O O . PRO A 1 28 ? 15.011 4.056 -3.396 1.00 0.00 28 PRO A O 20
ATOM 21088 N N . GLU A 1 29 ? 13.186 5.080 -2.556 1.00 0.00 29 GLU A N 20
ATOM 21089 C CA . GLU A 1 29 ? 12.795 3.957 -1.712 1.00 0.00 29 GLU A CA 20
ATOM 21090 C C . GLU A 1 29 ? 12.490 2.718 -2.549 1.00 0.00 29 GLU A C 20
ATOM 21091 O O . GLU A 1 29 ? 13.000 1.634 -2.270 1.00 0.00 29 GLU A O 20
ATOM 21103 N N . LYS A 1 30 ? 11.659 2.884 -3.574 1.00 0.00 30 LYS A N 20
ATOM 21104 C CA . LYS A 1 30 ? 11.289 1.772 -4.445 1.00 0.00 30 LYS A CA 20
ATOM 21105 C C . LYS A 1 30 ? 12.528 1.117 -5.051 1.00 0.00 30 LYS A C 20
ATOM 21106 O O . LYS A 1 30 ? 12.564 -0.098 -5.251 1.00 0.00 30 LYS A O 20
ATOM 21125 N N . GLU A 1 31 ? 13.543 1.928 -5.332 1.00 0.00 31 GLU A N 20
ATOM 21126 C CA . GLU A 1 31 ? 14.782 1.426 -5.917 1.00 0.00 31 GLU A CA 20
ATOM 21127 C C . GLU A 1 31 ? 15.543 0.562 -4.917 1.00 0.00 31 GLU A C 20
ATOM 21128 O O . GLU A 1 31 ? 15.958 -0.553 -5.238 1.00 0.00 31 GLU A O 20
ATOM 21140 N N . GLU A 1 32 ? 15.724 1.080 -3.705 1.00 0.00 32 GLU A N 20
ATOM 21141 C CA . GLU A 1 32 ? 16.435 0.348 -2.662 1.00 0.00 32 GLU A CA 20
ATOM 21142 C C . GLU A 1 32 ? 15.734 -0.970 -2.349 1.00 0.00 32 GLU A C 20
ATOM 21143 O O . GLU A 1 32 ? 16.375 -2.018 -2.259 1.00 0.00 32 GLU A O 20
ATOM 21155 N N . ARG A 1 33 ? 14.414 -0.914 -2.187 1.00 0.00 33 ARG A N 20
ATOM 21156 C CA . ARG A 1 33 ? 13.634 -2.108 -1.889 1.00 0.00 33 ARG A CA 20
ATOM 21157 C C . ARG A 1 33 ? 13.768 -3.128 -3.012 1.00 0.00 33 ARG A C 20
ATOM 21158 O O . ARG A 1 33 ? 13.857 -4.329 -2.764 1.00 0.00 33 ARG A O 20
ATOM 21179 N N . ASP A 1 34 ? 13.777 -2.641 -4.251 1.00 0.00 34 ASP A N 20
ATOM 21180 C CA . ASP A 1 34 ? 13.913 -3.512 -5.411 1.00 0.00 34 ASP A CA 20
ATOM 21181 C C . ASP A 1 34 ? 15.224 -4.286 -5.343 1.00 0.00 34 ASP A C 20
ATOM 21182 O O . ASP A 1 34 ? 15.258 -5.495 -5.573 1.00 0.00 34 ASP A O 20
ATOM 21191 N N . THR A 1 35 ? 16.302 -3.576 -5.023 1.00 0.00 35 THR A N 20
ATOM 21192 C CA . THR A 1 35 ? 17.618 -4.192 -4.913 1.00 0.00 35 THR A CA 20
ATOM 21193 C C . THR A 1 35 ? 17.612 -5.279 -3.843 1.00 0.00 35 THR A C 20
ATOM 21194 O O . THR A 1 35 ? 18.174 -6.359 -4.035 1.00 0.00 35 THR A O 20
ATOM 21205 N N . CYS A 1 36 ? 16.972 -4.981 -2.715 1.00 0.00 36 CYS A N 20
ATOM 21206 C CA . CYS A 1 36 ? 16.878 -5.932 -1.613 1.00 0.00 36 CYS A CA 20
ATOM 21207 C C . CYS A 1 36 ? 16.105 -7.172 -2.050 1.00 0.00 36 CYS A C 20
ATOM 21208 O O . CYS A 1 36 ? 16.400 -8.287 -1.616 1.00 0.00 36 CYS A O 20
ATOM 21216 N N . ILE A 1 37 ? 15.116 -6.964 -2.912 1.00 0.00 37 ILE A N 20
ATOM 21217 C CA . ILE A 1 37 ? 14.300 -8.057 -3.429 1.00 0.00 37 ILE A CA 20
ATOM 21218 C C . ILE A 1 37 ? 15.091 -8.875 -4.444 1.00 0.00 37 ILE A C 20
ATOM 21219 O O . ILE A 1 37 ? 14.857 -10.071 -4.617 1.00 0.00 37 ILE A O 20
ATOM 21235 N N . LEU A 1 38 ? 16.037 -8.216 -5.104 1.00 0.00 38 LEU A N 20
ATOM 21236 C CA . LEU A 1 38 ? 16.871 -8.865 -6.107 1.00 0.00 38 LEU A CA 20
ATOM 21237 C C . LEU A 1 38 ? 17.851 -9.840 -5.456 1.00 0.00 38 LEU A C 20
ATOM 21238 O O . LEU A 1 38 ? 17.999 -10.977 -5.906 1.00 0.00 38 LEU A O 20
ATOM 21254 N N . PHE A 1 39 ? 18.514 -9.390 -4.394 1.00 0.00 39 PHE A N 20
ATOM 21255 C CA . PHE A 1 39 ? 19.488 -10.221 -3.689 1.00 0.00 39 PHE A CA 20
ATOM 21256 C C . PHE A 1 39 ? 18.812 -11.314 -2.866 1.00 0.00 39 PHE A C 20
ATOM 21257 O O . PHE A 1 39 ? 19.166 -12.489 -2.974 1.00 0.00 39 PHE A O 20
ATOM 21274 N N . ASN A 1 40 ? 17.843 -10.926 -2.045 1.00 0.00 40 ASN A N 20
ATOM 21275 C CA . ASN A 1 40 ? 17.138 -11.879 -1.194 1.00 0.00 40 ASN A CA 20
ATOM 21276 C C . ASN A 1 40 ? 16.163 -12.732 -1.998 1.00 0.00 40 ASN A C 20
ATOM 21277 O O . ASN A 1 40 ? 16.327 -13.949 -2.098 1.00 0.00 40 ASN A O 20
ATOM 21288 N N . GLY A 1 41 ? 15.149 -12.092 -2.568 1.00 0.00 41 GLY A N 20
ATOM 21289 C CA . GLY A 1 41 ? 14.166 -12.817 -3.351 1.00 0.00 41 GLY A CA 20
ATOM 21290 C C . GLY A 1 41 ? 12.861 -12.061 -3.490 1.00 0.00 41 GLY A C 20
ATOM 21291 O O . GLY A 1 41 ? 12.667 -11.022 -2.859 1.00 0.00 41 GLY A O 20
ATOM 21295 N N . GLN A 1 42 ? 11.962 -12.589 -4.314 1.00 0.00 42 GLN A N 20
ATOM 21296 C CA . GLN A 1 42 ? 10.667 -11.959 -4.542 1.00 0.00 42 GLN A CA 20
ATOM 21297 C C . GLN A 1 42 ? 9.769 -12.087 -3.316 1.00 0.00 42 GLN A C 20
ATOM 21298 O O . GLN A 1 42 ? 8.726 -11.440 -3.232 1.00 0.00 42 GLN A O 20
ATOM 21312 N N . ASP A 1 43 ? 10.178 -12.926 -2.366 1.00 0.00 43 ASP A N 20
ATOM 21313 C CA . ASP A 1 43 ? 9.402 -13.133 -1.149 1.00 0.00 43 ASP A CA 20
ATOM 21314 C C . ASP A 1 43 ? 10.205 -13.894 -0.103 1.00 0.00 43 ASP A C 20
ATOM 21315 O O . ASP A 1 43 ? 10.616 -15.035 -0.324 1.00 0.00 43 ASP A O 20
ATOM 21324 N N . SER A 1 44 ? 10.417 -13.253 1.041 1.00 0.00 44 SER A N 20
ATOM 21325 C CA . SER A 1 44 ? 11.163 -13.856 2.137 1.00 0.00 44 SER A CA 20
ATOM 21326 C C . SER A 1 44 ? 11.028 -13.014 3.401 1.00 0.00 44 SER A C 20
ATOM 21327 O O . SER A 1 44 ? 11.736 -13.233 4.384 1.00 0.00 44 SER A O 20
ATOM 21335 N N . GLU A 1 45 ? 10.109 -12.050 3.364 1.00 0.00 45 GLU A N 20
ATOM 21336 C CA . GLU A 1 45 ? 9.873 -11.165 4.501 1.00 0.00 45 GLU A CA 20
ATOM 21337 C C . GLU A 1 45 ? 11.155 -10.441 4.900 1.00 0.00 45 GLU A C 20
ATOM 21338 O O . GLU A 1 45 ? 11.325 -10.052 6.056 1.00 0.00 45 GLU A O 20
ATOM 21350 N N . LYS A 1 46 ? 12.048 -10.256 3.933 1.00 0.00 46 LYS A N 20
ATOM 21351 C CA . LYS A 1 46 ? 13.317 -9.585 4.182 1.00 0.00 46 LYS A CA 20
ATOM 21352 C C . LYS A 1 46 ? 13.218 -8.093 3.888 1.00 0.00 46 LYS A C 20
ATOM 21353 O O . LYS A 1 46 ? 13.850 -7.274 4.557 1.00 0.00 46 LYS A O 20
ATOM 21372 N N . CYS A 1 47 ? 12.416 -7.746 2.886 1.00 0.00 47 CYS A N 20
ATOM 21373 C CA . CYS A 1 47 ? 12.234 -6.352 2.496 1.00 0.00 47 CYS A CA 20
ATOM 21374 C C . CYS A 1 47 ? 11.002 -5.751 3.165 1.00 0.00 47 CYS A C 20
ATOM 21375 O O . CYS A 1 47 ? 10.547 -4.671 2.788 1.00 0.00 47 CYS A O 20
ATOM 21383 N N . LYS A 1 48 ? 10.468 -6.453 4.159 1.00 0.00 48 LYS A N 20
ATOM 21384 C CA . LYS A 1 48 ? 9.286 -5.986 4.876 1.00 0.00 48 LYS A CA 20
ATOM 21385 C C . LYS A 1 48 ? 9.572 -4.673 5.601 1.00 0.00 48 LYS A C 20
ATOM 21386 O O . LYS A 1 48 ? 8.693 -3.821 5.735 1.00 0.00 48 LYS A O 20
ATOM 21405 N N . GLU A 1 49 ? 10.810 -4.519 6.062 1.00 0.00 49 GLU A N 20
ATOM 21406 C CA . GLU A 1 49 ? 11.219 -3.317 6.773 1.00 0.00 49 GLU A CA 20
ATOM 21407 C C . GLU A 1 49 ? 11.019 -2.076 5.910 1.00 0.00 49 GLU A C 20
ATOM 21408 O O . GLU A 1 49 ? 10.576 -1.036 6.397 1.00 0.00 49 GLU A O 20
ATOM 21420 N N . PHE A 1 50 ? 11.345 -2.191 4.627 1.00 0.00 50 PHE A N 20
ATOM 21421 C CA . PHE A 1 50 ? 11.199 -1.074 3.699 1.00 0.00 50 PHE A CA 20
ATOM 21422 C C . PHE A 1 50 ? 9.730 -0.697 3.526 1.00 0.00 50 PHE A C 20
ATOM 21423 O O . PHE A 1 50 ? 9.400 0.475 3.339 1.00 0.00 50 PHE A O 20
ATOM 21440 N N . ILE A 1 51 ? 8.853 -1.693 3.595 1.00 0.00 51 ILE A N 20
ATOM 21441 C CA . ILE A 1 51 ? 7.421 -1.462 3.444 1.00 0.00 51 ILE A CA 20
ATOM 21442 C C . ILE A 1 51 ? 6.870 -0.662 4.620 1.00 0.00 51 ILE A C 20
ATOM 21443 O O . ILE A 1 51 ? 6.219 0.368 4.432 1.00 0.00 51 ILE A O 20
ATOM 21459 N N . GLU A 1 52 ? 7.134 -1.140 5.833 1.00 0.00 52 GLU A N 20
ATOM 21460 C CA . GLU A 1 52 ? 6.665 -0.462 7.037 1.00 0.00 52 GLU A CA 20
ATOM 21461 C C . GLU A 1 52 ? 7.242 0.948 7.120 1.00 0.00 52 GLU A C 20
ATOM 21462 O O . GLU A 1 52 ? 6.524 1.909 7.405 1.00 0.00 52 GLU A O 20
ATOM 21474 N N . LYS A 1 53 ? 8.543 1.063 6.867 1.00 0.00 53 LYS A N 20
ATOM 21475 C CA . LYS A 1 53 ? 9.216 2.356 6.903 1.00 0.00 53 LYS A CA 20
ATOM 21476 C C . LYS A 1 53 ? 8.592 3.314 5.895 1.00 0.00 53 LYS A C 20
ATOM 21477 O O . LYS A 1 53 ? 8.471 4.510 6.154 1.00 0.00 53 LYS A O 20
ATOM 21496 N N . TYR A 1 54 ? 8.201 2.778 4.742 1.00 0.00 54 TYR A N 20
ATOM 21497 C CA . TYR A 1 54 ? 7.576 3.582 3.699 1.00 0.00 54 TYR A CA 20
ATOM 21498 C C . TYR A 1 54 ? 6.281 4.201 4.211 1.00 0.00 54 TYR A C 20
ATOM 21499 O O . TYR A 1 54 ? 6.124 5.423 4.223 1.00 0.00 54 TYR A O 20
ATOM 21517 N N . LYS A 1 55 ? 5.362 3.345 4.647 1.00 0.00 55 LYS A N 20
ATOM 21518 C CA . LYS A 1 55 ? 4.071 3.792 5.162 1.00 0.00 55 LYS A CA 20
ATOM 21519 C C . LYS A 1 55 ? 4.237 4.896 6.204 1.00 0.00 55 LYS A C 20
ATOM 21520 O O . LYS A 1 55 ? 3.676 5.984 6.060 1.00 0.00 55 LYS A O 20
ATOM 21539 N N . GLU A 1 56 ? 5.011 4.614 7.250 1.00 0.00 56 GLU A N 20
ATOM 21540 C CA . GLU A 1 56 ? 5.239 5.586 8.316 1.00 0.00 56 GLU A CA 20
ATOM 21541 C C . GLU A 1 56 ? 5.900 6.853 7.782 1.00 0.00 56 GLU A C 20
ATOM 21542 O O . GLU A 1 56 ? 5.695 7.942 8.318 1.00 0.00 56 GLU A O 20
ATOM 21554 N N . CYS A 1 57 ? 6.691 6.705 6.725 1.00 0.00 57 CYS A N 20
ATOM 21555 C CA . CYS A 1 57 ? 7.377 7.844 6.123 1.00 0.00 57 CYS A CA 20
ATOM 21556 C C . CYS A 1 57 ? 6.426 8.641 5.239 1.00 0.00 57 CYS A C 20
ATOM 21557 O O . CYS A 1 57 ? 6.695 9.795 4.900 1.00 0.00 57 CYS A O 20
ATOM 21565 N N . MET A 1 58 ? 5.312 8.019 4.867 1.00 0.00 58 MET A N 20
ATOM 21566 C CA . MET A 1 58 ? 4.321 8.669 4.018 1.00 0.00 58 MET A CA 20
ATOM 21567 C C . MET A 1 58 ? 3.308 9.454 4.847 1.00 0.00 58 MET A C 20
ATOM 21568 O O . MET A 1 58 ? 3.256 10.681 4.771 1.00 0.00 58 MET A O 20
ATOM 21582 N N . LYS A 1 59 ? 2.502 8.745 5.638 1.00 0.00 59 LYS A N 20
ATOM 21583 C CA . LYS A 1 59 ? 1.495 9.400 6.469 1.00 0.00 59 LYS A CA 20
ATOM 21584 C C . LYS A 1 59 ? 2.138 10.386 7.439 1.00 0.00 59 LYS A C 20
ATOM 21585 O O . LYS A 1 59 ? 1.459 11.231 8.022 1.00 0.00 59 LYS A O 20
ATOM 21604 N N . GLY A 1 60 ? 3.453 10.271 7.608 1.00 0.00 60 GLY A N 20
ATOM 21605 C CA . GLY A 1 60 ? 4.167 11.163 8.502 1.00 0.00 60 GLY A CA 20
ATOM 21606 C C . GLY A 1 60 ? 4.503 12.485 7.842 1.00 0.00 60 GLY A C 20
ATOM 21607 O O . GLY A 1 60 ? 5.662 12.901 7.820 1.00 0.00 60 GLY A O 20
ATOM 21611 N N . TYR A 1 61 ? 3.481 13.146 7.300 1.00 0.00 61 TYR A N 20
ATOM 21612 C CA . TYR A 1 61 ? 3.657 14.428 6.624 1.00 0.00 61 TYR A CA 20
ATOM 21613 C C . TYR A 1 61 ? 4.627 14.293 5.454 1.00 0.00 61 TYR A C 20
ATOM 21614 O O . TYR A 1 61 ? 5.827 14.528 5.597 1.00 0.00 61 TYR A O 20
ATOM 21632 N N . GLY A 1 62 ? 4.097 13.900 4.299 1.00 0.00 62 GLY A N 20
ATOM 21633 C CA . GLY A 1 62 ? 4.925 13.739 3.119 1.00 0.00 62 GLY A CA 20
ATOM 21634 C C . GLY A 1 62 ? 4.126 13.311 1.902 1.00 0.00 62 GLY A C 20
ATOM 21635 O O . GLY A 1 62 ? 4.412 13.741 0.784 1.00 0.00 62 GLY A O 20
ATOM 21639 N N . PHE A 1 63 ? 3.124 12.463 2.118 1.00 0.00 63 PHE A N 20
ATOM 21640 C CA . PHE A 1 63 ? 2.284 11.980 1.027 1.00 0.00 63 PHE A CA 20
ATOM 21641 C C . PHE A 1 63 ? 0.921 11.527 1.546 1.00 0.00 63 PHE A C 20
ATOM 21642 O O . PHE A 1 63 ? 0.780 11.158 2.712 1.00 0.00 63 PHE A O 20
ATOM 21659 N N . GLU A 1 64 ? -0.077 11.559 0.668 1.00 0.00 64 GLU A N 20
ATOM 21660 C CA . GLU A 1 64 ? -1.433 11.157 1.029 1.00 0.00 64 GLU A CA 20
ATOM 21661 C C . GLU A 1 64 ? -1.510 9.657 1.306 1.00 0.00 64 GLU A C 20
ATOM 21662 O O . GLU A 1 64 ? -1.000 8.846 0.534 1.00 0.00 64 GLU A O 20
ATOM 21674 N N . VAL A 1 65 ? -2.145 9.297 2.420 1.00 0.00 65 VAL A N 20
ATOM 21675 C CA . VAL A 1 65 ? -2.296 7.894 2.804 1.00 0.00 65 VAL A CA 20
ATOM 21676 C C . VAL A 1 65 ? -3.642 7.668 3.501 1.00 0.00 65 VAL A C 20
ATOM 21677 O O . VAL A 1 65 ? -3.876 8.205 4.584 1.00 0.00 65 VAL A O 20
ATOM 21690 N N . PRO A 1 66 ? -4.550 6.875 2.893 1.00 0.00 66 PRO A N 20
ATOM 21691 C CA . PRO A 1 66 ? -5.868 6.596 3.477 1.00 0.00 66 PRO A CA 20
ATOM 21692 C C . PRO A 1 66 ? -5.771 6.069 4.906 1.00 0.00 66 PRO A C 20
ATOM 21693 O O . PRO A 1 66 ? -6.335 6.655 5.831 1.00 0.00 66 PRO A O 20
ATOM 21704 N N . SER A 1 67 ? -5.054 4.960 5.077 1.00 0.00 67 SER A N 20
ATOM 21705 C CA . SER A 1 67 ? -4.880 4.349 6.392 1.00 0.00 67 SER A CA 20
ATOM 21706 C C . SER A 1 67 ? -6.225 4.005 7.023 1.00 0.00 67 SER A C 20
ATOM 21707 O O . SER A 1 67 ? -6.330 3.864 8.243 1.00 0.00 67 SER A O 20
ATOM 21715 N N . ALA A 1 68 ? -7.249 3.864 6.189 1.00 0.00 68 ALA A N 20
ATOM 21716 C CA . ALA A 1 68 ? -8.586 3.537 6.670 1.00 0.00 68 ALA A CA 20
ATOM 21717 C C . ALA A 1 68 ? -8.767 2.028 6.794 1.00 0.00 68 ALA A C 20
ATOM 21718 O O . ALA A 1 68 ? -8.982 1.335 5.800 1.00 0.00 68 ALA A O 20
ATOM 21725 N N . ASN A 1 69 ? -8.677 1.526 8.021 1.00 0.00 69 ASN A N 20
ATOM 21726 C CA . ASN A 1 69 ? -8.828 0.099 8.275 1.00 0.00 69 ASN A CA 20
ATOM 21727 C C . ASN A 1 69 ? -10.240 -0.223 8.755 1.00 0.00 69 ASN A C 20
ATOM 21728 O O . ASN A 1 69 ? -11.095 -0.540 7.903 1.00 0.00 69 ASN A O 20
#

InterPro domains:
  IPR007745 Cytochrome c oxidase copper chaperone [PF05051] (19-65)
  IPR007745 Cytochrome c oxidase copper chaperone [PTHR16719] (5-65)
  IPR009069 Cysteine alpha-hairpin motif superfamily [SSF47072] (3-67)

Organism: Saccharomyces cerevisiae (strain ATCC 204508 / S288c) (NCBI:txid559292)

Sequence (69 aa):
MTETDKKQEQENHAECEDKPKPCCVCKPEKEERDTCILFNGQDSEKCKEFIEKYKECMKGYGFEVPSANMTETDKKQEQENHAECEDKPKPCCVCKPEKEERDTCILFNGQDSEKCKEFIEKYKECMKGYGFEVPSANMTETDKKQEQENHAECEDKPKPCCVCKPEKEERDTCILFNGQDSEKCKEFIEKYKECMKGYGFEVPSANMTETDKKQEQENHAECEDKPKPCCVCKPEKEERDTCILFNGQDSEKCKEFIEKYKECMKGYGFEVPSANMTETDKKQEQENHAECEDKPKPCCVCKPEKEERDTCILFNGQDSEKCKEFIEKYKECMKGYGFEVPSANMTETDKKQEQENHAECEDKPKPCCVCKPEKEERDTCILFNGQDSEKCKEFIEKYKECMKGYGFEVPSANMTETDKKQEQENHAECEDKPKPCCVCKPEKEERDTCILFNGQDSEKCKEFIEKYKECMKGYGFEVPSANMTETDKKQEQENHAECEDKPKPCCVCKPEKEERDTCILFNGQDSEKCKEFIEKYKECMKGYGFEVPSANMTETDKKQEQENHAECEDKPKPCCVCKPEKEERDTCILFNGQDSEKCKEFIEKYKECMKGYGFEVPSANMTETDKKQEQENHAECEDKPKPCCVCKPEKEERDTCILFNGQDSEKCKEFIEKYKECMKGYGFEVPSANMTETDKKQEQENHAECEDKPKPCCVCKPEKEERDTCILFNGQDSEKCKEFIEKYKECMKGYGFEVPSANMTETDKKQEQENHAECEDKPKPCCVCKPEKEERDTCILFNGQDSEKCKEFIEKYKECMKGYGFEVPSANMTETDKKQEQENHAECEDKPKPCCVCKPEKEERDTCILFNGQDSEKCKEFIEKYKECMKGYGFEVPSANMTETDKKQEQENHAECEDKPKPCCVCKPEKEERDTCILFNGQDSEKCKEFIEKYKECMKGYGFEVPSANMTETDKKQEQENHAECEDKPKPCCVCKPEKEERDTCILFNGQDSEKCKEFIEKYKECMKGYGFEVPSANMTETDKKQEQENHAECEDKPKPCCVCKPEKEERDTCILFNGQDSEKCKEFIEKYKECMKGYGFEVPSANMTETDKKQEQENHAECEDKPKPCCVCKPEKEERDTCILFNGQDSEKCKEFIEKYKECMKGYGFEVPSANMTETDKKQEQENHAECEDKPKPCCVCKPEKEERDTCILFNGQDSEKCKEFIEKYKECMKGYGFEVPSANMTETDKKQEQENHAECEDKPKPCCVCKPEKEERDTCILFNGQDSEKCKEFIEKYKECMKGYGFEVPSANMTETDKKQEQENHAECEDKPKPCCVCKPEKEERDTCILFNGQDSEKCKEFIEKYKECMKGYGFEVPSAN

Secondary structure (DSSP, 8-state):
---S--------SSS--------TTSSHHHHHHHHHHHHS-S-SGGGHHHHHHHHHHHHTTT-------

CATH classification: 1.10.287.1130